Protein AF-0000000072269814 (afdb_homodimer)

Radius of gyration: 34.35 Å; Cα contacts (8 Å, |Δi|>4): 3534; chains: 2; bounding box: 98×102×84 Å

Structure (mmCIF, N/CA/C/O backbone):
data_AF-0000000072269814-model_v1
#
loop_
_entity.id
_entity.type
_entity.pdbx_description
1 polymer 'Acyl-peptide hydrolase, putative'
#
loop_
_atom_site.group_PDB
_atom_site.id
_atom_site.type_symbol
_atom_site.label_atom_id
_atom_site.label_alt_id
_atom_site.label_comp_id
_atom_site.label_asym_id
_atom_site.label_entity_id
_atom_site.label_seq_id
_atom_site.pdbx_PDB_ins_code
_atom_site.Cartn_x
_atom_site.Cartn_y
_atom_site.Cartn_z
_atom_site.occupancy
_atom_site.B_iso_or_equiv
_atom_site.auth_seq_id
_atom_site.auth_comp_id
_atom_site.auth_asym_id
_atom_site.auth_atom_id
_atom_site.pdbx_PDB_model_num
ATOM 1 N N . MET A 1 1 ? -52.531 22.984 8.133 1 25.19 1 MET A N 1
ATOM 2 C CA . MET A 1 1 ? -51.219 23.484 8.539 1 25.19 1 MET A CA 1
ATOM 3 C C . MET A 1 1 ? -50.125 22.484 8.195 1 25.19 1 MET A C 1
ATOM 5 O O . MET A 1 1 ? -50.094 21.391 8.758 1 25.19 1 MET A O 1
ATOM 9 N N . ASN A 1 2 ? -49.844 22.391 6.906 1 30.44 2 ASN A N 1
ATOM 10 C CA . ASN A 1 2 ? -48.875 21.531 6.23 1 30.44 2 ASN A CA 1
ATOM 11 C C . ASN A 1 2 ? -47.5 21.609 6.891 1 30.44 2 ASN A C 1
ATOM 13 O O . ASN A 1 2 ? -46.844 22.641 6.828 1 30.44 2 ASN A O 1
ATOM 17 N N . ASN A 1 3 ? -47.344 21.188 8.109 1 34.16 3 ASN A N 1
ATOM 18 C CA . ASN A 1 3 ? -46.094 21.109 8.867 1 34.16 3 ASN A CA 1
ATOM 19 C C . ASN A 1 3 ? -44.938 20.641 7.992 1 34.16 3 ASN A C 1
ATOM 21 O O . ASN A 1 3 ? -44.812 19.438 7.723 1 34.16 3 ASN A O 1
ATOM 25 N N . SER A 1 4 ? -44.594 21.281 6.887 1 40.41 4 SER A N 1
ATOM 26 C CA . SER A 1 4 ? -43.469 21.062 5.973 1 40.41 4 SER A CA 1
ATOM 27 C C . SER A 1 4 ? -42.156 20.828 6.734 1 40.41 4 SER A C 1
ATOM 29 O O . SER A 1 4 ? -41.594 21.766 7.285 1 40.41 4 SER A O 1
ATOM 31 N N . GLU A 1 5 ? -41.938 19.797 7.461 1 46.88 5 GLU A N 1
ATOM 32 C CA . GLU A 1 5 ? -40.75 19.391 8.18 1 46.88 5 GLU A CA 1
ATOM 33 C C . GLU A 1 5 ? -39.5 19.594 7.332 1 46.88 5 GLU A C 1
ATOM 35 O O . GLU A 1 5 ? -39.406 19.094 6.207 1 46.88 5 GLU A O 1
ATOM 40 N N . THR A 1 6 ? -38.844 20.656 7.387 1 58.91 6 THR A N 1
ATOM 41 C CA . THR A 1 6 ? -37.562 20.891 6.727 1 58.91 6 THR A CA 1
ATOM 42 C C . THR A 1 6 ? -36.656 19.672 6.816 1 58.91 6 THR A C 1
ATOM 44 O O . THR A 1 6 ? -36.406 19.156 7.906 1 58.91 6 THR A O 1
ATOM 47 N N . PRO A 1 7 ? -36.406 19.016 5.684 1 73.75 7 PRO A N 1
ATOM 48 C CA . PRO A 1 7 ? -35.562 17.812 5.691 1 73.75 7 PRO A CA 1
ATOM 49 C C . PRO A 1 7 ? -34.281 18.016 6.461 1 73.75 7 PRO A C 1
ATOM 51 O O . PRO A 1 7 ? -33.719 19.109 6.473 1 73.75 7 PRO A O 1
ATOM 54 N N . ALA A 1 8 ? -33.938 17.125 7.367 1 87.44 8 ALA A N 1
ATOM 55 C CA . ALA A 1 8 ? -32.656 17.125 8.094 1 87.44 8 ALA A CA 1
ATOM 56 C C . ALA A 1 8 ? -31.5 17.375 7.145 1 87.44 8 ALA A C 1
ATOM 58 O O . ALA A 1 8 ? -31.469 16.844 6.035 1 87.44 8 ALA A O 1
ATOM 59 N N . PRO A 1 9 ? -30.609 18.266 7.539 1 94.94 9 PRO A N 1
ATOM 60 C CA . PRO A 1 9 ? -29.469 18.531 6.668 1 94.94 9 PRO A CA 1
ATOM 61 C C . PRO A 1 9 ? -28.609 17.297 6.438 1 94.94 9 PRO A C 1
ATOM 63 O O . PRO A 1 9 ? -28.594 16.375 7.262 1 94.94 9 PRO A O 1
ATOM 66 N N . GLY A 1 10 ? -27.984 17.281 5.277 1 96.38 10 GLY A N 1
ATOM 67 C CA . GLY A 1 10 ? -27.078 16.188 4.945 1 96.38 10 GLY A CA 1
ATOM 68 C C . GLY A 1 10 ? -25.641 16.656 4.719 1 96.38 10 GLY A C 1
ATOM 69 O O . GLY A 1 10 ? -25.344 17.844 4.848 1 96.38 10 GLY A O 1
ATOM 70 N N . PRO A 1 11 ? -24.797 15.688 4.43 1 97.25 11 PRO A N 1
ATOM 71 C CA . PRO A 1 11 ? -23.391 16 4.168 1 97.25 11 PRO A CA 1
ATOM 72 C C . PRO A 1 11 ? -23.219 17.062 3.084 1 97.25 11 PRO A C 1
ATOM 74 O O . PRO A 1 11 ? -22.234 17.812 3.092 1 97.25 11 PRO A O 1
ATOM 77 N N . ASP A 1 12 ? -24.172 17.203 2.166 1 96.31 12 ASP A N 1
ATOM 78 C CA . ASP A 1 12 ? -24.094 18.156 1.064 1 96.31 12 ASP A CA 1
ATOM 79 C C . ASP A 1 12 ? -24.109 19.594 1.581 1 96.31 12 ASP A C 1
ATOM 81 O O . ASP A 1 12 ? -23.828 20.531 0.833 1 96.31 12 ASP A O 1
ATOM 85 N N . SER A 1 13 ? -24.453 19.828 2.902 1 97.56 13 SER A N 1
ATOM 86 C CA . SER A 1 13 ? -24.391 21.141 3.516 1 97.56 13 SER A CA 1
ATOM 87 C C . SER A 1 13 ? -22.984 21.719 3.453 1 97.56 13 SER A C 1
ATOM 89 O O . SER A 1 13 ? -22.781 22.922 3.58 1 97.56 13 SER A O 1
ATOM 91 N N . LEU A 1 14 ? -22 20.828 3.248 1 97.5 14 LEU A N 1
ATOM 92 C CA . LEU A 1 14 ? -20.609 21.25 3.1 1 97.5 14 LEU A CA 1
ATOM 93 C C . LEU A 1 14 ? -20.422 22.109 1.85 1 97.5 14 LEU A C 1
ATOM 95 O O . LEU A 1 14 ? -19.594 23.016 1.827 1 97.5 14 LEU A O 1
ATOM 99 N N . LEU A 1 15 ? -21.234 21.891 0.803 1 96.75 15 LEU A N 1
ATOM 100 C CA . LEU A 1 15 ? -21.031 22.469 -0.526 1 96.75 15 LEU A CA 1
ATOM 101 C C . LEU A 1 15 ? -21.344 23.953 -0.528 1 96.75 15 LEU A C 1
ATOM 103 O O . LEU A 1 15 ? -20.875 24.688 -1.401 1 96.75 15 LEU A O 1
ATOM 107 N N . ALA A 1 16 ? -22.109 24.422 0.496 1 96.62 16 ALA A N 1
ATOM 108 C CA . ALA A 1 16 ? -22.516 25.828 0.544 1 96.62 16 ALA A CA 1
ATOM 109 C C . ALA A 1 16 ? -21.453 26.688 1.212 1 96.62 16 ALA A C 1
ATOM 111 O O . ALA A 1 16 ? -21.484 27.922 1.112 1 96.62 16 ALA A O 1
ATOM 112 N N . LEU A 1 17 ? -20.484 26.141 1.803 1 97.62 17 LEU A N 1
ATOM 113 C CA . LEU A 1 17 ? -19.562 26.859 2.674 1 97.62 17 LEU A CA 1
ATOM 114 C C . LEU A 1 17 ? -18.438 27.5 1.863 1 97.62 17 LEU A C 1
ATOM 116 O O . LEU A 1 17 ? -18.188 27.094 0.725 1 97.62 17 LEU A O 1
ATOM 120 N N . ALA A 1 18 ? -17.859 28.531 2.371 1 97.44 18 ALA A N 1
ATOM 121 C CA . ALA A 1 18 ? -16.641 29.203 1.889 1 97.44 18 ALA A CA 1
ATOM 122 C C . ALA A 1 18 ? -15.578 29.25 2.977 1 97.44 18 ALA A C 1
ATOM 124 O O . ALA A 1 18 ? -15.859 29.625 4.117 1 97.44 18 ALA A O 1
ATOM 125 N N . PHE A 1 19 ? -14.406 28.875 2.664 1 97.94 19 PHE A N 1
ATOM 126 C CA . PHE A 1 19 ? -13.383 28.625 3.668 1 97.94 19 PHE A CA 1
ATOM 127 C C . PHE A 1 19 ? -12.297 29.688 3.598 1 97.94 19 PHE A C 1
ATOM 129 O O . PHE A 1 19 ? -11.531 29.75 2.629 1 97.94 19 PHE A O 1
ATOM 136 N N . PRO A 1 20 ? -12.188 30.562 4.594 1 98.5 20 PRO A N 1
ATOM 137 C CA . PRO A 1 20 ? -11.125 31.562 4.59 1 98.5 20 PRO A CA 1
ATOM 138 C C . PRO A 1 20 ? -9.781 31 5.047 1 98.5 20 PRO A C 1
ATOM 140 O O . PRO A 1 20 ? -9.742 30.094 5.887 1 98.5 20 PRO A O 1
ATOM 143 N N . SER A 1 21 ? -8.719 31.484 4.527 1 98.5 21 SER A N 1
ATOM 144 C CA . SER A 1 21 ? -7.375 31.125 4.961 1 98.5 21 SER A CA 1
ATOM 145 C C . SER A 1 21 ? -6.371 32.219 4.641 1 98.5 21 SER A C 1
ATOM 147 O O . SER A 1 21 ? -6.684 33.156 3.904 1 98.5 21 SER A O 1
ATOM 149 N N . ASP A 1 22 ? -5.246 32.219 5.285 1 98.69 22 ASP A N 1
ATOM 150 C CA . ASP A 1 22 ? -4.039 33 5.012 1 98.69 22 ASP A CA 1
ATOM 151 C C . ASP A 1 22 ? -4.328 34.5 5.074 1 98.69 22 ASP A C 1
ATOM 153 O O . ASP A 1 22 ? -4.027 35.219 4.129 1 98.69 22 ASP A O 1
ATOM 157 N N . PRO A 1 23 ? -4.883 34.969 6.168 1 98.88 23 PRO A N 1
ATOM 158 C CA . PRO A 1 23 ? -5.066 36.406 6.309 1 98.88 23 PRO A CA 1
ATOM 159 C C . PRO A 1 23 ? -3.744 37.156 6.391 1 98.88 23 PRO A C 1
ATOM 161 O O . PRO A 1 23 ? -2.908 36.875 7.246 1 98.88 23 PRO A O 1
ATOM 164 N N . GLN A 1 24 ? -3.541 38.156 5.523 1 98.81 24 GLN A N 1
ATOM 165 C CA . GLN A 1 24 ? -2.314 38.938 5.461 1 98.81 24 GLN A CA 1
ATOM 166 C C . GLN A 1 24 ? -2.6 40.438 5.68 1 98.81 24 GLN A C 1
ATOM 168 O O . GLN A 1 24 ? -3.213 41.062 4.832 1 98.81 24 GLN A O 1
ATOM 173 N N . VAL A 1 25 ? -2.137 40.906 6.77 1 98.75 25 VAL A N 1
ATOM 174 C CA . VAL A 1 25 ? -2.324 42.344 7.062 1 98.75 25 VAL A CA 1
ATOM 175 C C . VAL A 1 25 ? -1.359 43.156 6.223 1 98.75 25 VAL A C 1
ATOM 177 O O . VAL A 1 25 ? -0.211 42.781 6.012 1 98.75 25 VAL A O 1
ATOM 180 N N . SER A 1 26 ? -1.854 44.344 5.781 1 98.56 26 SER A N 1
ATOM 181 C CA . SER A 1 26 ? -1.028 45.219 4.969 1 98.56 26 SER A CA 1
ATOM 182 C C . SER A 1 26 ? 0.053 45.906 5.805 1 98.56 26 SER A C 1
ATOM 184 O O . SER A 1 26 ? -0.064 46 7.031 1 98.56 26 SER A O 1
ATOM 186 N N . PRO A 1 27 ? 1.063 46.375 5.109 1 97.94 27 PRO A N 1
ATOM 187 C CA . PRO A 1 27 ? 2.16 47 5.844 1 97.94 27 PRO A CA 1
ATOM 188 C C . PRO A 1 27 ? 1.693 48.188 6.699 1 97.94 27 PRO A C 1
ATOM 190 O O . PRO A 1 27 ? 2.268 48.438 7.758 1 97.94 27 PRO A O 1
ATOM 193 N N . ASP A 1 28 ? 0.647 48.875 6.297 1 97.75 28 ASP A N 1
ATOM 194 C CA . ASP A 1 28 ? 0.173 50.031 7.051 1 97.75 28 ASP A CA 1
ATOM 195 C C . ASP A 1 28 ? -0.925 49.625 8.031 1 97.75 28 ASP A C 1
ATOM 197 O O . ASP A 1 28 ? -1.46 50.469 8.758 1 97.75 28 ASP A O 1
ATOM 201 N N . GLY A 1 29 ? -1.322 48.375 8.023 1 98.06 29 GLY A N 1
ATOM 202 C CA . GLY A 1 29 ? -2.262 47.844 8.992 1 98.06 29 GLY A CA 1
ATOM 203 C C . GLY A 1 29 ? -3.709 48.156 8.664 1 98.06 29 GLY A C 1
ATOM 204 O O . GLY A 1 29 ? -4.609 47.844 9.453 1 98.06 29 GLY A O 1
ATOM 205 N N . LYS A 1 30 ? -3.953 48.656 7.457 1 97.75 30 LYS A N 1
ATOM 206 C CA . LYS A 1 30 ? -5.285 49.188 7.184 1 97.75 30 LYS A CA 1
ATOM 207 C C . LYS A 1 30 ? -6.078 48.25 6.281 1 97.75 30 LYS A C 1
ATOM 209 O O . LYS A 1 30 ? -7.293 48.406 6.125 1 97.75 30 LYS A O 1
ATOM 214 N N . GLN A 1 31 ? -5.402 47.312 5.723 1 98.38 31 GLN A N 1
ATOM 215 C CA . GLN A 1 31 ? -6.039 46.375 4.809 1 98.38 31 GLN A CA 1
ATOM 216 C C . GLN A 1 31 ? -5.68 44.938 5.172 1 98.38 31 GLN A C 1
ATOM 218 O O . GLN A 1 31 ? -4.691 44.688 5.867 1 98.38 31 GLN A O 1
ATOM 223 N N . VAL A 1 32 ? -6.496 44 4.754 1 98.81 32 VAL A N 1
ATOM 224 C CA . VAL A 1 32 ? -6.191 42.562 4.867 1 98.81 32 VAL A CA 1
ATOM 225 C C . VAL A 1 32 ? -6.496 41.875 3.547 1 98.81 32 VAL A C 1
ATOM 227 O O . VAL A 1 32 ? -7.562 42.062 2.963 1 98.81 32 VAL A O 1
ATOM 230 N N . ALA A 1 33 ? -5.547 41.188 2.971 1 98.75 33 ALA A N 1
ATOM 231 C CA . ALA A 1 33 ? -5.742 40.219 1.896 1 98.75 33 ALA A CA 1
ATOM 232 C C . ALA A 1 33 ? -5.84 38.812 2.447 1 98.75 33 ALA A C 1
ATOM 234 O O . ALA A 1 33 ? -5.145 38.438 3.404 1 98.75 33 ALA A O 1
ATOM 235 N N . PHE A 1 34 ? -6.668 37.969 1.957 1 98.75 34 PHE A N 1
ATOM 236 C CA . PHE A 1 34 ? -6.805 36.594 2.395 1 98.75 34 PHE A CA 1
ATOM 237 C C . PHE A 1 34 ? -7.305 35.719 1.255 1 98.75 34 PHE A C 1
ATOM 239 O O . PHE A 1 34 ? -7.602 36.219 0.165 1 98.75 34 PHE A O 1
ATOM 246 N N . VAL A 1 35 ? -7.254 34.438 1.434 1 97.81 35 VAL A N 1
ATOM 247 C CA . VAL A 1 35 ? -7.715 33.469 0.455 1 97.81 35 VAL A CA 1
ATOM 248 C C . VAL A 1 35 ? -9.102 32.969 0.842 1 97.81 35 VAL A C 1
ATOM 250 O O . VAL A 1 35 ? -9.383 32.719 2.021 1 97.81 35 VAL A O 1
ATOM 253 N N . LEU A 1 36 ? -9.953 32.875 -0.038 1 97 36 LEU A N 1
ATOM 254 C CA . LEU A 1 36 ? -11.258 32.281 0.162 1 97 36 LEU A CA 1
ATOM 255 C C . LEU A 1 36 ? -11.469 31.109 -0.801 1 97 36 LEU A C 1
ATOM 257 O O . LEU A 1 36 ? -11.445 31.281 -2.02 1 97 36 LEU A O 1
ATOM 261 N N . ALA A 1 37 ? -11.594 29.891 -0.276 1 96.19 37 ALA A N 1
ATOM 262 C CA . ALA A 1 37 ? -11.883 28.703 -1.076 1 96.19 37 ALA A CA 1
ATOM 263 C C . ALA A 1 37 ? -13.375 28.406 -1.084 1 96.19 37 ALA A C 1
ATOM 265 O O . ALA A 1 37 ? -14.023 28.391 -0.032 1 96.19 37 ALA A O 1
ATOM 266 N N . GLN A 1 38 ? -13.93 28.234 -2.174 1 95.12 38 GLN A N 1
ATOM 267 C CA . GLN A 1 38 ? -15.312 27.812 -2.369 1 95.12 38 GLN A CA 1
ATOM 268 C C . GLN A 1 38 ? -15.398 26.516 -3.16 1 95.12 38 GLN A C 1
ATOM 270 O O . GLN A 1 38 ? -14.398 26.062 -3.73 1 95.12 38 GLN A O 1
ATOM 275 N N . ILE A 1 39 ? -16.484 25.844 -3.074 1 94.56 39 ILE A N 1
ATOM 276 C CA . ILE A 1 39 ? -16.656 24.547 -3.736 1 94.56 39 ILE A CA 1
ATOM 277 C C . ILE A 1 39 ? -17.5 24.719 -4.988 1 94.56 39 ILE A C 1
ATOM 279 O O . ILE A 1 39 ? -18.578 25.344 -4.941 1 94.56 39 ILE A O 1
ATOM 283 N N . SER A 1 40 ? -17.062 24.281 -6.07 1 91.75 40 SER A N 1
ATOM 284 C CA . SER A 1 40 ? -17.797 24.281 -7.328 1 91.75 40 SER A CA 1
ATOM 285 C C . SER A 1 40 ? -17.469 23.062 -8.164 1 91.75 40 SER A C 1
ATOM 287 O O . SER A 1 40 ? -16.5 22.344 -7.879 1 91.75 40 SER A O 1
ATOM 289 N N . GLU A 1 41 ? -18.297 22.797 -9.109 1 91.62 41 GLU A N 1
ATOM 290 C CA . GLU A 1 41 ? -18.062 21.672 -10 1 91.62 41 GLU A CA 1
ATOM 291 C C . GLU A 1 41 ? -16.734 21.797 -10.727 1 91.62 41 GLU A C 1
ATOM 293 O O . GLU A 1 41 ? -16.344 22.891 -11.133 1 91.62 41 GLU A O 1
ATOM 298 N N . GLU A 1 42 ? -16.031 20.688 -10.875 1 87.75 42 GLU A N 1
ATOM 299 C CA . GLU A 1 42 ? -14.719 20.656 -11.5 1 87.75 42 GLU A CA 1
ATOM 300 C C . GLU A 1 42 ? -14.734 21.359 -12.852 1 87.75 42 GLU A C 1
ATOM 302 O O . GLU A 1 42 ? -13.844 22.156 -13.156 1 87.75 42 GLU A O 1
ATOM 307 N N . ASP A 1 43 ? -15.688 21 -13.664 1 85.62 43 ASP A N 1
ATOM 308 C CA . ASP A 1 43 ? -15.945 21.688 -14.93 1 85.62 43 ASP A CA 1
ATOM 309 C C . ASP A 1 43 ? -17.359 22.25 -14.969 1 85.62 43 ASP A C 1
ATOM 311 O O . ASP A 1 43 ? -18.281 21.609 -15.484 1 85.62 43 ASP A O 1
ATOM 315 N N . PRO A 1 44 ? -17.453 23.438 -14.5 1 82.38 44 PRO A N 1
ATOM 316 C CA . PRO A 1 44 ? -18.797 24.016 -14.422 1 82.38 44 PRO A CA 1
ATOM 317 C C . PRO A 1 44 ? -19.453 24.156 -15.789 1 82.38 44 PRO A C 1
ATOM 319 O O . PRO A 1 44 ? -20.688 24.203 -15.883 1 82.38 44 PRO A O 1
ATOM 322 N N . ALA A 1 45 ? -18.625 24.188 -16.797 1 82 45 ALA A N 1
ATOM 323 C CA . ALA A 1 45 ? -19.172 24.328 -18.141 1 82 45 ALA A CA 1
ATOM 324 C C . ALA A 1 45 ? -19.672 23 -18.688 1 82 45 ALA A C 1
ATOM 326 O O . ALA A 1 45 ? -20.547 22.953 -19.562 1 82 45 ALA A O 1
ATOM 327 N N . LYS A 1 46 ? -19.125 21.812 -18.219 1 84.25 46 LYS A N 1
ATOM 328 C CA . LYS A 1 46 ? -19.5 20.469 -18.641 1 84.25 46 LYS A CA 1
ATOM 329 C C . LYS A 1 46 ? -19.625 19.531 -17.453 1 84.25 46 LYS A C 1
ATOM 331 O O . LYS A 1 46 ? -18.891 18.562 -17.344 1 84.25 46 LYS A O 1
ATOM 336 N N . PRO A 1 47 ? -20.578 19.906 -16.609 1 83.69 47 PRO A N 1
ATOM 337 C CA . PRO A 1 47 ? -20.734 19.031 -15.445 1 83.69 47 PRO A CA 1
ATOM 338 C C . PRO A 1 47 ? -21.156 17.609 -15.828 1 83.69 47 PRO A C 1
ATOM 340 O O . PRO A 1 47 ? -21.891 17.422 -16.797 1 83.69 47 PRO A O 1
ATOM 343 N N . ASP A 1 48 ? -20.484 16.609 -15.297 1 81.62 48 ASP A N 1
ATOM 344 C CA . ASP A 1 48 ? -20.969 15.242 -15.445 1 81.62 48 ASP A CA 1
ATOM 345 C C . ASP A 1 48 ? -22.281 15.039 -14.695 1 81.62 48 ASP A C 1
ATOM 347 O O . ASP A 1 48 ? -22.312 15.039 -13.461 1 81.62 48 ASP A O 1
ATOM 351 N N . LYS A 1 49 ? -23.391 14.852 -15.383 1 77.62 49 LYS A N 1
ATOM 352 C CA . LYS A 1 49 ? -24.719 14.766 -14.781 1 77.62 49 LYS A CA 1
ATOM 353 C C . LYS A 1 49 ? -24.844 13.547 -13.867 1 77.62 49 LYS A C 1
ATOM 355 O O . LYS A 1 49 ? -25.609 13.555 -12.914 1 77.62 49 LYS A O 1
ATOM 360 N N . ASP A 1 50 ? -23.969 12.531 -14.203 1 82.31 50 ASP A N 1
ATOM 361 C CA . ASP A 1 50 ? -24.109 11.273 -13.477 1 82.31 50 ASP A CA 1
ATOM 362 C C . ASP A 1 50 ? -23.141 11.195 -12.312 1 82.31 50 ASP A C 1
ATOM 364 O O . ASP A 1 50 ? -23.312 10.391 -11.391 1 82.31 50 ASP A O 1
ATOM 368 N N . PHE A 1 51 ? -22.156 12.062 -12.344 1 88.44 51 PHE A N 1
ATOM 369 C CA . PHE A 1 51 ? -21.141 11.984 -11.297 1 88.44 51 PHE A CA 1
ATOM 370 C C . PHE A 1 51 ? -20.562 13.367 -11.008 1 88.44 51 PHE A C 1
ATOM 372 O O . PHE A 1 51 ? -19.531 13.742 -11.57 1 88.44 51 PHE A O 1
ATOM 379 N N . ALA A 1 52 ? -21.188 14.023 -10.023 1 90.62 52 ALA A N 1
ATOM 380 C CA . ALA A 1 52 ? -20.719 15.352 -9.641 1 90.62 52 ALA A CA 1
ATOM 381 C C . ALA A 1 52 ? -19.297 15.289 -9.062 1 90.62 52 ALA A C 1
ATOM 383 O O . ALA A 1 52 ? -18.969 14.367 -8.32 1 90.62 52 ALA A O 1
ATOM 384 N N . ARG A 1 53 ? -18.516 16.266 -9.445 1 90.75 53 ARG A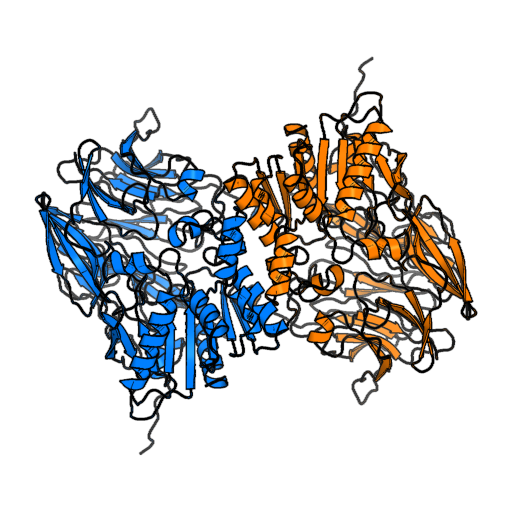 N 1
ATOM 385 C CA . ARG A 1 53 ? -17.125 16.359 -8.977 1 90.75 53 ARG A CA 1
ATOM 386 C C . ARG A 1 53 ? -16.844 17.719 -8.359 1 90.75 53 ARG A C 1
ATOM 388 O O . ARG A 1 53 ? -16.078 18.5 -8.914 1 90.75 53 ARG A O 1
ATOM 395 N N . PRO A 1 54 ? -17.484 17.984 -7.199 1 94.44 54 PRO A N 1
ATOM 396 C CA . PRO A 1 54 ? -17.172 19.25 -6.543 1 94.44 54 PRO A CA 1
ATOM 397 C C . PRO A 1 54 ? -15.711 19.344 -6.129 1 94.44 54 PRO A C 1
ATOM 399 O O . PRO A 1 54 ? -15.141 18.391 -5.613 1 94.44 54 PRO A O 1
ATOM 402 N N . ARG A 1 55 ? -15.094 20.531 -6.387 1 93.69 55 ARG A N 1
ATOM 403 C CA . ARG A 1 55 ? -13.703 20.844 -6.055 1 93.69 55 ARG A CA 1
ATOM 404 C C . ARG A 1 55 ? -13.586 22.172 -5.332 1 93.69 55 ARG A C 1
ATOM 406 O O . ARG A 1 55 ? -14.445 23.047 -5.484 1 93.69 55 ARG A O 1
ATOM 413 N N . TYR A 1 56 ? -12.547 22.297 -4.508 1 94.38 56 TYR A N 1
ATOM 414 C CA . TYR A 1 56 ? -12.211 23.609 -3.949 1 94.38 56 TYR A CA 1
ATOM 415 C C . TYR A 1 56 ? -11.633 24.531 -5.02 1 94.38 56 TYR A C 1
ATOM 417 O O . TYR A 1 56 ? -10.82 24.094 -5.844 1 94.38 56 TYR A O 1
ATOM 425 N N . ARG A 1 57 ? -12.086 25.75 -5.047 1 93.25 57 ARG A N 1
ATOM 426 C CA . ARG A 1 57 ? -11.516 26.828 -5.855 1 93.25 57 ARG A CA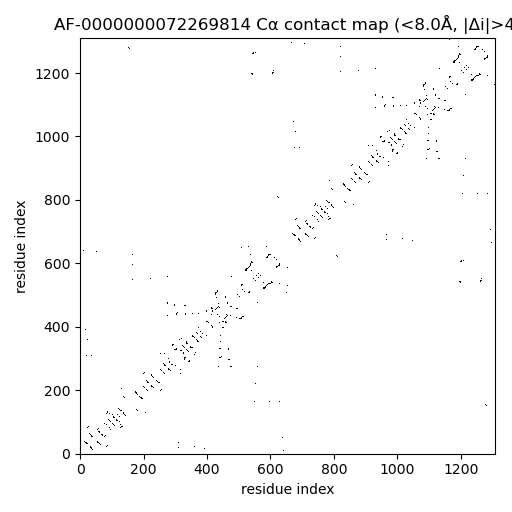 1
ATOM 427 C C . ARG A 1 57 ? -11.273 28.062 -5.012 1 93.25 57 ARG A C 1
ATOM 429 O O . ARG A 1 57 ? -12.188 28.578 -4.355 1 93.25 57 ARG A O 1
ATOM 436 N N . SER A 1 58 ? -10.023 28.516 -5.074 1 94.56 58 SER A N 1
ATOM 437 C CA . SER A 1 58 ? -9.68 29.609 -4.18 1 94.56 58 SER A CA 1
ATOM 438 C C . SER A 1 58 ? -9.406 30.891 -4.965 1 94.56 58 SER A C 1
ATOM 440 O O . SER A 1 58 ? -8.953 30.844 -6.109 1 94.56 58 SER A O 1
ATOM 442 N N . GLY A 1 59 ? -9.734 32.031 -4.391 1 95.44 59 GLY A N 1
ATOM 443 C CA . GLY A 1 59 ? -9.391 33.375 -4.852 1 95.44 59 GLY A CA 1
ATOM 444 C C . GLY A 1 59 ? -8.922 34.281 -3.736 1 95.44 59 GLY A C 1
ATOM 445 O O . GLY A 1 59 ? -9.125 34 -2.557 1 95.44 59 GLY A O 1
ATOM 446 N N . LEU A 1 60 ? -8.273 35.344 -4.195 1 97.06 60 LEU A N 1
ATOM 447 C CA . LEU A 1 60 ? -7.855 36.375 -3.229 1 97.06 60 LEU A CA 1
ATOM 448 C C . LEU A 1 60 ? -8.969 37.375 -2.988 1 97.06 60 LEU A C 1
ATOM 450 O O . LEU A 1 60 ? -9.68 37.75 -3.918 1 97.06 60 LEU A O 1
ATOM 454 N N . TRP A 1 61 ? -9.094 37.75 -1.811 1 97.88 61 TRP A N 1
ATOM 455 C CA . TRP A 1 61 ? -10.031 38.781 -1.385 1 97.88 61 TRP A CA 1
ATOM 456 C C . TRP A 1 61 ? -9.312 39.875 -0.626 1 97.88 61 TRP A C 1
ATOM 458 O O . TRP A 1 61 ? -8.219 39.656 -0.084 1 97.88 61 TRP A O 1
ATOM 468 N N . LEU A 1 62 ? -9.898 41.094 -0.638 1 98.06 62 LEU A N 1
ATOM 469 C CA . LEU A 1 62 ? -9.281 42.25 -0.033 1 98.06 62 LEU A CA 1
ATOM 470 C C . LEU A 1 62 ? -10.305 43.062 0.751 1 98.06 62 LEU A C 1
ATOM 472 O O . LEU A 1 62 ? -11.438 43.25 0.29 1 98.06 62 LEU A O 1
ATOM 476 N N . SER A 1 63 ? -9.945 43.438 1.931 1 98.38 63 SER A N 1
ATOM 477 C CA . SER A 1 63 ? -10.727 44.406 2.711 1 98.38 63 SER A CA 1
ATOM 478 C C . SER A 1 63 ? -9.875 45.594 3.115 1 98.38 63 SER A C 1
ATOM 480 O O . SER A 1 63 ? -8.703 45.469 3.473 1 98.38 63 SER A O 1
ATOM 482 N N . GLU A 1 64 ? -10.438 46.781 3.104 1 95.62 64 GLU A N 1
ATOM 483 C CA . GLU A 1 64 ? -9.82 48.031 3.582 1 95.62 64 GLU A CA 1
ATOM 484 C C . GLU A 1 64 ? -10.453 48.5 4.898 1 95.62 64 GLU A C 1
ATOM 486 O O . GLU A 1 64 ? -10.523 49.688 5.168 1 95.62 64 GLU A O 1
ATOM 491 N N . GLY A 1 65 ? -10.922 47.531 5.59 1 92.75 65 GLY A N 1
ATOM 492 C CA . GLY A 1 65 ? -11.562 47.844 6.859 1 92.75 65 GLY A CA 1
ATOM 493 C C . GLY A 1 65 ? -13.062 47.625 6.84 1 92.75 65 GLY A C 1
ATOM 494 O O . GLY A 1 65 ? -13.703 47.562 7.895 1 92.75 65 GLY A O 1
ATOM 495 N N . GLY A 1 66 ? -13.625 47.5 5.688 1 94.38 66 GLY A N 1
ATOM 496 C CA . GLY A 1 66 ? -15.031 47.156 5.5 1 94.38 66 GLY A CA 1
ATOM 497 C C . GLY A 1 66 ? -15.234 45.781 4.93 1 94.38 66 GLY A C 1
ATOM 498 O O . GLY A 1 66 ? -14.375 44.906 5.059 1 94.38 66 GLY A O 1
ATOM 499 N N . ALA A 1 67 ? -16.328 45.625 4.402 1 95.81 67 ALA A N 1
ATOM 500 C CA . ALA A 1 67 ? -16.656 44.344 3.803 1 95.81 67 ALA A CA 1
ATOM 501 C C . ALA A 1 67 ? -15.625 43.969 2.736 1 95.81 67 ALA A C 1
ATOM 503 O O . ALA A 1 67 ? -15.234 44.781 1.914 1 95.81 67 ALA A O 1
ATOM 504 N N . ALA A 1 68 ? -15.172 42.781 2.816 1 97.56 68 ALA A N 1
ATOM 505 C CA . ALA A 1 68 ? -14.172 42.312 1.866 1 97.56 68 ALA A CA 1
ATOM 506 C C . ALA A 1 68 ? -14.766 42.156 0.467 1 97.56 68 ALA A C 1
ATOM 508 O O . ALA A 1 68 ? -15.961 41.938 0.316 1 97.56 68 ALA A O 1
ATOM 509 N N . ARG A 1 69 ? -13.953 42.312 -0.532 1 95.62 69 ARG A N 1
ATOM 510 C CA . ARG A 1 69 ? -14.328 42.125 -1.932 1 95.62 69 ARG A CA 1
ATOM 511 C C . ARG A 1 69 ? -13.352 41.188 -2.639 1 95.62 69 ARG A C 1
ATOM 513 O O . ARG A 1 69 ? -12.188 41.094 -2.248 1 95.62 69 ARG A O 1
ATOM 520 N N . PRO A 1 70 ? -13.836 40.562 -3.688 1 95 70 PRO A N 1
ATOM 521 C CA . PRO A 1 70 ? -12.914 39.719 -4.465 1 95 70 PRO A CA 1
ATOM 522 C C . PRO A 1 70 ? -11.828 40.531 -5.156 1 95 70 PRO A C 1
ATOM 524 O O . PRO A 1 70 ? -12.102 41.625 -5.684 1 95 70 PRO A O 1
ATOM 527 N N . LEU A 1 71 ? -10.68 40.031 -5.043 1 95.31 71 LEU A N 1
ATOM 528 C CA . LEU A 1 71 ? -9.547 40.688 -5.688 1 95.31 71 LEU A CA 1
ATOM 529 C C . LEU A 1 71 ? -9.156 39.969 -6.973 1 95.31 71 LEU A C 1
ATOM 531 O O . LEU A 1 71 ? -8.711 40.594 -7.934 1 95.31 71 LEU A O 1
ATOM 535 N N . THR A 1 72 ? -9.219 38.625 -6.867 1 92.94 72 THR A N 1
ATOM 536 C CA . THR A 1 72 ? -8.906 37.812 -8.047 1 92.94 72 THR A CA 1
ATOM 537 C C . THR A 1 72 ? -10.031 36.844 -8.352 1 92.94 72 THR A C 1
ATOM 539 O O . THR A 1 72 ? -10.938 36.656 -7.539 1 92.94 72 THR A O 1
ATOM 542 N N . HIS A 1 73 ? -10.102 36.375 -9.562 1 79.25 73 HIS A N 1
ATOM 543 C CA . HIS A 1 73 ? -11.086 35.438 -10.023 1 79.25 73 HIS A CA 1
ATOM 544 C C . HIS A 1 73 ? -10.422 34.219 -10.695 1 79.25 73 HIS A C 1
ATOM 546 O O . HIS A 1 73 ? -9.648 34.406 -11.641 1 79.25 73 HIS A O 1
ATOM 552 N N . ALA A 1 74 ? -10.242 33.156 -9.977 1 64 74 ALA A N 1
ATOM 553 C CA . ALA A 1 74 ? -9.594 32.031 -10.641 1 64 74 ALA A CA 1
ATOM 554 C C . ALA A 1 74 ? -10.594 31.266 -11.492 1 64 74 ALA A C 1
ATOM 556 O O . ALA A 1 74 ? -11.742 31.062 -11.094 1 64 74 ALA A O 1
ATOM 557 N N . GLU A 1 75 ? -10.25 31.047 -12.75 1 62.19 75 GLU A N 1
ATOM 558 C CA . GLU A 1 75 ? -11.117 30.328 -13.68 1 62.19 75 GLU A CA 1
ATOM 559 C C . GLU A 1 75 ? -11.086 28.828 -13.406 1 62.19 75 GLU A C 1
ATOM 561 O O . GLU A 1 75 ? -12.133 28.203 -13.227 1 62.19 75 GLU A O 1
ATOM 566 N N . THR A 1 76 ? -9.812 28.156 -13.578 1 65.5 76 THR A N 1
ATOM 567 C CA . THR A 1 76 ? -9.688 26.703 -13.531 1 65.5 76 THR A CA 1
ATOM 568 C C . THR A 1 76 ? -8.586 26.281 -12.57 1 65.5 76 THR A C 1
ATOM 570 O O . THR A 1 76 ? -7.746 27.109 -12.18 1 65.5 76 THR A O 1
ATOM 573 N N . GLY A 1 77 ? -8.664 25.016 -11.914 1 71.94 77 GLY A N 1
ATOM 574 C CA . GLY A 1 77 ? -7.645 24.469 -11.031 1 71.94 77 GLY A CA 1
ATOM 575 C C . GLY A 1 77 ? -7.918 24.734 -9.562 1 71.94 77 GLY A C 1
ATOM 576 O O . GLY A 1 77 ? -9.07 24.719 -9.133 1 71.94 77 GLY A O 1
ATOM 577 N N . ARG A 1 78 ? -6.816 24.906 -8.695 1 80.19 78 ARG A N 1
ATOM 578 C CA . ARG A 1 78 ? -6.949 25.188 -7.273 1 80.19 78 ARG A CA 1
ATOM 579 C C . ARG A 1 78 ? -7.184 26.672 -7.027 1 80.19 78 ARG A C 1
ATOM 581 O O . ARG A 1 78 ? -7.691 27.062 -5.973 1 80.19 78 ARG A O 1
ATOM 588 N N . GLY A 1 79 ? -6.734 27.453 -7.992 1 91.5 79 GLY A N 1
ATOM 589 C CA . GLY A 1 79 ? -6.949 28.891 -7.91 1 91.5 79 GLY A CA 1
ATOM 590 C C . GLY A 1 79 ? -5.758 29.641 -7.348 1 91.5 79 GLY A C 1
ATOM 591 O O . GLY A 1 79 ? -4.609 29.328 -7.684 1 91.5 79 GLY A O 1
ATOM 592 N N . ASP A 1 80 ? -6 30.781 -6.738 1 95.69 80 ASP A N 1
ATOM 593 C CA . ASP A 1 80 ? -5.004 31.719 -6.23 1 95.69 80 ASP A CA 1
ATOM 594 C C . ASP A 1 80 ? -4.793 31.531 -4.727 1 95.69 80 ASP A C 1
ATOM 596 O O . ASP A 1 80 ? -5.75 31.297 -3.986 1 95.69 80 ASP A O 1
ATOM 600 N N . SER A 1 81 ? -3.549 31.562 -4.305 1 96.19 81 SER A N 1
ATOM 601 C CA . SER A 1 81 ? -3.219 31.406 -2.891 1 96.19 81 SER A CA 1
ATOM 602 C C . SER A 1 81 ? -1.946 32.156 -2.531 1 96.19 81 SER A C 1
ATOM 604 O O . SER A 1 81 ? -1.34 32.812 -3.389 1 96.19 81 SER A O 1
ATOM 606 N N . ALA A 1 82 ? -1.611 32.219 -1.304 1 97.88 82 ALA A N 1
ATOM 607 C CA . ALA A 1 82 ? -0.369 32.719 -0.723 1 97.88 82 ALA A CA 1
ATOM 608 C C . ALA A 1 82 ? -0.169 34.219 -1.047 1 97.88 82 ALA A C 1
ATOM 610 O O . ALA A 1 82 ? 0.89 34.594 -1.541 1 97.88 82 ALA A O 1
ATOM 611 N N . PRO A 1 83 ? -1.137 35.031 -0.799 1 98.31 83 PRO A N 1
ATOM 612 C CA . PRO A 1 83 ? -0.911 36.469 -0.968 1 98.31 83 PRO A CA 1
ATOM 613 C C . PRO A 1 83 ? 0.163 37 -0.027 1 98.31 83 PRO A C 1
ATOM 615 O O . PRO A 1 83 ? 0.203 36.625 1.149 1 98.31 83 PRO A O 1
ATOM 618 N N . ARG A 1 84 ? 1.044 37.812 -0.578 1 98.75 84 ARG A N 1
ATOM 619 C CA . ARG A 1 84 ? 2.094 38.5 0.192 1 98.75 84 ARG A CA 1
ATOM 620 C C . ARG A 1 84 ? 2.244 39.938 -0.222 1 98.75 84 ARG A C 1
ATOM 622 O O . ARG A 1 84 ? 2.467 40.25 -1.397 1 98.75 84 ARG A O 1
ATOM 629 N N . TRP A 1 85 ? 2.168 40.844 0.741 1 98.62 85 TRP A N 1
ATOM 630 C CA . TRP A 1 85 ? 2.287 42.281 0.481 1 98.62 85 TRP A CA 1
ATOM 631 C C . TRP A 1 85 ? 3.738 42.656 0.22 1 98.62 85 TRP A C 1
ATOM 633 O O . TRP A 1 85 ? 4.645 42.219 0.933 1 98.62 85 TRP A O 1
ATOM 643 N N . SER A 1 86 ? 3.865 43.5 -0.819 1 98.38 86 SER A N 1
ATOM 644 C CA . SER A 1 86 ? 5.145 44.219 -0.855 1 98.38 86 SER A CA 1
ATOM 645 C C . SER A 1 86 ? 5.293 45.156 0.336 1 98.38 86 SER A C 1
ATOM 647 O O . SER A 1 86 ? 4.297 45.656 0.861 1 98.38 86 SER A O 1
ATOM 649 N N . PRO A 1 87 ? 6.512 45.406 0.72 1 97.69 87 PRO A N 1
ATOM 650 C CA . PRO A 1 87 ? 6.711 46.25 1.915 1 97.69 87 PRO A CA 1
ATOM 651 C C . PRO A 1 87 ? 6.105 47.625 1.777 1 97.69 87 PRO A C 1
ATOM 653 O O . PRO A 1 87 ? 5.699 48.219 2.775 1 97.69 87 PRO A O 1
ATOM 656 N N . ASP A 1 88 ? 5.988 48.156 0.563 1 96.81 88 ASP A N 1
ATOM 657 C CA . ASP A 1 88 ? 5.43 49.5 0.362 1 96.81 88 ASP A CA 1
ATOM 658 C C . ASP A 1 88 ? 3.914 49.438 0.207 1 96.81 88 ASP A C 1
ATOM 660 O O . ASP A 1 88 ? 3.26 50.469 0.063 1 96.81 88 ASP A O 1
ATOM 664 N N . GLY A 1 89 ? 3.328 48.25 0.178 1 97.25 89 GLY A N 1
ATOM 665 C CA . GLY A 1 89 ? 1.887 48.062 0.121 1 97.25 89 GLY A CA 1
ATOM 666 C C . GLY A 1 89 ? 1.311 48.281 -1.265 1 97.25 89 GLY A C 1
ATOM 667 O O . GLY A 1 89 ? 0.091 48.281 -1.444 1 97.25 89 GLY A O 1
ATOM 668 N N . GLN A 1 90 ? 2.158 48.344 -2.271 1 96 90 GLN A N 1
ATOM 669 C CA . GLN A 1 90 ? 1.68 48.75 -3.592 1 96 90 GLN A CA 1
ATOM 670 C C . GLN A 1 90 ? 1.418 47.531 -4.469 1 96 90 GLN A C 1
ATOM 672 O O . GLN A 1 90 ? 0.707 47.625 -5.473 1 96 90 GLN A O 1
ATOM 677 N N . ASN A 1 91 ? 2.084 46.438 -4.133 1 96.81 91 ASN A N 1
ATOM 678 C CA . ASN A 1 91 ? 1.945 45.219 -4.898 1 96.81 91 ASN A CA 1
ATOM 679 C C . ASN A 1 91 ? 1.608 44.031 -3.998 1 96.81 91 ASN A C 1
ATOM 681 O O . ASN A 1 91 ? 1.921 44.031 -2.807 1 96.81 91 ASN A O 1
ATOM 685 N N . LEU A 1 92 ? 0.964 43.094 -4.586 1 97.75 92 LEU A N 1
ATOM 686 C CA . LEU A 1 92 ? 0.7 41.812 -3.949 1 97.75 92 LEU A CA 1
ATOM 687 C C . LEU A 1 92 ? 1.287 40.688 -4.77 1 97.75 92 LEU A C 1
ATOM 689 O O . LEU A 1 92 ? 0.971 40.531 -5.953 1 97.75 92 LEU A O 1
ATOM 693 N N . ALA A 1 93 ? 2.246 39.906 -4.227 1 98.38 93 ALA A N 1
ATOM 694 C CA . ALA A 1 93 ? 2.656 38.625 -4.82 1 98.38 93 ALA A CA 1
ATOM 695 C C . ALA A 1 93 ? 1.707 37.5 -4.418 1 98.38 93 ALA A C 1
ATOM 697 O O . ALA A 1 93 ? 1.159 37.5 -3.312 1 98.38 93 ALA A O 1
ATOM 698 N N . PHE A 1 94 ? 1.455 36.594 -5.234 1 97.12 94 PHE A N 1
ATOM 699 C CA . PHE A 1 94 ? 0.657 35.406 -4.922 1 97.12 94 PHE A CA 1
ATOM 700 C C . PHE A 1 94 ? 0.978 34.25 -5.879 1 97.12 94 PHE A C 1
ATOM 702 O O . PHE A 1 94 ? 1.831 34.406 -6.758 1 97.12 94 PHE A O 1
ATOM 709 N N . VAL A 1 95 ? 0.449 33.125 -5.621 1 96.5 95 VAL A N 1
ATOM 710 C CA . VAL A 1 95 ? 0.67 31.922 -6.43 1 96.5 95 VAL A CA 1
ATOM 711 C C . VAL A 1 95 ? -0.62 31.531 -7.156 1 96.5 95 VAL A C 1
ATOM 713 O O . VAL A 1 95 ? -1.695 31.516 -6.555 1 96.5 95 VAL A O 1
ATOM 716 N N . ARG A 1 96 ? -0.567 31.281 -8.477 1 94.81 96 ARG A N 1
ATOM 717 C CA . ARG A 1 96 ? -1.734 30.953 -9.289 1 94.81 96 ARG A CA 1
ATOM 718 C C . ARG A 1 96 ? -1.57 29.594 -9.953 1 94.81 96 ARG A C 1
ATOM 720 O O . ARG A 1 96 ? -0.563 29.328 -10.617 1 94.81 96 ARG A O 1
ATOM 727 N N . SER A 1 97 ? -2.48 28.734 -9.641 1 89.19 97 SER A N 1
ATOM 728 C CA . SER A 1 97 ? -2.607 27.453 -10.359 1 89.19 97 SER A CA 1
ATOM 729 C C . SER A 1 97 ? -3.717 27.516 -11.398 1 89.19 97 SER A C 1
ATOM 731 O O . SER A 1 97 ? -4.895 27.641 -11.055 1 89.19 97 SER A O 1
ATOM 733 N N . ALA A 1 98 ? -3.322 27.422 -12.711 1 79 98 ALA A N 1
ATOM 734 C CA . ALA A 1 98 ? -4.305 27.516 -13.789 1 79 98 ALA A CA 1
ATOM 735 C C . ALA A 1 98 ? -3.967 26.547 -14.922 1 79 98 ALA A C 1
ATOM 737 O O . ALA A 1 98 ? -2.879 26.625 -15.5 1 79 98 ALA A O 1
ATOM 738 N N . GLY A 1 99 ? -4.875 25.719 -15.203 1 72.88 99 GLY A N 1
ATOM 739 C CA . GLY A 1 99 ? -4.668 24.766 -16.281 1 72.88 99 GLY A CA 1
ATOM 740 C C . GLY A 1 99 ? -3.5 23.828 -16.031 1 72.88 99 GLY A C 1
ATOM 741 O O . GLY A 1 99 ? -3.434 23.172 -15 1 72.88 99 GLY A O 1
ATOM 742 N N . GLU A 1 100 ? -2.521 23.891 -16.969 1 73.56 100 GLU A N 1
ATOM 743 C CA . GLU A 1 100 ? -1.337 23.047 -16.922 1 73.56 100 GLU A CA 1
ATOM 744 C C . GLU A 1 100 ? -0.275 23.625 -15.992 1 73.56 100 GLU A C 1
ATOM 746 O O . GLU A 1 100 ? 0.674 22.938 -15.617 1 73.56 100 GLU A O 1
ATOM 751 N N . VAL A 1 101 ? -0.565 24.922 -15.656 1 77 101 VAL A N 1
ATOM 752 C CA . VAL A 1 101 ? 0.387 25.578 -14.766 1 77 101 VAL A CA 1
ATOM 753 C C . VAL A 1 101 ? 0.123 25.156 -13.32 1 77 101 VAL A C 1
ATOM 755 O O . VAL A 1 101 ? -0.942 25.438 -12.773 1 77 101 VAL A O 1
ATOM 758 N N . LYS A 1 102 ? 0.988 24.484 -12.711 1 80.62 102 LYS A N 1
ATOM 759 C CA . LYS A 1 102 ? 0.792 23.922 -11.375 1 80.62 102 LYS A CA 1
ATOM 760 C C . LYS A 1 102 ? 0.757 25.016 -10.32 1 80.62 102 LYS A C 1
ATOM 762 O O . LYS A 1 102 ? -0.104 25.016 -9.438 1 80.62 102 LYS A O 1
ATOM 767 N N . ALA A 1 103 ? 1.709 26.062 -10.305 1 92.31 103 ALA A N 1
ATOM 768 C CA . ALA A 1 103 ? 1.815 27.141 -9.312 1 92.31 103 ALA A CA 1
ATOM 769 C C . ALA A 1 103 ? 2.799 28.203 -9.766 1 92.31 103 ALA A C 1
ATOM 771 O O . ALA A 1 103 ? 4 28.109 -9.508 1 92.31 103 ALA A O 1
ATOM 772 N N . ALA A 1 104 ? 2.289 29.266 -10.406 1 95.25 104 ALA A N 1
ATOM 773 C CA . ALA A 1 104 ? 3.156 30.328 -10.883 1 95.25 104 ALA A CA 1
ATOM 774 C C . ALA A 1 104 ? 3.166 31.5 -9.906 1 95.25 104 ALA A C 1
ATOM 776 O O . ALA A 1 104 ? 2.131 31.859 -9.328 1 95.25 104 ALA A O 1
ATOM 777 N N . LEU A 1 105 ? 4.285 32.062 -9.742 1 97.62 105 LEU A N 1
ATOM 778 C CA . LEU A 1 105 ? 4.375 33.312 -9 1 97.62 105 LEU A CA 1
ATOM 779 C C . LEU A 1 105 ? 3.797 34.469 -9.805 1 97.62 105 LEU A C 1
ATOM 781 O O . LEU A 1 105 ? 4.188 34.688 -10.953 1 97.62 105 LEU A O 1
ATOM 785 N N . MET A 1 106 ? 2.869 35.188 -9.234 1 96.38 106 MET A N 1
ATOM 786 C CA . MET A 1 106 ? 2.211 36.344 -9.844 1 96.38 106 MET A CA 1
ATOM 787 C C . MET A 1 106 ? 2.492 37.625 -9.055 1 96.38 106 MET A C 1
ATOM 789 O O . MET A 1 106 ? 2.682 37.562 -7.836 1 96.38 106 MET A O 1
ATOM 793 N N . LEU A 1 107 ? 2.52 38.719 -9.742 1 97.12 107 LEU A N 1
ATOM 794 C CA . LEU A 1 107 ? 2.594 40.062 -9.133 1 97.12 107 LEU A CA 1
ATOM 795 C C . LEU A 1 107 ? 1.408 40.906 -9.555 1 97.12 107 LEU A C 1
ATOM 797 O O . LEU A 1 107 ? 1.165 41.094 -10.75 1 97.12 107 LEU A O 1
ATOM 801 N N . LEU A 1 108 ? 0.691 41.406 -8.586 1 97 108 LEU A N 1
ATOM 802 C CA . LEU A 1 108 ? -0.508 42.188 -8.836 1 97 108 LEU A CA 1
ATOM 803 C C . LEU A 1 108 ? -0.346 43.625 -8.289 1 97 108 LEU A C 1
ATOM 805 O O . LEU A 1 108 ? -0.245 43.812 -7.074 1 97 108 LEU A O 1
ATOM 809 N N . PRO A 1 109 ? -0.347 44.625 -9.164 1 95.75 109 PRO A N 1
ATOM 810 C CA . PRO A 1 109 ? -0.416 46 -8.656 1 95.75 109 PRO A CA 1
ATOM 811 C C . PRO A 1 109 ? -1.773 46.344 -8.047 1 95.75 109 PRO A C 1
ATOM 813 O O . PRO A 1 109 ? -2.812 46 -8.617 1 95.75 109 PRO A O 1
ATOM 816 N N . LEU A 1 110 ? -1.803 47 -6.902 1 94.88 110 LEU A N 1
ATOM 817 C CA . LEU A 1 110 ? -3.045 47.188 -6.168 1 94.88 110 LEU A CA 1
ATOM 818 C C . LEU A 1 110 ? -3.684 48.531 -6.531 1 94.88 110 LEU A C 1
ATOM 820 O O . LEU A 1 110 ? -4.84 48.781 -6.184 1 94.88 110 LEU A O 1
ATOM 824 N N . LYS A 1 111 ? -3.059 49.406 -7.184 1 90.12 111 LYS A N 1
ATOM 825 C CA . LYS A 1 111 ? -3.631 50.656 -7.637 1 90.12 111 LYS A CA 1
ATOM 826 C C . LYS A 1 111 ? -4.184 50.531 -9.055 1 90.12 111 LYS A C 1
ATOM 828 O O . LYS A 1 111 ? -4.414 51.562 -9.719 1 90.12 111 LYS A O 1
ATOM 833 N N . GLY A 1 112 ? -4.289 49.406 -9.477 1 86.69 112 GLY A N 1
ATOM 834 C CA . GLY A 1 112 ? -4.848 49.156 -10.805 1 86.69 112 GLY A CA 1
ATOM 835 C C . GLY A 1 112 ? -3.906 48.406 -11.711 1 86.69 112 GLY A C 1
ATOM 836 O O . GLY A 1 112 ? -2.686 48.469 -11.555 1 86.69 112 GLY A O 1
ATOM 837 N N . GLY A 1 113 ? -4.516 47.562 -12.609 1 87.31 113 GLY A N 1
ATOM 838 C CA . GLY A 1 113 ? -3.764 46.719 -13.547 1 87.31 113 GLY A CA 1
ATOM 839 C C . GLY A 1 113 ? -4 45.25 -13.359 1 87.31 113 GLY A C 1
ATOM 840 O O . GLY A 1 113 ? -4.719 44.844 -12.445 1 87.31 113 GLY A O 1
ATOM 841 N N . GLU A 1 114 ? -3.383 44.5 -14.25 1 90.56 114 GLU A N 1
ATOM 842 C CA . GLU A 1 114 ? -3.537 43.062 -14.242 1 90.56 114 GLU A CA 1
ATOM 843 C C . GLU A 1 114 ? -2.33 42.375 -13.602 1 90.56 114 GLU A C 1
ATOM 845 O O . GLU A 1 114 ? -1.221 42.906 -13.625 1 90.56 114 GLU A O 1
ATOM 850 N N . ALA A 1 115 ? -2.59 41.219 -12.969 1 93.06 115 ALA A N 1
ATOM 851 C CA . ALA A 1 115 ? -1.488 40.438 -12.43 1 93.06 115 ALA A CA 1
ATOM 852 C C . ALA A 1 115 ? -0.559 39.969 -13.547 1 93.06 115 ALA A C 1
ATOM 854 O O . ALA A 1 115 ? -1.016 39.625 -14.641 1 93.06 115 ALA A O 1
ATOM 855 N N . ARG A 1 116 ? 0.673 39.969 -13.359 1 94.38 116 ARG A N 1
ATOM 856 C CA . ARG A 1 116 ? 1.656 39.5 -14.32 1 94.38 116 ARG A CA 1
ATOM 857 C C . ARG A 1 116 ? 2.355 38.25 -13.797 1 94.38 116 ARG A C 1
ATOM 859 O O . ARG A 1 116 ? 2.701 38.156 -12.617 1 94.38 116 ARG A O 1
ATOM 866 N N . ARG A 1 117 ? 2.559 37.281 -14.656 1 94.62 117 ARG A N 1
ATOM 867 C CA . ARG A 1 117 ? 3.248 36.031 -14.312 1 94.62 117 ARG A CA 1
ATOM 868 C C . ARG A 1 117 ? 4.758 36.25 -14.273 1 94.62 117 ARG A C 1
ATOM 870 O O . ARG A 1 117 ? 5.34 36.781 -15.211 1 94.62 117 ARG A O 1
ATOM 877 N N . VAL A 1 118 ? 5.363 35.781 -13.234 1 96.56 118 VAL A N 1
ATOM 878 C CA . VAL A 1 118 ? 6.793 36 -13.016 1 96.56 118 VAL A CA 1
ATOM 879 C C . VAL A 1 118 ? 7.555 34.719 -13.352 1 96.56 118 VAL A C 1
ATOM 881 O O . VAL A 1 118 ? 8.641 34.75 -13.922 1 96.56 118 VAL A O 1
ATOM 884 N N . THR A 1 119 ? 7.016 33.594 -12.906 1 96.69 119 THR A N 1
ATOM 885 C CA . THR A 1 119 ? 7.727 32.344 -13.102 1 96.69 119 THR A CA 1
ATOM 886 C C . THR A 1 119 ? 6.996 31.438 -14.109 1 96.69 119 THR A C 1
ATOM 888 O O . THR A 1 119 ? 5.777 31.562 -14.273 1 96.69 119 THR A O 1
ATOM 891 N N . HIS A 1 120 ? 7.727 30.547 -14.773 1 94.81 120 HIS A N 1
ATOM 892 C CA . HIS A 1 120 ? 7.191 29.609 -15.766 1 94.81 120 HIS A CA 1
ATOM 893 C C . HIS A 1 120 ? 7.75 28.203 -15.562 1 94.81 120 HIS A C 1
ATOM 895 O O . HIS A 1 120 ? 7.883 27.438 -16.516 1 94.81 120 HIS A O 1
ATOM 901 N N . PHE A 1 121 ? 8.117 27.938 -14.352 1 94.94 121 PHE A N 1
ATOM 902 C CA . PHE A 1 121 ? 8.656 26.609 -14.047 1 94.94 121 PHE A CA 1
ATOM 903 C C . PHE A 1 121 ? 7.594 25.531 -14.25 1 94.94 121 PHE A C 1
ATOM 905 O O . PHE A 1 121 ? 6.414 25.766 -13.984 1 94.94 121 PHE A O 1
ATOM 912 N N . LYS A 1 122 ? 7.965 24.344 -14.57 1 92.06 122 LYS A N 1
ATOM 913 C CA . LYS A 1 122 ? 7.062 23.203 -14.734 1 92.06 122 LYS A CA 1
ATOM 914 C C . LYS A 1 122 ? 6.441 22.797 -13.398 1 92.06 122 LYS A C 1
ATOM 916 O O . LYS A 1 122 ? 5.27 22.422 -13.344 1 92.06 122 LYS A O 1
ATOM 921 N N . ASN A 1 123 ? 7.195 22.812 -12.273 1 91.25 123 ASN A N 1
ATOM 922 C CA . ASN A 1 123 ? 6.742 22.281 -10.992 1 91.25 123 ASN A CA 1
ATOM 923 C C . ASN A 1 123 ? 6.211 23.391 -10.078 1 91.25 123 ASN A C 1
ATOM 925 O O . ASN A 1 123 ? 5.836 23.125 -8.938 1 91.25 123 ASN A O 1
ATOM 929 N N . GLY A 1 124 ? 6.066 24.547 -10.539 1 93.25 124 GLY A N 1
ATOM 930 C CA . GLY A 1 124 ? 5.492 25.625 -9.766 1 93.25 124 GLY A CA 1
ATOM 931 C C . GLY A 1 124 ? 6.379 26.078 -8.617 1 93.25 124 GLY A C 1
ATOM 932 O O . GLY A 1 124 ? 7.488 25.578 -8.453 1 93.25 124 GLY A O 1
ATOM 933 N N . VAL A 1 125 ? 5.906 27.094 -7.824 1 96.62 125 VAL A N 1
ATOM 934 C CA . VAL A 1 125 ? 6.676 27.688 -6.734 1 96.62 125 VAL A CA 1
ATOM 935 C C . VAL A 1 125 ? 5.898 27.562 -5.426 1 96.62 125 VAL A C 1
ATOM 937 O O . VAL A 1 125 ? 4.684 27.359 -5.438 1 96.62 125 VAL A O 1
ATOM 940 N N . SER A 1 126 ? 6.617 27.656 -4.305 1 95.88 126 SER A N 1
ATOM 941 C CA . SER A 1 126 ? 6.004 27.609 -2.982 1 95.88 126 SER A CA 1
ATOM 942 C C . SER A 1 126 ? 6.656 28.609 -2.037 1 95.88 126 SER A C 1
ATOM 944 O O . SER A 1 126 ? 7.855 28.875 -2.141 1 95.88 126 SER A O 1
ATOM 946 N N . GLY A 1 127 ? 5.875 29.156 -1.127 1 96.56 127 GLY A N 1
ATOM 947 C CA . GLY A 1 127 ? 6.34 29.938 0.006 1 96.56 127 GLY A CA 1
ATOM 948 C C . GLY A 1 127 ? 6.973 31.266 -0.398 1 96.56 127 GLY A C 1
ATOM 949 O O . GLY A 1 127 ? 8.078 31.594 0.045 1 96.56 127 GLY A O 1
ATOM 950 N N . PRO A 1 128 ? 6.348 31.984 -1.269 1 98.19 128 PRO A N 1
ATOM 951 C CA . PRO A 1 128 ? 6.926 33.281 -1.61 1 98.19 128 PRO A CA 1
ATOM 952 C C . PRO A 1 128 ? 7 34.219 -0.414 1 98.19 128 PRO A C 1
ATOM 954 O O . PRO A 1 128 ? 6.094 34.25 0.425 1 98.19 128 PRO A O 1
ATOM 957 N N . GLN A 1 129 ? 8.109 35.031 -0.336 1 98 129 GLN A N 1
ATOM 958 C CA . GLN A 1 129 ? 8.312 36.031 0.704 1 98 129 GLN A CA 1
ATOM 959 C C . GLN A 1 129 ? 9.07 37.219 0.166 1 98 129 GLN A C 1
ATOM 961 O O . GLN A 1 129 ? 10.148 37.094 -0.418 1 98 129 GLN A O 1
ATOM 966 N N . TRP A 1 130 ? 8.531 38.438 0.37 1 98.56 130 TRP A N 1
ATOM 967 C CA . TRP A 1 130 ? 9.219 39.656 0.012 1 98.56 130 TRP A CA 1
ATOM 968 C C . TRP A 1 130 ? 10.383 39.938 0.963 1 98.56 130 TRP A C 1
ATOM 970 O O . TRP A 1 130 ? 10.266 39.719 2.172 1 98.56 130 TRP A O 1
ATOM 980 N N . SER A 1 131 ? 11.492 40.406 0.332 1 98.44 131 SER A N 1
ATOM 981 C CA . SER A 1 131 ? 12.492 41.031 1.203 1 98.44 131 SER A CA 1
ATOM 982 C C . SER A 1 131 ? 11.969 42.312 1.812 1 98.44 131 SER A C 1
ATOM 984 O O . SER A 1 131 ? 11.18 43.031 1.191 1 98.44 131 SER A O 1
ATOM 986 N N . PRO A 1 132 ? 12.453 42.625 2.99 1 97.75 132 PRO A N 1
ATOM 987 C CA . PRO A 1 132 ? 11.945 43.812 3.68 1 97.75 132 PRO A CA 1
ATOM 988 C C . PRO A 1 132 ? 12.148 45.094 2.877 1 97.75 132 PRO A C 1
ATOM 990 O O . PRO A 1 132 ? 11.359 46.031 3 1 97.75 132 PRO A O 1
ATOM 993 N N . ASP A 1 133 ? 13.148 45.188 2.033 1 97.5 133 ASP A N 1
ATOM 994 C CA . ASP A 1 133 ? 13.414 46.375 1.256 1 97.5 133 ASP A CA 1
ATOM 995 C C . ASP A 1 133 ? 12.578 46.406 -0.022 1 97.5 133 ASP A C 1
ATOM 997 O O . ASP A 1 133 ? 12.617 47.375 -0.779 1 97.5 133 ASP A O 1
ATOM 1001 N N . GLY A 1 134 ? 11.844 45.344 -0.308 1 97.88 134 GLY A N 1
ATOM 1002 C CA . GLY A 1 134 ? 10.938 45.281 -1.443 1 97.88 134 GLY A CA 1
ATOM 1003 C C . GLY A 1 134 ? 11.633 44.938 -2.746 1 97.88 134 GLY A C 1
ATOM 1004 O O . GLY A 1 134 ? 11 44.875 -3.801 1 97.88 134 GLY A O 1
ATOM 1005 N N . ARG A 1 135 ? 12.867 44.594 -2.682 1 97.5 135 ARG A N 1
ATOM 1006 C CA . ARG A 1 135 ? 13.633 44.375 -3.902 1 97.5 135 ARG A CA 1
ATOM 1007 C C . ARG A 1 135 ? 13.477 42.938 -4.387 1 97.5 135 ARG A C 1
ATOM 1009 O O . ARG A 1 135 ? 13.438 42.656 -5.594 1 97.5 135 ARG A O 1
ATOM 1016 N N . PHE A 1 136 ? 13.43 42 -3.447 1 98 136 PHE A N 1
ATOM 1017 C CA . PHE A 1 136 ? 13.492 40.594 -3.82 1 98 136 PHE A CA 1
ATOM 1018 C C . PHE A 1 136 ? 12.25 39.844 -3.35 1 98 136 PHE A C 1
ATOM 1020 O O . PHE A 1 136 ? 11.594 40.281 -2.398 1 98 136 PHE A O 1
ATOM 1027 N N . ILE A 1 137 ? 11.93 38.781 -4 1 98.62 137 ILE A N 1
ATOM 1028 C CA . ILE A 1 137 ? 10.992 37.75 -3.553 1 98.62 137 ILE A CA 1
ATOM 1029 C C . ILE A 1 137 ? 11.688 36.375 -3.541 1 98.62 137 ILE A C 1
ATOM 1031 O O . ILE A 1 137 ? 12.227 35.938 -4.562 1 98.62 137 ILE A O 1
ATOM 1035 N N . ALA A 1 138 ? 11.75 35.75 -2.393 1 98.38 138 ALA A N 1
ATOM 1036 C CA . ALA A 1 138 ? 12.289 34.406 -2.262 1 98.38 138 ALA A CA 1
ATOM 1037 C C . ALA A 1 138 ? 11.18 33.344 -2.346 1 98.38 138 ALA A C 1
ATOM 1039 O O . ALA A 1 138 ? 10.047 33.594 -1.91 1 98.38 138 ALA A O 1
ATOM 1040 N N . PHE A 1 139 ? 11.375 32.219 -2.916 1 98.12 139 PHE A N 1
ATOM 1041 C CA . PHE A 1 139 ? 10.453 31.078 -2.979 1 98.12 139 PHE A CA 1
ATOM 1042 C C . PHE A 1 139 ? 11.203 29.781 -3.234 1 98.12 139 PHE A C 1
ATOM 1044 O O . PHE A 1 139 ? 12.391 29.797 -3.562 1 98.12 139 PHE A O 1
ATOM 1051 N N . THR A 1 140 ? 10.586 28.625 -3.066 1 97.56 140 THR A N 1
ATOM 1052 C CA . THR A 1 140 ? 11.203 27.328 -3.328 1 97.56 140 THR A CA 1
ATOM 1053 C C . THR A 1 140 ? 10.539 26.641 -4.52 1 97.56 140 THR A C 1
ATOM 1055 O O . THR A 1 140 ? 9.352 26.859 -4.781 1 97.56 140 THR A O 1
ATOM 1058 N N . THR A 1 141 ? 11.281 25.891 -5.273 1 97 141 THR A N 1
ATOM 1059 C CA . THR A 1 141 ? 10.773 25.125 -6.41 1 97 141 THR A CA 1
ATOM 1060 C C . THR A 1 141 ? 11.773 24.062 -6.836 1 97 141 THR A C 1
ATOM 1062 O O . THR A 1 141 ? 12.969 24.172 -6.562 1 97 141 THR A O 1
ATOM 1065 N N . THR A 1 142 ? 11.234 22.984 -7.332 1 95.44 142 THR A N 1
ATOM 1066 C CA . THR A 1 142 ? 12.086 22.016 -8.008 1 95.44 142 THR A CA 1
ATOM 1067 C C . THR A 1 142 ? 12.266 22.391 -9.477 1 95.44 142 THR A C 1
ATOM 1069 O O . THR A 1 142 ? 12.812 21.594 -10.258 1 95.44 142 THR A O 1
ATOM 1072 N N . ALA A 1 143 ? 11.695 23.5 -9.836 1 95.31 143 ALA A N 1
ATOM 1073 C CA . ALA A 1 143 ? 11.875 24.094 -11.156 1 95.31 143 ALA A CA 1
ATOM 1074 C C . ALA A 1 143 ? 11.375 23.156 -12.25 1 95.31 143 ALA A C 1
ATOM 1076 O O . ALA A 1 143 ? 10.219 22.719 -12.227 1 95.31 143 ALA A O 1
ATOM 1077 N N . ASP A 1 144 ? 12.25 22.797 -13.141 1 94 144 ASP A N 1
ATOM 1078 C CA . ASP A 1 144 ? 11.82 22.031 -14.305 1 94 144 ASP A CA 1
ATOM 1079 C C . ASP A 1 144 ? 12.266 20.562 -14.195 1 94 144 ASP A C 1
ATOM 1081 O O . ASP A 1 144 ? 12.281 19.844 -15.195 1 94 144 ASP A O 1
ATOM 1085 N N . THR A 1 145 ? 12.68 20.266 -12.969 1 91.06 145 THR A N 1
ATOM 1086 C CA . THR A 1 145 ? 13.086 18.875 -12.789 1 91.06 145 THR A CA 1
ATOM 1087 C C . THR A 1 145 ? 11.938 17.938 -13.109 1 91.06 145 THR A C 1
ATOM 1089 O O . THR A 1 145 ? 10.812 18.125 -12.641 1 91.06 145 THR A O 1
ATOM 1092 N N . GLU A 1 146 ? 12.18 16.922 -13.961 1 88.12 146 GLU A N 1
ATOM 1093 C CA . GLU A 1 146 ? 11.164 15.938 -14.328 1 88.12 146 GLU A CA 1
ATOM 1094 C C . GLU A 1 146 ? 11.539 14.547 -13.812 1 88.12 146 GLU A C 1
ATOM 1096 O O . GLU A 1 146 ? 12.711 14.156 -13.875 1 88.12 146 GLU A O 1
ATOM 1101 N N . ASP A 1 147 ? 10.688 13.938 -13.133 1 87.56 147 ASP A N 1
ATOM 1102 C CA . ASP A 1 147 ? 10.773 12.523 -12.781 1 87.56 147 ASP A CA 1
ATOM 1103 C C . ASP A 1 147 ? 9.758 11.703 -13.57 1 87.56 147 ASP A C 1
ATOM 1105 O O . ASP A 1 147 ? 8.562 11.703 -13.258 1 87.56 147 ASP A O 1
ATOM 1109 N N . LYS A 1 148 ? 10.125 11.055 -14.578 1 88.56 148 LYS A N 1
ATOM 1110 C CA . LYS A 1 148 ? 9.234 10.352 -15.5 1 88.56 148 LYS A CA 1
ATOM 1111 C C . LYS A 1 148 ? 9.078 8.883 -15.117 1 88.56 148 LYS A C 1
ATOM 1113 O O . LYS A 1 148 ? 8.508 8.094 -15.867 1 88.56 148 LYS A O 1
ATOM 1118 N N . ARG A 1 149 ? 9.594 8.508 -13.992 1 89.56 149 ARG A N 1
ATOM 1119 C CA . ARG A 1 149 ? 9.617 7.102 -13.594 1 89.56 149 ARG A CA 1
ATOM 1120 C C . ARG A 1 149 ? 8.203 6.539 -13.508 1 89.56 149 ARG A C 1
ATOM 1122 O O . ARG A 1 149 ? 7.945 5.414 -13.945 1 89.56 149 ARG A O 1
ATOM 1129 N N . ASP A 1 150 ? 7.336 7.223 -12.938 1 86.12 150 ASP A N 1
ATOM 1130 C CA . ASP A 1 150 ? 5.961 6.75 -12.805 1 86.12 150 ASP A CA 1
ATOM 1131 C C . ASP A 1 150 ? 5.297 6.586 -14.164 1 86.12 150 ASP A C 1
ATOM 1133 O O . ASP A 1 150 ? 4.621 5.586 -14.422 1 86.12 150 ASP A O 1
ATOM 1137 N N . GLU A 1 151 ? 5.555 7.578 -15.039 1 86.56 151 GLU A N 1
ATOM 1138 C CA . GLU A 1 151 ? 5.008 7.52 -16.391 1 86.56 151 GLU A CA 1
ATOM 1139 C C . GLU A 1 151 ? 5.574 6.332 -17.172 1 86.56 151 GLU A C 1
ATOM 1141 O O . GLU A 1 151 ? 4.863 5.699 -17.953 1 86.56 151 GLU A O 1
ATOM 1146 N N . ARG A 1 152 ? 6.785 6.062 -16.859 1 89.31 152 ARG A N 1
ATOM 1147 C CA . ARG A 1 152 ? 7.473 5.004 -17.594 1 89.31 152 ARG A CA 1
ATOM 1148 C C . ARG A 1 152 ? 7.293 3.654 -16.906 1 89.31 152 ARG A C 1
ATOM 1150 O O . ARG A 1 152 ? 7.66 2.615 -17.453 1 89.31 152 ARG A O 1
ATOM 1157 N N . GLY A 1 153 ? 6.723 3.713 -15.75 1 90.81 153 GLY A N 1
ATOM 1158 C CA . GLY A 1 153 ? 6.555 2.475 -15.008 1 90.81 153 GLY A CA 1
ATOM 1159 C C . GLY A 1 153 ? 7.863 1.891 -14.516 1 90.81 153 GLY A C 1
ATOM 1160 O O . GLY A 1 153 ? 8.008 0.67 -14.43 1 90.81 153 GLY A O 1
ATOM 1161 N N . GLU A 1 154 ? 8.836 2.674 -14.227 1 93.31 154 GLU A N 1
ATOM 1162 C CA . GLU A 1 154 ? 10.148 2.238 -13.75 1 93.31 154 GLU A CA 1
ATOM 1163 C C . GLU A 1 154 ? 10.117 1.919 -12.258 1 93.31 154 GLU A C 1
ATOM 1165 O O . GLU A 1 154 ? 9.281 2.449 -11.523 1 93.31 154 GLU A O 1
ATOM 1170 N N . ALA A 1 155 ? 11.023 1.075 -11.867 1 96.19 155 ALA A N 1
ATOM 1171 C CA . ALA A 1 155 ? 11.203 0.789 -10.445 1 96.19 155 ALA A CA 1
ATOM 1172 C C . ALA A 1 155 ? 11.68 2.025 -9.695 1 96.19 155 ALA A C 1
ATOM 1174 O O . ALA A 1 155 ? 12.398 2.861 -10.25 1 96.19 155 ALA A O 1
ATOM 1175 N N . ARG A 1 156 ? 11.227 2.172 -8.5 1 96.12 156 ARG A N 1
ATOM 1176 C CA . ARG A 1 156 ? 11.773 3.184 -7.605 1 96.12 156 ARG A CA 1
ATOM 1177 C C . ARG A 1 156 ? 12.852 2.592 -6.703 1 96.12 156 ARG A C 1
ATOM 1179 O O . ARG A 1 156 ? 12.625 1.57 -6.047 1 96.12 156 ARG A O 1
ATOM 1186 N N . VAL A 1 157 ? 14 3.213 -6.633 1 97.25 157 VAL A N 1
ATOM 1187 C CA . VAL A 1 157 ? 15.117 2.766 -5.809 1 97.25 157 VAL A CA 1
ATOM 1188 C C . VAL A 1 157 ? 15.273 3.691 -4.605 1 97.25 157 VAL A C 1
ATOM 1190 O O . VAL A 1 157 ? 15.492 4.895 -4.762 1 97.25 157 VAL A O 1
ATOM 1193 N N . LEU A 1 158 ? 15.148 3.201 -3.422 1 97.31 158 LEU A N 1
ATOM 1194 C CA . LEU A 1 158 ? 15.18 3.977 -2.188 1 97.31 158 LEU A CA 1
ATOM 1195 C C . LEU A 1 158 ? 16.438 3.676 -1.387 1 97.31 158 LEU A C 1
ATOM 1197 O O . LEU A 1 158 ? 16.797 2.51 -1.201 1 97.31 158 LEU A O 1
ATOM 1201 N N . THR A 1 159 ? 17.109 4.715 -0.894 1 96.5 159 THR A N 1
ATOM 1202 C CA . THR A 1 159 ? 18.297 4.555 -0.051 1 96.5 159 THR A CA 1
ATOM 1203 C C . THR A 1 159 ? 18.203 5.441 1.188 1 96.5 159 THR A C 1
ATOM 1205 O O . THR A 1 159 ? 18.969 5.273 2.139 1 96.5 159 THR A O 1
ATOM 1208 N N . ARG A 1 160 ? 17.219 6.359 1.263 1 95.62 160 ARG A N 1
ATOM 1209 C CA . ARG A 1 160 ? 17.062 7.301 2.367 1 95.62 160 ARG A CA 1
ATOM 1210 C C . ARG A 1 160 ? 16.094 6.766 3.418 1 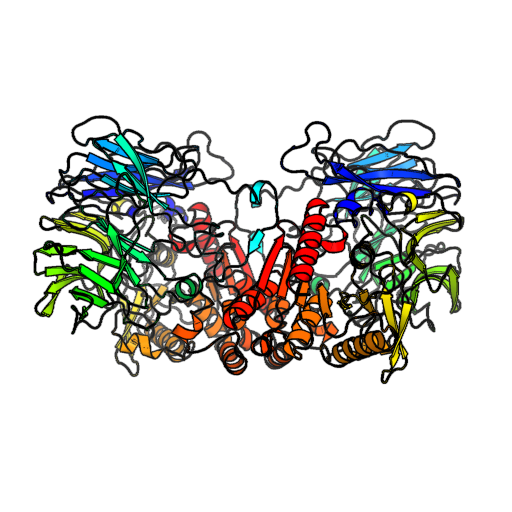95.62 160 ARG A C 1
ATOM 1212 O O . ARG A 1 160 ? 15.141 6.066 3.088 1 95.62 160 ARG A O 1
ATOM 1219 N N . PRO A 1 161 ? 16.312 7.199 4.664 1 96.19 161 PRO A N 1
ATOM 1220 C CA . PRO A 1 161 ? 15.406 6.703 5.707 1 96.19 161 PRO A CA 1
ATOM 1221 C C . PRO A 1 161 ? 13.961 7.16 5.512 1 96.19 161 PRO A C 1
ATOM 1223 O O . PRO A 1 161 ? 13.031 6.387 5.742 1 96.19 161 PRO A O 1
ATOM 1226 N N . VAL A 1 162 ? 13.828 8.414 5.133 1 94.69 162 VAL A N 1
ATOM 1227 C CA . VAL A 1 162 ? 12.492 8.922 4.836 1 94.69 162 VAL A CA 1
ATOM 1228 C C . VAL A 1 162 ? 12.352 9.148 3.334 1 94.69 162 VAL A C 1
ATOM 1230 O O . VAL A 1 162 ? 13.102 9.93 2.742 1 94.69 162 VAL A O 1
ATOM 1233 N N . TYR A 1 163 ? 11.414 8.484 2.727 1 95.56 163 TYR A N 1
ATOM 1234 C CA . TYR A 1 163 ? 11.281 8.523 1.274 1 95.56 163 TYR A CA 1
ATOM 1235 C C . TYR A 1 163 ? 9.875 8.945 0.869 1 95.56 163 TYR A C 1
ATOM 1237 O O . TYR A 1 163 ? 9.625 9.25 -0.301 1 95.56 163 TYR A O 1
ATOM 1245 N N . ARG A 1 164 ? 8.93 8.945 1.813 1 95.88 164 ARG A N 1
ATOM 1246 C CA . ARG A 1 164 ? 7.559 9.398 1.612 1 95.88 164 ARG A CA 1
ATOM 1247 C C . ARG A 1 164 ? 7.078 10.242 2.791 1 95.88 164 ARG A C 1
ATOM 1249 O O . ARG A 1 164 ? 7.605 10.125 3.898 1 95.88 164 ARG A O 1
ATOM 1256 N N . ALA A 1 165 ? 6.145 11.039 2.516 1 95.69 165 ALA A N 1
ATOM 1257 C CA . ALA A 1 165 ? 5.531 11.867 3.555 1 95.69 165 ALA A CA 1
ATOM 1258 C C . ALA A 1 165 ? 4.055 12.109 3.256 1 95.69 165 ALA A C 1
ATOM 1260 O O . ALA A 1 165 ? 3.668 12.281 2.098 1 95.69 165 ALA A O 1
ATOM 1261 N N . ASN A 1 166 ? 3.244 12.125 4.312 1 96.38 166 ASN A N 1
ATOM 1262 C CA . ASN A 1 166 ? 1.833 12.445 4.137 1 96.38 166 ASN A CA 1
ATOM 1263 C C . ASN A 1 166 ? 1.65 13.773 3.404 1 96.38 166 ASN A C 1
ATOM 1265 O O . ASN A 1 166 ? 2.275 14.773 3.76 1 96.38 166 ASN A O 1
ATOM 1269 N N . GLY A 1 167 ? 0.838 13.812 2.363 1 92.81 167 GLY A N 1
ATOM 1270 C CA . GLY A 1 167 ? 0.588 15.008 1.575 1 92.81 167 GLY A CA 1
ATOM 1271 C C . GLY A 1 167 ? 1.486 15.117 0.357 1 92.81 167 GLY A C 1
ATOM 1272 O O . GLY A 1 167 ? 1.055 15.586 -0.699 1 92.81 167 GLY A O 1
ATOM 1273 N N . ALA A 1 168 ? 2.732 14.633 0.501 1 91.81 168 ALA A N 1
ATOM 1274 C CA . ALA A 1 168 ? 3.701 14.742 -0.585 1 91.81 168 ALA A CA 1
ATOM 1275 C C . ALA A 1 168 ? 3.812 13.43 -1.354 1 91.81 168 ALA A C 1
ATOM 1277 O O . ALA A 1 168 ? 4.18 13.422 -2.531 1 91.81 168 ALA A O 1
ATOM 1278 N N . ASP A 1 169 ? 3.42 12.305 -0.636 1 94 169 ASP A N 1
ATOM 1279 C CA . ASP A 1 169 ? 3.699 10.961 -1.145 1 94 169 ASP A CA 1
ATOM 1280 C C . ASP A 1 169 ? 5.199 10.758 -1.355 1 94 169 ASP A C 1
ATOM 1282 O O . ASP A 1 169 ? 5.992 10.961 -0.436 1 94 169 ASP A O 1
ATOM 1286 N N . TRP A 1 170 ? 5.691 10.523 -2.59 1 94.25 170 TRP A N 1
ATOM 1287 C CA . TRP A 1 170 ? 7.117 10.328 -2.822 1 94.25 170 TRP A CA 1
ATOM 1288 C C . TRP A 1 170 ? 7.879 11.641 -2.686 1 94.25 170 TRP A C 1
ATOM 1290 O O . TRP A 1 170 ? 7.484 12.656 -3.262 1 94.25 170 TRP A O 1
ATOM 1300 N N . LEU A 1 171 ? 8.898 11.602 -1.919 1 93.94 171 LEU A N 1
ATOM 1301 C CA . LEU A 1 171 ? 9.789 12.75 -1.833 1 93.94 171 LEU A CA 1
ATOM 1302 C C . LEU A 1 171 ? 10.758 12.773 -3.008 1 93.94 171 LEU A C 1
ATOM 1304 O O . LEU A 1 171 ? 11.227 11.727 -3.453 1 93.94 171 LEU A O 1
ATOM 1308 N N . PRO A 1 172 ? 11.055 13.945 -3.467 1 91.81 172 PRO A N 1
ATOM 1309 C CA . PRO A 1 172 ? 12.008 14.016 -4.578 1 91.81 172 PRO A CA 1
ATOM 1310 C C . PRO A 1 172 ? 13.422 13.617 -4.172 1 91.81 172 PRO A C 1
ATOM 1312 O O . PRO A 1 172 ? 13.766 13.656 -2.988 1 91.81 172 PRO A O 1
ATOM 1315 N N . GLU A 1 173 ? 14.156 13.164 -5.125 1 89.06 173 GLU A N 1
ATOM 1316 C CA . GLU A 1 173 ? 15.555 12.82 -4.875 1 89.06 173 GLU A CA 1
ATOM 1317 C C . GLU A 1 173 ? 16.344 14.023 -4.363 1 89.06 173 GLU A C 1
ATOM 1319 O O . GLU A 1 173 ? 17.203 13.883 -3.484 1 89.06 173 GLU A O 1
ATOM 1324 N N . ARG A 1 174 ? 15.977 15.188 -4.977 1 91.62 174 ARG A N 1
ATOM 1325 C CA . ARG A 1 174 ? 16.531 16.453 -4.5 1 91.62 174 ARG A CA 1
ATOM 1326 C C . ARG A 1 174 ? 15.43 17.391 -4.031 1 91.62 174 ARG A C 1
ATOM 1328 O O . ARG A 1 174 ? 14.414 17.547 -4.711 1 91.62 174 ARG A O 1
ATOM 1335 N N . PRO A 1 175 ? 15.68 18.016 -2.871 1 94.56 175 PRO A N 1
ATOM 1336 C CA . PRO A 1 175 ? 14.672 18.969 -2.4 1 94.56 175 PRO A CA 1
ATOM 1337 C C . PRO A 1 175 ? 14.57 20.203 -3.295 1 94.56 175 PRO A C 1
ATOM 1339 O O . PRO A 1 175 ? 15.445 20.438 -4.121 1 94.56 175 PRO A O 1
ATOM 1342 N N . ALA A 1 176 ? 13.492 20.906 -3.1 1 96.25 176 ALA A N 1
ATOM 1343 C CA . ALA A 1 176 ? 13.32 22.172 -3.805 1 96.25 176 ALA A CA 1
ATOM 1344 C C . ALA A 1 176 ? 14.43 23.156 -3.438 1 96.25 176 ALA A C 1
ATOM 1346 O O . ALA A 1 176 ? 14.836 23.234 -2.275 1 96.25 176 ALA A O 1
ATOM 1347 N N . ALA A 1 177 ? 14.906 23.828 -4.406 1 96.38 177 ALA A N 1
ATOM 1348 C CA . ALA A 1 177 ? 15.891 24.875 -4.168 1 96.38 177 ALA A CA 1
ATOM 1349 C C . ALA A 1 177 ? 15.211 26.188 -3.805 1 96.38 177 ALA A C 1
ATOM 1351 O O . ALA A 1 177 ? 14.039 26.406 -4.129 1 96.38 177 ALA A O 1
ATOM 1352 N N . LEU A 1 178 ? 15.93 26.969 -3.094 1 97.12 178 LEU A N 1
ATOM 1353 C CA . LEU A 1 178 ? 15.516 28.344 -2.836 1 97.12 178 LEU A CA 1
ATOM 1354 C C . LEU A 1 178 ? 15.914 29.25 -3.988 1 97.12 178 LEU A C 1
ATOM 1356 O O . LEU A 1 178 ? 17.062 29.25 -4.418 1 97.12 178 LEU A O 1
ATOM 1360 N N . TRP A 1 179 ? 14.961 30 -4.488 1 96.75 179 TRP A N 1
ATOM 1361 C CA . TRP A 1 179 ? 15.164 30.922 -5.598 1 96.75 179 TRP A CA 1
ATOM 1362 C C . TRP A 1 179 ? 14.906 32.375 -5.164 1 96.75 179 TRP A C 1
ATOM 1364 O O . TRP A 1 179 ? 14.234 32.594 -4.152 1 96.75 179 TRP A O 1
ATOM 1374 N N . LEU A 1 180 ? 15.492 33.25 -5.922 1 96.38 180 LEU A N 1
ATOM 1375 C CA . LEU A 1 180 ? 15.375 34.688 -5.684 1 96.38 180 LEU A CA 1
ATOM 1376 C C . LEU A 1 180 ? 14.938 35.406 -6.949 1 96.38 180 LEU A C 1
ATOM 1378 O O . LEU A 1 180 ? 15.57 35.25 -8 1 96.38 180 LEU A O 1
ATOM 1382 N N . TYR A 1 181 ? 13.867 36.125 -6.875 1 97.81 181 TYR A N 1
ATOM 1383 C CA . TYR A 1 181 ? 13.438 37.031 -7.945 1 97.81 181 TYR A CA 1
ATOM 1384 C C . TYR A 1 181 ? 13.766 38.469 -7.617 1 97.81 181 TYR A C 1
ATOM 1386 O O . TYR A 1 181 ? 13.297 39 -6.613 1 97.81 181 TYR A O 1
ATOM 1394 N N . ASP A 1 182 ? 14.594 39.094 -8.422 1 96.88 182 ASP A N 1
ATOM 1395 C CA . ASP A 1 182 ? 14.867 40.5 -8.336 1 96.88 182 ASP A CA 1
ATOM 1396 C C . ASP A 1 182 ? 13.805 41.312 -9.07 1 96.88 182 ASP A C 1
ATOM 1398 O O . ASP A 1 182 ? 13.805 41.406 -10.305 1 96.88 182 ASP A O 1
ATOM 1402 N N . VAL A 1 183 ? 12.953 41.938 -8.305 1 97.12 183 VAL A N 1
ATOM 1403 C CA . VAL A 1 183 ? 11.773 42.625 -8.852 1 97.12 183 VAL A CA 1
ATOM 1404 C C . VAL A 1 183 ? 12.203 43.781 -9.75 1 97.12 183 VAL A C 1
ATOM 1406 O O . VAL A 1 183 ? 11.602 44 -10.805 1 97.12 183 VAL A O 1
ATOM 1409 N N . GLU A 1 184 ? 13.172 44.5 -9.352 1 94.44 184 GLU A N 1
ATOM 1410 C CA . GLU A 1 184 ? 13.641 45.656 -10.117 1 94.44 184 GLU A CA 1
ATOM 1411 C C . GLU A 1 184 ? 14.32 45.219 -11.414 1 94.44 184 GLU A C 1
ATOM 1413 O O . GLU A 1 184 ? 14.055 45.781 -12.477 1 94.44 184 GLU A O 1
ATOM 1418 N N . ALA A 1 185 ? 15.102 44.219 -11.289 1 95 185 ALA A N 1
ATOM 1419 C CA . ALA A 1 185 ? 15.867 43.75 -12.445 1 95 185 ALA A CA 1
ATOM 1420 C C . ALA A 1 185 ? 15.047 42.781 -13.297 1 95 185 ALA A C 1
ATOM 1422 O O . ALA A 1 185 ? 15.406 42.5 -14.438 1 95 185 ALA A O 1
ATOM 1423 N N . ASP A 1 186 ? 13.984 42.312 -12.727 1 96.06 186 ASP A N 1
ATOM 1424 C CA . ASP A 1 186 ? 13.164 41.312 -13.375 1 96.06 186 ASP A CA 1
ATOM 1425 C C . ASP A 1 186 ? 13.992 40.062 -13.734 1 96.06 186 ASP A C 1
ATOM 1427 O O . ASP A 1 186 ? 14 39.625 -14.883 1 96.06 186 ASP A O 1
ATOM 1431 N N . LYS A 1 187 ? 14.719 39.594 -12.773 1 95 187 LYS A N 1
ATOM 1432 C CA . LYS A 1 187 ? 15.617 38.469 -12.984 1 95 187 LYS A CA 1
ATOM 1433 C C . LYS A 1 187 ? 15.438 37.406 -11.898 1 95 187 LYS A C 1
ATOM 1435 O O . LYS A 1 187 ? 15.289 37.719 -10.727 1 95 187 LYS A O 1
ATOM 1440 N N . LEU A 1 188 ? 15.422 36.188 -12.344 1 95 188 LEU A N 1
ATOM 1441 C CA . LEU A 1 188 ? 15.375 35.031 -11.469 1 95 188 LEU A CA 1
ATOM 1442 C C . LEU A 1 188 ? 16.766 34.406 -11.297 1 95 188 LEU A C 1
ATOM 1444 O O . LEU A 1 188 ? 17.531 34.312 -12.258 1 95 188 LEU A O 1
ATOM 1448 N N . ARG A 1 189 ? 17.078 33.969 -10.141 1 93.25 189 ARG A N 1
ATOM 1449 C CA . ARG A 1 189 ? 18.328 33.219 -9.914 1 93.25 189 ARG A CA 1
ATOM 1450 C C . ARG A 1 189 ? 18.156 32.188 -8.812 1 93.25 189 ARG A C 1
ATOM 1452 O O . ARG A 1 189 ? 17.422 32.406 -7.844 1 93.25 189 ARG A O 1
ATOM 1459 N N . GLU A 1 190 ? 18.812 31.047 -8.969 1 94.12 190 GLU A N 1
ATOM 1460 C CA . GLU A 1 190 ? 18.891 30.062 -7.891 1 94.12 190 GLU A CA 1
ATOM 1461 C C . GLU A 1 190 ? 19.719 30.594 -6.727 1 94.12 190 GLU A C 1
ATOM 1463 O O . GLU A 1 190 ? 20.844 31.078 -6.926 1 94.12 190 GLU A O 1
ATOM 1468 N N . TRP A 1 191 ? 19.234 30.562 -5.602 1 95.69 191 TRP A N 1
ATOM 1469 C CA . TRP A 1 191 ? 19.875 31.141 -4.414 1 95.69 191 TRP A CA 1
ATOM 1470 C C . TRP A 1 191 ? 20.594 30.062 -3.615 1 95.69 191 TRP A C 1
ATOM 1472 O O . TRP A 1 191 ? 21.734 30.25 -3.203 1 95.69 191 TRP A O 1
ATOM 1482 N N . TYR A 1 192 ? 19.984 28.922 -3.367 1 95.5 192 TYR A N 1
ATOM 1483 C CA . TYR A 1 192 ? 20.531 27.859 -2.527 1 95.5 192 TYR A CA 1
ATOM 1484 C C . TYR A 1 192 ? 19.859 26.516 -2.854 1 95.5 192 TYR A C 1
ATOM 1486 O O . TYR A 1 192 ? 18.641 26.406 -2.814 1 95.5 192 TYR A O 1
ATOM 1494 N N . ALA A 1 193 ? 20.656 25.547 -3.244 1 94.5 193 ALA A N 1
ATOM 1495 C CA . ALA A 1 193 ? 20.188 24.188 -3.494 1 94.5 193 ALA A CA 1
ATOM 1496 C C . ALA A 1 193 ? 20.578 23.266 -2.344 1 94.5 193 ALA A C 1
ATOM 1498 O O . ALA A 1 193 ? 21.656 22.672 -2.344 1 94.5 193 ALA A O 1
ATOM 1499 N N . PRO A 1 194 ? 19.656 23.047 -1.415 1 94.5 194 PRO A N 1
ATOM 1500 C CA . PRO A 1 194 ? 20.016 22.281 -0.227 1 94.5 194 PRO A CA 1
ATOM 1501 C C . PRO A 1 194 ? 20.016 20.766 -0.484 1 94.5 194 PRO A C 1
ATOM 1503 O O . PRO A 1 194 ? 19.328 20.297 -1.399 1 94.5 194 PRO A O 1
ATOM 1506 N N . GLU A 1 195 ? 20.766 20.047 0.34 1 92 195 GLU A N 1
ATOM 1507 C CA . GLU A 1 195 ? 20.719 18.594 0.329 1 92 195 GLU A CA 1
ATOM 1508 C C . GLU A 1 195 ? 19.531 18.078 1.134 1 92 195 GLU A C 1
ATOM 1510 O O . GLU A 1 195 ? 19 17 0.857 1 92 195 GLU A O 1
ATOM 1515 N N . ILE A 1 196 ? 19.266 18.859 2.156 1 93.5 196 ILE A N 1
ATOM 1516 C CA . ILE A 1 196 ? 18.109 18.578 3.002 1 93.5 196 ILE A CA 1
ATOM 1517 C C . ILE A 1 196 ? 17.094 19.703 2.887 1 93.5 196 ILE A C 1
ATOM 1519 O O . ILE A 1 196 ? 17.484 20.891 2.838 1 93.5 196 ILE A O 1
ATOM 1523 N N . GLY A 1 197 ? 15.852 19.422 2.871 1 94.06 197 GLY A N 1
ATOM 1524 C CA . GLY A 1 197 ? 14.812 20.406 2.676 1 94.06 197 GLY A CA 1
ATOM 1525 C C . GLY A 1 197 ? 14.828 21.5 3.727 1 94.06 197 GLY A C 1
ATOM 1526 O O . GLY A 1 197 ? 15.188 21.266 4.879 1 94.06 197 GLY A O 1
ATOM 1527 N N . ILE A 1 198 ? 14.383 22.688 3.289 1 95.06 198 ILE A N 1
ATOM 1528 C CA . ILE A 1 198 ? 14.266 23.844 4.176 1 95.06 198 ILE A CA 1
ATOM 1529 C C . ILE A 1 198 ? 12.93 23.781 4.926 1 95.06 198 ILE A C 1
ATOM 1531 O O . ILE A 1 198 ? 11.867 23.688 4.309 1 95.06 198 ILE A O 1
ATOM 1535 N N . GLY A 1 199 ? 13.016 23.875 6.234 1 93.44 199 GLY A N 1
ATOM 1536 C CA . GLY A 1 199 ? 11.812 23.75 7.043 1 93.44 199 GLY A CA 1
ATOM 1537 C C . GLY A 1 199 ? 11.117 25.078 7.277 1 93.44 199 GLY A C 1
ATOM 1538 O O . GLY A 1 199 ? 9.898 25.141 7.43 1 93.44 199 GLY A O 1
ATOM 1539 N N . ALA A 1 200 ? 11.867 26.141 7.43 1 94.88 200 ALA A N 1
ATOM 1540 C CA . ALA A 1 200 ? 11.367 27.484 7.641 1 94.88 200 ALA A CA 1
ATOM 1541 C C . ALA A 1 200 ? 12.344 28.531 7.109 1 94.88 200 ALA A C 1
ATOM 1543 O O . ALA A 1 200 ? 13.547 28.25 6.988 1 94.88 200 ALA A O 1
ATOM 1544 N N . LEU A 1 201 ? 11.773 29.625 6.762 1 96 201 LEU A N 1
ATOM 1545 C CA . LEU A 1 201 ? 12.547 30.719 6.172 1 96 201 LEU A CA 1
ATOM 1546 C C . LEU A 1 201 ? 12.016 32.062 6.641 1 96 201 LEU A C 1
ATOM 1548 O O . LEU A 1 201 ? 10.805 32.281 6.73 1 96 201 LEU A O 1
ATOM 1552 N N . SER A 1 202 ? 12.945 33 7.023 1 97.62 202 SER A N 1
ATOM 1553 C CA . SER A 1 202 ? 12.547 34.375 7.336 1 97.62 202 SER A CA 1
ATOM 1554 C C . SER A 1 202 ? 13.648 35.375 6.973 1 97.62 202 SER A C 1
ATOM 1556 O O . SER A 1 202 ? 14.828 35.125 7.246 1 97.62 202 SER A O 1
ATOM 1558 N N . TRP A 1 203 ? 13.32 36.531 6.406 1 98.25 203 TRP A N 1
ATOM 1559 C CA . TRP A 1 203 ? 14.273 37.562 6.027 1 98.25 203 TRP A CA 1
ATOM 1560 C C . TRP A 1 203 ? 14.766 38.312 7.254 1 98.25 203 TRP A C 1
ATOM 1562 O O . TRP A 1 203 ? 13.984 38.625 8.164 1 98.25 203 TRP A O 1
ATOM 1572 N N . TRP A 1 204 ? 16.062 38.625 7.195 1 98.19 204 TRP A N 1
ATOM 1573 C CA . TRP A 1 204 ? 16.547 39.656 8.102 1 98.19 204 TRP A CA 1
ATOM 1574 C C . TRP A 1 204 ? 15.961 41.031 7.742 1 98.19 204 TRP A C 1
ATOM 1576 O O . TRP A 1 204 ? 15.734 41.312 6.566 1 98.19 204 TRP A O 1
ATOM 1586 N N . PRO A 1 205 ? 15.766 41.906 8.742 1 97.38 205 PRO A N 1
ATOM 1587 C CA . PRO A 1 205 ? 15.086 43.156 8.477 1 97.38 205 PRO A CA 1
ATOM 1588 C C . PRO A 1 205 ? 15.867 44.062 7.508 1 97.38 205 PRO A C 1
ATOM 1590 O O . PRO A 1 205 ? 15.281 44.906 6.84 1 97.38 205 PRO A O 1
ATOM 1593 N N . ASP A 1 206 ? 17.203 43.875 7.398 1 97.5 206 ASP A N 1
ATOM 1594 C CA . ASP A 1 206 ? 18.016 44.688 6.516 1 97.5 206 ASP A CA 1
ATOM 1595 C C . ASP A 1 206 ? 18.172 44.031 5.145 1 97.5 206 ASP A C 1
ATOM 1597 O O . ASP A 1 206 ? 18.953 44.5 4.312 1 97.5 206 ASP A O 1
ATOM 1601 N N . SER A 1 207 ? 17.531 42.969 4.906 1 97.75 207 SER A N 1
ATOM 1602 C CA . SER A 1 207 ? 17.453 42.25 3.631 1 97.75 207 SER A CA 1
ATOM 1603 C C . SER A 1 207 ? 18.812 41.656 3.246 1 97.75 207 SER A C 1
ATOM 1605 O O . SER A 1 207 ? 19.062 41.375 2.07 1 97.75 207 SER A O 1
ATOM 1607 N N . ARG A 1 208 ? 19.719 41.469 4.207 1 96.44 208 ARG A N 1
ATOM 1608 C CA . ARG A 1 208 ? 21.047 40.938 3.922 1 96.44 208 ARG A CA 1
ATOM 1609 C C . ARG A 1 208 ? 21 39.438 3.59 1 96.44 208 ARG A C 1
ATOM 1611 O O . ARG A 1 208 ? 21.953 38.906 3.051 1 96.44 208 ARG A O 1
ATOM 1618 N N . GLY A 1 209 ? 19.984 38.875 3.934 1 97 209 GLY A N 1
ATOM 1619 C CA . GLY A 1 209 ? 19.781 37.438 3.791 1 97 209 GLY A CA 1
ATOM 1620 C C . GLY A 1 209 ? 18.625 36.906 4.602 1 97 209 GLY A C 1
ATOM 1621 O O . GLY A 1 209 ? 17.719 37.656 4.953 1 97 209 GLY A O 1
ATOM 1622 N N . VAL A 1 210 ? 18.625 35.531 4.719 1 97.62 210 VAL A N 1
ATOM 1623 C CA . VAL A 1 210 ? 17.516 34.906 5.422 1 97.62 210 VAL A CA 1
ATOM 1624 C C . VAL A 1 210 ? 18.047 33.938 6.492 1 97.62 210 VAL A C 1
ATOM 1626 O O . VAL A 1 210 ? 19.172 33.469 6.391 1 97.62 210 VAL A O 1
ATOM 1629 N N . LEU A 1 211 ? 17.25 33.781 7.535 1 97.25 211 LEU A N 1
ATOM 1630 C CA . LEU A 1 211 ? 17.391 32.656 8.438 1 97.25 211 LEU A CA 1
ATOM 1631 C C . LEU A 1 211 ? 16.672 31.422 7.875 1 97.25 211 LEU A C 1
ATOM 1633 O O . LEU A 1 211 ? 15.578 31.547 7.32 1 97.25 211 LEU A O 1
ATOM 1637 N N . ILE A 1 212 ? 17.312 30.266 7.957 1 97.12 212 ILE A N 1
ATOM 1638 C CA . ILE A 1 212 ? 16.625 29.047 7.539 1 97.12 212 ILE A CA 1
ATOM 1639 C C . ILE A 1 212 ? 16.75 27.984 8.633 1 97.12 212 ILE A C 1
ATOM 1641 O O . ILE A 1 212 ? 17.734 27.969 9.383 1 97.12 212 ILE A O 1
ATOM 1645 N N . VAL A 1 213 ? 15.75 27.156 8.805 1 96.69 213 VAL A N 1
ATOM 1646 C CA . VAL A 1 213 ? 15.758 25.969 9.641 1 96.69 213 VAL A CA 1
ATOM 1647 C C . VAL A 1 213 ? 15.961 24.719 8.781 1 96.69 213 VAL A C 1
ATOM 1649 O O . VAL A 1 213 ? 15.234 24.516 7.805 1 96.69 213 VAL A O 1
ATOM 1652 N N . GLN A 1 214 ? 16.922 23.922 9.164 1 95.81 214 GLN A N 1
ATOM 1653 C CA . GLN A 1 214 ? 17.25 22.75 8.375 1 95.81 214 GLN A CA 1
ATOM 1654 C C . GLN A 1 214 ? 17.938 21.688 9.234 1 95.81 214 GLN A C 1
ATOM 1656 O O . GLN A 1 214 ? 18.609 22.016 10.219 1 95.81 214 GLN A O 1
ATOM 1661 N N . SER A 1 215 ? 17.719 20.422 8.852 1 96.06 215 SER A N 1
ATOM 1662 C CA . SER A 1 215 ? 18.453 19.344 9.492 1 96.06 215 SER A CA 1
ATOM 1663 C C . SER A 1 215 ? 19.844 19.172 8.867 1 96.06 215 SER A C 1
ATOM 1665 O O . SER A 1 215 ? 20.062 19.562 7.719 1 96.06 215 SER A O 1
ATOM 1667 N N . GLU A 1 216 ? 20.75 18.594 9.625 1 95.06 216 GLU A N 1
ATOM 1668 C CA . GLU A 1 216 ? 22.125 18.422 9.164 1 95.06 216 GLU A CA 1
ATOM 1669 C C . GLU A 1 216 ? 22.219 17.312 8.109 1 95.06 216 GLU A C 1
ATOM 1671 O O . GLU A 1 216 ? 23 17.422 7.16 1 95.06 216 GLU A O 1
ATOM 1676 N N . ASP A 1 217 ? 21.484 16.281 8.305 1 94.75 217 ASP A N 1
ATOM 1677 C CA . ASP A 1 217 ? 21.484 15.156 7.367 1 94.75 217 ASP A CA 1
ATOM 1678 C C . ASP A 1 217 ? 20.141 14.438 7.379 1 94.75 217 ASP A C 1
ATOM 1680 O O . ASP A 1 217 ? 19.203 14.859 8.07 1 94.75 217 ASP A O 1
ATOM 1684 N N . GLU A 1 218 ? 20.047 13.414 6.613 1 94.12 218 GLU A N 1
ATOM 1685 C CA . GLU A 1 218 ? 18.797 12.711 6.41 1 94.12 218 GLU A CA 1
ATOM 1686 C C . GLU A 1 218 ? 18.328 12.023 7.691 1 94.12 218 GLU A C 1
ATOM 1688 O O . GLU A 1 218 ? 17.125 11.938 7.957 1 94.12 218 GLU A O 1
ATOM 1693 N N . TRP A 1 219 ? 19.219 11.438 8.445 1 95.31 219 TRP A N 1
ATOM 1694 C CA . TRP A 1 219 ? 18.828 10.773 9.68 1 95.31 219 TRP A CA 1
ATOM 1695 C C . TRP A 1 219 ? 18.281 11.781 10.695 1 95.31 219 TRP A C 1
ATOM 1697 O O . TRP A 1 219 ? 17.25 11.547 11.328 1 95.31 219 TRP A O 1
ATOM 1707 N N . GLN A 1 220 ? 19 12.945 10.836 1 94.88 220 GLN A N 1
ATOM 1708 C CA . GLN A 1 220 ? 18.516 13.977 11.742 1 94.88 220 GLN A CA 1
ATOM 1709 C C . GLN A 1 220 ? 17.156 14.5 11.305 1 94.88 220 GLN A C 1
ATOM 1711 O O . GLN A 1 220 ? 16.312 14.82 12.148 1 94.88 220 GLN A O 1
ATOM 1716 N N . ALA A 1 221 ? 16.969 14.57 10.008 1 94.56 221 ALA A N 1
ATOM 1717 C CA . ALA A 1 221 ? 15.672 14.969 9.484 1 94.56 221 ALA A CA 1
ATOM 1718 C C . ALA A 1 221 ? 14.586 13.977 9.898 1 94.56 221 ALA A C 1
ATOM 1720 O O . ALA A 1 221 ? 13.484 14.375 10.281 1 94.56 221 ALA A O 1
ATOM 1721 N N . SER A 1 222 ? 14.938 12.688 9.883 1 94.56 222 SER A N 1
ATOM 1722 C CA . SER A 1 222 ? 13.984 11.648 10.273 1 94.56 222 SER A CA 1
ATOM 1723 C C . SER A 1 222 ? 13.648 11.734 11.758 1 94.56 222 SER A C 1
ATOM 1725 O O . SER A 1 222 ? 12.594 11.266 12.188 1 94.56 222 SER A O 1
ATOM 1727 N N . GLN A 1 223 ? 14.539 12.367 12.523 1 93.56 223 GLN A N 1
ATOM 1728 C CA . GLN A 1 223 ? 14.352 12.523 13.961 1 93.56 223 GLN A CA 1
ATOM 1729 C C . GLN A 1 223 ? 13.789 13.898 14.305 1 93.56 223 GLN A C 1
ATOM 1731 O O . GLN A 1 223 ? 13.664 14.25 15.477 1 93.56 223 GLN A O 1
ATOM 1736 N N . TRP A 1 224 ? 13.516 14.727 13.359 1 92.69 224 TRP A N 1
ATOM 1737 C CA . TRP A 1 224 ? 12.984 16.078 13.477 1 92.69 224 TRP A CA 1
ATOM 1738 C C . TRP A 1 224 ? 13.953 16.969 14.242 1 92.69 224 TRP A C 1
ATOM 1740 O O . TRP A 1 224 ? 13.531 17.859 14.992 1 92.69 224 TRP A O 1
ATOM 1750 N N . ARG A 1 225 ? 15.18 16.656 14.086 1 94.5 225 ARG A N 1
ATOM 1751 C CA . ARG A 1 225 ? 16.219 17.5 14.648 1 94.5 225 ARG A CA 1
ATOM 1752 C C . ARG A 1 225 ? 16.688 18.547 13.641 1 94.5 225 ARG A C 1
ATOM 1754 O O . ARG A 1 225 ? 17.203 18.203 12.57 1 94.5 225 ARG A O 1
ATOM 1761 N N . GLN A 1 226 ? 16.531 19.766 14.047 1 95.69 226 GLN A N 1
ATOM 1762 C CA . GLN A 1 226 ? 16.812 20.875 13.141 1 95.69 226 GLN A CA 1
ATOM 1763 C C . GLN A 1 226 ? 17.672 21.922 13.82 1 95.69 226 GLN A C 1
ATOM 1765 O O . GLN A 1 226 ? 17.75 21.969 15.055 1 95.69 226 GLN A O 1
ATOM 1770 N N . ASP A 1 227 ? 18.344 22.672 13.008 1 95.94 227 ASP A N 1
ATOM 1771 C CA . ASP A 1 227 ? 19.188 23.797 13.414 1 95.94 227 ASP A CA 1
ATOM 1772 C C . ASP A 1 227 ? 18.812 25.047 12.633 1 95.94 227 ASP A C 1
ATOM 1774 O O . ASP A 1 227 ? 17.984 25.016 11.727 1 95.94 227 ASP A O 1
ATOM 1778 N N . VAL A 1 228 ? 19.344 26.156 13.078 1 96.56 228 VAL A N 1
ATOM 1779 C CA . VAL A 1 228 ? 19.094 27.422 12.398 1 96.56 228 VAL A CA 1
ATOM 1780 C C . VAL A 1 228 ? 20.375 27.891 11.703 1 96.56 228 VAL A C 1
ATOM 1782 O O . VAL A 1 228 ? 21.453 27.844 12.281 1 96.56 228 VAL A O 1
ATOM 1785 N N . TYR A 1 229 ? 20.25 28.312 10.516 1 96.88 229 TYR A N 1
ATOM 1786 C CA . TYR A 1 229 ? 21.359 28.781 9.703 1 96.88 229 TYR A CA 1
ATOM 1787 C C . TYR A 1 229 ? 21.094 30.188 9.188 1 96.88 229 TYR A C 1
ATOM 1789 O O . TYR A 1 229 ? 19.953 30.594 8.992 1 96.88 229 TYR A O 1
ATOM 1797 N N . ASP A 1 230 ? 22.172 30.922 9.047 1 96.81 230 ASP A N 1
ATOM 1798 C CA . ASP A 1 230 ? 22.172 32.188 8.312 1 96.81 230 ASP A CA 1
ATOM 1799 C C . ASP A 1 230 ? 22.562 31.984 6.852 1 96.81 230 ASP A C 1
ATOM 1801 O O . ASP A 1 230 ? 23.609 31.406 6.57 1 96.81 230 ASP A O 1
ATOM 1805 N N . LEU A 1 231 ? 21.719 32.406 5.973 1 97.38 231 LEU A N 1
ATOM 1806 C CA . LEU A 1 231 ? 21.984 32.312 4.543 1 97.38 231 LEU A CA 1
ATOM 1807 C C . LEU A 1 231 ? 22.047 33.688 3.912 1 97.38 231 LEU A C 1
ATOM 1809 O O . LEU A 1 231 ? 21.016 34.312 3.66 1 97.38 231 LEU A O 1
ATOM 1813 N N . PRO A 1 232 ? 23.219 34.188 3.584 1 96.12 232 PRO A N 1
ATOM 1814 C CA . PRO A 1 232 ? 23.344 35.531 2.969 1 96.12 232 PRO A CA 1
ATOM 1815 C C . PRO A 1 232 ? 22.844 35.562 1.523 1 96.12 232 PRO A C 1
ATOM 1817 O O . PRO A 1 232 ? 22.703 34.5 0.896 1 96.12 232 PRO A O 1
ATOM 1820 N N . LEU A 1 233 ? 22.547 36.719 1.057 1 94.81 233 LEU A N 1
ATOM 1821 C CA . LEU A 1 233 ? 22.219 36.875 -0.36 1 94.81 233 LEU A CA 1
ATOM 1822 C C . LEU A 1 233 ? 23.375 36.375 -1.228 1 94.81 233 LEU A C 1
ATOM 1824 O O . LEU A 1 233 ? 24.547 36.469 -0.846 1 94.81 233 LEU A O 1
ATOM 1828 N N . PRO A 1 234 ? 22.969 35.75 -2.295 1 89.81 234 PRO A N 1
ATOM 1829 C CA . PRO A 1 234 ? 24.047 35.281 -3.18 1 89.81 234 PRO A CA 1
ATOM 1830 C C . PRO A 1 234 ? 24.812 36.438 -3.812 1 89.81 234 PRO A C 1
ATOM 1832 O O . PRO A 1 234 ? 24.266 37.5 -4.031 1 89.81 234 PRO A O 1
ATOM 1835 N N . THR A 1 235 ? 26.078 36.156 -3.924 1 81.44 235 THR A N 1
ATOM 1836 C CA . THR A 1 235 ? 26.922 37.094 -4.66 1 81.44 235 THR A CA 1
ATOM 1837 C C . THR A 1 235 ? 27.078 36.656 -6.113 1 81.44 235 THR A C 1
ATOM 1839 O O . THR A 1 235 ? 26.703 35.531 -6.473 1 81.44 235 THR A O 1
ATOM 1842 N N . ALA A 1 236 ? 27.406 37.594 -7.02 1 72.31 236 ALA A N 1
ATOM 1843 C CA . ALA A 1 236 ? 27.578 37.312 -8.438 1 72.31 236 ALA A CA 1
ATOM 1844 C C . ALA A 1 236 ? 28.516 36.125 -8.656 1 72.31 236 ALA A C 1
ATOM 1846 O O . ALA A 1 236 ? 28.375 35.375 -9.617 1 72.31 236 ALA A O 1
ATOM 1847 N N . ASP A 1 237 ? 29.406 35.875 -7.855 1 67.31 237 ASP A N 1
ATOM 1848 C CA . ASP A 1 237 ? 30.5 34.969 -8.141 1 67.31 237 ASP A CA 1
ATOM 1849 C C . ASP A 1 237 ? 30.328 33.625 -7.41 1 67.31 237 ASP A C 1
ATOM 1851 O O . ASP A 1 237 ? 31.016 32.656 -7.715 1 67.31 237 ASP A O 1
ATOM 1855 N N . ALA A 1 238 ? 29.562 33.562 -6.43 1 66.19 238 ALA A N 1
ATOM 1856 C CA . ALA A 1 238 ? 29.531 32.312 -5.688 1 66.19 238 ALA A CA 1
ATOM 1857 C C . ALA A 1 238 ? 28.141 32.031 -5.137 1 66.19 238 ALA A C 1
ATOM 1859 O O . ALA A 1 238 ? 27.406 32.969 -4.773 1 66.19 238 ALA A O 1
ATOM 1860 N N . PRO A 1 239 ? 27.766 30.688 -5.234 1 73 239 PRO A N 1
ATOM 1861 C CA . PRO A 1 239 ? 26.516 30.344 -4.551 1 73 239 PRO A CA 1
ATOM 1862 C C . PRO A 1 239 ? 26.578 30.625 -3.051 1 73 239 PRO A C 1
ATOM 1864 O O . PRO A 1 239 ? 27.656 30.562 -2.447 1 73 239 PRO A O 1
ATOM 1867 N N . ALA A 1 240 ? 25.5 31.125 -2.459 1 83.25 240 ALA A N 1
ATOM 1868 C CA . ALA A 1 240 ? 25.422 31.375 -1.021 1 83.25 240 ALA A CA 1
ATOM 1869 C C . ALA A 1 240 ? 25.516 30.062 -0.236 1 83.25 240 ALA A C 1
ATOM 1871 O O . ALA A 1 240 ? 25.031 29.031 -0.69 1 83.25 240 ALA A O 1
ATOM 1872 N N . ALA A 1 241 ? 26.328 30.047 0.806 1 89.38 241 ALA A N 1
ATOM 1873 C CA . ALA A 1 241 ? 26.406 28.906 1.71 1 89.38 241 ALA A CA 1
ATOM 1874 C C . ALA A 1 241 ? 25.844 29.266 3.088 1 89.38 241 ALA A C 1
ATOM 1876 O O . ALA A 1 241 ? 26.156 30.312 3.639 1 89.38 241 ALA A O 1
ATOM 1877 N N . PRO A 1 242 ? 25.062 28.438 3.555 1 95.31 242 PRO A N 1
ATOM 1878 C CA . PRO A 1 242 ? 24.516 28.703 4.891 1 95.31 242 PRO A CA 1
ATOM 1879 C C . PRO A 1 242 ? 25.562 28.562 5.992 1 95.31 242 PRO A C 1
ATOM 1881 O O . PRO A 1 242 ? 26.438 27.688 5.918 1 95.31 242 PRO A O 1
ATOM 1884 N N . GLN A 1 243 ? 25.516 29.375 6.973 1 95 243 GLN A N 1
ATOM 1885 C CA . GLN A 1 243 ? 26.328 29.297 8.18 1 95 243 GLN A CA 1
ATOM 1886 C C . GLN A 1 243 ? 25.469 28.953 9.398 1 95 243 GLN A C 1
ATOM 1888 O O . GLN A 1 243 ? 24.484 29.641 9.688 1 95 243 GLN A O 1
ATOM 1893 N N . LYS A 1 244 ? 25.875 27.969 10.188 1 94.5 244 LYS A N 1
ATOM 1894 C CA . LYS A 1 244 ? 25.109 27.547 11.352 1 94.5 244 LYS A CA 1
ATOM 1895 C C . LYS A 1 244 ? 25.125 28.625 12.438 1 94.5 244 LYS A C 1
ATOM 1897 O O . LYS A 1 244 ? 26.203 29.047 12.883 1 94.5 244 LYS A O 1
ATOM 1902 N N . LEU A 1 245 ? 23.984 28.984 12.797 1 95.12 245 LEU A N 1
ATOM 1903 C CA . LEU A 1 245 ? 23.828 30.031 13.805 1 95.12 245 LEU A CA 1
ATOM 1904 C C . LEU A 1 245 ? 23.453 29.422 15.156 1 95.12 245 LEU A C 1
ATOM 1906 O O . LEU A 1 245 ? 23.781 29.984 16.203 1 95.12 245 LEU A O 1
ATOM 1910 N N . LEU A 1 246 ? 22.734 28.391 15.141 1 94.25 246 LEU A N 1
ATOM 1911 C CA . LEU A 1 246 ? 22.203 27.797 16.359 1 94.25 246 LEU A CA 1
ATOM 1912 C C . LEU A 1 246 ? 22.094 26.281 16.219 1 94.25 246 LEU A C 1
ATOM 1914 O O . LEU A 1 246 ? 21.484 25.781 15.273 1 94.25 246 LEU A O 1
ATOM 1918 N N . ASP A 1 247 ? 22.75 25.578 17.125 1 93.62 247 ASP A N 1
ATOM 1919 C CA . ASP A 1 247 ? 22.531 24.141 17.281 1 93.62 247 ASP A CA 1
ATOM 1920 C C . ASP A 1 247 ? 21.328 23.859 18.172 1 93.62 247 ASP A C 1
ATOM 1922 O O . ASP A 1 247 ? 21.453 23.75 19.391 1 93.62 247 ASP A O 1
ATOM 1926 N N . TRP A 1 248 ? 20.188 23.75 17.578 1 92.69 248 TRP A N 1
ATOM 1927 C CA . TRP A 1 248 ? 18.938 23.594 18.344 1 92.69 248 TRP A CA 1
ATOM 1928 C C . TRP A 1 248 ? 18.656 22.125 18.641 1 92.69 248 TRP A C 1
ATOM 1930 O O . TRP A 1 248 ? 18.266 21.781 19.766 1 92.69 248 TRP A O 1
ATOM 1940 N N . ASN A 1 249 ? 18.766 21.188 17.641 1 92.5 249 ASN A N 1
ATOM 1941 C CA . ASN A 1 249 ? 18.672 19.734 17.766 1 92.5 249 ASN A CA 1
ATOM 1942 C C . ASN A 1 249 ? 17.266 19.312 18.188 1 92.5 249 ASN A C 1
ATOM 1944 O O . ASN A 1 249 ? 17.109 18.406 19.016 1 92.5 249 ASN A O 1
ATOM 1948 N N . SER A 1 250 ? 16.281 20.031 17.797 1 93.75 250 SER A N 1
ATOM 1949 C CA . SER A 1 250 ? 14.867 19.719 17.984 1 93.75 250 SER A CA 1
ATOM 1950 C C . SER A 1 250 ? 14.008 20.438 16.938 1 93.75 250 SER A C 1
ATOM 1952 O O . SER A 1 250 ? 14.523 21.156 16.094 1 93.75 250 SER A O 1
ATOM 1954 N N . ALA A 1 251 ? 12.789 20.172 16.969 1 91.88 251 ALA A N 1
ATOM 1955 C CA . ALA A 1 251 ? 11.883 20.797 16.016 1 91.88 251 ALA A CA 1
ATOM 1956 C C . ALA A 1 251 ? 11.797 22.312 16.234 1 91.88 251 ALA A C 1
ATOM 1958 O O . ALA A 1 251 ? 11.719 22.766 17.391 1 91.88 251 ALA A O 1
ATOM 1959 N N . ALA A 1 252 ? 11.922 23.047 15.18 1 91.31 252 ALA A N 1
ATOM 1960 C CA . ALA A 1 252 ? 11.734 24.484 15.156 1 91.31 252 ALA A CA 1
ATOM 1961 C C . ALA A 1 252 ? 10.789 24.906 14.023 1 91.31 252 ALA A C 1
ATOM 1963 O O . ALA A 1 252 ? 10.867 24.375 12.914 1 91.31 252 ALA A O 1
ATOM 1964 N N . HIS A 1 253 ? 9.703 25.766 14.258 1 84.88 253 HIS A N 1
ATOM 1965 C CA . HIS A 1 253 ? 8.797 26 13.148 1 84.88 253 HIS A CA 1
ATOM 1966 C C . HIS A 1 253 ? 8.43 27.484 13.039 1 84.88 253 HIS A C 1
ATOM 1968 O O . HIS A 1 253 ? 7.605 27.859 12.203 1 84.88 253 HIS A O 1
ATOM 1974 N N . GLY A 1 254 ? 8.977 28.312 13.734 1 90.69 254 GLY A N 1
ATOM 1975 C CA . GLY A 1 254 ? 8.727 29.734 13.648 1 90.69 254 GLY A CA 1
ATOM 1976 C C . GLY A 1 254 ? 9.953 30.578 13.93 1 90.69 254 GLY A C 1
ATOM 1977 O O . GLY A 1 254 ? 10.688 30.312 14.883 1 90.69 254 GLY A O 1
ATOM 1978 N N . LEU A 1 255 ? 10.172 31.469 12.945 1 95.62 255 LEU A N 1
ATOM 1979 C CA . LEU A 1 255 ? 11.273 32.406 13.086 1 95.62 255 LEU A CA 1
ATOM 1980 C C . LEU A 1 255 ? 10.766 33.844 13.008 1 95.62 255 LEU A C 1
ATOM 1982 O O . LEU A 1 255 ? 9.922 34.188 12.172 1 95.62 255 LEU A O 1
ATOM 1986 N N . ALA A 1 256 ? 11.234 34.656 13.922 1 97.5 256 ALA A N 1
ATOM 1987 C CA . ALA A 1 256 ? 10.914 36.062 13.898 1 97.5 256 ALA A CA 1
ATOM 1988 C C . ALA A 1 256 ? 12.156 36.938 14.164 1 97.5 256 ALA A C 1
ATOM 1990 O O . ALA A 1 256 ? 12.453 37.281 15.305 1 97.5 256 ALA A O 1
ATOM 1991 N N . PRO A 1 257 ? 12.859 37.281 13.102 1 97.62 257 PRO A N 1
ATOM 1992 C CA . PRO A 1 257 ? 13.992 38.188 13.305 1 97.62 257 PRO A CA 1
ATOM 1993 C C . PRO A 1 257 ? 13.602 39.5 13.992 1 97.62 257 PRO A C 1
ATOM 1995 O O . PRO A 1 257 ? 12.555 40.062 13.688 1 97.62 257 PRO A O 1
ATOM 1998 N N . HIS A 1 258 ? 14.438 39.906 14.914 1 97.69 258 HIS A N 1
ATOM 1999 C CA . HIS A 1 258 ? 14.219 41.156 15.648 1 97.69 258 HIS A CA 1
ATOM 2000 C C . HIS A 1 258 ? 14.508 42.375 14.766 1 97.69 258 HIS A C 1
ATOM 2002 O O . HIS A 1 258 ? 15.406 42.312 13.922 1 97.69 258 HIS A O 1
ATOM 2008 N N . PRO A 1 259 ? 13.781 43.469 15.023 1 95.25 259 PRO A N 1
ATOM 2009 C CA . PRO A 1 259 ? 13.992 44.656 14.203 1 95.25 259 PRO A CA 1
ATOM 2010 C C . PRO A 1 259 ? 15.422 45.188 14.273 1 95.25 259 PRO A C 1
ATOM 2012 O O . PRO A 1 259 ? 15.867 45.906 13.375 1 95.25 259 PRO A O 1
ATOM 2015 N N . ASP A 1 260 ? 16.172 44.844 15.281 1 95.75 260 ASP A N 1
ATOM 2016 C CA . ASP A 1 260 ? 17.531 45.344 15.438 1 95.75 260 ASP A CA 1
ATOM 2017 C C . ASP A 1 260 ? 18.5 44.594 14.516 1 95.75 260 ASP A C 1
ATOM 2019 O O . ASP A 1 260 ? 19.672 45 14.383 1 95.75 260 ASP A O 1
ATOM 2023 N N . GLY A 1 261 ? 18.078 43.469 13.938 1 95.69 261 GLY A N 1
ATOM 2024 C CA . GLY A 1 261 ? 18.875 42.75 12.953 1 95.69 261 GLY A CA 1
ATOM 2025 C C . GLY A 1 261 ? 19.953 41.875 13.578 1 95.69 261 GLY A C 1
ATOM 2026 O O . GLY A 1 261 ? 20.828 41.375 12.883 1 95.69 261 GLY A O 1
ATOM 2027 N N . GLN A 1 262 ? 19.906 41.688 14.82 1 94.94 262 GLN A N 1
ATOM 2028 C CA . GLN A 1 262 ? 20.938 40.938 15.523 1 94.94 262 GLN A CA 1
ATOM 2029 C C . GLN A 1 262 ? 20.359 39.719 16.203 1 94.94 262 GLN A C 1
ATOM 2031 O O . GLN A 1 262 ? 20.969 38.625 16.203 1 94.94 262 GLN A O 1
ATOM 2036 N N . ARG A 1 263 ? 19.203 39.844 16.812 1 95.38 263 ARG A N 1
ATOM 2037 C CA . ARG A 1 263 ? 18.516 38.781 17.547 1 95.38 263 ARG A CA 1
ATOM 2038 C C . ARG A 1 263 ? 17.328 38.25 16.734 1 95.38 263 ARG A C 1
ATOM 2040 O O . ARG A 1 263 ? 16.922 38.844 15.75 1 95.38 263 ARG A O 1
ATOM 2047 N N . PHE A 1 264 ? 16.828 37.062 17.094 1 96.81 264 PHE A N 1
ATOM 2048 C CA . PHE A 1 264 ? 15.586 36.531 16.531 1 96.81 264 PHE A CA 1
ATOM 2049 C C . PHE A 1 264 ? 14.859 35.688 17.547 1 96.81 264 PHE A C 1
ATOM 2051 O O . PHE A 1 264 ? 15.469 35.188 18.5 1 96.81 264 PHE A O 1
ATOM 2058 N N . ALA A 1 265 ? 13.578 35.625 17.422 1 97.12 265 ALA A N 1
ATOM 2059 C CA . ALA A 1 265 ? 12.758 34.688 18.203 1 97.12 265 ALA A CA 1
ATOM 2060 C C . ALA A 1 265 ? 12.508 33.406 17.438 1 97.12 265 ALA A C 1
ATOM 2062 O O . ALA A 1 265 ? 12.547 33.375 16.203 1 97.12 265 ALA A O 1
ATOM 2063 N N . LEU A 1 266 ? 12.344 32.375 18.188 1 95.06 266 LEU A N 1
ATOM 2064 C CA . LEU A 1 266 ? 12.133 31.031 17.641 1 95.06 266 LEU A CA 1
ATOM 2065 C C . LEU A 1 266 ? 11.047 30.297 18.422 1 95.06 266 LEU A C 1
ATOM 2067 O O . LEU A 1 266 ? 11 30.375 19.656 1 95.06 266 LEU A O 1
ATOM 2071 N N . ILE A 1 267 ? 10.062 29.688 17.672 1 96.25 267 ILE A N 1
ATOM 2072 C CA . ILE A 1 267 ? 9.18 28.703 18.297 1 96.25 267 ILE A CA 1
ATOM 2073 C C . ILE A 1 267 ? 9.781 27.312 18.172 1 96.25 267 ILE A C 1
ATOM 2075 O O . ILE A 1 267 ? 10.086 26.859 17.062 1 96.25 267 ILE A O 1
ATOM 2079 N N . GLY A 1 268 ? 9.961 26.719 19.219 1 94.56 268 GLY A N 1
ATOM 2080 C CA . GLY A 1 268 ? 10.523 25.375 19.172 1 94.56 268 GLY A CA 1
ATOM 2081 C C . GLY A 1 268 ? 10.289 24.578 20.438 1 94.56 268 GLY A C 1
ATOM 2082 O O . GLY A 1 268 ? 9.891 25.141 21.453 1 94.56 268 GLY A O 1
ATOM 2083 N N . ARG A 1 269 ? 10.398 23.266 20.25 1 93.69 269 ARG A N 1
ATOM 2084 C CA . ARG A 1 269 ? 10.477 22.422 21.438 1 93.69 269 ARG A CA 1
ATOM 2085 C C . ARG A 1 269 ? 11.852 22.516 22.094 1 93.69 269 ARG A C 1
ATOM 2087 O O . ARG A 1 269 ? 12.836 22.844 21.422 1 93.69 269 ARG A O 1
ATOM 2094 N N . PRO A 1 270 ? 11.844 22.312 23.406 1 88.31 270 PRO A N 1
ATOM 2095 C CA . PRO A 1 270 ? 13.164 22.375 24.047 1 88.31 270 PRO A CA 1
ATOM 2096 C C . PRO A 1 270 ? 14.18 21.453 23.391 1 88.31 270 PRO A C 1
ATOM 2098 O O . PRO A 1 270 ? 13.82 20.375 22.906 1 88.31 270 PRO A O 1
ATOM 2101 N N . ALA A 1 271 ? 15.359 21.906 23.422 1 78.62 271 ALA A N 1
ATOM 2102 C CA . ALA A 1 271 ? 16.453 21.188 22.781 1 78.62 271 ALA A CA 1
ATOM 2103 C C . ALA A 1 271 ? 16.5 19.734 23.25 1 78.62 271 ALA A C 1
ATOM 2105 O O . ALA A 1 271 ? 16.453 19.469 24.453 1 78.62 271 ALA A O 1
ATOM 2106 N N . GLY A 1 272 ? 16.484 18.875 22.297 1 78.25 272 GLY A N 1
ATOM 2107 C CA . GLY A 1 272 ? 16.625 17.453 22.562 1 78.25 272 GLY A CA 1
ATOM 2108 C C . GLY A 1 272 ? 15.312 16.797 22.953 1 78.25 272 GLY A C 1
ATOM 2109 O O . GLY A 1 272 ? 15.266 15.586 23.203 1 78.25 272 GLY A O 1
ATOM 2110 N N . LYS A 1 273 ? 14.219 17.625 22.984 1 86.69 273 LYS A N 1
ATOM 2111 C CA . LYS A 1 273 ? 12.938 17.047 23.391 1 86.69 273 LYS A CA 1
ATOM 2112 C C . LYS A 1 273 ? 12.07 16.719 22.172 1 86.69 273 LYS A C 1
ATOM 2114 O O . LYS A 1 273 ? 12.344 17.172 21.062 1 86.69 273 LYS A O 1
ATOM 2119 N N . GLY A 1 274 ? 11.094 15.891 22.484 1 87.19 274 GLY A N 1
ATOM 2120 C CA . GLY A 1 274 ? 10.297 15.359 21.391 1 87.19 274 GLY A CA 1
ATOM 2121 C C . GLY A 1 274 ? 8.852 15.828 21.422 1 87.19 274 GLY A C 1
ATOM 2122 O O . GLY A 1 274 ? 8.562 16.938 21.891 1 87.19 274 GLY A O 1
ATOM 2123 N N . ASN A 1 275 ? 7.996 15.023 20.875 1 88.12 275 ASN A N 1
ATOM 2124 C CA . ASN A 1 275 ? 6.613 15.367 20.547 1 88.12 275 ASN A CA 1
ATOM 2125 C C . ASN A 1 275 ? 5.797 15.648 21.812 1 88.12 275 ASN A C 1
ATOM 2127 O O . ASN A 1 275 ? 4.797 16.359 21.75 1 88.12 275 ASN A O 1
ATOM 2131 N N . THR A 1 276 ? 6.234 15.203 22.969 1 91.88 276 THR A N 1
ATOM 2132 C CA . THR A 1 276 ? 5.445 15.328 24.188 1 91.88 276 THR A CA 1
ATOM 2133 C C . THR A 1 276 ? 5.703 16.672 24.859 1 91.88 276 THR A C 1
ATOM 2135 O O . THR A 1 276 ? 4.965 17.062 25.766 1 91.88 276 THR A O 1
ATOM 2138 N N . GLU A 1 277 ? 6.715 17.312 24.406 1 94.06 277 GLU A N 1
ATOM 2139 C CA . GLU A 1 277 ? 7.023 18.609 25 1 94.06 277 GLU A CA 1
ATOM 2140 C C . GLU A 1 277 ? 6.328 19.75 24.266 1 94.06 277 GLU A C 1
ATOM 2142 O O . GLU A 1 277 ? 6.281 19.75 23.031 1 94.06 277 GLU A O 1
ATOM 2147 N N . HIS A 1 278 ? 5.777 20.703 25.016 1 95.12 278 HIS A N 1
ATOM 2148 C CA . HIS A 1 278 ? 5.203 21.906 24.406 1 95.12 278 HIS A CA 1
ATOM 2149 C C . HIS A 1 278 ? 6.25 22.672 23.609 1 95.12 278 HIS A C 1
ATOM 2151 O O . HIS A 1 278 ? 7.414 22.75 24.016 1 95.12 278 HIS A O 1
ATOM 2157 N N . ALA A 1 279 ? 5.789 23.219 22.516 1 95.56 279 ALA A N 1
ATOM 2158 C CA . ALA A 1 279 ? 6.59 24.266 21.875 1 95.56 279 ALA A CA 1
ATOM 2159 C C . ALA A 1 279 ? 6.527 25.562 22.672 1 95.56 279 ALA A C 1
ATOM 2161 O O . ALA A 1 279 ? 5.473 25.922 23.203 1 95.56 279 ALA A O 1
ATOM 2162 N N . HIS A 1 280 ? 7.648 26.219 22.75 1 96.31 280 HIS A N 1
ATOM 2163 C CA . HIS A 1 280 ? 7.758 27.469 23.484 1 96.31 280 HIS A CA 1
ATOM 2164 C C . HIS A 1 280 ? 8.422 28.547 22.641 1 96.31 280 HIS A C 1
ATOM 2166 O O . HIS A 1 280 ? 8.875 28.281 21.531 1 96.31 280 HIS A O 1
ATOM 2172 N N . LEU A 1 281 ? 8.367 29.719 23.188 1 96.38 281 LEU A N 1
ATOM 2173 C CA . LEU A 1 281 ? 8.992 30.875 22.562 1 96.38 281 LEU A CA 1
ATOM 2174 C C . LEU A 1 281 ? 10.383 31.141 23.141 1 96.38 281 LEU A C 1
ATOM 2176 O O . LEU A 1 281 ? 10.539 31.219 24.359 1 96.38 281 LEU A O 1
ATOM 2180 N N . TYR A 1 282 ? 11.352 31.297 22.25 1 96.19 282 TYR A N 1
ATOM 2181 C CA . TYR A 1 282 ? 12.719 31.562 22.672 1 96.19 282 TYR A CA 1
ATOM 2182 C C . TYR A 1 282 ? 13.273 32.812 21.984 1 96.19 282 TYR A C 1
ATOM 2184 O O . TYR A 1 282 ? 12.969 33.062 20.828 1 96.19 282 TYR A O 1
ATOM 2192 N N . LEU A 1 283 ? 14.047 33.531 22.719 1 96.88 283 LEU A N 1
ATOM 2193 C CA . LEU A 1 283 ? 14.875 34.594 22.156 1 96.88 283 LEU A CA 1
ATOM 2194 C C . LEU A 1 283 ? 16.312 34.125 21.969 1 96.88 283 LEU A C 1
ATOM 2196 O O . LEU A 1 283 ? 16.906 33.562 22.891 1 96.88 283 LEU A O 1
ATOM 2200 N N . ILE A 1 284 ? 16.781 34.281 20.766 1 96.5 284 ILE A N 1
ATOM 2201 C CA . ILE A 1 284 ? 18.156 33.875 20.453 1 96.5 284 ILE A CA 1
ATOM 2202 C C . ILE A 1 284 ? 19.031 35.125 20.266 1 96.5 284 ILE A C 1
ATOM 2204 O O . ILE A 1 284 ? 18.703 36 19.484 1 96.5 284 ILE A O 1
ATOM 2208 N N . GLU A 1 285 ? 20.109 35.156 20.984 1 94.12 285 GLU A N 1
ATOM 2209 C CA . GLU A 1 285 ? 21.125 36.188 20.906 1 94.12 285 GLU A CA 1
ATOM 2210 C C . GLU A 1 285 ? 22.531 35.625 20.969 1 94.12 285 GLU A C 1
ATOM 2212 O O . GLU A 1 285 ? 22.906 35 21.953 1 94.12 285 GLU A O 1
ATOM 2217 N N . ASN A 1 286 ? 23.344 35.875 19.953 1 91.62 286 ASN A N 1
ATOM 2218 C CA . ASN A 1 286 ? 24.734 35.406 19.891 1 91.62 286 ASN A CA 1
ATOM 2219 C C . ASN A 1 286 ? 24.859 33.938 20.219 1 91.62 286 ASN A C 1
ATOM 2221 O O . ASN A 1 286 ? 25.672 33.562 21.078 1 91.62 286 ASN A O 1
ATOM 2225 N N . GLY A 1 287 ? 23.953 33.156 19.641 1 88.25 287 GLY A N 1
ATOM 2226 C CA . GLY A 1 287 ? 24.016 31.719 19.797 1 88.25 287 GLY A CA 1
ATOM 2227 C C . GLY A 1 287 ? 23.438 31.219 21.109 1 88.25 287 GLY A C 1
ATOM 2228 O O . GLY A 1 287 ? 23.359 30.016 21.344 1 88.25 287 GLY A O 1
ATOM 2229 N N . GLN A 1 288 ? 23.062 32.125 21.922 1 92.62 288 GLN A N 1
ATOM 2230 C CA . GLN A 1 288 ? 22.438 31.766 23.188 1 92.62 288 GLN A CA 1
ATOM 2231 C C . GLN A 1 288 ? 20.922 31.922 23.125 1 92.62 288 GLN A C 1
ATOM 2233 O O . GLN A 1 288 ? 20.422 32.781 22.391 1 92.62 288 GLN A O 1
ATOM 2238 N N . HIS A 1 289 ? 20.219 31.062 23.844 1 93.81 289 HIS A N 1
ATOM 2239 C CA . HIS A 1 289 ? 18.766 31.141 23.812 1 93.81 289 HIS A CA 1
ATOM 2240 C C . HIS A 1 289 ? 18.188 31.328 25.203 1 93.81 289 HIS A C 1
ATOM 2242 O O . HIS A 1 289 ? 18.75 30.844 26.188 1 93.81 289 HIS A O 1
ATOM 2248 N N . ARG A 1 290 ? 17.156 32.031 25.328 1 94.81 290 ARG A N 1
ATOM 2249 C CA . ARG A 1 290 ? 16.391 32.219 26.547 1 94.81 290 ARG A CA 1
ATOM 2250 C C . ARG A 1 290 ? 14.891 32.094 26.266 1 94.81 290 ARG A C 1
ATOM 2252 O O . ARG A 1 290 ? 14.383 32.656 25.297 1 94.81 290 ARG A O 1
ATOM 2259 N N . ARG A 1 291 ? 14.203 31.391 27.094 1 95.56 291 ARG A N 1
ATOM 2260 C CA . ARG A 1 291 ? 12.758 31.234 26.922 1 95.56 291 ARG A CA 1
ATOM 2261 C C . ARG A 1 291 ? 12.023 32.531 27.297 1 95.56 291 ARG A C 1
ATOM 2263 O O . ARG A 1 291 ? 12.352 33.156 28.297 1 95.56 291 ARG A O 1
ATOM 2270 N N . LEU A 1 292 ? 11.07 32.875 26.469 1 96.44 292 LEU A N 1
ATOM 2271 C CA . LEU A 1 292 ? 10.375 34.125 26.656 1 96.44 292 LEU A CA 1
ATOM 2272 C C . LEU A 1 292 ? 9.031 33.938 27.344 1 96.44 292 LEU A C 1
ATOM 2274 O O . LEU A 1 292 ? 8.461 34.875 27.891 1 96.44 292 LEU A O 1
ATOM 2278 N N . ASP A 1 293 ? 8.477 32.844 27.266 1 95.88 293 ASP A N 1
ATOM 2279 C CA . ASP A 1 293 ? 7.133 32.625 27.797 1 95.88 293 ASP A CA 1
ATOM 2280 C C . ASP A 1 293 ? 7.172 31.844 29.109 1 95.88 293 ASP A C 1
ATOM 2282 O O . ASP A 1 293 ? 6.316 30.984 29.359 1 95.88 293 ASP A O 1
ATOM 2286 N N . THR A 1 294 ? 8.211 32.156 29.844 1 93 294 THR A N 1
ATOM 2287 C CA . THR A 1 294 ? 8.312 31.5 31.156 1 93 294 THR A CA 1
ATOM 2288 C C . THR A 1 294 ? 7.074 31.812 31.984 1 93 294 THR A C 1
ATOM 2290 O O . THR A 1 294 ? 6.629 32.969 32.062 1 93 294 THR A O 1
ATOM 2293 N N . GLY A 1 295 ? 6.465 30.953 32.562 1 91.81 295 GLY A N 1
ATOM 2294 C CA . GLY A 1 295 ? 5.27 31.125 33.375 1 91.81 295 GLY A CA 1
ATOM 2295 C C . GLY A 1 295 ? 3.992 30.797 32.625 1 91.81 295 GLY A C 1
ATOM 2296 O O . GLY A 1 295 ? 2.918 30.719 33.219 1 91.81 295 GLY A O 1
ATOM 2297 N N . HIS A 1 296 ? 4.043 30.797 31.328 1 95.81 296 HIS A N 1
ATOM 2298 C CA . HIS A 1 296 ? 2.926 30.391 30.5 1 95.81 296 HIS A CA 1
ATOM 2299 C C . HIS A 1 296 ? 2.986 28.891 30.188 1 95.81 296 HIS A C 1
ATOM 2301 O O . HIS A 1 296 ? 3.633 28.484 29.234 1 95.81 296 HIS A O 1
ATOM 2307 N N . ASP A 1 297 ? 2.24 28.078 30.922 1 96.56 297 ASP A N 1
ATOM 2308 C CA . ASP A 1 297 ? 2.303 26.625 30.797 1 96.56 297 ASP A CA 1
ATOM 2309 C C . ASP A 1 297 ? 1.272 26.125 29.797 1 96.56 297 ASP A C 1
ATOM 2311 O O . ASP A 1 297 ? 0.464 25.25 30.109 1 96.56 297 ASP A O 1
ATOM 2315 N N . HIS A 1 298 ? 1.227 26.688 28.641 1 97 298 HIS A N 1
ATOM 2316 C CA . HIS A 1 298 ? 0.42 26.297 27.5 1 97 298 HIS A CA 1
ATOM 2317 C C . HIS A 1 298 ? 1.248 26.297 26.219 1 97 298 HIS A C 1
ATOM 2319 O O . HIS A 1 298 ? 2.221 27.047 26.094 1 97 298 HIS A O 1
ATOM 2325 N N . PRO A 1 299 ? 0.961 25.422 25.312 1 96.88 299 PRO A N 1
ATOM 2326 C CA . PRO A 1 299 ? 1.758 25.359 24.094 1 96.88 299 PRO A CA 1
ATOM 2327 C C . PRO A 1 299 ? 1.574 26.594 23.203 1 96.88 299 PRO A C 1
ATOM 2329 O O . PRO A 1 299 ? 0.469 27.125 23.109 1 96.88 299 PRO A O 1
ATOM 2332 N N . VAL A 1 300 ? 2.66 26.969 22.531 1 97.06 300 VAL A N 1
ATOM 2333 C CA . VAL A 1 300 ? 2.576 27.969 21.484 1 97.06 300 VAL A CA 1
ATOM 2334 C C . VAL A 1 300 ? 1.935 27.359 20.234 1 97.06 300 VAL A C 1
ATOM 2336 O O . VAL A 1 300 ? 2.268 26.234 19.844 1 97.06 300 VAL A O 1
ATOM 2339 N N . GLY A 1 301 ? 0.96 28.094 19.672 1 96.5 301 GLY A N 1
ATOM 2340 C CA . GLY A 1 301 ? 0.325 27.656 18.438 1 96.5 301 GLY A CA 1
ATOM 2341 C C . GLY A 1 301 ? -1.095 27.172 18.656 1 96.5 301 GLY A C 1
ATOM 2342 O O . GLY A 1 301 ? -1.572 27.078 19.781 1 96.5 301 GLY A O 1
ATOM 2343 N N . ASP A 1 302 ? -1.777 26.891 17.578 1 97 302 ASP A N 1
ATOM 2344 C CA . ASP A 1 302 ? -3.146 26.375 17.578 1 97 302 ASP A CA 1
ATOM 2345 C C . ASP A 1 302 ? -3.17 24.859 17.484 1 97 302 ASP A C 1
ATOM 2347 O O . ASP A 1 302 ? -2.635 24.266 16.547 1 97 302 ASP A O 1
ATOM 2351 N N . ALA A 1 303 ? -3.814 24.219 18.469 1 97.06 303 ALA A N 1
ATOM 2352 C CA . ALA A 1 303 ? -3.957 22.766 18.453 1 97.06 303 ALA A CA 1
ATOM 2353 C C . ALA A 1 303 ? -5.426 22.359 18.516 1 97.06 303 ALA A C 1
ATOM 2355 O O . ALA A 1 303 ? -5.746 21.172 18.594 1 97.06 303 ALA A O 1
ATOM 2356 N N . VAL A 1 304 ? -6.328 23.359 18.516 1 97.88 304 VAL A N 1
ATOM 2357 C CA . VAL A 1 304 ? -7.754 23.047 18.578 1 97.88 304 VAL A CA 1
ATOM 2358 C C . VAL A 1 304 ? -8.242 22.609 17.188 1 97.88 304 VAL A C 1
ATOM 2360 O O . VAL A 1 304 ? -8.117 23.359 16.219 1 97.88 304 VAL A O 1
ATOM 2363 N N . GLY A 1 305 ? -8.781 21.438 17.188 1 93.69 305 GLY A N 1
ATOM 2364 C CA . GLY A 1 305 ? -9.195 20.859 15.922 1 93.69 305 GLY A CA 1
ATOM 2365 C C . GLY A 1 305 ? -10.469 21.469 15.367 1 93.69 305 GLY A C 1
ATOM 2366 O O . GLY A 1 305 ? -11.266 22.047 16.109 1 93.69 305 GLY A O 1
ATOM 2367 N N . GLY A 1 306 ? -10.664 21.406 14.078 1 92.69 306 GLY A N 1
ATOM 2368 C CA . GLY A 1 306 ? -11.828 21.719 13.266 1 92.69 306 GLY A CA 1
ATOM 2369 C C . GLY A 1 306 ? -11.766 21.094 11.883 1 92.69 306 GLY A C 1
ATOM 2370 O O . GLY A 1 306 ? -10.719 20.609 11.461 1 92.69 306 GLY A O 1
ATOM 2371 N N . ASP A 1 307 ? -12.859 21.016 11.25 1 96.31 307 ASP A N 1
ATOM 2372 C CA . ASP A 1 307 ? -12.859 20.375 9.945 1 96.31 307 ASP A CA 1
ATOM 2373 C C . ASP A 1 307 ? -13.195 21.375 8.844 1 96.31 307 ASP A C 1
ATOM 2375 O O . ASP A 1 307 ? -13.656 20.984 7.766 1 96.31 307 ASP A O 1
ATOM 2379 N N . CYS A 1 308 ? -12.992 22.703 9.156 1 97.19 308 CYS A N 1
ATOM 2380 C CA . CYS A 1 308 ? -13.305 23.75 8.18 1 97.19 308 CYS A CA 1
ATOM 2381 C C . CYS A 1 308 ? -12.062 24.562 7.848 1 97.19 308 CYS A C 1
ATOM 2383 O O . CYS A 1 308 ? -12.172 25.734 7.492 1 97.19 308 CYS A O 1
ATOM 2385 N N . HIS A 1 309 ? -10.969 24 8.055 1 96.88 309 HIS A N 1
ATOM 2386 C CA . HIS A 1 309 ? -9.695 24.656 7.793 1 96.88 309 HIS A CA 1
ATOM 2387 C C . HIS A 1 309 ? -9.109 24.203 6.461 1 96.88 309 HIS A C 1
ATOM 2389 O O . HIS A 1 309 ? -8.32 23.266 6.41 1 96.88 309 HIS A O 1
ATOM 2395 N N . VAL A 1 310 ? -9.445 24.891 5.391 1 96.69 310 VAL A N 1
ATOM 2396 C CA . VAL A 1 310 ? -8.953 24.625 4.043 1 96.69 310 VAL A CA 1
ATOM 2397 C C . VAL A 1 310 ? -7.984 25.719 3.625 1 96.69 310 VAL A C 1
ATOM 2399 O O . VAL A 1 310 ? -8.344 26.906 3.605 1 96.69 310 VAL A O 1
ATOM 2402 N N . GLY A 1 311 ? -6.789 25.359 3.301 1 96.38 311 GLY A N 1
ATOM 2403 C CA . GLY A 1 311 ? -5.781 26.328 2.914 1 96.38 311 GLY A CA 1
ATOM 2404 C C . GLY A 1 311 ? -4.688 26.5 3.953 1 96.38 311 GLY A C 1
ATOM 2405 O O . GLY A 1 311 ? -4.398 25.578 4.715 1 96.38 311 GLY A O 1
ATOM 2406 N N . ALA A 1 312 ? -4.012 27.688 3.967 1 97.12 312 ALA A N 1
ATOM 2407 C CA . ALA A 1 312 ? -2.891 27.953 4.859 1 97.12 312 ALA A CA 1
ATOM 2408 C C . ALA A 1 312 ? -3.35 28.734 6.094 1 97.12 312 ALA A C 1
ATOM 2410 O O . ALA A 1 312 ? -4.195 29.625 6 1 97.12 312 ALA A O 1
ATOM 2411 N N . PHE A 1 313 ? -2.824 28.406 7.227 1 97.94 313 PHE A N 1
ATOM 2412 C CA . PHE A 1 313 ? -3.168 29.047 8.484 1 97.94 313 PHE A CA 1
ATOM 2413 C C . PHE A 1 313 ? -1.913 29.516 9.219 1 97.94 313 PHE A C 1
ATOM 2415 O O . PHE A 1 313 ? -1.459 28.859 10.156 1 97.94 313 PHE A O 1
ATOM 2422 N N . PRO A 1 314 ? -1.401 30.688 8.836 1 97.25 314 PRO A N 1
ATOM 2423 C CA . PRO A 1 314 ? -0.182 31.188 9.477 1 97.25 314 PRO A CA 1
ATOM 2424 C C . PRO A 1 314 ? -0.379 31.5 10.953 1 97.25 314 PRO A C 1
ATOM 2426 O O . PRO A 1 314 ? -1.441 32 11.344 1 97.25 314 PRO A O 1
ATOM 2429 N N . GLU A 1 315 ? 0.635 31.234 11.758 1 95.44 315 GLU A N 1
ATOM 2430 C CA . GLU A 1 315 ? 0.583 31.453 13.195 1 95.44 315 GLU A CA 1
ATOM 2431 C C . GLU A 1 315 ? 1.956 31.844 13.742 1 95.44 315 GLU A C 1
ATOM 2433 O O . GLU A 1 315 ? 2.199 31.734 14.945 1 95.44 315 GLU A O 1
ATOM 2438 N N . GLY A 1 316 ? 2.895 32.219 12.93 1 95.56 316 GLY A N 1
ATOM 2439 C CA . GLY A 1 316 ? 4.23 32.562 13.383 1 95.56 316 GLY A CA 1
ATOM 2440 C C . GLY A 1 316 ? 4.254 33.781 14.281 1 95.56 316 GLY A C 1
ATOM 2441 O O . GLY A 1 316 ? 3.463 34.719 14.094 1 95.56 316 GLY A O 1
ATOM 2442 N N . PRO A 1 317 ? 5.184 33.781 15.203 1 97.38 317 PRO A N 1
ATOM 2443 C CA . PRO A 1 317 ? 5.258 34.969 16.078 1 97.38 317 PRO A CA 1
ATOM 2444 C C . PRO A 1 317 ? 5.664 36.219 15.336 1 97.38 317 PRO A C 1
ATOM 2446 O O . PRO A 1 317 ? 6.375 36.156 14.336 1 97.38 317 PRO A O 1
ATOM 2449 N N . ARG A 1 318 ? 5.211 37.406 15.906 1 97.25 318 ARG A N 1
ATOM 2450 C CA . ARG A 1 318 ? 5.477 38.688 15.281 1 97.25 318 ARG A CA 1
ATOM 2451 C C . ARG A 1 318 ? 5.875 39.719 16.312 1 97.25 318 ARG A C 1
ATOM 2453 O O . ARG A 1 318 ? 5.234 39.844 17.359 1 97.25 318 ARG A O 1
ATOM 2460 N N . TRP A 1 319 ? 6.961 40.469 15.945 1 97.44 319 TRP A N 1
ATOM 2461 C CA . TRP A 1 319 ? 7.32 41.594 16.781 1 97.44 319 TRP A CA 1
ATOM 2462 C C . TRP A 1 319 ? 6.355 42.75 16.562 1 97.44 319 TRP A C 1
ATOM 2464 O O . TRP A 1 319 ? 6.16 43.219 15.438 1 97.44 319 TRP A O 1
ATOM 2474 N N . LEU A 1 320 ? 5.723 43.219 17.594 1 96.69 320 LEU A N 1
ATOM 2475 C CA . LEU A 1 320 ? 4.871 44.406 17.516 1 96.69 320 LEU A CA 1
ATOM 2476 C C . LEU A 1 320 ? 5.691 45.656 17.672 1 96.69 320 LEU A C 1
ATOM 2478 O O . LEU A 1 320 ? 5.293 46.719 17.188 1 96.69 320 LEU A O 1
ATOM 2482 N N . ASP A 1 321 ? 6.734 45.531 18.406 1 95.5 321 ASP A N 1
ATOM 2483 C CA . ASP A 1 321 ? 7.773 46.531 18.609 1 95.5 321 ASP A CA 1
ATOM 2484 C C . ASP A 1 321 ? 9.086 45.906 19.031 1 95.5 321 ASP A C 1
ATOM 2486 O O . ASP A 1 321 ? 9.273 44.688 18.859 1 95.5 321 ASP A O 1
ATOM 2490 N N . GLY A 1 322 ? 9.984 46.656 19.484 1 94.94 322 GLY A N 1
ATOM 2491 C CA . GLY A 1 322 ? 11.289 46.125 19.828 1 94.94 322 GLY A CA 1
ATOM 2492 C C . GLY A 1 322 ? 11.289 45.281 21.078 1 94.94 322 GLY A C 1
ATOM 2493 O O . GLY A 1 322 ? 12.242 44.531 21.344 1 94.94 322 GLY A O 1
ATOM 2494 N N . ASP A 1 323 ? 10.18 45.219 21.828 1 96.62 323 ASP A N 1
ATOM 2495 C CA . ASP A 1 323 ? 10.203 44.562 23.125 1 96.62 323 ASP A CA 1
ATOM 2496 C C . ASP A 1 323 ? 9.078 43.531 23.234 1 96.62 323 ASP A C 1
ATOM 2498 O O . ASP A 1 323 ? 9.078 42.688 24.141 1 96.62 323 ASP A O 1
ATOM 2502 N N . THR A 1 324 ? 8.172 43.594 22.344 1 97.44 324 THR A N 1
ATOM 2503 C CA . THR A 1 324 ? 6.941 42.844 22.516 1 97.44 324 THR A CA 1
ATOM 2504 C C . THR A 1 324 ? 6.738 41.875 21.344 1 97.44 324 THR A C 1
ATOM 2506 O O . THR A 1 324 ? 6.695 42.312 20.188 1 97.44 324 THR A O 1
ATOM 2509 N N . LEU A 1 325 ? 6.57 40.594 21.688 1 97.38 325 LEU A N 1
ATOM 2510 C CA . LEU A 1 325 ? 6.332 39.562 20.688 1 97.38 325 LEU A CA 1
ATOM 2511 C C . LEU A 1 325 ? 4.914 39 20.797 1 97.38 325 LEU A C 1
ATOM 2513 O O . LEU A 1 325 ? 4.48 38.594 21.891 1 97.38 325 LEU A O 1
ATOM 2517 N N . LEU A 1 326 ? 4.125 39.031 19.688 1 98.25 326 LEU A N 1
ATOM 2518 C CA . LEU A 1 326 ? 2.789 38.469 19.594 1 98.25 326 LEU A CA 1
ATOM 2519 C C . LEU A 1 326 ? 2.857 37 19.156 1 98.25 326 LEU A C 1
ATOM 2521 O O . LEU A 1 326 ? 3.613 36.656 18.25 1 98.25 326 LEU A O 1
ATOM 2525 N N . PHE A 1 327 ? 2.164 36.125 19.859 1 98.12 327 PHE A N 1
ATOM 2526 C CA . PHE A 1 327 ? 2.117 34.719 19.5 1 98.12 327 PHE A CA 1
ATOM 2527 C C . PHE A 1 327 ? 0.772 34.094 19.875 1 98.12 327 PHE A C 1
ATOM 2529 O O . PHE A 1 327 ? 0.011 34.688 20.641 1 98.12 327 PHE A O 1
ATOM 2536 N N . SER A 1 328 ? 0.378 33.062 19.234 1 98.12 328 SER A N 1
ATOM 2537 C CA . SER A 1 328 ? -0.837 32.312 19.578 1 98.12 328 SER A CA 1
ATOM 2538 C C . SER A 1 328 ? -0.547 31.203 20.578 1 98.12 328 SER A C 1
ATOM 2540 O O . SER A 1 328 ? 0.58 30.719 20.656 1 98.12 328 SER A O 1
ATOM 2542 N N . SER A 1 329 ? -1.498 30.812 21.312 1 98.56 329 SER A N 1
ATOM 2543 C CA . SER A 1 329 ? -1.375 29.734 22.281 1 98.56 329 SER A CA 1
ATOM 2544 C C . SER A 1 329 ? -2.713 29.031 22.5 1 98.56 329 SER A C 1
ATOM 2546 O O . SER A 1 329 ? -3.768 29.672 22.453 1 98.56 329 SER A O 1
ATOM 2548 N N . THR A 1 330 ? -2.668 27.75 22.703 1 98.5 330 THR A N 1
ATOM 2549 C CA . THR A 1 330 ? -3.836 26.938 23.047 1 98.5 330 THR A CA 1
ATOM 2550 C C . THR A 1 330 ? -4.035 26.891 24.562 1 98.5 330 THR A C 1
ATOM 2552 O O . THR A 1 330 ? -3.146 26.453 25.297 1 98.5 330 THR A O 1
ATOM 2555 N N . VAL A 1 331 ? -5.156 27.359 25 1 98.25 331 VAL A N 1
ATOM 2556 C CA . VAL A 1 331 ? -5.531 27.359 26.422 1 98.25 331 VAL A CA 1
ATOM 2557 C C . VAL A 1 331 ? -6.871 26.656 26.594 1 98.25 331 VAL A C 1
ATOM 2559 O O . VAL A 1 331 ? -7.918 27.203 26.234 1 98.25 331 VAL A O 1
ATOM 2562 N N . ARG A 1 332 ? -6.727 25.438 27.172 1 96.81 332 ARG A N 1
ATOM 2563 C CA . ARG A 1 332 ? -7.898 24.578 27.266 1 96.81 332 ARG A CA 1
ATOM 2564 C C . ARG A 1 332 ? -8.531 24.359 25.891 1 96.81 332 ARG A C 1
ATOM 2566 O O . ARG A 1 332 ? -7.84 24 24.938 1 96.81 332 ARG A O 1
ATOM 2573 N N . GLY A 1 333 ? -9.75 24.531 25.688 1 97.88 333 GLY A N 1
ATOM 2574 C CA . GLY A 1 333 ? -10.422 24.312 24.406 1 97.88 333 GLY A CA 1
ATOM 2575 C C . GLY A 1 333 ? -10.414 25.531 23.516 1 97.88 333 GLY A C 1
ATOM 2576 O O . GLY A 1 333 ? -11.133 25.578 22.516 1 97.88 333 GLY A O 1
ATOM 2577 N N . SER A 1 334 ? -9.547 26.547 23.812 1 98.44 334 SER A N 1
ATOM 2578 C CA . SER A 1 334 ? -9.531 27.812 23.078 1 98.44 334 SER A CA 1
ATOM 2579 C C . SER A 1 334 ? -8.133 28.125 22.562 1 98.44 334 SER A C 1
ATOM 2581 O O . SER A 1 334 ? -7.156 27.484 22.953 1 98.44 334 SER A O 1
ATOM 2583 N N . VAL A 1 335 ? -8.062 29.031 21.625 1 98.75 335 VAL A N 1
ATOM 2584 C CA . VAL A 1 335 ? -6.805 29.578 21.125 1 98.75 335 VAL A CA 1
ATOM 2585 C C . VAL A 1 335 ? -6.871 31.109 21.125 1 98.75 335 VAL A C 1
ATOM 2587 O O . VAL A 1 335 ? -7.824 31.703 20.625 1 98.75 335 VAL A O 1
ATOM 2590 N N . GLY A 1 336 ? -5.902 31.703 21.719 1 98.62 336 GLY A N 1
ATOM 2591 C CA . GLY A 1 336 ? -5.824 33.156 21.75 1 98.62 336 GLY A CA 1
ATOM 2592 C C . GLY A 1 336 ? -4.484 33.688 21.297 1 98.62 336 GLY A C 1
ATOM 2593 O O . GLY A 1 336 ? -3.564 32.938 21.016 1 98.62 336 GLY A O 1
ATOM 2594 N N . LEU A 1 337 ? -4.465 35.031 21.188 1 98.75 337 LEU A N 1
ATOM 2595 C CA . LEU A 1 337 ? -3.213 35.75 20.984 1 98.75 337 LEU A CA 1
ATOM 2596 C C . LEU A 1 337 ? -2.691 36.312 22.297 1 98.75 337 LEU A C 1
ATOM 2598 O O . LEU A 1 337 ? -3.463 36.844 23.094 1 98.75 337 LEU A O 1
ATOM 2602 N N . PHE A 1 338 ? -1.448 36.125 22.453 1 98.62 338 PHE A N 1
ATOM 2603 C CA . PHE A 1 338 ? -0.747 36.594 23.641 1 98.62 338 PHE A CA 1
ATOM 2604 C C . PHE A 1 338 ? 0.5 37.375 23.266 1 98.62 338 PHE A C 1
ATOM 2606 O O . PHE A 1 338 ? 0.986 37.281 22.141 1 98.62 338 PHE A O 1
ATOM 2613 N N . THR A 1 339 ? 1.016 38.188 24.234 1 98.25 339 THR A N 1
ATOM 2614 C CA . THR A 1 339 ? 2.277 38.875 24.031 1 98.25 339 THR A CA 1
ATOM 2615 C C . THR A 1 339 ? 3.309 38.438 25.078 1 98.25 339 THR A C 1
ATOM 2617 O O . THR A 1 339 ? 2.969 38.219 26.234 1 98.25 339 THR A O 1
ATOM 2620 N N . ALA A 1 340 ? 4.449 38.219 24.594 1 98.06 340 ALA A N 1
ATOM 2621 C CA . ALA A 1 340 ? 5.621 38.031 25.438 1 98.06 340 ALA A CA 1
ATOM 2622 C C . ALA A 1 340 ? 6.543 39.25 25.375 1 98.06 340 ALA A C 1
ATOM 2624 O O . ALA A 1 340 ? 6.797 39.781 24.297 1 98.06 340 ALA A O 1
ATOM 2625 N N . HIS A 1 341 ? 6.984 39.656 26.562 1 96.94 341 HIS A N 1
ATOM 2626 C CA . HIS A 1 341 ? 7.922 40.781 26.625 1 96.94 341 HIS A CA 1
ATOM 2627 C C . HIS A 1 341 ? 9.352 40.281 26.812 1 96.94 341 HIS A C 1
ATOM 2629 O O . HIS A 1 341 ? 9.594 39.312 27.5 1 96.94 341 HIS A O 1
ATOM 2635 N N . ILE A 1 342 ? 10.328 40.938 26.188 1 95 342 ILE A N 1
ATOM 2636 C CA . ILE A 1 342 ? 11.727 40.531 26.25 1 95 342 ILE A CA 1
ATOM 2637 C C . ILE A 1 342 ? 12.195 40.562 27.703 1 95 342 ILE A C 1
ATOM 2639 O O . ILE A 1 342 ? 13.055 39.75 28.094 1 95 342 ILE A O 1
ATOM 2643 N N . GLY A 1 343 ? 11.664 41.438 28.5 1 90.75 343 GLY A N 1
ATOM 2644 C CA . GLY A 1 343 ? 12.016 41.5 29.906 1 90.75 343 GLY A CA 1
ATOM 2645 C C . GLY A 1 343 ? 11.289 40.469 30.766 1 90.75 343 GLY A C 1
ATOM 2646 O O . GLY A 1 343 ? 11.539 40.375 31.969 1 90.75 343 GLY A O 1
ATOM 2647 N N . GLY A 1 344 ? 10.375 39.844 30.172 1 88.62 344 GLY A N 1
ATOM 2648 C CA . GLY A 1 344 ? 9.648 38.812 30.891 1 88.62 344 GLY A CA 1
ATOM 2649 C C . GLY A 1 344 ? 8.164 39.094 31 1 88.62 344 GLY A C 1
ATOM 2650 O O . GLY A 1 344 ? 7.738 40.25 31.031 1 88.62 344 GLY A O 1
ATOM 2651 N N . GLY A 1 345 ? 7.465 37.969 30.984 1 92.81 345 GLY A N 1
ATOM 2652 C CA . GLY A 1 345 ? 6.027 38.031 31.203 1 92.81 345 GLY A CA 1
ATOM 2653 C C . GLY A 1 345 ? 5.219 37.781 29.938 1 92.81 345 GLY A C 1
ATOM 2654 O O . GLY A 1 345 ? 5.633 38.125 28.844 1 92.81 345 GLY A O 1
ATOM 2655 N N . VAL A 1 346 ? 4.102 37.188 30.109 1 97.44 346 VAL A N 1
ATOM 2656 C CA . VAL A 1 346 ? 3.133 36.875 29.062 1 97.44 346 VAL A CA 1
ATOM 2657 C C . VAL A 1 346 ? 1.774 37.469 29.422 1 97.44 346 VAL A C 1
ATOM 2659 O O . VAL A 1 346 ? 1.343 37.375 30.578 1 97.44 346 VAL A O 1
ATOM 2662 N N . LYS A 1 347 ? 1.175 38.156 28.516 1 97.38 347 LYS A N 1
ATOM 2663 C CA . LYS A 1 347 ? -0.153 38.719 28.719 1 97.38 347 LYS A CA 1
ATOM 2664 C C . LYS A 1 347 ? -1.091 38.406 27.578 1 97.38 347 LYS A C 1
ATOM 2666 O O . LYS A 1 347 ? -0.652 38.25 26.422 1 97.38 347 LYS A O 1
ATOM 2671 N N . ALA A 1 348 ? -2.365 38.281 27.969 1 97.88 348 ALA A N 1
ATOM 2672 C CA . ALA A 1 348 ? -3.359 38.125 26.906 1 97.88 348 ALA A CA 1
ATOM 2673 C C . ALA A 1 348 ? -3.467 39.375 26.047 1 97.88 348 ALA A C 1
ATOM 2675 O O . ALA A 1 348 ? -3.498 40.5 26.562 1 97.88 348 ALA A O 1
ATOM 2676 N N . TYR A 1 349 ? -3.4 39.219 24.828 1 97.94 349 TYR A N 1
ATOM 2677 C CA . TYR A 1 349 ? -3.613 40.281 23.859 1 97.94 349 TYR A CA 1
ATOM 2678 C C . TYR A 1 349 ? -5.039 40.25 23.328 1 97.94 349 TYR A C 1
ATOM 2680 O O . TYR A 1 349 ? -5.734 41.281 23.344 1 97.94 349 TYR A O 1
ATOM 2688 N N . ASP A 1 350 ? -5.512 39.125 22.891 1 98.31 350 ASP A N 1
ATOM 2689 C CA . ASP A 1 350 ? -6.852 38.812 22.422 1 98.31 350 ASP A CA 1
ATOM 2690 C C . ASP A 1 350 ? -7.199 37.344 22.672 1 98.31 350 ASP A C 1
ATOM 2692 O O . ASP A 1 350 ? -6.863 36.469 21.875 1 98.31 350 ASP A O 1
ATOM 2696 N N . HIS A 1 351 ? -7.902 37.125 23.734 1 98.38 351 HIS A N 1
ATOM 2697 C CA . HIS A 1 351 ? -8.227 35.75 24.109 1 98.38 351 HIS A CA 1
ATOM 2698 C C . HIS A 1 351 ? -9.672 35.625 24.609 1 98.38 351 HIS A C 1
ATOM 2700 O O . HIS A 1 351 ? -10.039 36.25 25.609 1 98.38 351 HIS A O 1
ATOM 2706 N N . ASP A 1 352 ? -10.469 35 23.875 1 98.12 352 ASP A N 1
ATOM 2707 C CA . ASP A 1 352 ? -11.797 34.562 24.266 1 98.12 352 ASP A CA 1
ATOM 2708 C C . ASP A 1 352 ? -11.781 33.094 24.703 1 98.12 352 ASP A C 1
ATOM 2710 O O . ASP A 1 352 ? -11.547 32.219 23.875 1 98.12 352 ASP A O 1
ATOM 2714 N N . PRO A 1 353 ? -12.039 32.812 25.969 1 97.69 353 PRO A N 1
ATOM 2715 C CA . PRO A 1 353 ? -11.984 31.422 26.438 1 97.69 353 PRO A CA 1
ATOM 2716 C C . PRO A 1 353 ? -12.961 30.5 25.703 1 97.69 353 PRO A C 1
ATOM 2718 O O . PRO A 1 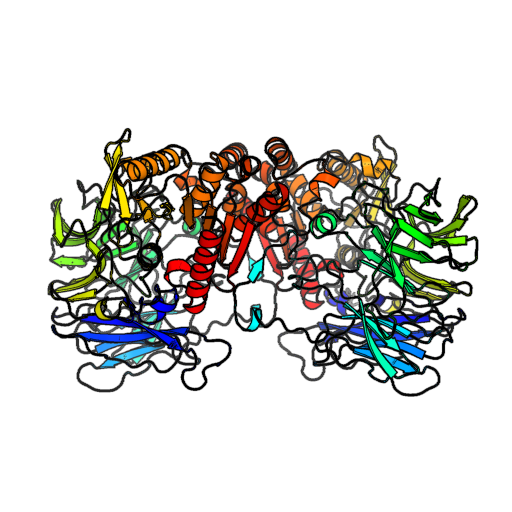353 ? -12.883 29.281 25.844 1 97.69 353 PRO A O 1
ATOM 2721 N N . GLN A 1 354 ? -13.852 31.078 24.953 1 97.94 354 GLN A N 1
ATOM 2722 C CA . GLN A 1 354 ? -14.781 30.281 24.172 1 97.94 354 GLN A CA 1
ATOM 2723 C C . GLN A 1 354 ? -14.617 30.531 22.672 1 97.94 354 GLN A C 1
ATOM 2725 O O . GLN A 1 354 ? -15.578 30.422 21.922 1 97.94 354 GLN A O 1
ATOM 2730 N N . GLY A 1 355 ? -13.461 30.922 22.312 1 98 355 GLY A N 1
ATOM 2731 C CA . GLY A 1 355 ? -13.164 31.203 20.922 1 98 355 GLY A CA 1
ATOM 2732 C C . GLY A 1 355 ? -11.828 30.656 20.469 1 98 355 GLY A C 1
ATOM 2733 O O . GLY A 1 355 ? -10.992 30.281 21.297 1 98 355 GLY A O 1
ATOM 2734 N N . VAL A 1 356 ? -11.664 30.547 19.219 1 98.69 356 VAL A N 1
ATOM 2735 C CA . VAL A 1 356 ? -10.438 30.047 18.609 1 98.69 356 VAL A CA 1
ATOM 2736 C C . VAL A 1 356 ? -9.945 31.031 17.547 1 98.69 356 VAL A C 1
ATOM 2738 O O . VAL A 1 356 ? -10.703 31.406 16.641 1 98.69 356 VAL A O 1
ATOM 2741 N N . ILE A 1 357 ? -8.758 31.516 17.672 1 98.75 357 ILE A N 1
ATOM 2742 C CA . ILE A 1 357 ? -8.039 32.188 16.594 1 98.75 357 ILE A CA 1
ATOM 2743 C C . ILE A 1 357 ? -7.16 31.188 15.844 1 98.75 357 ILE A C 1
ATOM 2745 O O . ILE A 1 357 ? -6.109 30.781 16.344 1 98.75 357 ILE A O 1
ATOM 2749 N N . SER A 1 358 ? -7.574 30.844 14.656 1 98.12 358 SER A N 1
ATOM 2750 C CA . SER A 1 358 ? -6.945 29.719 13.977 1 98.12 358 SER A CA 1
ATOM 2751 C C . SER A 1 358 ? -5.789 30.188 13.094 1 98.12 358 SER A C 1
ATOM 2753 O O . SER A 1 358 ? -4.977 29.359 12.648 1 98.12 358 SER A O 1
ATOM 2755 N N . ALA A 1 359 ? -5.684 31.453 12.82 1 98.56 359 ALA A N 1
ATOM 2756 C CA . ALA A 1 359 ? -4.598 32.031 12.031 1 98.56 359 ALA A CA 1
ATOM 2757 C C . ALA A 1 359 ? -4.457 33.531 12.312 1 98.56 359 ALA A C 1
ATOM 2759 O O . ALA A 1 359 ? -5.438 34.188 12.648 1 98.56 359 ALA A O 1
ATOM 2760 N N . PHE A 1 360 ? -3.229 34 12.148 1 98.62 360 PHE A N 1
ATOM 2761 C CA . PHE A 1 360 ? -3.066 35.438 12.242 1 98.62 360 PHE A CA 1
ATOM 2762 C C . PHE A 1 360 ? -1.77 35.875 11.578 1 98.62 360 PHE A C 1
ATOM 2764 O O . PHE A 1 360 ? -0.838 35.094 11.43 1 98.62 360 PHE A O 1
ATOM 2771 N N . THR A 1 361 ? -1.726 37.094 11.133 1 98.62 361 THR A N 1
ATOM 2772 C CA . THR A 1 361 ? -0.547 37.906 10.828 1 98.62 361 THR A CA 1
ATOM 2773 C C . THR A 1 361 ? -0.634 39.281 11.5 1 98.62 361 THR A C 1
ATOM 2775 O O . THR A 1 361 ? -1.726 39.719 11.836 1 98.62 361 THR A O 1
ATOM 2778 N N . ALA A 1 362 ? 0.545 39.781 11.766 1 98.38 362 ALA A N 1
ATOM 2779 C CA . ALA A 1 362 ? 0.566 41.062 12.469 1 98.38 362 ALA A CA 1
ATOM 2780 C C . ALA A 1 362 ? 1.838 41.844 12.148 1 98.38 362 ALA A C 1
ATOM 2782 O O . ALA A 1 362 ? 2.824 41.281 11.68 1 98.38 362 ALA A O 1
ATOM 2783 N N . ASN A 1 363 ? 1.733 43.125 12.297 1 96.25 363 ASN A N 1
ATOM 2784 C CA . ASN A 1 363 ? 2.867 44.062 12.359 1 96.25 363 ASN A CA 1
ATOM 2785 C C . ASN A 1 363 ? 2.615 45.188 13.344 1 96.25 363 ASN A C 1
ATOM 2787 O O . ASN A 1 363 ? 1.721 45.094 14.188 1 96.25 363 ASN A O 1
ATOM 2791 N N . GLU A 1 364 ? 3.492 46.188 13.336 1 95 364 GLU A N 1
ATOM 2792 C CA . GLU A 1 364 ? 3.406 47.281 14.32 1 95 364 GLU A CA 1
ATOM 2793 C C . GLU A 1 364 ? 2.131 48.094 14.133 1 95 364 GLU A C 1
ATOM 2795 O O . GLU A 1 364 ? 1.725 48.844 15.031 1 95 364 GLU A O 1
ATOM 2800 N N . HIS A 1 365 ? 1.443 47.844 12.984 1 96.69 365 HIS A N 1
ATOM 2801 C CA . HIS A 1 365 ? 0.349 48.75 12.641 1 96.69 365 HIS A CA 1
ATOM 2802 C C . HIS A 1 365 ? -0.999 48.031 12.742 1 96.69 365 HIS A C 1
ATOM 2804 O O . HIS A 1 365 ? -2.045 48.688 12.766 1 96.69 365 HIS A O 1
ATOM 2810 N N . GLY A 1 366 ? -0.947 46.688 12.773 1 97.38 366 GLY A N 1
ATOM 2811 C CA . GLY A 1 366 ? -2.242 46.031 12.812 1 97.38 366 GLY A CA 1
ATOM 2812 C C . GLY A 1 366 ? -2.141 44.531 12.898 1 97.38 366 GLY A C 1
ATOM 2813 O O . GLY A 1 366 ? -1.04 43.969 12.867 1 97.38 366 GLY A O 1
ATOM 2814 N N . VAL A 1 367 ? -3.344 43.875 13.078 1 98.44 367 VAL A N 1
ATOM 2815 C CA . VAL A 1 367 ? -3.48 42.438 13.172 1 98.44 367 VAL A CA 1
ATOM 2816 C C . VAL A 1 367 ? -4.637 41.969 12.289 1 98.44 367 VAL A C 1
ATOM 2818 O O . VAL A 1 367 ? -5.719 42.562 12.305 1 98.44 367 VAL A O 1
ATOM 2821 N N . ALA A 1 368 ? -4.398 41.031 11.414 1 98.81 368 ALA A N 1
ATOM 2822 C CA . ALA A 1 368 ? -5.422 40.25 10.703 1 98.81 368 ALA A CA 1
ATOM 2823 C C . ALA A 1 368 ? -5.488 38.844 11.219 1 98.81 368 ALA A C 1
ATOM 2825 O O . ALA A 1 368 ? -4.457 38.219 11.5 1 98.81 368 ALA A O 1
ATOM 2826 N N . LEU A 1 369 ? -6.672 38.312 11.43 1 98.81 369 LEU A N 1
ATOM 2827 C CA . LEU A 1 369 ? -6.777 36.969 11.969 1 98.81 369 LEU A CA 1
ATOM 2828 C C . LEU A 1 369 ? -8.055 36.281 11.492 1 98.81 369 LEU A C 1
ATOM 2830 O O . LEU A 1 369 ? -8.891 36.906 10.836 1 98.81 369 LEU A O 1
ATOM 2834 N N . ILE A 1 370 ? -8.133 35 11.617 1 98.88 370 ILE A N 1
ATOM 2835 C CA . ILE A 1 370 ? -9.344 34.219 11.469 1 98.88 370 ILE A CA 1
ATOM 2836 C C . ILE A 1 370 ? -9.844 33.75 12.836 1 98.88 370 ILE A C 1
ATOM 2838 O O . ILE A 1 370 ? -9.086 33.156 13.609 1 98.88 370 ILE A O 1
ATOM 2842 N N . ARG A 1 371 ? -11.055 34.094 13.133 1 98.62 371 ARG A N 1
ATOM 2843 C CA . ARG A 1 371 ? -11.664 33.75 14.406 1 98.62 371 ARG A CA 1
ATOM 2844 C C . ARG A 1 371 ? -12.883 32.844 14.195 1 98.62 371 ARG A C 1
ATOM 2846 O O . ARG A 1 371 ? -13.633 33.031 13.234 1 98.62 371 ARG A O 1
ATOM 2853 N N . GLU A 1 372 ? -13.023 31.891 15.047 1 98.56 372 GLU A N 1
ATOM 2854 C CA . GLU A 1 372 ? -14.18 31 15.031 1 98.56 372 GLU A CA 1
ATOM 2855 C C . GLU A 1 372 ? -14.562 30.562 16.438 1 98.56 372 GLU A C 1
ATOM 2857 O O . GLU A 1 372 ? -13.859 30.875 17.406 1 98.56 372 GLU A O 1
ATOM 2862 N N . SER A 1 373 ? -15.68 30.031 16.594 1 98.31 373 SER A N 1
ATOM 2863 C CA . SER A 1 373 ? -16.172 29.375 17.797 1 98.31 373 SER A CA 1
ATOM 2864 C C . SER A 1 373 ? -17.031 28.172 17.453 1 98.31 373 SER A C 1
ATOM 2866 O O . SER A 1 373 ? -17.188 27.828 16.281 1 98.31 373 SER A O 1
ATOM 2868 N N . ALA A 1 374 ? -17.531 27.516 18.5 1 97.56 374 ALA A N 1
ATOM 2869 C CA . ALA A 1 374 ? -18.391 26.359 18.266 1 97.56 374 ALA A CA 1
ATOM 2870 C C . ALA A 1 374 ? -19.672 26.766 17.531 1 97.56 374 ALA A C 1
ATOM 2872 O O . ALA A 1 374 ? -20.297 25.938 16.875 1 97.56 374 ALA A O 1
ATOM 2873 N N . THR A 1 375 ? -20.031 28.062 17.609 1 97.69 375 THR A N 1
ATOM 2874 C CA . THR A 1 375 ? -21.312 28.484 17.047 1 97.69 375 THR A CA 1
ATOM 2875 C C . THR A 1 375 ? -21.094 29.547 15.961 1 97.69 375 THR A C 1
ATOM 2877 O O . THR A 1 375 ? -22.047 30.156 15.492 1 97.69 375 THR A O 1
ATOM 2880 N N . ARG A 1 376 ? -19.891 29.828 15.688 1 97.81 376 ARG A N 1
ATOM 2881 C CA . ARG A 1 376 ? -19.578 30.781 14.633 1 97.81 376 ARG A CA 1
ATOM 2882 C C . ARG A 1 376 ? -18.531 30.219 13.672 1 97.81 376 ARG A C 1
ATOM 2884 O O . ARG A 1 376 ? -17.422 29.891 14.078 1 97.81 376 ARG A O 1
ATOM 2891 N N . PHE A 1 377 ? -18.969 30.141 12.391 1 98.31 377 PHE A N 1
ATOM 2892 C CA . PHE A 1 377 ? -18.078 29.703 11.328 1 98.31 377 PHE A CA 1
ATOM 2893 C C . PHE A 1 377 ? -16.875 30.641 11.203 1 98.31 377 PHE A C 1
ATOM 2895 O O . PHE A 1 377 ? -16.969 31.812 11.578 1 98.31 377 PHE A O 1
ATOM 2902 N N . PRO A 1 378 ? -15.672 30.172 10.758 1 98.5 378 PRO A N 1
ATOM 2903 C CA . PRO A 1 378 ? -14.484 31.016 10.664 1 98.5 378 PRO A CA 1
ATOM 2904 C C . PRO A 1 378 ? -14.758 32.312 9.898 1 98.5 378 PRO A C 1
ATOM 2906 O O . PRO A 1 378 ? -15.359 32.281 8.82 1 98.5 378 PRO A O 1
ATOM 2909 N N . GLU A 1 379 ? -14.336 33.438 10.469 1 98.75 379 GLU A N 1
ATOM 2910 C CA . GLU A 1 379 ? -14.453 34.75 9.891 1 98.75 379 GLU A CA 1
ATOM 2911 C C . GLU A 1 379 ? -13.102 35.469 9.891 1 98.75 379 GLU A C 1
ATOM 2913 O O . GLU A 1 379 ? -12.289 35.281 10.797 1 98.75 379 GLU A O 1
ATOM 2918 N N . VAL A 1 380 ? -12.914 36.312 8.93 1 98.88 380 VAL A N 1
ATOM 2919 C CA . VAL A 1 380 ? -11.703 37.125 8.875 1 98.88 380 VAL A CA 1
ATOM 2920 C C . VAL A 1 380 ? -11.93 38.438 9.617 1 98.88 380 VAL A C 1
ATOM 2922 O O . VAL A 1 380 ? -12.992 39.062 9.484 1 98.88 380 VAL A O 1
ATOM 2925 N N . GLU A 1 381 ? -10.992 38.781 10.422 1 98.75 381 GLU A N 1
ATOM 2926 C CA . GLU A 1 381 ? -11.039 40.062 11.156 1 98.75 381 GLU A CA 1
ATOM 2927 C C . GLU A 1 381 ? -9.797 40.906 10.875 1 98.75 381 GLU A C 1
ATOM 2929 O O . GLU A 1 381 ? -8.703 40.344 10.695 1 98.75 381 GLU A O 1
ATOM 2934 N N . LEU A 1 382 ? -9.969 42.156 10.797 1 98.81 382 LEU A N 1
ATOM 2935 C CA . LEU A 1 382 ? -8.906 43.156 10.758 1 98.81 382 LEU A CA 1
ATOM 2936 C C . LEU A 1 382 ? -9.023 44.125 11.922 1 98.81 382 LEU A C 1
ATOM 2938 O O . LEU A 1 382 ? -10.023 44.844 12.039 1 98.81 382 LEU A O 1
ATOM 2942 N N . ASN A 1 383 ? -8.086 44.125 12.773 1 98.06 383 ASN A N 1
ATOM 2943 C CA . ASN A 1 383 ? -8.023 45.031 13.914 1 98.06 383 ASN A CA 1
ATOM 2944 C C . ASN A 1 383 ? -9.305 45 14.742 1 98.06 383 ASN A C 1
ATOM 2946 O O . ASN A 1 383 ? -9.867 46.031 15.094 1 98.06 383 ASN A O 1
ATOM 2950 N N . GLY A 1 384 ? -9.758 43.781 14.922 1 96.88 384 GLY A N 1
ATOM 2951 C CA . GLY A 1 384 ? -10.898 43.562 15.797 1 96.88 384 GLY A CA 1
ATOM 2952 C C . GLY A 1 384 ? -12.234 43.656 15.07 1 96.88 384 GLY A C 1
ATOM 2953 O O . GLY A 1 384 ? -13.281 43.406 15.656 1 96.88 384 GLY A O 1
ATOM 2954 N N . GLN A 1 385 ? -12.172 44.031 13.828 1 97.38 385 GLN A N 1
ATOM 2955 C CA . GLN A 1 385 ? -13.406 44.156 13.055 1 97.38 385 GLN A CA 1
ATOM 2956 C C . GLN A 1 385 ? -13.555 43.031 12.047 1 97.38 385 GLN A C 1
ATOM 2958 O O . GLN A 1 385 ? -12.641 42.75 11.258 1 97.38 385 GLN A O 1
ATOM 2963 N N . ARG A 1 386 ? -14.688 42.406 12.125 1 98.06 386 ARG A N 1
ATOM 2964 C CA . ARG A 1 386 ? -14.977 41.344 11.156 1 98.06 386 ARG A CA 1
ATOM 2965 C C . ARG A 1 386 ? -15.156 41.906 9.758 1 98.06 386 ARG A C 1
ATOM 2967 O O . ARG A 1 386 ? -15.914 42.875 9.562 1 98.06 386 ARG A O 1
ATOM 2974 N N . VAL A 1 387 ? -14.539 41.344 8.75 1 98.56 387 VAL A N 1
ATOM 2975 C CA . VAL A 1 387 ? -14.602 41.875 7.398 1 98.56 387 VAL A CA 1
ATOM 2976 C C . VAL A 1 387 ? -15.305 40.875 6.477 1 98.56 387 VAL A C 1
ATOM 2978 O O . VAL A 1 387 ? -15.414 41.125 5.27 1 98.56 387 VAL A O 1
ATOM 2981 N N . THR A 1 388 ? -15.719 39.75 6.973 1 98.56 388 THR A N 1
ATOM 2982 C CA . THR A 1 388 ? -16.484 38.75 6.238 1 98.56 388 THR A CA 1
ATOM 2983 C C . THR A 1 388 ? -17.75 38.375 7 1 98.56 388 THR A C 1
ATOM 2985 O O . THR A 1 388 ? -17.891 38.688 8.18 1 98.56 388 THR A O 1
ATOM 2988 N N . ASP A 1 389 ? -18.719 37.781 6.359 1 97.88 389 ASP A N 1
ATOM 2989 C CA . ASP A 1 389 ? -19.922 37.156 6.941 1 97.88 389 ASP A CA 1
ATOM 2990 C C . ASP A 1 389 ? -20.156 35.781 6.379 1 97.88 389 ASP A C 1
ATOM 2992 O O . ASP A 1 389 ? -21.219 35.5 5.824 1 97.88 389 ASP A O 1
ATOM 2996 N N . LEU A 1 390 ? -19.203 34.969 6.621 1 98.44 390 LEU A N 1
ATOM 2997 C CA . LEU A 1 390 ? -19.188 33.625 6.02 1 98.44 390 LEU A CA 1
ATOM 2998 C C . LEU A 1 390 ? -20.172 32.688 6.734 1 98.44 390 LEU A C 1
ATOM 3000 O O . LEU A 1 390 ? -20.719 31.781 6.129 1 98.44 390 LEU A O 1
ATOM 3004 N N . HIS A 1 391 ? -20.406 32.906 7.996 1 98.12 391 HIS A N 1
ATOM 3005 C CA . HIS A 1 391 ? -21.375 32.094 8.758 1 98.12 391 HIS A CA 1
ATOM 3006 C C . HIS A 1 391 ? -22.75 32.156 8.125 1 98.12 391 HIS A C 1
ATOM 3008 O O . HIS A 1 391 ? -23.547 31.234 8.273 1 98.12 391 HIS A O 1
ATOM 3014 N N . ALA A 1 392 ? -23.047 33.25 7.48 1 97.56 392 ALA A N 1
ATOM 3015 C CA . ALA A 1 392 ? -24.344 33.438 6.844 1 97.56 392 ALA A CA 1
ATOM 3016 C C . ALA A 1 392 ? -24.594 32.344 5.797 1 97.56 392 ALA A C 1
ATOM 3018 O O . ALA A 1 392 ? -25.75 32.062 5.426 1 97.56 392 ALA A O 1
ATOM 3019 N N . ARG A 1 393 ? -23.562 31.703 5.344 1 96.44 393 ARG A N 1
ATOM 3020 C CA . ARG A 1 393 ? -23.656 30.672 4.328 1 96.44 393 ARG A CA 1
ATOM 3021 C C . ARG A 1 393 ? -24.016 29.328 4.957 1 96.44 393 ARG A C 1
ATOM 3023 O O . ARG A 1 393 ? -24.391 28.391 4.258 1 96.44 393 ARG A O 1
ATOM 3030 N N . PHE A 1 394 ? -23.812 29.188 6.254 1 96.31 394 PHE A N 1
ATOM 3031 C CA . PHE A 1 394 ? -24.094 27.922 6.914 1 96.31 394 PHE A CA 1
ATOM 3032 C C . PHE A 1 394 ? -25.578 27.578 6.832 1 96.31 394 PHE A C 1
ATOM 3034 O O . PHE A 1 394 ? -26.422 28.359 7.262 1 96.31 394 PHE A O 1
ATOM 3041 N N . PRO A 1 395 ? -26 26.391 6.352 1 94.81 395 PRO A N 1
ATOM 3042 C CA . PRO A 1 395 ? -27.344 26.203 5.812 1 94.81 395 PRO A CA 1
ATOM 3043 C C . PRO A 1 395 ? -28.328 25.641 6.844 1 94.81 395 PRO A C 1
ATOM 3045 O O . PRO A 1 395 ? -29.438 25.25 6.496 1 94.81 395 PRO A O 1
ATOM 3048 N N . PHE A 1 396 ? -27.922 25.438 8.086 1 95.75 396 PHE A N 1
ATOM 3049 C CA . PHE A 1 396 ? -28.844 24.969 9.125 1 95.75 396 PHE A CA 1
ATOM 3050 C C . PHE A 1 396 ? -28.469 25.562 10.484 1 95.75 396 PHE A C 1
ATOM 3052 O O . PHE A 1 396 ? -27.375 26.109 10.648 1 95.75 396 PHE A O 1
ATOM 3059 N N . PRO A 1 397 ? -29.375 25.547 11.453 1 95.12 397 PRO A N 1
ATOM 3060 C CA . PRO A 1 397 ? -29.094 26.188 12.742 1 95.12 397 PRO A CA 1
ATOM 3061 C C . PRO A 1 397 ? -27.938 25.531 13.5 1 95.12 397 PRO A C 1
ATOM 3063 O O . PRO A 1 397 ? -27.844 24.312 13.547 1 95.12 397 PRO A O 1
ATOM 3066 N N . VAL A 1 398 ? -27.094 26.359 14.039 1 96.06 398 VAL A N 1
ATOM 3067 C CA . VAL A 1 398 ? -25.953 25.859 14.82 1 96.06 398 VAL A CA 1
ATOM 3068 C C . VAL A 1 398 ? -26.391 25.656 16.281 1 96.06 398 VAL A C 1
ATOM 3070 O O . VAL A 1 398 ? -27.297 26.328 16.766 1 96.06 398 VAL A O 1
ATOM 3073 N N . ARG A 1 399 ? -25.734 24.719 16.906 1 96 399 ARG A N 1
ATOM 3074 C CA . ARG A 1 399 ? -26 24.391 18.297 1 96 399 ARG A CA 1
ATOM 3075 C C . ARG A 1 399 ? -24.812 24.734 19.188 1 96 399 ARG A C 1
ATOM 3077 O O . ARG A 1 399 ? -23.672 24.688 18.75 1 96 399 ARG A O 1
ATOM 3084 N N . GLU A 1 400 ? -25.141 25.141 20.375 1 96.38 400 GLU A N 1
ATOM 3085 C CA . GLU A 1 400 ? -24.109 25.438 21.359 1 96.38 400 GLU A CA 1
ATOM 3086 C C . GLU A 1 400 ? -23.766 24.234 22.219 1 96.38 400 GLU A C 1
ATOM 3088 O O . GLU A 1 400 ? -24.672 23.594 22.766 1 96.38 400 GLU A O 1
ATOM 3093 N N . PRO A 1 401 ? -22.547 23.922 22.328 1 97.5 401 PRO A N 1
ATOM 3094 C CA . PRO A 1 401 ? -22.188 22.781 23.188 1 97.5 401 PRO A CA 1
ATOM 3095 C C . PRO A 1 401 ? -22.281 23.125 24.672 1 97.5 401 PRO A C 1
ATOM 3097 O O . PRO A 1 401 ? -22.047 24.266 25.062 1 97.5 401 PRO A O 1
ATOM 3100 N N . GLN A 1 402 ? -22.578 22.094 25.422 1 97.12 402 GLN A N 1
ATOM 3101 C CA . GLN A 1 402 ? -22.609 22.188 26.875 1 97.12 402 GLN A CA 1
ATOM 3102 C C . GLN A 1 402 ? -21.328 21.609 27.484 1 97.12 402 GLN A C 1
ATOM 3104 O O . GLN A 1 402 ? -20.938 20.484 27.141 1 97.12 402 GLN A O 1
ATOM 3109 N N . ARG A 1 403 ? -20.719 22.406 28.344 1 98 403 ARG A N 1
ATOM 3110 C CA . ARG A 1 403 ? -19.5 21.938 29 1 98 403 ARG A CA 1
ATOM 3111 C C . ARG A 1 403 ? -19.812 20.875 30.047 1 98 403 ARG A C 1
ATOM 3113 O O . ARG A 1 403 ? -20.781 21 30.797 1 98 403 ARG A O 1
ATOM 3120 N N . VAL A 1 404 ? -19.109 19.797 30.031 1 98.44 404 VAL A N 1
ATOM 3121 C CA . VAL A 1 404 ? -19.156 18.734 31.031 1 98.44 404 VAL A CA 1
ATOM 3122 C C . VAL A 1 404 ? -17.766 18.469 31.562 1 98.44 404 VAL A C 1
ATOM 3124 O O . VAL A 1 404 ? -16.797 18.391 30.797 1 98.44 404 VAL A O 1
ATOM 3127 N N . THR A 1 405 ? -17.609 18.359 32.875 1 98.12 405 THR A N 1
ATOM 3128 C CA . THR A 1 405 ? -16.297 18.156 33.5 1 98.12 405 THR A CA 1
ATOM 3129 C C . THR A 1 405 ? -16.188 16.734 34.062 1 98.12 405 THR A C 1
ATOM 3131 O O . THR A 1 405 ? -17.203 16.062 34.25 1 98.12 405 THR A O 1
ATOM 3134 N N . PHE A 1 406 ? -15.008 16.297 34.219 1 97.75 406 PHE A N 1
ATOM 3135 C CA . PHE A 1 406 ? -14.68 15.047 34.875 1 97.75 406 PHE A CA 1
ATOM 3136 C C . PHE A 1 406 ? -13.43 15.203 35.75 1 97.75 406 PHE A C 1
ATOM 3138 O O . PHE A 1 406 ? -12.633 16.125 35.531 1 97.75 406 PHE A O 1
ATOM 3145 N N . GLU A 1 407 ? -13.234 14.352 36.719 1 96.44 407 GLU A N 1
ATOM 3146 C CA . GLU A 1 407 ? -12.117 14.477 37.656 1 96.44 407 GLU A CA 1
ATOM 3147 C C . GLU A 1 407 ? -11.023 13.453 37.344 1 96.44 407 GLU A C 1
ATOM 3149 O O . GLU A 1 407 ? -11.32 12.32 36.938 1 96.44 407 GLU A O 1
ATOM 3154 N N . THR A 1 408 ? -9.82 13.93 37.469 1 95.62 408 THR A N 1
ATOM 3155 C CA . THR A 1 408 ? -8.648 13.07 37.375 1 95.62 408 THR A CA 1
ATOM 3156 C C . THR A 1 408 ? -7.699 13.32 38.531 1 95.62 408 THR A C 1
ATOM 3158 O O . THR A 1 408 ? -7.941 14.211 39.344 1 95.62 408 THR A O 1
ATOM 3161 N N . GLU A 1 409 ? -6.57 12.562 38.531 1 92.69 409 GLU A N 1
ATOM 3162 C CA . GLU A 1 409 ? -5.547 12.773 39.562 1 92.69 409 GLU A CA 1
ATOM 3163 C C . GLU A 1 409 ? -4.855 14.117 39.375 1 92.69 409 GLU A C 1
ATOM 3165 O O . GLU A 1 409 ? -4.289 14.664 40.344 1 92.69 409 GLU A O 1
ATOM 3170 N N . LEU A 1 410 ? -4.945 14.727 38.281 1 95 410 LEU A N 1
ATOM 3171 C CA . LEU A 1 410 ? -4.273 15.992 37.969 1 95 410 LEU A CA 1
ATOM 3172 C C . LEU A 1 410 ? -5.246 17.156 38.094 1 95 410 LEU A C 1
ATOM 3174 O O . LEU A 1 410 ? -4.863 18.312 37.875 1 95 410 LEU A O 1
ATOM 3178 N N . GLY A 1 411 ? -6.488 16.812 38.406 1 94.19 411 GLY A N 1
ATOM 3179 C CA . GLY A 1 411 ? -7.492 17.859 38.5 1 94.19 411 GLY A CA 1
ATOM 3180 C C . GLY A 1 411 ? -8.633 17.688 37.5 1 94.19 411 GLY A C 1
ATOM 3181 O O . GLY A 1 411 ? -8.883 16.578 37.031 1 94.19 411 GLY A O 1
ATOM 3182 N N . GLU A 1 412 ? -9.266 18.797 37.312 1 95.38 412 GLU A N 1
ATOM 3183 C CA . GLU A 1 412 ? -10.492 18.781 36.5 1 95.38 412 GLU A CA 1
ATOM 3184 C C . GLU A 1 412 ? -10.188 18.797 35.031 1 95.38 412 GLU A C 1
ATOM 3186 O O . GLU A 1 412 ? -9.422 19.641 34.531 1 95.38 412 GLU A O 1
ATOM 3191 N N . GLY A 1 413 ? -10.656 17.781 34.344 1 96.56 413 GLY A N 1
ATOM 3192 C CA . GLY A 1 413 ? -10.742 17.812 32.906 1 96.56 413 GLY A CA 1
ATOM 3193 C C . GLY A 1 413 ? -12.094 18.266 32.406 1 96.56 413 GLY A C 1
ATOM 3194 O O . GLY A 1 413 ? -13.031 18.422 33.188 1 96.56 413 GLY A O 1
ATOM 3195 N N . GLU A 1 414 ? -12.164 18.5 31.078 1 97.06 414 GLU A N 1
ATOM 3196 C CA . GLU A 1 414 ? -13.453 18.938 30.547 1 97.06 414 GLU A CA 1
ATOM 3197 C C . GLU A 1 414 ? -13.672 18.406 29.141 1 97.06 414 GLU A C 1
ATOM 3199 O O . GLU A 1 414 ? -12.75 17.875 28.516 1 97.06 414 GLU A O 1
ATOM 3204 N N . GLY A 1 415 ? -14.906 18.438 28.734 1 98.44 415 GLY A N 1
ATOM 3205 C CA . GLY A 1 415 ? -15.422 18.219 27.406 1 98.44 415 GLY A CA 1
ATOM 3206 C C . GLY A 1 415 ? -16.734 18.922 27.141 1 98.44 415 GLY A C 1
ATOM 3207 O O . GLY A 1 415 ? -17.062 19.906 27.812 1 98.44 415 GLY A O 1
ATOM 3208 N N . TRP A 1 416 ? -17.328 18.453 26.078 1 98.69 416 TRP A N 1
ATOM 3209 C CA . TRP A 1 416 ? -18.547 19.109 25.641 1 98.69 416 TRP A CA 1
ATOM 3210 C C . TRP A 1 416 ? -19.547 18.109 25.078 1 98.69 416 TRP A C 1
ATOM 3212 O O . TRP A 1 416 ? -19.156 17.031 24.609 1 98.69 416 TRP A O 1
ATOM 3222 N N . VAL A 1 417 ? -20.797 18.484 25.141 1 98.69 417 VAL A N 1
ATOM 3223 C CA . VAL A 1 417 ? -21.891 17.734 24.531 1 98.69 417 VAL A CA 1
ATOM 3224 C C . VAL A 1 417 ? -22.672 18.641 23.578 1 98.69 417 VAL A C 1
ATOM 3226 O O . VAL A 1 417 ? -23.078 19.734 23.969 1 98.69 417 VAL A O 1
ATOM 3229 N N . LEU A 1 418 ? -22.781 18.25 22.406 1 98.31 418 LEU A N 1
ATOM 3230 C CA . LEU A 1 418 ? -23.625 18.922 21.422 1 98.31 418 LEU A CA 1
ATOM 3231 C C . LEU A 1 418 ? -24.906 18.125 21.172 1 98.31 418 LEU A C 1
ATOM 3233 O O . LEU A 1 418 ? -24.844 16.969 20.781 1 98.31 418 LEU A O 1
ATOM 3237 N N . LEU A 1 419 ? -26.094 18.766 21.375 1 97.44 419 LEU A N 1
ATOM 3238 C CA . LEU A 1 419 ? -27.391 18.078 21.281 1 97.44 419 LEU A CA 1
ATOM 3239 C C . LEU A 1 419 ? -28.219 18.656 20.141 1 97.44 419 LEU A C 1
ATOM 3241 O O . LEU A 1 419 ? -28.094 19.844 19.812 1 97.44 419 LEU A O 1
ATOM 3245 N N . PRO A 1 420 ? -29.031 17.75 19.547 1 95.5 420 PRO A N 1
ATOM 3246 C CA . PRO A 1 420 ? -30.047 18.312 18.656 1 95.5 420 PRO A CA 1
ATOM 3247 C C . PRO A 1 420 ? -31.109 19.109 19.391 1 95.5 420 PRO A C 1
ATOM 3249 O O . PRO A 1 420 ? -31.172 19.078 20.625 1 95.5 420 PRO A O 1
ATOM 3252 N N . GLU A 1 421 ? -31.875 19.781 18.609 1 89.94 421 GLU A N 1
ATOM 3253 C CA . GLU A 1 421 ? -33.031 20.438 19.203 1 89.94 421 GLU A CA 1
ATOM 3254 C C . GLU A 1 421 ? -34.094 19.422 19.656 1 89.94 421 GLU A C 1
ATOM 3256 O O . GLU A 1 421 ? -34.156 18.312 19.109 1 89.94 421 GLU A O 1
ATOM 3261 N N . GLY A 1 422 ? -34.781 19.859 20.75 1 91.44 422 GLY A N 1
ATOM 3262 C CA . GLY A 1 422 ? -35.875 19 21.203 1 91.44 422 GLY A CA 1
ATOM 3263 C C . GLY A 1 422 ? -35.656 18.422 22.594 1 91.44 422 GLY A C 1
ATOM 3264 O O . GLY A 1 422 ? -34.75 18.859 23.312 1 91.44 422 GLY A O 1
ATOM 3265 N N . GLU A 1 423 ? -36.562 17.531 22.953 1 93.31 423 GLU A N 1
ATOM 3266 C CA . GLU A 1 423 ? -36.531 16.984 24.312 1 93.31 423 GLU A CA 1
ATOM 3267 C C . GLU A 1 423 ? -36.375 15.469 24.297 1 93.31 423 GLU A C 1
ATOM 3269 O O . GLU A 1 423 ? -36.156 14.859 25.344 1 93.31 423 GLU A O 1
ATOM 3274 N N . GLN A 1 424 ? -36.406 14.953 23.156 1 94.56 424 GLN A N 1
ATOM 3275 C CA . GLN A 1 424 ? -36.344 13.5 23.047 1 94.56 424 GLN A CA 1
ATOM 3276 C C . GLN A 1 424 ? -34.969 12.969 23.344 1 94.56 424 GLN A C 1
ATOM 3278 O O . GLN A 1 424 ? -33.969 13.672 23.156 1 94.56 424 GLN A O 1
ATOM 3283 N N . LYS A 1 425 ? -34.969 11.719 23.844 1 97.25 425 LYS A N 1
ATOM 3284 C CA . LYS A 1 425 ? -33.688 11.039 23.984 1 97.25 425 LYS A CA 1
ATOM 3285 C C . LYS A 1 425 ? -33.031 10.781 22.625 1 97.25 425 LYS A C 1
ATOM 3287 O O . LYS A 1 425 ? -33.75 10.477 21.656 1 97.25 425 LYS A O 1
ATOM 3292 N N . VAL A 1 426 ? -31.812 10.898 22.609 1 98.31 426 VAL A N 1
ATOM 3293 C CA . VAL A 1 426 ? -31.094 10.727 21.359 1 98.31 426 VAL A CA 1
ATOM 3294 C C . VAL A 1 426 ? -29.891 9.812 21.578 1 98.31 426 VAL A C 1
ATOM 3296 O O . VAL A 1 426 ? -29.359 9.734 22.672 1 98.31 426 VAL A O 1
ATOM 3299 N N . PRO A 1 427 ? -29.453 9.016 20.547 1 98.75 427 PRO A N 1
ATOM 3300 C CA . PRO A 1 427 ? -28.219 8.234 20.656 1 98.75 427 PRO A CA 1
ATOM 3301 C C . PRO A 1 427 ? -27.016 9.102 21.016 1 98.75 427 PRO A C 1
ATOM 3303 O O . PRO A 1 427 ? -26.922 10.25 20.594 1 98.75 427 PRO A O 1
ATOM 3306 N N . ALA A 1 428 ? -26.094 8.57 21.812 1 98.88 428 ALA A N 1
ATOM 3307 C CA . ALA A 1 428 ? -24.922 9.297 22.297 1 98.88 428 ALA A CA 1
ATOM 3308 C C . ALA A 1 428 ? -23.656 8.812 21.609 1 98.88 428 ALA A C 1
ATOM 3310 O O . ALA A 1 428 ? -23.375 7.609 21.594 1 98.88 428 ALA A O 1
ATOM 3311 N N . LEU A 1 429 ? -22.953 9.703 21.031 1 98.94 429 LEU A N 1
ATOM 3312 C CA . LEU A 1 429 ? -21.703 9.398 20.328 1 98.94 429 LEU A CA 1
ATOM 3313 C C . LEU A 1 429 ? -20.5 9.922 21.109 1 98.94 429 LEU A C 1
ATOM 3315 O O . LEU A 1 429 ? -20.438 11.117 21.422 1 98.94 429 LEU A O 1
ATOM 3319 N N . LEU A 1 430 ? -19.578 9.102 21.469 1 98.94 430 LEU A N 1
ATOM 3320 C CA . LEU A 1 430 ? -18.266 9.539 21.953 1 98.94 430 LEU A CA 1
ATOM 3321 C C . LEU A 1 430 ? -17.297 9.742 20.797 1 98.94 430 LEU A C 1
ATOM 3323 O O . LEU A 1 430 ? -16.859 8.773 20.172 1 98.94 430 LEU A O 1
ATOM 3327 N N . ASN A 1 431 ? -17 10.977 20.531 1 98.75 431 ASN A N 1
ATOM 3328 C CA . ASN A 1 431 ? -16.031 11.328 19.484 1 98.75 431 ASN A CA 1
ATOM 3329 C C . ASN A 1 431 ? -14.664 11.656 20.078 1 98.75 431 ASN A C 1
ATOM 3331 O O . ASN A 1 431 ? -14.547 12.539 20.922 1 98.75 431 ASN A O 1
ATOM 3335 N N . ILE A 1 432 ? -13.641 10.977 19.594 1 98.75 432 ILE A N 1
ATOM 3336 C CA . ILE A 1 432 ? -12.305 11.094 20.156 1 98.75 432 ILE A CA 1
ATOM 3337 C C . ILE A 1 432 ? -11.375 11.766 19.156 1 98.75 432 ILE A C 1
ATOM 3339 O O . ILE A 1 432 ? -11.312 11.367 17.984 1 98.75 432 ILE A O 1
ATOM 3343 N N . HIS A 1 433 ? -10.688 12.82 19.531 1 98.06 433 HIS A N 1
ATOM 3344 C CA . HIS A 1 433 ? -9.836 13.57 18.609 1 98.06 433 HIS A CA 1
ATOM 3345 C C . HIS A 1 433 ? -8.555 12.812 18.312 1 98.06 433 HIS A C 1
ATOM 3347 O O . HIS A 1 433 ? -8.203 11.859 19 1 98.06 433 HIS A O 1
ATOM 3353 N N . GLY A 1 434 ? -7.863 13.242 17.219 1 96.69 434 GLY A N 1
ATOM 3354 C CA . GLY A 1 434 ? -6.535 12.734 16.906 1 96.69 434 GLY A CA 1
ATOM 3355 C C . GLY A 1 434 ? -5.473 13.211 17.875 1 96.69 434 GLY A C 1
ATOM 3356 O O . GLY A 1 434 ? -5.754 14.031 18.766 1 96.69 434 GLY A O 1
ATOM 3357 N N . GLY A 1 435 ? -4.25 12.711 17.734 1 92.88 435 GLY A N 1
ATOM 3358 C CA . GLY A 1 435 ? -3.24 13.188 18.656 1 92.88 435 GLY A CA 1
ATOM 3359 C C . GLY A 1 435 ? -2.242 12.117 19.062 1 92.88 435 GLY A C 1
ATOM 3360 O O . GLY A 1 435 ? -1.684 11.43 18.203 1 92.88 435 GLY A O 1
ATOM 3361 N N . PRO A 1 436 ? -1.883 12.133 20.234 1 94.94 436 PRO A N 1
ATOM 3362 C CA . PRO A 1 436 ? -2.709 12.523 21.375 1 94.94 436 PRO A CA 1
ATOM 3363 C C . PRO A 1 436 ? -2.572 14.008 21.719 1 94.94 436 PRO A C 1
ATOM 3365 O O . PRO A 1 436 ? -3.373 14.539 22.484 1 94.94 436 PRO A O 1
ATOM 3368 N N . HIS A 1 437 ? -1.556 14.617 21.203 1 96.88 437 HIS A N 1
ATOM 3369 C CA . HIS A 1 437 ? -1.268 15.977 21.656 1 96.88 437 HIS A CA 1
ATOM 3370 C C . HIS A 1 437 ? -1.954 17.016 20.766 1 96.88 437 HIS A C 1
ATOM 3372 O O . HIS A 1 437 ? -1.29 17.859 20.172 1 96.88 437 HIS A O 1
ATOM 3378 N N . THR A 1 438 ? -3.227 16.891 20.688 1 96.81 438 THR A N 1
ATOM 3379 C CA . THR A 1 438 ? -4.141 17.844 20.078 1 96.81 438 THR A CA 1
ATOM 3380 C C . THR A 1 438 ? -5.273 18.219 21.031 1 96.81 438 THR A C 1
ATOM 3382 O O . THR A 1 438 ? -5.176 17.984 22.234 1 96.81 438 THR A O 1
ATOM 3385 N N . ASP A 1 439 ? -6.262 18.859 20.469 1 97.38 439 ASP A N 1
ATOM 3386 C CA . ASP A 1 439 ? -7.312 19.406 21.328 1 97.38 439 ASP A CA 1
ATOM 3387 C C . ASP A 1 439 ? -8.633 19.516 20.562 1 97.38 439 ASP A C 1
ATOM 3389 O O . ASP A 1 439 ? -8.648 19.828 19.375 1 97.38 439 ASP A O 1
ATOM 3393 N N . TYR A 1 440 ? -9.727 19.094 21.25 1 97.94 440 TYR A N 1
ATOM 3394 C CA . TYR A 1 440 ? -11.055 19.578 20.875 1 97.94 440 TYR A CA 1
ATOM 3395 C C . TYR A 1 440 ? -11.43 20.797 21.703 1 97.94 440 TYR A C 1
ATOM 3397 O O . TYR A 1 440 ? -10.883 21.031 22.781 1 97.94 440 TYR A O 1
ATOM 3405 N N . GLY A 1 441 ? -12.312 21.531 21.172 1 97.94 441 GLY A N 1
ATOM 3406 C CA . GLY A 1 441 ? -12.773 22.703 21.891 1 97.94 441 GLY A CA 1
ATOM 3407 C C . GLY A 1 441 ? -13.797 23.531 21.125 1 97.94 441 GLY A C 1
ATOM 3408 O O . GLY A 1 441 ? -14.797 22.984 20.641 1 97.94 441 GLY A O 1
ATOM 3409 N N . HIS A 1 442 ? -13.43 24.781 21.062 1 98.12 442 HIS A N 1
ATOM 3410 C CA . HIS A 1 442 ? -14.43 25.719 20.562 1 98.12 442 HIS A CA 1
ATOM 3411 C C . HIS A 1 442 ? -14.242 25.984 19.078 1 98.12 442 HIS A C 1
ATOM 3413 O O . HIS A 1 442 ? -14.898 26.859 18.5 1 98.12 442 HIS A O 1
ATOM 3419 N N . GLY A 1 443 ? -13.336 25.219 18.453 1 97.69 443 GLY A N 1
ATOM 3420 C CA . GLY A 1 443 ? -13.25 25.297 17 1 97.69 443 GLY A CA 1
ATOM 3421 C C . GLY A 1 443 ? -14.508 24.812 16.312 1 97.69 443 GLY A C 1
ATOM 3422 O O . GLY A 1 443 ? -15.125 23.844 16.734 1 97.69 443 GLY A O 1
ATOM 3423 N N . PHE A 1 444 ? -14.914 25.5 15.25 1 98.25 444 PHE A N 1
ATOM 3424 C CA . PHE A 1 444 ? -16.109 25.125 14.516 1 98.25 444 PHE A CA 1
ATOM 3425 C C . PHE A 1 444 ? -15.922 23.781 13.828 1 98.25 444 PHE A C 1
ATOM 3427 O O . PHE A 1 444 ? -14.945 23.578 13.102 1 98.25 444 PHE A O 1
ATOM 3434 N N . THR A 1 445 ? -16.812 22.859 14.047 1 98.06 445 THR A N 1
ATOM 3435 C CA . THR A 1 445 ? -16.766 21.531 13.445 1 98.06 445 THR A CA 1
ATOM 3436 C C . THR A 1 445 ? -18.062 21.219 12.719 1 98.06 445 THR A C 1
ATOM 3438 O O . THR A 1 445 ? -19.062 20.859 13.352 1 98.06 445 THR A O 1
ATOM 3441 N N . HIS A 1 446 ? -18.031 21.25 11.383 1 98.31 446 HIS A N 1
ATOM 3442 C CA . HIS A 1 446 ? -19.188 20.969 10.547 1 98.31 446 HIS A CA 1
ATOM 3443 C C . HIS A 1 446 ? -19.75 19.578 10.844 1 98.31 446 HIS A C 1
ATOM 3445 O O . HIS A 1 446 ? -20.969 19.406 10.969 1 98.31 446 HIS A O 1
ATOM 3451 N N . GLU A 1 447 ? -18.969 18.625 10.977 1 98 447 GLU A N 1
ATOM 3452 C CA . GLU A 1 447 ? -19.359 17.234 11.219 1 98 447 GLU A CA 1
ATOM 3453 C C . GLU A 1 447 ? -20.172 17.109 12.5 1 98 447 GLU A C 1
ATOM 3455 O O . GLU A 1 447 ? -21.203 16.422 12.523 1 98 447 GLU A O 1
ATOM 3460 N N . PHE A 1 448 ? -19.734 17.75 13.609 1 98.25 448 PHE A N 1
ATOM 3461 C CA . PHE A 1 448 ? -20.438 17.672 14.883 1 98.25 448 PHE A CA 1
ATOM 3462 C C . PHE A 1 448 ? -21.797 18.359 14.789 1 98.25 448 PHE A C 1
ATOM 3464 O O . PHE A 1 448 ? -22.797 17.828 15.289 1 98.25 448 PHE A O 1
ATOM 3471 N N . GLN A 1 449 ? -21.797 19.547 14.18 1 97.94 449 GLN A N 1
ATOM 3472 C CA . GLN A 1 449 ? -23.062 20.266 13.992 1 97.94 449 GLN A CA 1
ATOM 3473 C C . GLN A 1 449 ? -24.047 19.438 13.156 1 97.94 449 GLN A C 1
ATOM 3475 O O . GLN A 1 449 ? -25.234 19.391 13.453 1 97.94 449 GLN A O 1
ATOM 3480 N N . LEU A 1 450 ? -23.469 18.812 12.109 1 98 450 LEU A N 1
ATOM 3481 C CA . LEU A 1 450 ? -24.312 17.984 11.242 1 98 450 LEU A CA 1
ATOM 3482 C C . LEU A 1 450 ? -24.844 16.766 12 1 98 450 LEU A C 1
ATOM 3484 O O . LEU A 1 450 ? -26.016 16.406 11.859 1 98 450 LEU A O 1
ATOM 3488 N N . MET A 1 451 ? -24.031 16.078 12.75 1 98.25 451 MET A N 1
ATOM 3489 C CA . MET A 1 451 ? -24.453 14.922 13.539 1 98.25 451 MET A CA 1
ATOM 3490 C C . MET A 1 451 ? -25.562 15.32 14.516 1 98.25 451 MET A C 1
ATOM 3492 O O . MET A 1 451 ? -26.562 14.609 14.641 1 98.25 451 MET A O 1
ATOM 3496 N N . ALA A 1 452 ? -25.391 16.438 15.188 1 97.75 452 ALA A N 1
ATOM 3497 C CA . ALA A 1 452 ? -26.438 16.922 16.094 1 97.75 452 ALA A CA 1
ATOM 3498 C C . ALA A 1 452 ? -27.734 17.219 15.328 1 97.75 452 ALA A C 1
ATOM 3500 O O . ALA A 1 452 ? -28.812 16.812 15.758 1 97.75 452 ALA A O 1
ATOM 3501 N N . ALA A 1 453 ? -27.547 17.891 14.203 1 96.69 453 ALA A N 1
ATOM 3502 C CA . ALA A 1 453 ? -28.719 18.219 13.398 1 96.69 453 ALA A CA 1
ATOM 3503 C C . ALA A 1 453 ? -29.453 16.969 12.93 1 96.69 453 ALA A C 1
ATOM 3505 O O . ALA A 1 453 ? -30.656 17 12.703 1 96.69 453 ALA A O 1
ATOM 3506 N N . ARG A 1 454 ? -28.734 15.891 12.844 1 96.5 454 ARG A N 1
ATOM 3507 C CA . ARG A 1 454 ? -29.297 14.633 12.367 1 96.5 454 ARG A CA 1
ATOM 3508 C C . ARG A 1 454 ? -29.781 13.773 13.531 1 96.5 454 ARG A C 1
ATOM 3510 O O . ARG A 1 454 ? -30.094 12.602 13.352 1 96.5 454 ARG A O 1
ATOM 3517 N N . GLY A 1 455 ? -29.734 14.258 14.695 1 96.81 455 GLY A N 1
ATOM 3518 C CA . GLY A 1 455 ? -30.422 13.617 15.805 1 96.81 455 GLY A CA 1
ATOM 3519 C C . GLY A 1 455 ? -29.484 12.844 16.719 1 96.81 455 GLY A C 1
ATOM 3520 O O . GLY A 1 455 ? -29.922 11.938 17.438 1 96.81 455 GLY A O 1
ATOM 3521 N N . TYR A 1 456 ? -28.266 13.156 16.75 1 98.31 456 TYR A N 1
ATOM 3522 C CA . TYR A 1 456 ? -27.312 12.492 17.625 1 98.31 456 TYR A CA 1
ATOM 3523 C C . TYR A 1 456 ? -26.781 13.453 18.672 1 98.31 456 TYR A C 1
ATOM 3525 O O . TYR A 1 456 ? -26.641 14.656 18.406 1 98.31 456 TYR A O 1
ATOM 3533 N N . GLY A 1 457 ? -26.547 12.992 19.859 1 98.69 457 GLY A N 1
ATOM 3534 C CA . GLY A 1 457 ? -25.766 13.719 20.844 1 98.69 457 GLY A CA 1
ATOM 3535 C C . GLY A 1 457 ? -24.281 13.445 20.719 1 98.69 457 GLY A C 1
ATOM 3536 O O . GLY A 1 457 ? -23.828 12.305 20.859 1 98.69 457 GLY A O 1
ATOM 3537 N N . VAL A 1 458 ? -23.5 14.492 20.516 1 98.81 458 VAL A N 1
ATOM 3538 C CA . VAL A 1 458 ? -22.078 14.336 20.281 1 98.81 458 VAL A CA 1
ATOM 3539 C C . VAL A 1 458 ? -21.297 14.734 21.531 1 98.81 458 VAL A C 1
ATOM 3541 O O . VAL A 1 458 ? -21.359 15.883 21.969 1 98.81 458 VAL A O 1
ATOM 3544 N N . CYS A 1 459 ? -20.562 13.781 22.078 1 98.94 459 CYS A N 1
ATOM 3545 C CA . CYS A 1 459 ? -19.703 14 23.234 1 98.94 459 CYS A CA 1
ATOM 3546 C C . CYS A 1 459 ? -18.234 13.992 22.828 1 98.94 459 CYS A C 1
ATOM 3548 O O . CYS A 1 459 ? -17.766 13.039 22.219 1 98.94 459 CYS A O 1
ATOM 3550 N N . TYR A 1 460 ? -17.516 15.039 23.125 1 98.81 460 TYR A N 1
ATOM 3551 C CA . TYR A 1 460 ? -16.094 15.133 22.797 1 98.81 460 TYR A CA 1
ATOM 3552 C C . TYR A 1 460 ? -15.328 15.836 23.906 1 98.81 460 TYR A C 1
ATOM 3554 O O . TYR A 1 460 ? -15.867 16.703 24.594 1 98.81 460 TYR A O 1
ATOM 3562 N N . SER A 1 461 ? -14.078 15.422 24.156 1 98.62 461 SER A N 1
ATOM 3563 C CA . SER A 1 461 ? -13.336 15.898 25.328 1 98.62 461 SER A CA 1
ATOM 3564 C C . SER A 1 461 ? -11.836 15.938 25.047 1 98.62 461 SER A C 1
ATOM 3566 O O . SER A 1 461 ? -11.398 15.68 23.938 1 98.62 461 SER A O 1
ATOM 3568 N N . ASN A 1 462 ? -11.102 16.375 26.031 1 98.56 462 ASN A N 1
ATOM 3569 C CA . ASN A 1 462 ? -9.641 16.406 26.031 1 98.56 462 ASN A CA 1
ATOM 3570 C C . ASN A 1 462 ? -9.062 15.586 27.172 1 98.56 462 ASN A C 1
ATOM 3572 O O . ASN A 1 462 ? -8.727 16.141 28.234 1 98.56 462 ASN A O 1
ATOM 3576 N N . PRO A 1 463 ? -8.891 14.297 26.938 1 98.44 463 PRO A N 1
ATOM 3577 C CA . PRO A 1 463 ? -8.281 13.461 27.969 1 98.44 463 PRO A CA 1
ATOM 3578 C C . PRO A 1 463 ? -6.832 13.844 28.25 1 98.44 463 PRO A C 1
ATOM 3580 O O . PRO A 1 463 ? -6.234 14.617 27.5 1 98.44 463 PRO A O 1
ATOM 3583 N N . ARG A 1 464 ? -6.27 13.398 29.484 1 97.06 464 ARG A N 1
ATOM 3584 C CA . ARG A 1 464 ? -4.832 13.547 29.688 1 97.06 464 ARG A CA 1
ATOM 3585 C C . ARG A 1 464 ? -4.059 13.102 28.453 1 97.06 464 ARG A C 1
ATOM 3587 O O . ARG A 1 464 ? -4.395 12.086 27.844 1 97.06 464 ARG A O 1
ATOM 3594 N N . GLY A 1 465 ? -3.037 13.82 28.062 1 97.56 465 GLY A N 1
ATOM 3595 C CA . GLY A 1 465 ? -2.334 13.695 26.797 1 97.56 465 GLY A CA 1
ATOM 3596 C C . GLY A 1 465 ? -2.66 14.812 25.812 1 97.56 465 GLY A C 1
ATOM 3597 O O . GLY A 1 465 ? -1.836 15.164 24.969 1 97.56 465 GLY A O 1
ATOM 3598 N N . SER A 1 466 ? -3.879 15.352 25.891 1 98.06 466 SER A N 1
ATOM 3599 C CA . SER A 1 466 ? -4.254 16.516 25.078 1 98.06 466 SER A CA 1
ATOM 3600 C C . SER A 1 466 ? -3.477 17.75 25.5 1 98.06 466 SER A C 1
ATOM 3602 O O . SER A 1 466 ? -2.914 17.797 26.594 1 98.06 466 SER A O 1
ATOM 3604 N N . VAL A 1 467 ? -3.41 18.703 24.656 1 97.12 467 VAL A N 1
ATOM 3605 C CA . VAL A 1 467 ? -2.734 19.953 25 1 97.12 467 VAL A CA 1
ATOM 3606 C C . VAL A 1 467 ? -3.75 20.969 25.531 1 97.12 467 VAL A C 1
ATOM 3608 O O . VAL A 1 467 ? -4.957 20.703 25.516 1 97.12 467 VAL A O 1
ATOM 3611 N N . GLY A 1 468 ? -3.271 22.078 26.078 1 96.44 468 GLY A N 1
ATOM 3612 C CA . GLY A 1 468 ? -4.113 23.172 26.547 1 96.44 468 GLY A CA 1
ATOM 3613 C C . GLY A 1 468 ? -4.34 23.156 28.047 1 96.44 468 GLY A C 1
ATOM 3614 O O . GLY A 1 468 ? -4.895 24.094 28.609 1 96.44 468 GLY A O 1
ATOM 3615 N N . TYR A 1 469 ? -3.852 22.188 28.75 1 97.12 469 TYR A N 1
ATOM 3616 C CA . TYR A 1 469 ? -4.109 22.047 30.172 1 97.12 469 TYR A CA 1
ATOM 3617 C C . TYR A 1 469 ? -2.803 21.984 30.953 1 97.12 469 TYR A C 1
ATOM 3619 O O . TYR A 1 469 ? -2.785 21.562 32.125 1 97.12 469 TYR A O 1
ATOM 3627 N N . GLY A 1 470 ? -1.723 22.359 30.297 1 96.62 470 GLY A N 1
ATOM 3628 C CA . GLY A 1 470 ? -0.409 22.359 30.922 1 96.62 470 GLY A CA 1
ATOM 3629 C C . GLY A 1 470 ? 0.429 21.141 30.531 1 96.62 470 GLY A C 1
ATOM 3630 O O . GLY A 1 470 ? -0.1 20.141 30.062 1 96.62 470 GLY A O 1
ATOM 3631 N N . GLN A 1 471 ? 1.749 21.281 30.75 1 96.94 471 GLN A N 1
ATOM 3632 C CA . GLN A 1 471 ? 2.701 20.25 30.375 1 96.94 471 GLN A CA 1
ATOM 3633 C C . GLN A 1 471 ? 2.439 18.953 31.156 1 96.94 471 GLN A C 1
ATOM 3635 O O . GLN A 1 471 ? 2.598 17.859 30.609 1 96.94 471 GLN A O 1
ATOM 3640 N N . ALA A 1 472 ? 2.049 19.062 32.406 1 97.38 472 ALA A N 1
ATOM 3641 C CA . ALA A 1 472 ? 1.802 17.891 33.219 1 97.38 472 ALA A CA 1
ATOM 3642 C C . ALA A 1 472 ? 0.689 17.031 32.625 1 97.38 472 ALA A C 1
ATOM 3644 O O . ALA A 1 472 ? 0.746 15.797 32.688 1 97.38 472 ALA A O 1
ATOM 3645 N N . TRP A 1 473 ? -0.387 17.688 32.125 1 97.44 473 TRP A N 1
ATOM 3646 C CA . TRP A 1 473 ? -1.503 16.984 31.484 1 97.44 473 TRP A CA 1
ATOM 3647 C C . TRP A 1 473 ? -1.03 16.188 30.281 1 97.44 473 TRP A C 1
ATOM 3649 O O . TRP A 1 473 ? -1.48 15.062 30.062 1 97.44 473 TRP A O 1
ATOM 3659 N N . VAL A 1 474 ? -0.097 16.75 29.5 1 97.12 474 VAL A N 1
ATOM 3660 C CA . VAL A 1 474 ? 0.467 16.109 28.312 1 97.12 474 VAL A CA 1
ATOM 3661 C C . VAL A 1 474 ? 1.373 14.961 28.734 1 97.12 474 VAL A C 1
ATOM 3663 O O . VAL A 1 474 ? 1.282 13.859 28.188 1 97.12 474 VAL A O 1
ATOM 3666 N N . ASP A 1 475 ? 2.178 15.125 29.75 1 96.38 475 ASP A N 1
ATOM 3667 C CA . ASP A 1 475 ? 3.18 14.156 30.203 1 96.38 475 ASP A CA 1
ATOM 3668 C C . ASP A 1 475 ? 2.52 12.906 30.781 1 96.38 475 ASP A C 1
ATOM 3670 O O . ASP A 1 475 ? 3.121 11.836 30.797 1 96.38 475 ASP A O 1
ATOM 3674 N N . ALA A 1 476 ? 1.331 13.109 31.156 1 97.06 476 ALA A N 1
ATOM 3675 C CA . ALA A 1 476 ? 0.664 12.055 31.938 1 97.06 476 ALA A CA 1
ATOM 3676 C C . ALA A 1 476 ? 0.466 10.805 31.094 1 97.06 476 ALA A C 1
ATOM 3678 O O . ALA A 1 476 ? 0.327 9.703 31.625 1 97.06 476 ALA A O 1
ATOM 3679 N N . ILE A 1 477 ? 0.488 10.945 29.828 1 96.62 477 ILE A N 1
ATOM 3680 C CA . ILE A 1 477 ? 0.152 9.805 28.984 1 96.62 477 ILE A CA 1
ATOM 3681 C C . ILE A 1 477 ? 1.432 9.141 28.484 1 96.62 477 ILE A C 1
ATOM 3683 O O . ILE A 1 477 ? 1.389 8.047 27.906 1 96.62 477 ILE A O 1
ATOM 3687 N N . TYR A 1 478 ? 2.604 9.781 28.656 1 96.62 478 TYR A N 1
ATOM 3688 C CA . TYR A 1 478 ? 3.852 9.234 28.141 1 96.62 478 TYR A CA 1
ATOM 3689 C C . TYR A 1 478 ? 4.062 7.805 28.609 1 96.62 478 TYR A C 1
ATOM 3691 O O . TYR A 1 478 ? 4.074 7.539 29.812 1 96.62 478 TYR A O 1
ATOM 3699 N N . GLY A 1 479 ? 4.191 6.91 27.656 1 96.56 479 GLY A N 1
ATOM 3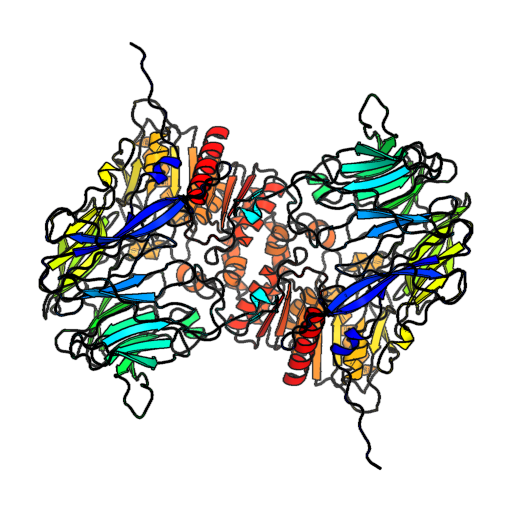700 C CA . GLY A 1 479 ? 4.422 5.508 27.969 1 96.56 479 GLY A CA 1
ATOM 3701 C C . GLY A 1 479 ? 3.178 4.789 28.453 1 96.56 479 GLY A C 1
ATOM 3702 O O . GLY A 1 479 ? 3.238 3.619 28.828 1 96.56 479 GLY A O 1
ATOM 3703 N N . ARG A 1 480 ? 2 5.516 28.344 1 96.19 480 ARG A N 1
ATOM 3704 C CA . ARG A 1 480 ? 0.829 4.973 29.031 1 96.19 480 ARG A CA 1
ATOM 3705 C C . ARG A 1 480 ? -0.401 5.027 28.125 1 96.19 480 ARG A C 1
ATOM 3707 O O . ARG A 1 480 ? -1.516 5.258 28.609 1 96.19 480 ARG A O 1
ATOM 3714 N N . TRP A 1 481 ? -0.21 4.922 26.844 1 97.31 481 TRP A N 1
ATOM 3715 C CA . TRP A 1 481 ? -1.358 4.922 25.938 1 97.31 481 TRP A CA 1
ATOM 3716 C C . TRP A 1 481 ? -2.354 3.834 26.328 1 97.31 481 TRP A C 1
ATOM 3718 O O . TRP A 1 481 ? -1.96 2.717 26.672 1 97.31 481 TRP A O 1
ATOM 3728 N N . GLY A 1 482 ? -3.633 4.117 26.25 1 97.5 482 GLY A N 1
ATOM 3729 C CA . GLY A 1 482 ? -4.676 3.139 26.5 1 97.5 482 GLY A CA 1
ATOM 3730 C C . GLY A 1 482 ? -5.016 2.98 27.969 1 97.5 482 GLY A C 1
ATOM 3731 O O . GLY A 1 482 ? -5.867 2.17 28.328 1 97.5 482 GLY A O 1
ATOM 3732 N N . THR A 1 483 ? -4.379 3.736 28.844 1 97.5 483 THR A N 1
ATOM 3733 C CA . THR A 1 483 ? -4.637 3.635 30.281 1 97.5 483 THR A CA 1
ATOM 3734 C C . THR A 1 483 ? -5.344 4.887 30.797 1 97.5 483 THR A C 1
ATOM 3736 O O . THR A 1 483 ? -6.566 4.996 30.703 1 97.5 483 THR A O 1
ATOM 3739 N N . VAL A 1 484 ? -4.547 5.984 31.078 1 97.62 484 VAL A N 1
ATOM 3740 C CA . VAL A 1 484 ? -5.125 7.184 31.672 1 97.62 484 VAL A CA 1
ATOM 3741 C C . VAL A 1 484 ? -6.023 7.883 30.656 1 97.62 484 VAL A C 1
ATOM 3743 O O . VAL A 1 484 ? -7.016 8.516 31.016 1 97.62 484 VAL A O 1
ATOM 3746 N N . ASP A 1 485 ? -5.633 7.844 29.453 1 97.88 485 ASP A N 1
ATOM 3747 C CA . ASP A 1 485 ? -6.422 8.461 28.391 1 97.88 485 ASP A CA 1
ATOM 3748 C C . ASP A 1 485 ? -7.746 7.723 28.188 1 97.88 485 ASP A C 1
ATOM 3750 O O . ASP A 1 485 ? -8.805 8.344 28.141 1 97.88 485 ASP A O 1
ATOM 3754 N N . ALA A 1 486 ? -7.73 6.375 28.109 1 98.5 486 ALA A N 1
ATOM 3755 C CA . ALA A 1 486 ? -8.961 5.59 27.984 1 98.5 486 ALA A CA 1
ATOM 3756 C C . ALA A 1 486 ? -9.867 5.805 29.188 1 98.5 486 ALA A C 1
ATOM 3758 O O . ALA A 1 486 ? -11.078 5.961 29.047 1 98.5 486 ALA A O 1
ATOM 3759 N N . ASP A 1 487 ? -9.281 5.793 30.359 1 98.25 487 ASP A N 1
ATOM 3760 C CA . ASP A 1 487 ? -10.039 6.027 31.594 1 98.25 487 ASP A CA 1
ATOM 3761 C C . ASP A 1 487 ? -10.719 7.398 31.562 1 98.25 487 ASP A C 1
ATOM 3763 O O . ASP A 1 487 ? -11.883 7.527 31.938 1 98.25 487 ASP A O 1
ATOM 3767 N N . ASP A 1 488 ? -9.938 8.383 31.141 1 98.69 488 ASP A N 1
ATOM 3768 C CA . ASP A 1 488 ? -10.477 9.742 31.078 1 98.69 488 ASP A CA 1
ATOM 3769 C C . ASP A 1 488 ? -11.648 9.82 30.109 1 98.69 488 ASP A C 1
ATOM 3771 O O . ASP A 1 488 ? -12.664 10.461 30.406 1 98.69 488 ASP A O 1
ATOM 3775 N N . LEU A 1 489 ? -11.57 9.195 28.953 1 98.81 489 LEU A N 1
ATOM 3776 C CA . LEU A 1 489 ? -12.609 9.234 27.938 1 98.81 489 LEU A CA 1
ATOM 3777 C C . LEU A 1 489 ? -13.883 8.547 28.438 1 98.81 489 LEU A C 1
ATOM 3779 O O . LEU A 1 489 ? -14.984 9.078 28.266 1 98.81 489 LEU A O 1
ATOM 3783 N N . LEU A 1 490 ? -13.734 7.395 29.031 1 98.69 490 LEU A N 1
ATOM 3784 C CA . LEU A 1 490 ? -14.883 6.648 29.516 1 98.69 490 LEU A CA 1
ATOM 3785 C C . LEU A 1 490 ? -15.516 7.355 30.719 1 98.69 490 LEU A C 1
ATOM 3787 O O . LEU A 1 490 ? -16.75 7.395 30.844 1 98.69 490 LEU A O 1
ATOM 3791 N N . ASN A 1 491 ? -14.641 7.855 31.594 1 98.5 491 ASN A N 1
ATOM 3792 C CA . ASN A 1 491 ? -15.141 8.648 32.719 1 98.5 491 ASN A CA 1
ATOM 3793 C C . ASN A 1 491 ? -15.93 9.859 32.219 1 98.5 491 ASN A C 1
ATOM 3795 O O . ASN A 1 491 ? -17.031 10.133 32.719 1 98.5 491 ASN A O 1
ATOM 3799 N N . PHE A 1 492 ? -15.391 10.594 31.312 1 98.75 492 PHE A N 1
ATOM 3800 C CA . PHE A 1 492 ? -16.062 11.742 30.719 1 98.75 492 PHE A CA 1
ATOM 3801 C C . PHE A 1 492 ? -17.406 11.336 30.141 1 98.75 492 PHE A C 1
ATOM 3803 O O . PHE A 1 492 ? -18.422 12.008 30.359 1 98.75 492 PHE A O 1
ATOM 3810 N N . PHE A 1 493 ? -17.406 10.25 29.359 1 98.81 493 PHE A N 1
ATOM 3811 C CA . PHE A 1 493 ? -18.625 9.805 28.703 1 98.81 493 PHE A CA 1
ATOM 3812 C C . PHE A 1 493 ? -19.703 9.453 29.734 1 98.81 493 PHE A C 1
ATOM 3814 O O . PHE A 1 493 ? -20.875 9.789 29.562 1 98.81 493 PHE A O 1
ATOM 3821 N N . ASP A 1 494 ? -19.312 8.812 30.812 1 98.69 494 ASP A N 1
ATOM 3822 C CA . ASP A 1 494 ? -20.25 8.5 31.891 1 98.69 494 ASP A CA 1
ATOM 3823 C C . ASP A 1 494 ? -20.797 9.773 32.5 1 98.69 494 ASP A C 1
ATOM 3825 O O . ASP A 1 494 ? -22 9.852 32.812 1 98.69 494 ASP A O 1
ATOM 3829 N N . ARG A 1 495 ? -19.953 10.75 32.688 1 98.69 495 ARG A N 1
ATOM 3830 C CA . ARG A 1 495 ? -20.406 12.031 33.219 1 98.69 495 ARG A CA 1
ATOM 3831 C C . ARG A 1 495 ? -21.406 12.688 32.281 1 98.69 495 ARG A C 1
ATOM 3833 O O . ARG A 1 495 ? -22.359 13.328 32.719 1 98.69 495 ARG A O 1
ATOM 3840 N N . CYS A 1 496 ? -21.156 12.602 30.984 1 98.75 496 CYS A N 1
ATOM 3841 C CA . CYS A 1 496 ? -22.125 13.133 30.016 1 98.75 496 CYS A CA 1
ATOM 3842 C C . CYS A 1 496 ? -23.484 12.477 30.188 1 98.75 496 CYS A C 1
ATOM 3844 O O . CYS A 1 496 ? -24.5 13.156 30.234 1 98.75 496 CYS A O 1
ATOM 3846 N N . LEU A 1 497 ? -23.484 11.133 30.25 1 98.5 497 LEU A N 1
ATOM 3847 C CA . LEU A 1 497 ? -24.719 10.375 30.359 1 98.5 497 LEU A CA 1
ATOM 3848 C C . LEU A 1 497 ? -25.469 10.727 31.641 1 98.5 497 LEU A C 1
ATOM 3850 O O . LEU A 1 497 ? -26.688 10.719 31.688 1 98.5 497 LEU A O 1
ATOM 3854 N N . GLU A 1 498 ? -24.719 11.086 32.656 1 98.19 498 GLU A N 1
ATOM 3855 C CA . GLU A 1 498 ? -25.312 11.469 33.938 1 98.19 498 GLU A CA 1
ATOM 3856 C C . GLU A 1 498 ? -25.859 12.898 33.906 1 98.19 498 GLU A C 1
ATOM 3858 O O . GLU A 1 498 ? -26.953 13.164 34.375 1 98.19 498 GLU A O 1
ATOM 3863 N N . ALA A 1 499 ? -25.094 13.773 33.312 1 97.56 499 ALA A N 1
ATOM 3864 C CA . ALA A 1 499 ? -25.391 15.203 33.375 1 97.56 499 ALA A CA 1
ATOM 3865 C C . ALA A 1 499 ? -26.438 15.578 32.312 1 97.56 499 ALA A C 1
ATOM 3867 O O . ALA A 1 499 ? -27.141 16.578 32.469 1 97.56 499 ALA A O 1
ATOM 3868 N N . VAL A 1 500 ? -26.562 14.781 31.281 1 97.69 500 VAL A N 1
ATOM 3869 C CA . VAL A 1 500 ? -27.469 15.078 30.172 1 97.69 500 VAL A CA 1
ATOM 3870 C C . VAL A 1 500 ? -28.422 13.914 29.953 1 97.69 500 VAL A C 1
ATOM 3872 O O . VAL A 1 500 ? -28.188 13.07 29.078 1 97.69 500 VAL A O 1
ATOM 3875 N N . PRO A 1 501 ? -29.531 13.945 30.578 1 96.25 501 PRO A N 1
ATOM 3876 C CA . PRO A 1 501 ? -30.438 12.797 30.562 1 96.25 501 PRO A CA 1
ATOM 3877 C C . PRO A 1 501 ? -31 12.516 29.156 1 96.25 501 PRO A C 1
ATOM 3879 O O . PRO A 1 501 ? -31.5 11.414 28.906 1 96.25 501 PRO A O 1
ATOM 3882 N N . ARG A 1 502 ? -30.875 13.453 28.266 1 97.25 502 ARG A N 1
ATOM 3883 C CA . ARG A 1 502 ? -31.359 13.258 26.906 1 97.25 502 ARG A CA 1
ATOM 3884 C C . ARG A 1 502 ? -30.469 12.273 26.141 1 97.25 502 ARG A C 1
ATOM 3886 O O . ARG A 1 502 ? -30.859 11.766 25.078 1 97.25 502 ARG A O 1
ATOM 3893 N N . LEU A 1 503 ? -29.344 12.055 26.578 1 98.56 503 LEU A N 1
ATOM 3894 C CA . LEU A 1 503 ? -28.484 11.047 25.969 1 98.56 503 LEU A CA 1
ATOM 3895 C C . LEU A 1 503 ? -28.953 9.641 26.328 1 98.56 503 LEU A C 1
ATOM 3897 O O . LEU A 1 503 ? -29.156 9.328 27.5 1 98.56 503 LEU A O 1
ATOM 3901 N N . ASP A 1 504 ? -29.156 8.789 25.312 1 98.38 504 ASP A N 1
ATOM 3902 C CA . ASP A 1 504 ? -29.641 7.43 25.516 1 98.38 504 ASP A CA 1
ATOM 3903 C C . ASP A 1 504 ? -28.484 6.473 25.781 1 98.38 504 ASP A C 1
ATOM 3905 O O . ASP A 1 504 ? -27.766 6.078 24.859 1 98.38 504 ASP A O 1
ATOM 3909 N N . ALA A 1 505 ? -28.359 6.031 26.953 1 97.75 505 ALA A N 1
ATOM 3910 C CA . ALA A 1 505 ? -27.25 5.172 27.359 1 97.75 505 ALA A CA 1
ATOM 3911 C C . ALA A 1 505 ? -27.328 3.809 26.688 1 97.75 505 ALA A C 1
ATOM 3913 O O . ALA A 1 505 ? -26.344 3.061 26.672 1 97.75 505 ALA A O 1
ATOM 3914 N N . ALA A 1 506 ? -28.469 3.443 26.109 1 97.81 506 ALA A N 1
ATOM 3915 C CA . ALA A 1 506 ? -28.641 2.148 25.453 1 97.81 506 ALA A CA 1
ATOM 3916 C C . ALA A 1 506 ? -28.281 2.225 23.984 1 97.81 506 ALA A C 1
ATOM 3918 O O . ALA A 1 506 ? -28.141 1.194 23.312 1 97.81 506 ALA A O 1
ATOM 3919 N N . LYS A 1 507 ? -28.109 3.4 23.438 1 98.62 507 LYS A N 1
ATOM 3920 C CA . LYS A 1 507 ? -27.734 3.639 22.047 1 98.62 507 LYS A CA 1
ATOM 3921 C C . LYS A 1 507 ? -26.484 4.508 21.953 1 98.62 507 LYS A C 1
ATOM 3923 O O . LYS A 1 507 ? -26.594 5.715 21.703 1 98.62 507 LYS A O 1
ATOM 3928 N N . THR A 1 508 ? -25.375 3.873 22.047 1 98.88 508 THR A N 1
ATOM 3929 C CA . THR A 1 508 ? -24.125 4.617 22.094 1 98.88 508 THR A CA 1
ATOM 3930 C C . THR A 1 508 ? -23.156 4.113 21.031 1 98.88 508 THR A C 1
ATOM 3932 O O . THR A 1 508 ? -23.219 2.949 20.641 1 98.88 508 THR A O 1
ATOM 3935 N N . ALA A 1 509 ? -22.359 4.957 20.531 1 98.94 509 ALA A N 1
ATOM 3936 C CA . ALA A 1 509 ? -21.281 4.625 19.594 1 98.94 509 ALA A CA 1
ATOM 3937 C C . ALA A 1 509 ? -19.984 5.32 20 1 98.94 509 ALA A C 1
ATOM 3939 O O . ALA A 1 509 ? -20 6.34 20.688 1 98.94 509 ALA A O 1
ATOM 3940 N N . VAL A 1 510 ? -18.875 4.77 19.672 1 98.94 510 VAL A N 1
ATOM 3941 C CA . VAL A 1 510 ? -17.547 5.352 19.844 1 98.94 510 VAL A CA 1
ATOM 3942 C C . VAL A 1 510 ? -16.891 5.539 18.484 1 98.94 510 VAL A C 1
ATOM 3944 O O . VAL A 1 510 ? -17.016 4.684 17.609 1 98.94 510 VAL A O 1
ATOM 3947 N N . MET A 1 511 ? -16.328 6.688 18.281 1 98.75 511 MET A N 1
ATOM 3948 C CA . MET A 1 511 ? -15.727 6.988 16.984 1 98.75 511 MET A CA 1
ATOM 3949 C C . MET A 1 511 ? -14.547 7.941 17.141 1 98.75 511 MET A C 1
ATOM 3951 O O . MET A 1 511 ? -14.438 8.641 18.156 1 98.75 511 MET A O 1
ATOM 3955 N N . GLY A 1 512 ? -13.672 7.977 16.156 1 98.25 512 GLY A N 1
ATOM 3956 C CA . GLY A 1 512 ? -12.523 8.867 16.125 1 98.25 512 GLY A CA 1
ATOM 3957 C C . GLY A 1 512 ? -11.531 8.523 15.023 1 98.25 512 GLY A C 1
ATOM 3958 O O . GLY A 1 512 ? -11.609 7.453 14.422 1 98.25 512 GLY A O 1
ATOM 3959 N N . GLY A 1 513 ? -10.648 9.43 14.727 1 98 513 GLY A N 1
ATOM 3960 C CA . GLY A 1 513 ? -9.648 9.25 13.695 1 98 513 GLY A CA 1
ATOM 3961 C C . GLY A 1 513 ? -8.227 9.398 14.203 1 98 513 GLY A C 1
ATOM 3962 O O . GLY A 1 513 ? -7.977 10.156 15.148 1 98 513 GLY A O 1
ATOM 3963 N N . SER A 1 514 ? -7.254 8.688 13.531 1 98.25 514 SER A N 1
ATOM 3964 C CA . SER A 1 514 ? -5.852 8.734 13.93 1 98.25 514 SER A CA 1
ATOM 3965 C C . SER A 1 514 ? -5.664 8.203 15.352 1 98.25 514 SER A C 1
ATOM 3967 O O . SER A 1 514 ? -6.062 7.078 15.656 1 98.25 514 SER A O 1
ATOM 3969 N N . TYR A 1 515 ? -5.227 9.031 16.328 1 98.06 515 TYR A N 1
ATOM 3970 C CA . TYR A 1 515 ? -5.211 8.609 17.719 1 98.06 515 TYR A CA 1
ATOM 3971 C C . TYR A 1 515 ? -6.609 8.242 18.188 1 98.06 515 TYR A C 1
ATOM 3973 O O . TYR A 1 515 ? -6.785 7.293 18.969 1 98.06 515 TYR A O 1
ATOM 3981 N N . GLY A 1 516 ? -7.602 9.008 17.719 1 98.56 516 GLY A N 1
ATOM 3982 C CA . GLY A 1 516 ? -8.984 8.648 18.016 1 98.56 516 GLY A CA 1
ATOM 3983 C C . GLY A 1 516 ? -9.383 7.301 17.438 1 98.56 516 GLY A C 1
ATOM 3984 O O . GLY A 1 516 ? -10.203 6.594 18.016 1 98.56 516 GLY A O 1
ATOM 3985 N N . GLY A 1 517 ? -8.836 7 16.203 1 98.75 517 GLY A N 1
ATOM 3986 C CA . GLY A 1 517 ? -9.039 5.672 15.648 1 98.75 517 GLY A CA 1
ATOM 3987 C C . GLY A 1 517 ? -8.359 4.578 16.453 1 98.75 517 GLY A C 1
ATOM 3988 O O . GLY A 1 517 ? -8.938 3.508 16.672 1 98.75 517 GLY A O 1
ATOM 3989 N N . PHE A 1 518 ? -7.125 4.805 16.938 1 98.75 518 PHE A N 1
ATOM 3990 C CA . PHE A 1 518 ? -6.445 3.906 17.859 1 98.75 518 PHE A CA 1
ATOM 3991 C C . PHE A 1 518 ? -7.305 3.652 19.094 1 98.75 518 PHE A C 1
ATOM 3993 O O . PHE A 1 518 ? -7.516 2.502 19.484 1 98.75 518 PHE A O 1
ATOM 4000 N N . MET A 1 519 ? -7.793 4.738 19.672 1 98.88 519 MET A N 1
ATOM 4001 C CA . MET A 1 519 ? -8.57 4.66 20.906 1 98.88 519 MET A CA 1
ATOM 4002 C C . MET A 1 519 ? -9.891 3.938 20.672 1 98.88 519 MET A C 1
ATOM 4004 O O . MET A 1 519 ? -10.352 3.195 21.547 1 98.88 519 MET A O 1
ATOM 4008 N N . THR A 1 520 ? -10.523 4.18 19.5 1 98.94 520 THR A N 1
ATOM 4009 C CA . THR A 1 520 ? -11.75 3.455 19.156 1 98.94 520 THR A CA 1
ATOM 4010 C C . THR A 1 520 ? -11.5 1.949 19.156 1 98.94 520 THR A C 1
ATOM 4012 O O . THR A 1 520 ? -12.25 1.19 19.766 1 98.94 520 THR A O 1
ATOM 4015 N N . ASN A 1 521 ? -10.414 1.542 18.469 1 98.88 521 ASN A N 1
ATOM 4016 C CA . ASN A 1 521 ? -10.062 0.128 18.422 1 98.88 521 ASN A CA 1
ATOM 4017 C C . ASN A 1 521 ? -9.719 -0.406 19.812 1 98.88 521 ASN A C 1
ATOM 4019 O O . ASN A 1 521 ? -10.148 -1.502 20.188 1 98.88 521 ASN A O 1
ATOM 4023 N N . TRP A 1 522 ? -8.977 0.409 20.594 1 98.88 522 TRP A N 1
ATOM 4024 C CA . TRP A 1 522 ? -8.562 0.024 21.938 1 98.88 522 TRP A CA 1
ATOM 4025 C C . TRP A 1 522 ? -9.781 -0.182 22.844 1 98.88 522 TRP A C 1
ATOM 4027 O O . TRP A 1 522 ? -9.898 -1.213 23.5 1 98.88 522 TRP A O 1
ATOM 4037 N N . ILE A 1 523 ? -10.688 0.759 22.828 1 98.88 523 ILE A N 1
ATOM 4038 C CA . ILE A 1 523 ? -11.852 0.739 23.719 1 98.88 523 ILE A CA 1
ATOM 4039 C C . ILE A 1 523 ? -12.734 -0.456 23.375 1 98.88 523 ILE A C 1
ATOM 4041 O O . ILE A 1 523 ? -13.195 -1.172 24.266 1 98.88 523 ILE A O 1
ATOM 4045 N N . THR A 1 524 ? -12.961 -0.754 22.094 1 98.81 524 THR A N 1
ATOM 4046 C CA . THR A 1 524 ? -13.836 -1.858 21.719 1 98.81 524 THR A CA 1
ATOM 4047 C C . THR A 1 524 ? -13.18 -3.201 22.031 1 98.81 524 THR A C 1
ATOM 4049 O O . THR A 1 524 ? -13.859 -4.223 22.125 1 98.81 524 THR A O 1
ATOM 4052 N N . GLY A 1 525 ? -11.852 -3.219 22.172 1 98.62 525 GLY A N 1
ATOM 4053 C CA . GLY A 1 525 ? -11.148 -4.414 22.609 1 98.62 525 GLY A CA 1
ATOM 4054 C C . GLY A 1 525 ? -11.234 -4.633 24.109 1 98.62 525 GLY A C 1
ATOM 4055 O O . GLY A 1 525 ? -10.906 -5.715 24.609 1 98.62 525 GLY A O 1
ATOM 4056 N N . HIS A 1 526 ? -11.742 -3.631 24.844 1 98.56 526 HIS A N 1
ATOM 4057 C CA . HIS A 1 526 ? -11.68 -3.717 26.297 1 98.56 526 HIS A CA 1
ATOM 4058 C C . HIS A 1 526 ? -13.07 -3.553 26.922 1 98.56 526 HIS A C 1
ATOM 4060 O O . HIS A 1 526 ? -13.227 -3.691 28.141 1 98.56 526 HIS A O 1
ATOM 4066 N N . THR A 1 527 ? -14.047 -3.176 26.141 1 98.19 527 THR A N 1
ATOM 4067 C CA . THR A 1 527 ? -15.438 -3.113 26.578 1 98.19 527 THR A CA 1
ATOM 4068 C C . THR A 1 527 ? -16.391 -3.445 25.438 1 98.19 527 THR A C 1
ATOM 4070 O O . THR A 1 527 ? -16.016 -3.363 24.266 1 98.19 527 THR A O 1
ATOM 4073 N N . THR A 1 528 ? -17.609 -3.842 25.703 1 97.62 528 THR A N 1
ATOM 4074 C CA . THR A 1 528 ? -18.656 -4.109 24.703 1 97.62 528 THR A CA 1
ATOM 4075 C C . THR A 1 528 ? -19.828 -3.156 24.891 1 97.62 528 THR A C 1
ATOM 4077 O O . THR A 1 528 ? -20.938 -3.438 24.438 1 97.62 528 THR A O 1
ATOM 4080 N N . ARG A 1 529 ? -19.609 -2.078 25.562 1 97.69 529 ARG A N 1
ATOM 4081 C CA . ARG A 1 529 ? -20.719 -1.226 25.969 1 97.69 529 ARG A CA 1
ATOM 4082 C C . ARG A 1 529 ? -21.281 -0.448 24.781 1 97.69 529 ARG A C 1
ATOM 4084 O O . ARG A 1 529 ? -22.422 0.03 24.828 1 97.69 529 ARG A O 1
ATOM 4091 N N . PHE A 1 530 ? -20.547 -0.298 23.734 1 98.88 530 PHE A N 1
ATOM 4092 C CA . PHE A 1 530 ? -20.984 0.5 22.594 1 98.88 530 PHE A CA 1
ATOM 4093 C C . PHE A 1 530 ? -21.672 -0.377 21.547 1 98.88 530 PHE A C 1
ATOM 4095 O O . PHE A 1 530 ? -21.203 -1.486 21.266 1 98.88 530 PHE A O 1
ATOM 4102 N N . GLN A 1 531 ? -22.703 0.063 20.906 1 98.75 531 GLN A N 1
ATOM 4103 C CA . GLN A 1 531 ? -23.469 -0.688 19.906 1 98.75 531 GLN A CA 1
ATOM 4104 C C . GLN A 1 531 ? -22.844 -0.549 18.531 1 98.75 531 GLN A C 1
ATOM 4106 O O . GLN A 1 531 ? -23.078 -1.38 17.656 1 98.75 531 GLN A O 1
ATOM 4111 N N . ALA A 1 532 ? -22.047 0.502 18.312 1 98.88 532 ALA A N 1
ATOM 4112 C CA . ALA A 1 532 ? -21.391 0.745 17.031 1 98.88 532 ALA A CA 1
ATOM 4113 C C . ALA A 1 532 ? -20.031 1.424 17.219 1 98.88 532 ALA A C 1
ATOM 4115 O O . ALA A 1 532 ? -19.828 2.15 18.203 1 98.88 532 ALA A O 1
ATOM 4116 N N . ALA A 1 533 ? -19.109 1.179 16.328 1 98.94 533 ALA A N 1
ATOM 4117 C CA . ALA A 1 533 ? -17.797 1.829 16.312 1 98.94 533 ALA A CA 1
ATOM 4118 C C . ALA A 1 533 ? -17.453 2.33 14.906 1 98.94 533 ALA A C 1
ATOM 4120 O O . ALA A 1 533 ? -17.797 1.688 13.906 1 98.94 533 ALA A O 1
ATOM 4121 N N . ILE A 1 534 ? -16.906 3.473 14.797 1 98.94 534 ILE A N 1
ATOM 4122 C CA . ILE A 1 534 ? -16.344 4.016 13.562 1 98.94 534 ILE A CA 1
ATOM 4123 C C . ILE A 1 534 ? -14.883 4.398 13.781 1 98.94 534 ILE A C 1
ATOM 4125 O O . ILE A 1 534 ? -14.578 5.316 14.547 1 98.94 534 ILE A O 1
ATOM 4129 N N . THR A 1 535 ? -13.984 3.672 13.211 1 98.81 535 THR A N 1
ATOM 4130 C CA . THR A 1 535 ? -12.562 3.969 13.305 1 98.81 535 THR A CA 1
ATOM 4131 C C . THR A 1 535 ? -12.039 4.543 11.992 1 98.81 535 THR A C 1
ATOM 4133 O O . THR A 1 535 ? -12.078 3.875 10.953 1 98.81 535 THR A O 1
ATOM 4136 N N . ASP A 1 536 ? -11.57 5.785 12.016 1 97.88 536 ASP A N 1
ATOM 4137 C CA . ASP A 1 536 ? -11.039 6.543 10.891 1 97.88 536 ASP A CA 1
ATOM 4138 C C . ASP A 1 536 ? -9.523 6.695 11 1 97.88 536 ASP A C 1
ATOM 4140 O O . ASP A 1 536 ? -9 7.012 12.062 1 97.88 536 ASP A O 1
ATOM 4144 N N . ARG A 1 537 ? -8.766 6.438 9.836 1 98.06 537 ARG A N 1
ATOM 4145 C CA . ARG A 1 537 ? -7.309 6.504 9.922 1 98.06 537 ARG A CA 1
ATOM 4146 C C . ARG A 1 537 ? -6.793 5.707 11.117 1 98.06 537 ARG A C 1
ATOM 4148 O O . ARG A 1 537 ? -6.059 6.234 11.953 1 98.06 537 ARG A O 1
ATOM 4155 N N . CYS A 1 538 ? -7.168 4.469 11.289 1 96.81 538 CYS A N 1
ATOM 4156 C CA . CYS A 1 538 ? -7.004 3.744 12.539 1 96.81 538 CYS A CA 1
ATOM 4157 C C . CYS A 1 538 ? -5.57 3.25 12.703 1 96.81 538 CYS A C 1
ATOM 4159 O O . CYS A 1 538 ? -4.801 3.242 11.742 1 96.81 538 CYS A O 1
ATOM 4161 N N . ILE A 1 539 ? -5.176 2.955 13.828 1 98.56 539 ILE A N 1
ATOM 4162 C CA . ILE A 1 539 ? -3.961 2.266 14.258 1 98.56 539 ILE A CA 1
ATOM 4163 C C . ILE A 1 539 ? -4.328 0.995 15.016 1 98.56 539 ILE A C 1
ATOM 4165 O O . ILE A 1 539 ? -5.145 1.032 15.945 1 98.56 539 ILE A O 1
ATOM 4169 N N . SER A 1 540 ? -3.787 -0.143 14.57 1 98.75 540 SER A N 1
ATOM 4170 C CA . SER A 1 540 ? -4.172 -1.395 15.219 1 98.75 540 SER A CA 1
ATOM 4171 C C . SER A 1 540 ? -2.947 -2.184 15.664 1 98.75 540 SER A C 1
ATOM 4173 O O . SER A 1 540 ? -3.039 -3.033 16.547 1 98.75 540 SER A O 1
ATOM 4175 N N . ASN A 1 541 ? -1.809 -1.976 15.039 1 98.75 541 ASN A N 1
ATOM 4176 C CA . ASN A 1 541 ? -0.553 -2.682 15.273 1 98.75 541 ASN A CA 1
ATOM 4177 C C . ASN A 1 541 ? 0.627 -1.717 15.344 1 98.75 541 ASN A C 1
ATOM 4179 O O . ASN A 1 541 ? 1.175 -1.325 14.312 1 98.75 541 ASN A O 1
ATOM 4183 N N . LEU A 1 542 ? 1.077 -1.471 16.609 1 98.69 542 LEU A N 1
ATOM 4184 C CA . LEU A 1 542 ? 2.086 -0.439 16.828 1 98.69 542 LEU A CA 1
ATOM 4185 C C . LEU A 1 542 ? 3.443 -0.886 16.297 1 98.69 542 LEU A C 1
ATOM 4187 O O . LEU A 1 542 ? 4.293 -0.053 15.969 1 98.69 542 LEU A O 1
ATOM 4191 N N . ILE A 1 543 ? 3.686 -2.209 16.172 1 98.38 543 ILE A N 1
ATOM 4192 C CA . ILE A 1 543 ? 4.953 -2.701 15.641 1 98.38 543 ILE A CA 1
ATOM 4193 C C . ILE A 1 543 ? 5.062 -2.359 14.156 1 98.38 543 ILE A C 1
ATOM 4195 O O . ILE A 1 543 ? 6.008 -1.691 13.734 1 98.38 543 ILE A O 1
ATOM 4199 N N . SER A 1 544 ? 4.031 -2.775 13.375 1 98.5 544 SER A N 1
ATOM 4200 C CA . SER A 1 544 ? 4.102 -2.506 11.945 1 98.5 544 SER A CA 1
ATOM 4201 C C . SER A 1 544 ? 4.016 -1.01 11.656 1 98.5 544 SER A C 1
ATOM 4203 O O . SER A 1 544 ? 4.633 -0.518 10.711 1 98.5 544 SER A O 1
ATOM 4205 N N . PHE A 1 545 ? 3.27 -0.215 12.508 1 98.62 545 PHE A N 1
ATOM 4206 C CA . PHE A 1 545 ? 3.211 1.236 12.375 1 98.62 545 PHE A CA 1
ATOM 4207 C C . PHE A 1 545 ? 4.609 1.84 12.398 1 98.62 545 PHE A C 1
ATOM 4209 O O . PHE A 1 545 ? 4.938 2.703 11.586 1 98.62 545 PHE A O 1
ATOM 4216 N N . GLY A 1 546 ? 5.418 1.37 13.32 1 98 546 GLY A N 1
ATOM 4217 C CA . GLY A 1 546 ? 6.77 1.887 13.461 1 98 546 GLY A CA 1
ATOM 4218 C C . GLY A 1 546 ? 7.59 1.753 12.195 1 98 546 GLY A C 1
ATOM 4219 O O . GLY A 1 546 ? 8.445 2.596 11.906 1 98 546 GLY A O 1
ATOM 4220 N N . GLY A 1 547 ? 7.301 0.765 11.383 1 98 547 GLY A N 1
ATOM 4221 C CA . GLY A 1 547 ? 8.109 0.485 10.211 1 98 547 GLY A CA 1
ATOM 4222 C C . GLY A 1 547 ? 7.492 0.987 8.922 1 98 547 GLY A C 1
ATOM 4223 O O . GLY A 1 547 ? 8.141 0.995 7.871 1 98 547 GLY A O 1
ATOM 4224 N N . THR A 1 548 ? 6.191 1.41 8.969 1 98.31 548 THR A N 1
ATOM 4225 C CA . THR A 1 548 ? 5.512 1.728 7.719 1 98.31 548 THR A CA 1
ATOM 4226 C C . THR A 1 548 ? 5.07 3.188 7.699 1 98.31 548 THR A C 1
ATOM 4228 O O . THR A 1 548 ? 4.762 3.732 6.637 1 98.31 548 THR A O 1
ATOM 4231 N N . SER A 1 549 ? 5.02 3.881 8.797 1 98.5 549 SER A N 1
ATOM 4232 C CA . SER A 1 549 ? 4.57 5.266 8.891 1 98.5 549 SER A CA 1
ATOM 4233 C C . SER A 1 549 ? 5.688 6.234 8.516 1 98.5 549 SER A C 1
ATOM 4235 O O . SER A 1 549 ? 6.863 5.973 8.789 1 98.5 549 SER A O 1
ATOM 4237 N N . ASP A 1 550 ? 5.332 7.355 7.977 1 97.5 550 ASP A N 1
ATOM 4238 C CA . ASP A 1 550 ? 6.324 8.367 7.625 1 97.5 550 ASP A CA 1
ATOM 4239 C C . ASP A 1 550 ? 6.934 9 8.875 1 97.5 550 ASP A C 1
ATOM 4241 O O . ASP A 1 550 ? 7.973 9.656 8.805 1 97.5 550 ASP A O 1
ATOM 4245 N N . ILE A 1 551 ? 6.316 8.727 10.07 1 96.69 551 ILE A N 1
ATOM 4246 C CA . ILE A 1 551 ? 6.875 9.266 11.305 1 96.69 551 ILE A CA 1
ATOM 4247 C C . ILE A 1 551 ? 7.336 8.117 12.203 1 96.69 551 ILE A C 1
ATOM 4249 O O . ILE A 1 551 ? 7.656 8.336 13.375 1 96.69 551 ILE A O 1
ATOM 4253 N N . GLY A 1 552 ? 7.316 6.988 11.719 1 96.81 552 GLY A N 1
ATOM 4254 C CA . GLY A 1 552 ? 7.508 5.777 12.5 1 96.81 552 GLY A CA 1
ATOM 4255 C C . GLY A 1 552 ? 8.891 5.676 13.109 1 96.81 552 GLY A C 1
ATOM 4256 O O . GLY A 1 552 ? 9.07 5.047 14.156 1 96.81 552 GLY A O 1
ATOM 4257 N N . LEU A 1 553 ? 9.914 6.281 12.523 1 96.81 553 LEU A N 1
ATOM 4258 C CA . LEU A 1 553 ? 11.297 6.148 12.977 1 96.81 553 LEU A CA 1
ATOM 4259 C C . LEU A 1 553 ? 11.516 6.898 14.281 1 96.81 553 LEU A C 1
ATOM 4261 O O . LEU A 1 553 ? 12.523 6.688 14.961 1 96.81 553 LEU A O 1
ATOM 4265 N N . ARG A 1 554 ? 10.492 7.727 14.672 1 95.19 554 ARG A N 1
ATOM 4266 C CA . ARG A 1 554 ? 10.719 8.539 15.859 1 95.19 554 ARG A CA 1
ATOM 4267 C C . ARG A 1 554 ? 9.5 8.508 16.781 1 95.19 554 ARG A C 1
ATOM 4269 O O . ARG A 1 554 ? 9.625 8.703 18 1 95.19 554 ARG A O 1
ATOM 4276 N N . PHE A 1 555 ? 8.383 8.234 16.312 1 95.5 555 PHE A N 1
ATOM 4277 C CA . PHE A 1 555 ? 7.125 8.531 16.984 1 95.5 555 PHE A CA 1
ATOM 4278 C C . PHE A 1 555 ? 7.004 7.734 18.281 1 95.5 555 PHE A C 1
ATOM 4280 O O . PHE A 1 555 ? 6.672 8.289 19.328 1 95.5 555 PHE A O 1
ATOM 4287 N N . TRP A 1 556 ? 7.277 6.465 18.297 1 97.06 556 TRP A N 1
ATOM 4288 C CA . TRP A 1 556 ? 7.121 5.645 19.484 1 97.06 556 TRP A CA 1
ATOM 4289 C C . TRP A 1 556 ? 8.188 5.992 20.531 1 97.06 556 TRP A C 1
ATOM 4291 O O . TRP A 1 556 ? 7.926 5.934 21.734 1 97.06 556 TRP A O 1
ATOM 4301 N N . ASP A 1 557 ? 9.375 6.406 20.047 1 95.38 557 ASP A N 1
ATOM 4302 C CA . ASP A 1 557 ? 10.383 6.898 20.984 1 95.38 557 ASP A CA 1
ATOM 4303 C C . ASP A 1 557 ? 9.875 8.117 21.75 1 95.38 557 ASP A C 1
ATOM 4305 O O . ASP A 1 557 ? 9.969 8.164 22.984 1 95.38 557 ASP A O 1
ATOM 4309 N N . ASP A 1 558 ? 9.258 8.945 21.047 1 95.12 558 ASP A N 1
ATOM 4310 C CA . ASP A 1 558 ? 8.773 10.195 21.625 1 95.12 558 ASP A CA 1
ATOM 4311 C C . ASP A 1 558 ? 7.594 9.945 22.562 1 95.12 558 ASP A C 1
ATOM 4313 O O . ASP A 1 558 ? 7.504 10.555 23.641 1 95.12 558 ASP A O 1
ATOM 4317 N N . GLU A 1 559 ? 6.688 9.109 22.203 1 96.62 559 GLU A N 1
ATOM 4318 C CA . GLU A 1 559 ? 5.402 8.977 22.875 1 96.62 559 GLU A CA 1
ATOM 4319 C C . GLU A 1 559 ? 5.469 7.949 24 1 96.62 559 GLU A C 1
ATOM 4321 O O . GLU A 1 559 ? 4.766 8.07 25 1 96.62 559 GLU A O 1
ATOM 4326 N N . LEU A 1 560 ? 6.355 6.891 23.719 1 97.5 560 LEU A N 1
ATOM 4327 C CA . LEU A 1 560 ? 6.266 5.727 24.609 1 97.5 560 LEU A CA 1
ATOM 4328 C C . LEU A 1 560 ? 7.641 5.344 25.141 1 97.5 560 LEU A C 1
ATOM 4330 O O . LEU A 1 560 ? 7.75 4.512 26.047 1 97.5 560 LEU A O 1
ATOM 4334 N N . GLY A 1 561 ? 8.727 5.969 24.656 1 96.62 561 GLY A N 1
ATOM 4335 C CA . GLY A 1 561 ? 10.07 5.543 25 1 96.62 561 GLY A CA 1
ATOM 4336 C C . GLY A 1 561 ? 10.422 4.168 24.469 1 96.62 561 GLY A C 1
ATOM 4337 O O . GLY A 1 561 ? 11.188 3.432 25.094 1 96.62 561 GLY A O 1
ATOM 4338 N N . LEU A 1 562 ? 9.766 3.826 23.328 1 97.69 562 LEU A N 1
ATOM 4339 C CA . LEU A 1 562 ? 9.922 2.479 22.797 1 97.69 562 LEU A CA 1
ATOM 4340 C C . LEU A 1 562 ? 10.367 2.525 21.328 1 97.69 562 LEU A C 1
ATOM 4342 O O . LEU A 1 562 ? 10.219 3.551 20.672 1 97.69 562 LEU A O 1
ATOM 4346 N N . ASP A 1 563 ? 10.969 1.48 20.906 1 97.5 563 ASP A N 1
ATOM 4347 C CA . ASP A 1 563 ? 11.461 1.303 19.547 1 97.5 563 ASP A CA 1
ATOM 4348 C C . ASP A 1 563 ? 11.016 -0.04 18.969 1 97.5 563 ASP A C 1
ATOM 4350 O O . ASP A 1 563 ? 11.344 -1.096 19.516 1 97.5 563 ASP A O 1
ATOM 4354 N N . PHE A 1 564 ? 10.328 -0.063 17.797 1 97.62 564 PHE A N 1
ATOM 4355 C CA . PHE A 1 564 ? 9.711 -1.263 17.25 1 97.62 564 PHE A CA 1
ATOM 4356 C C . PHE A 1 564 ? 10.773 -2.258 16.797 1 97.62 564 PHE A C 1
ATOM 4358 O O . PHE A 1 564 ? 10.484 -3.436 16.578 1 97.62 564 PHE A O 1
ATOM 4365 N N . SER A 1 565 ? 12.039 -1.74 16.531 1 97.31 565 SER A N 1
ATOM 4366 C CA . SER A 1 565 ? 13.102 -2.58 16 1 97.31 565 SER A CA 1
ATOM 4367 C C . SER A 1 565 ? 13.977 -3.145 17.125 1 97.31 565 SER A C 1
ATOM 4369 O O . SER A 1 565 ? 15.016 -3.754 16.859 1 97.31 565 SER A O 1
ATOM 4371 N N . ARG A 1 566 ? 13.602 -2.92 18.422 1 97.19 566 ARG A N 1
ATOM 4372 C CA . ARG A 1 566 ? 14.227 -3.541 19.594 1 97.19 566 ARG A CA 1
ATOM 4373 C C . ARG A 1 566 ? 13.32 -4.605 20.203 1 97.19 566 ARG A C 1
ATOM 4375 O O . ARG A 1 566 ? 12.164 -4.332 20.516 1 97.19 566 ARG A O 1
ATOM 4382 N N . ARG A 1 567 ? 13.805 -5.754 20.406 1 95.94 567 ARG A N 1
ATOM 4383 C CA . ARG A 1 567 ? 13.023 -6.93 20.781 1 95.94 567 ARG A CA 1
ATOM 4384 C C . ARG A 1 567 ? 12.195 -6.66 22.031 1 95.94 567 ARG A C 1
ATOM 4386 O O . ARG A 1 567 ? 10.984 -6.867 22.031 1 95.94 567 ARG A O 1
ATOM 4393 N N . ALA A 1 568 ? 12.82 -6.172 23.078 1 95.56 568 ALA A N 1
ATOM 4394 C CA . ALA A 1 568 ? 12.133 -5.922 24.344 1 95.56 568 ALA A CA 1
ATOM 4395 C C . ALA A 1 568 ? 11.047 -4.859 24.172 1 95.56 568 ALA A C 1
ATOM 4397 O O . ALA A 1 568 ? 9.969 -4.969 24.766 1 95.56 568 ALA A O 1
ATOM 4398 N N . ASP A 1 569 ? 11.289 -3.861 23.406 1 97.44 569 ASP A N 1
ATOM 4399 C CA . ASP A 1 569 ? 10.359 -2.76 23.188 1 97.44 569 ASP A CA 1
ATOM 4400 C C . ASP A 1 569 ? 9.203 -3.191 22.281 1 97.44 569 ASP A C 1
ATOM 4402 O O . ASP A 1 569 ? 8.07 -2.734 22.453 1 97.44 569 ASP A O 1
ATOM 4406 N N . ALA A 1 570 ? 9.547 -4.039 21.312 1 96.31 570 ALA A N 1
ATOM 4407 C CA . ALA A 1 570 ? 8.508 -4.52 20.406 1 96.31 570 ALA A CA 1
ATOM 4408 C C . ALA A 1 570 ? 7.418 -5.27 21.156 1 96.31 570 ALA A C 1
ATOM 4410 O O . ALA A 1 570 ? 6.234 -5.148 20.828 1 96.31 570 ALA A O 1
ATOM 4411 N N . LEU A 1 571 ? 7.766 -6.062 22.109 1 95.81 571 LEU A N 1
ATOM 4412 C CA . LEU A 1 571 ? 6.789 -6.797 22.906 1 95.81 571 LEU A CA 1
ATOM 4413 C C . LEU A 1 571 ? 5.91 -5.844 23.703 1 95.81 571 LEU A C 1
ATOM 4415 O O . LEU A 1 571 ? 4.707 -6.074 23.844 1 95.81 571 LEU A O 1
ATOM 4419 N N . LYS A 1 572 ? 6.516 -4.781 24.188 1 97.38 572 LYS A N 1
ATOM 4420 C CA . LYS A 1 572 ? 5.734 -3.768 24.891 1 97.38 572 LYS A CA 1
ATOM 4421 C C . LYS A 1 572 ? 4.801 -3.035 23.922 1 97.38 572 LYS A C 1
ATOM 4423 O O . LYS A 1 572 ? 3.67 -2.697 24.297 1 97.38 572 LYS A O 1
ATOM 4428 N N . LEU A 1 573 ? 5.293 -2.762 22.766 1 98.06 573 LEU A N 1
ATOM 4429 C CA . LEU A 1 573 ? 4.438 -2.15 21.75 1 98.06 573 LEU A CA 1
ATOM 4430 C C . LEU A 1 573 ? 3.26 -3.059 21.406 1 98.06 573 LEU A C 1
ATOM 4432 O O . LEU A 1 573 ? 2.154 -2.578 21.156 1 98.06 573 LEU A O 1
ATOM 4436 N N . TRP A 1 574 ? 3.498 -4.367 21.391 1 97.44 574 TRP A N 1
ATOM 4437 C CA . TRP A 1 574 ? 2.412 -5.309 21.141 1 97.44 574 TRP A CA 1
ATOM 4438 C C . TRP A 1 574 ? 1.364 -5.238 22.25 1 97.44 574 TRP A C 1
ATOM 4440 O O . TRP A 1 574 ? 0.162 -5.285 21.984 1 97.44 574 TRP A O 1
ATOM 4450 N N . ASP A 1 575 ? 1.807 -5.066 23.469 1 97.12 575 ASP A N 1
ATOM 4451 C CA . ASP A 1 575 ? 0.89 -4.938 24.594 1 97.12 575 ASP A CA 1
ATOM 4452 C C . ASP A 1 575 ? -0.022 -3.725 24.422 1 97.12 575 ASP A C 1
ATOM 4454 O O . ASP A 1 575 ? -1.153 -3.721 24.922 1 97.12 575 ASP A O 1
ATOM 4458 N N . LEU A 1 576 ? 0.497 -2.773 23.719 1 97.88 576 LEU A N 1
ATOM 4459 C CA . LEU A 1 576 ? -0.24 -1.528 23.547 1 97.88 576 LEU A CA 1
ATOM 4460 C C . LEU A 1 576 ? -0.991 -1.531 22.219 1 97.88 576 LEU A C 1
ATOM 4462 O O . LEU A 1 576 ? -1.646 -0.547 21.859 1 97.88 576 LEU A O 1
ATOM 4466 N N . SER A 1 577 ? -0.956 -2.605 21.469 1 98.44 577 SER A N 1
ATOM 4467 C CA . SER A 1 577 ? -1.616 -2.691 20.172 1 98.44 577 SER A CA 1
ATOM 4468 C C . SER A 1 577 ? -3.053 -3.184 20.312 1 98.44 577 SER A C 1
ATOM 4470 O O . SER A 1 577 ? -3.293 -4.27 20.844 1 98.44 577 SER A O 1
ATOM 4472 N N . PRO A 1 578 ? -4.047 -2.443 19.734 1 98.75 578 PRO A N 1
ATOM 4473 C CA . PRO A 1 578 ? -5.434 -2.918 19.766 1 98.75 578 PRO A CA 1
ATOM 4474 C C . PRO A 1 578 ? -5.586 -4.328 19.203 1 98.75 578 PRO A C 1
ATOM 4476 O O . PRO A 1 578 ? -6.422 -5.102 19.688 1 98.75 578 PRO A O 1
ATOM 4479 N N . LEU A 1 579 ? -4.801 -4.688 18.219 1 98.69 579 LEU A N 1
ATOM 4480 C CA . LEU A 1 579 ? -4.906 -5.973 17.531 1 98.69 579 LEU A CA 1
ATOM 4481 C C . LEU A 1 579 ? -4.711 -7.125 18.516 1 98.69 579 LEU A C 1
ATOM 4483 O O . LEU A 1 579 ? -5.281 -8.203 18.328 1 98.69 579 LEU A O 1
ATOM 4487 N N . GLN A 1 580 ? -3.926 -6.941 19.547 1 98.19 580 GLN A N 1
ATOM 4488 C CA . GLN A 1 580 ? -3.715 -7.965 20.578 1 98.19 580 GLN A CA 1
ATOM 4489 C C . GLN A 1 580 ? -5.031 -8.367 21.219 1 98.19 580 GLN A C 1
ATOM 4491 O O . GLN A 1 580 ? -5.176 -9.5 21.688 1 98.19 580 GLN A O 1
ATOM 4496 N N . TYR A 1 581 ? -6.012 -7.516 21.25 1 98.44 581 TYR A N 1
ATOM 4497 C CA . TYR A 1 581 ? -7.242 -7.707 22 1 98.44 581 TYR A CA 1
ATOM 4498 C C . TYR A 1 581 ? -8.438 -7.887 21.078 1 98.44 581 TYR A C 1
ATOM 4500 O O . TYR A 1 581 ? -9.586 -7.812 21.5 1 98.44 581 TYR A O 1
ATOM 4508 N N . VAL A 1 582 ? -8.211 -8.125 19.828 1 98.56 582 VAL A N 1
ATOM 4509 C CA . VAL A 1 582 ? -9.273 -8.133 18.828 1 98.56 582 VAL A CA 1
ATOM 4510 C C . VAL A 1 582 ? -10.242 -9.281 19.109 1 98.56 582 VAL A C 1
ATOM 4512 O O . VAL A 1 582 ? -11.422 -9.195 18.766 1 98.56 582 VAL A O 1
ATOM 4515 N N . GLU A 1 583 ? -9.812 -10.336 19.797 1 97.44 583 GLU A N 1
ATOM 4516 C CA . GLU A 1 583 ? -10.664 -11.469 20.156 1 97.44 583 GLU A CA 1
ATOM 4517 C C . GLU A 1 583 ? -11.836 -11.023 21.016 1 97.44 583 GLU A C 1
ATOM 4519 O O . GLU A 1 583 ? -12.883 -11.672 21.031 1 97.44 583 GLU A O 1
ATOM 4524 N N . ASN A 1 584 ? -11.664 -9.914 21.672 1 98.31 584 ASN A N 1
ATOM 4525 C CA . ASN A 1 584 ? -12.672 -9.43 22.609 1 98.31 584 ASN A CA 1
ATOM 4526 C C . ASN A 1 584 ? -13.711 -8.555 21.906 1 98.31 584 ASN A C 1
ATOM 4528 O O . ASN A 1 584 ? -14.766 -8.266 22.484 1 98.31 584 ASN A O 1
ATOM 4532 N N . VAL A 1 585 ? -13.461 -8.148 20.719 1 98.81 585 VAL A N 1
ATOM 4533 C CA . VAL A 1 585 ? -14.297 -7.164 20.047 1 98.81 585 VAL A CA 1
ATOM 4534 C C . VAL A 1 585 ? -15.594 -7.824 19.578 1 98.81 585 VAL A C 1
ATOM 4536 O O . VAL A 1 585 ? -15.57 -8.859 18.906 1 98.81 585 VAL A O 1
ATOM 4539 N N . LYS A 1 586 ? -16.672 -7.266 19.938 1 98.69 586 LYS A N 1
ATOM 4540 C CA . LYS A 1 586 ? -18 -7.699 19.5 1 98.69 586 LYS A CA 1
ATOM 4541 C C . LYS A 1 586 ? -18.734 -6.57 18.781 1 98.69 586 LYS A C 1
ATOM 4543 O O . LYS A 1 586 ? -19.703 -6.812 18.062 1 98.69 586 LYS A O 1
ATOM 4548 N N . THR A 1 587 ? -18.328 -5.332 18.969 1 98.88 587 THR A N 1
ATOM 4549 C CA . THR A 1 587 ? -19 -4.141 18.453 1 98.88 587 THR A CA 1
ATOM 4550 C C . THR A 1 587 ? -18.859 -4.047 16.938 1 98.88 587 THR A C 1
ATOM 4552 O O . THR A 1 587 ? -17.75 -3.992 16.422 1 98.88 587 THR A O 1
ATOM 4555 N N . PRO A 1 588 ? -20.031 -3.973 16.156 1 98.88 588 PRO A N 1
ATOM 4556 C CA . PRO A 1 588 ? -19.938 -3.711 14.727 1 98.88 588 PRO A CA 1
ATOM 4557 C C . PRO A 1 588 ? -19.062 -2.496 14.406 1 98.88 588 PRO A C 1
ATOM 4559 O O . PRO A 1 588 ? -19.172 -1.464 15.07 1 98.88 588 PRO A O 1
ATOM 4562 N N . THR A 1 589 ? -18.203 -2.607 13.367 1 98.94 589 THR A N 1
ATOM 4563 C CA . THR A 1 589 ? -17.172 -1.596 13.172 1 98.94 589 THR A CA 1
ATOM 4564 C C . THR A 1 589 ? -17.141 -1.13 11.719 1 98.94 589 THR A C 1
ATOM 4566 O O . THR A 1 589 ? -17.047 -1.947 10.797 1 98.94 589 THR A O 1
ATOM 4569 N N . LEU A 1 590 ? -17.281 0.194 11.469 1 98.94 590 LEU A N 1
ATOM 4570 C CA . LEU A 1 590 ? -16.969 0.84 10.195 1 98.94 590 LEU A CA 1
ATOM 4571 C C . LEU A 1 590 ? -15.539 1.349 10.164 1 98.94 590 LEU A C 1
ATOM 4573 O O . LEU A 1 590 ? -15.117 2.08 11.062 1 98.94 590 LEU A O 1
ATOM 4577 N N . ILE A 1 591 ? -14.781 0.91 9.242 1 98.94 591 ILE A N 1
ATOM 4578 C CA . ILE A 1 591 ? -13.422 1.389 9.039 1 98.94 591 ILE A CA 1
ATOM 4579 C C . ILE A 1 591 ? -13.383 2.344 7.844 1 98.94 591 ILE A C 1
ATOM 4581 O O . ILE A 1 591 ? -13.859 2.01 6.758 1 98.94 591 ILE A O 1
ATOM 4585 N N . VAL A 1 592 ? -12.883 3.543 8.023 1 98.88 592 VAL A N 1
ATOM 4586 C CA . VAL A 1 592 ? -12.672 4.531 6.969 1 98.88 592 VAL A CA 1
ATOM 4587 C C . VAL A 1 592 ? -11.18 4.863 6.871 1 98.88 592 VAL A C 1
ATOM 4589 O O . VAL A 1 592 ? -10.555 5.23 7.867 1 98.88 592 VAL A O 1
ATOM 4592 N N . HIS A 1 593 ? -10.609 4.73 5.723 1 98.75 593 HIS A N 1
ATOM 4593 C CA . HIS A 1 593 ? -9.172 4.938 5.617 1 98.75 593 HIS A CA 1
ATOM 4594 C C . HIS A 1 593 ? -8.781 5.414 4.223 1 98.75 593 HIS A C 1
ATOM 4596 O O . HIS A 1 593 ? -9.391 5.004 3.23 1 98.75 593 HIS A O 1
ATOM 4602 N N . SER A 1 594 ? -7.809 6.336 4.102 1 98.44 594 SER A N 1
ATOM 4603 C CA . SER A 1 594 ? -7.277 6.84 2.84 1 98.44 594 SER A CA 1
ATOM 4604 C C . SER A 1 594 ? -6.047 6.051 2.402 1 98.44 594 SER A C 1
ATOM 4606 O O . SER A 1 594 ? -5.191 5.715 3.225 1 98.44 594 SER A O 1
ATOM 4608 N N . VAL A 1 595 ? -5.906 5.809 1.148 1 96.94 595 VAL A N 1
ATOM 4609 C CA . VAL A 1 595 ? -4.879 4.93 0.6 1 96.94 595 VAL A CA 1
ATOM 4610 C C . VAL A 1 595 ? -3.51 5.594 0.726 1 96.94 595 VAL A C 1
ATOM 4612 O O . VAL A 1 595 ? -2.508 4.922 0.982 1 96.94 595 VAL A O 1
ATOM 4615 N N . LEU A 1 596 ? -3.432 6.902 0.606 1 97.25 596 LEU A N 1
ATOM 4616 C CA . LEU A 1 596 ? -2.156 7.609 0.641 1 97.25 596 LEU A CA 1
ATOM 4617 C C . LEU A 1 596 ? -1.92 8.242 2.01 1 97.25 596 LEU A C 1
ATOM 4619 O O . LEU A 1 596 ? -1.194 9.227 2.127 1 97.25 596 LEU A O 1
ATOM 4623 N N . ASP A 1 597 ? -2.619 7.734 3.004 1 98.31 597 ASP A N 1
ATOM 4624 C CA . ASP A 1 597 ? -2.307 8.117 4.379 1 98.31 597 ASP A CA 1
ATOM 4625 C C . ASP A 1 597 ? -0.989 7.496 4.836 1 98.31 597 ASP A C 1
ATOM 4627 O O . ASP A 1 597 ? -0.961 6.344 5.277 1 98.31 597 ASP A O 1
ATOM 4631 N N . HIS A 1 598 ? 0.082 8.281 4.785 1 98 598 HIS A N 1
ATOM 4632 C CA . HIS A 1 598 ? 1.391 7.781 5.188 1 98 598 HIS A CA 1
ATOM 4633 C C . HIS A 1 598 ? 1.643 8.023 6.672 1 98 598 HIS A C 1
ATOM 4635 O O . HIS A 1 598 ? 2.623 7.523 7.23 1 98 598 HIS A O 1
ATOM 4641 N N . ARG A 1 599 ? 0.723 8.766 7.312 1 98.19 599 ARG A N 1
ATOM 4642 C CA . ARG A 1 599 ? 0.806 9.023 8.742 1 98.19 599 ARG A CA 1
ATOM 4643 C C . ARG A 1 599 ? 0.284 7.836 9.547 1 98.19 599 ARG A C 1
ATOM 4645 O O . ARG A 1 599 ? 0.945 7.375 10.484 1 98.19 599 ARG A O 1
ATOM 4652 N N . CYS A 1 600 ? -0.866 7.398 9.25 1 98.38 600 CYS A N 1
ATOM 4653 C CA . CYS A 1 600 ? -1.451 6.125 9.664 1 98.38 600 CYS A CA 1
ATOM 4654 C C . CYS A 1 600 ? -1.631 5.195 8.469 1 98.38 600 CYS A C 1
ATOM 4656 O O . CYS A 1 600 ? -2.678 5.207 7.816 1 98.38 600 CYS A O 1
ATOM 4658 N N . PRO A 1 601 ? -0.613 4.328 8.234 1 98.31 601 PRO A N 1
ATOM 4659 C CA . PRO A 1 601 ? -0.621 3.557 6.988 1 98.31 601 PRO A CA 1
ATOM 4660 C C . PRO A 1 601 ? -1.847 2.654 6.863 1 98.31 601 PRO A C 1
ATOM 4662 O O . PRO A 1 601 ? -2.307 2.09 7.859 1 98.31 601 PRO A O 1
ATOM 4665 N N . VAL A 1 602 ? -2.348 2.457 5.656 1 98.19 602 VAL A N 1
ATOM 4666 C CA . VAL A 1 602 ? -3.602 1.771 5.363 1 98.19 602 VAL A CA 1
ATOM 4667 C C . VAL A 1 602 ? -3.523 0.323 5.84 1 98.19 602 VAL A C 1
ATOM 4669 O O . VAL A 1 602 ? -4.547 -0.298 6.133 1 98.19 602 VAL A O 1
ATOM 4672 N N . GLU A 1 603 ? -2.277 -0.267 5.91 1 98.44 603 GLU A N 1
ATOM 4673 C CA . GLU A 1 603 ? -2.129 -1.647 6.35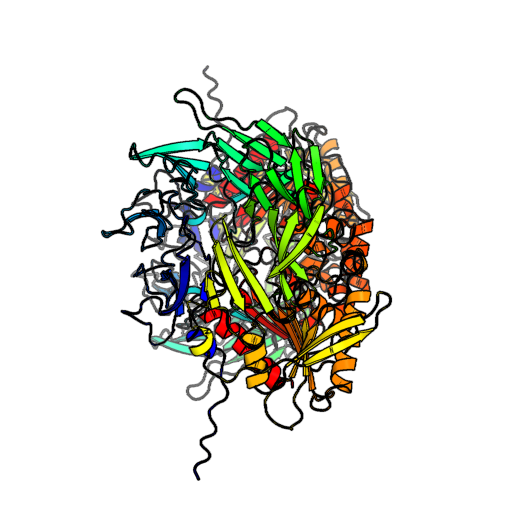9 1 98.44 603 GLU A CA 1
ATOM 4674 C C . GLU A 1 603 ? -2.656 -1.823 7.781 1 98.44 603 GLU A C 1
ATOM 4676 O O . GLU A 1 603 ? -3.033 -2.928 8.18 1 98.44 603 GLU A O 1
ATOM 4681 N N . GLN A 1 604 ? -2.746 -0.744 8.641 1 98.81 604 GLN A N 1
ATOM 4682 C CA . GLN A 1 604 ? -3.352 -0.787 9.961 1 98.81 604 GLN A CA 1
ATOM 4683 C C . GLN A 1 604 ? -4.824 -1.186 9.883 1 98.81 604 GLN A C 1
ATOM 4685 O O . GLN A 1 604 ? -5.289 -2.016 10.664 1 98.81 604 GLN A O 1
ATOM 4690 N N . ALA A 1 605 ? -5.496 -0.58 8.922 1 98.81 605 ALA A N 1
ATOM 4691 C CA . ALA A 1 605 ? -6.91 -0.877 8.703 1 98.81 605 ALA A CA 1
ATOM 4692 C C . ALA A 1 605 ? -7.09 -2.283 8.133 1 98.81 605 ALA A C 1
ATOM 4694 O O . ALA A 1 605 ? -8.031 -2.992 8.508 1 98.81 605 ALA A O 1
ATOM 4695 N N . GLU A 1 606 ? -6.188 -2.701 7.258 1 98.69 606 GLU A N 1
ATOM 4696 C CA . GLU A 1 606 ? -6.285 -4.02 6.637 1 98.69 606 GLU A CA 1
ATOM 4697 C C . GLU A 1 606 ? -6.164 -5.129 7.68 1 98.69 606 GLU A C 1
ATOM 4699 O O . GLU A 1 606 ? -6.91 -6.109 7.637 1 98.69 606 GLU A O 1
ATOM 4704 N N . GLN A 1 607 ? -5.199 -4.977 8.609 1 98.81 607 GLN A N 1
ATOM 4705 C CA . GLN A 1 607 ? -5.023 -5.961 9.672 1 98.81 607 GLN A CA 1
ATOM 4706 C C . GLN A 1 607 ? -6.27 -6.047 10.547 1 98.81 607 GLN A C 1
ATOM 4708 O O . GLN A 1 607 ? -6.727 -7.145 10.875 1 98.81 607 GLN A O 1
ATOM 4713 N N . TRP A 1 608 ? -6.805 -4.887 10.914 1 98.94 608 TRP A N 1
ATOM 4714 C CA . TRP A 1 608 ? -7.992 -4.844 11.758 1 98.94 608 TRP A CA 1
ATOM 4715 C C . TRP A 1 608 ? -9.188 -5.465 11.047 1 98.94 608 TRP A C 1
ATOM 4717 O O . TRP A 1 608 ? -9.922 -6.266 11.641 1 98.94 608 TRP A O 1
ATOM 4727 N N . TYR A 1 609 ? -9.367 -5.133 9.758 1 98.81 609 TYR A N 1
ATOM 4728 C CA . TYR A 1 609 ? -10.445 -5.66 8.938 1 98.81 609 TYR A CA 1
ATOM 4729 C C . TYR A 1 609 ? -10.391 -7.18 8.875 1 98.81 609 TYR A C 1
ATOM 4731 O O . TYR A 1 609 ? -11.398 -7.852 9.125 1 98.81 609 TYR A O 1
ATOM 4739 N N . ALA A 1 610 ? -9.258 -7.707 8.578 1 98.69 610 ALA A N 1
ATOM 4740 C CA . ALA A 1 610 ? -9.078 -9.156 8.477 1 98.69 610 ALA A CA 1
ATOM 4741 C C . ALA A 1 610 ? -9.367 -9.836 9.812 1 98.69 610 ALA A C 1
ATOM 4743 O O . ALA A 1 610 ? -10.062 -10.859 9.859 1 98.69 610 ALA A O 1
ATOM 4744 N N . ALA A 1 611 ? -8.852 -9.289 10.891 1 98.81 611 ALA A N 1
ATOM 4745 C CA . ALA A 1 611 ? -9.023 -9.875 12.219 1 98.81 611 ALA A CA 1
ATOM 4746 C C . ALA A 1 611 ? -10.5 -9.875 12.625 1 98.81 611 ALA A C 1
ATOM 4748 O O . ALA A 1 611 ? -10.984 -10.836 13.227 1 98.81 611 ALA A O 1
ATOM 4749 N N . LEU A 1 612 ? -11.203 -8.766 12.32 1 98.81 612 LEU A N 1
ATOM 4750 C CA . LEU A 1 612 ? -12.625 -8.695 12.656 1 98.81 612 LEU A CA 1
ATOM 4751 C C . LEU A 1 612 ? -13.414 -9.742 11.883 1 98.81 612 LEU A C 1
ATOM 4753 O O . LEU A 1 612 ? -14.344 -10.352 12.422 1 98.81 612 LEU A O 1
ATOM 4757 N N . HIS A 1 613 ? -13.078 -10.016 10.602 1 97.94 613 HIS A N 1
ATOM 4758 C CA . HIS A 1 613 ? -13.703 -11.102 9.859 1 97.94 613 HIS A CA 1
ATOM 4759 C C . HIS A 1 613 ? -13.445 -12.445 10.523 1 97.94 613 HIS A C 1
ATOM 4761 O O . HIS A 1 613 ? -14.359 -13.273 10.633 1 97.94 613 HIS A O 1
ATOM 4767 N N . LYS A 1 614 ? -12.219 -12.672 10.961 1 97.44 614 LYS A N 1
ATOM 4768 C CA . LYS A 1 614 ? -11.859 -13.93 11.617 1 97.44 614 LYS A CA 1
ATOM 4769 C C . LYS A 1 614 ? -12.742 -14.188 12.836 1 97.44 614 LYS A C 1
ATOM 4771 O O . LYS A 1 614 ? -13.07 -15.328 13.141 1 97.44 614 LYS A O 1
ATOM 4776 N N . HIS A 1 615 ? -13.094 -13.156 13.484 1 97.94 615 HIS A N 1
ATOM 4777 C CA . HIS A 1 615 ? -13.867 -13.297 14.719 1 97.94 615 HIS A CA 1
ATOM 4778 C C . HIS A 1 615 ? -15.352 -13.039 14.469 1 97.94 615 HIS A C 1
ATOM 4780 O O . HIS A 1 615 ? -16.125 -12.852 15.414 1 97.94 615 HIS A O 1
ATOM 4786 N N . GLN A 1 616 ? -15.773 -12.914 13.234 1 97.12 616 GLN A N 1
ATOM 4787 C CA . GLN A 1 616 ? -17.156 -12.82 12.797 1 97.12 616 GLN A CA 1
ATOM 4788 C C . GLN A 1 616 ? -17.844 -11.57 13.352 1 97.12 616 GLN A C 1
ATOM 4790 O O . GLN A 1 616 ? -19 -11.617 13.758 1 97.12 616 GLN A O 1
ATOM 4795 N N . VAL A 1 617 ? -17.078 -10.508 13.508 1 98.56 617 VAL A N 1
ATOM 4796 C CA . VAL A 1 617 ? -17.625 -9.195 13.859 1 98.56 617 VAL A CA 1
ATOM 4797 C C . VAL A 1 617 ? -18.094 -8.477 12.602 1 98.56 617 VAL A C 1
ATOM 4799 O O . VAL A 1 617 ? -17.344 -8.383 11.625 1 98.56 617 VAL A O 1
ATOM 4802 N N . PRO A 1 618 ? -19.391 -7.973 12.57 1 98.5 618 PRO A N 1
ATOM 4803 C CA . PRO A 1 618 ? -19.781 -7.188 11.398 1 98.5 618 PRO A CA 1
ATOM 4804 C C . PRO A 1 618 ? -18.828 -6.027 11.109 1 98.5 618 PRO A C 1
ATOM 4806 O O . PRO A 1 618 ? -18.5 -5.25 12.016 1 98.5 618 PRO A O 1
ATOM 4809 N N . VAL A 1 619 ? -18.328 -5.949 9.93 1 98.69 619 VAL A N 1
ATOM 4810 C CA . VAL A 1 619 ? -17.328 -4.941 9.602 1 98.69 619 VAL A CA 1
ATOM 4811 C C . VAL A 1 619 ? -17.516 -4.473 8.156 1 98.69 619 VAL A C 1
ATOM 4813 O O . VAL A 1 619 ? -17.984 -5.238 7.309 1 98.69 619 VAL A O 1
ATOM 4816 N N . ARG A 1 620 ? -17.375 -3.246 7.918 1 98.44 620 ARG A N 1
ATOM 4817 C CA . ARG A 1 620 ? -17.391 -2.537 6.641 1 98.44 620 ARG A CA 1
ATOM 4818 C C . ARG A 1 620 ? -16.156 -1.639 6.504 1 98.44 620 ARG A C 1
ATOM 4820 O O . ARG A 1 620 ? -15.781 -0.948 7.453 1 98.44 620 ARG A O 1
ATOM 4827 N N . PHE A 1 621 ? -15.375 -1.714 5.375 1 98.62 621 PHE A N 1
ATOM 4828 C CA . PHE A 1 621 ? -14.141 -0.975 5.164 1 98.62 621 PHE A CA 1
ATOM 4829 C C . PHE A 1 621 ? -14.25 -0.064 3.947 1 98.62 621 PHE A C 1
ATOM 4831 O O . PHE A 1 621 ? -14.391 -0.542 2.818 1 98.62 621 PHE A O 1
ATOM 4838 N N . VAL A 1 622 ? -14.219 1.269 4.109 1 98.75 622 VAL A N 1
ATOM 4839 C CA . VAL A 1 622 ? -14.305 2.273 3.057 1 98.75 622 VAL A CA 1
ATOM 4840 C C . VAL A 1 622 ? -12.914 2.863 2.797 1 98.75 622 VAL A C 1
ATOM 4842 O O . VAL A 1 622 ? -12.336 3.516 3.67 1 98.75 622 VAL A O 1
ATOM 4845 N N . ARG A 1 623 ? -12.391 2.652 1.6 1 97.69 623 ARG A N 1
ATOM 4846 C CA . ARG A 1 623 ? -11.055 3.088 1.214 1 97.69 623 ARG A CA 1
ATOM 4847 C C . ARG A 1 623 ? -11.117 4.215 0.189 1 97.69 623 ARG A C 1
ATOM 4849 O O . ARG A 1 623 ? -11.758 4.078 -0.853 1 97.69 623 ARG A O 1
ATOM 4856 N N . PHE A 1 624 ? -10.461 5.266 0.457 1 98.12 624 PHE A N 1
ATOM 4857 C CA . PHE A 1 624 ? -10.484 6.414 -0.442 1 98.12 624 PHE A CA 1
ATOM 4858 C C . PHE A 1 624 ? -9.18 6.52 -1.223 1 98.12 624 PHE A C 1
ATOM 4860 O O . PHE A 1 624 ? -8.117 6.738 -0.638 1 98.12 624 PHE A O 1
ATOM 4867 N N . PRO A 1 625 ? -9.242 6.434 -2.529 1 96.38 625 PRO A N 1
ATOM 4868 C CA . PRO A 1 625 ? -8.031 6.586 -3.342 1 96.38 625 PRO A CA 1
ATOM 4869 C C . PRO A 1 625 ? -7.523 8.023 -3.385 1 96.38 625 PRO A C 1
ATOM 4871 O O . PRO A 1 625 ? -8.312 8.969 -3.252 1 96.38 625 PRO A O 1
ATOM 4874 N N . GLU A 1 626 ? -6.297 8.227 -3.459 1 94.69 626 GLU A N 1
ATOM 4875 C CA . GLU A 1 626 ? -5.629 9.492 -3.748 1 94.69 626 GLU A CA 1
ATOM 4876 C C . GLU A 1 626 ? -5.773 10.469 -2.586 1 94.69 626 GLU A C 1
ATOM 4878 O O . GLU A 1 626 ? -5.414 11.641 -2.707 1 94.69 626 GLU A O 1
ATOM 4883 N N . GLU A 1 627 ? -6.367 10.031 -1.481 1 97.62 627 GLU A N 1
ATOM 4884 C CA . GLU A 1 627 ? -6.484 10.867 -0.292 1 97.62 627 GLU A CA 1
ATOM 4885 C C . GLU A 1 627 ? -5.422 10.516 0.742 1 97.62 627 GLU A C 1
ATOM 4887 O O . GLU A 1 627 ? -4.84 9.43 0.696 1 97.62 627 GLU A O 1
ATOM 4892 N N . ASN A 1 628 ? -5.137 11.422 1.551 1 97.88 628 ASN A N 1
ATOM 4893 C CA . ASN A 1 628 ? -4.148 11.227 2.605 1 97.88 628 ASN A CA 1
ATOM 4894 C C . ASN A 1 628 ? -4.762 11.391 3.99 1 97.88 628 ASN A C 1
ATOM 4896 O O . ASN A 1 628 ? -5.949 11.125 4.184 1 97.88 628 ASN A O 1
ATOM 4900 N N . HIS A 1 629 ? -3.967 11.703 4.992 1 98 629 HIS A N 1
ATOM 4901 C CA . HIS A 1 629 ? -4.367 11.75 6.395 1 98 629 HIS A CA 1
ATOM 4902 C C . HIS A 1 629 ? -5.355 12.883 6.648 1 98 629 HIS A C 1
ATOM 4904 O O . HIS A 1 629 ? -5.973 12.945 7.715 1 98 629 HIS A O 1
ATOM 4910 N N . GLU A 1 630 ? -5.613 13.797 5.633 1 97 630 GLU A N 1
ATOM 4911 C CA . GLU A 1 630 ? -6.371 15.031 5.844 1 97 630 GLU A CA 1
ATOM 4912 C C . GLU A 1 630 ? -7.77 14.922 5.25 1 97 630 GLU A C 1
ATOM 4914 O O . GLU A 1 630 ? -8.484 15.93 5.145 1 97 630 GLU A O 1
ATOM 4919 N N . LEU A 1 631 ? -8.188 13.719 4.887 1 97.31 631 LEU A N 1
ATOM 4920 C CA . LEU A 1 631 ? -9.469 13.539 4.211 1 97.31 631 LEU A CA 1
ATOM 4921 C C . LEU A 1 631 ? -10.586 14.258 4.965 1 97.31 631 LEU A C 1
ATOM 4923 O O . LEU A 1 631 ? -11.344 15.023 4.371 1 97.31 631 LEU A O 1
ATOM 4927 N N . SER A 1 632 ? -10.672 14.094 6.258 1 95.5 632 SER A N 1
ATOM 4928 C CA . SER A 1 632 ? -11.789 14.594 7.051 1 95.5 632 SER A CA 1
ATOM 4929 C C . SER A 1 632 ? -11.742 16.109 7.172 1 95.5 632 SER A C 1
ATOM 4931 O O . SER A 1 632 ? -12.734 16.75 7.527 1 95.5 632 SER A O 1
ATOM 4933 N N . ARG A 1 633 ? -10.617 16.703 6.863 1 93.25 633 ARG A N 1
ATOM 4934 C CA . ARG A 1 633 ? -10.438 18.125 7.121 1 93.25 633 ARG A CA 1
ATOM 4935 C C . ARG A 1 633 ? -10.438 18.922 5.816 1 93.25 633 ARG A C 1
ATOM 4937 O O . ARG A 1 633 ? -11.172 19.906 5.68 1 93.25 633 ARG A O 1
ATOM 4944 N N . SER A 1 634 ? -9.633 18.469 4.93 1 93.94 634 SER A N 1
ATOM 4945 C CA . SER A 1 634 ? -9.453 19.25 3.711 1 93.94 634 SER A CA 1
ATOM 4946 C C . SER A 1 634 ? -9.477 18.359 2.475 1 93.94 634 SER A C 1
ATOM 4948 O O . SER A 1 634 ? -9.047 18.781 1.396 1 93.94 634 SER A O 1
ATOM 4950 N N . GLY A 1 635 ? -9.914 17.141 2.592 1 96.12 635 GLY A N 1
ATOM 4951 C CA . GLY A 1 635 ? -9.992 16.25 1.442 1 96.12 635 GLY A CA 1
ATOM 4952 C C . GLY A 1 635 ? -10.938 16.75 0.368 1 96.12 635 GLY A C 1
ATOM 4953 O O . GLY A 1 635 ? -11.641 17.75 0.566 1 96.12 635 GLY A O 1
ATOM 4954 N N . ARG A 1 636 ? -10.914 16.094 -0.788 1 96.06 636 ARG A N 1
ATOM 4955 C CA . ARG A 1 636 ? -11.828 16.422 -1.869 1 96.06 636 ARG A CA 1
ATOM 4956 C C . ARG A 1 636 ? -13.273 16.422 -1.385 1 96.06 636 ARG A C 1
ATOM 4958 O O . ARG A 1 636 ? -13.695 15.484 -0.691 1 96.06 636 ARG A O 1
ATOM 4965 N N . PRO A 1 637 ? -14.062 17.422 -1.754 1 97 637 PRO A N 1
ATOM 4966 C CA . PRO A 1 637 ? -15.414 17.562 -1.198 1 97 637 PRO A CA 1
ATOM 4967 C C . PRO A 1 637 ? -16.281 16.328 -1.441 1 97 637 PRO A C 1
ATOM 4969 O O . PRO A 1 637 ? -17.016 15.898 -0.542 1 97 637 PRO A O 1
ATOM 4972 N N . ASP A 1 638 ? -16.266 15.773 -2.668 1 96.31 638 ASP A N 1
ATOM 4973 C CA . ASP A 1 638 ? -17.094 14.602 -2.951 1 96.31 638 ASP A CA 1
ATOM 4974 C C . ASP A 1 638 ? -16.719 13.438 -2.031 1 96.31 638 ASP A C 1
ATOM 4976 O O . ASP A 1 638 ? -17.594 12.664 -1.627 1 96.31 638 ASP A O 1
ATOM 4980 N N . ARG A 1 639 ? -15.477 13.312 -1.706 1 97.62 639 ARG A N 1
ATOM 4981 C CA . ARG A 1 639 ? -15.023 12.227 -0.846 1 97.62 639 ARG A CA 1
ATOM 4982 C C . ARG A 1 639 ? -15.375 12.492 0.612 1 97.62 639 ARG A C 1
ATOM 4984 O O . ARG A 1 639 ? -15.695 11.57 1.362 1 97.62 639 ARG A O 1
ATOM 4991 N N . ARG A 1 640 ? -15.312 13.742 1.041 1 98.12 640 ARG A N 1
ATOM 4992 C CA . ARG A 1 640 ? -15.797 14.094 2.375 1 98.12 640 ARG A CA 1
ATOM 4993 C C . ARG A 1 640 ? -17.281 13.773 2.525 1 98.12 640 ARG A C 1
ATOM 4995 O O . ARG A 1 640 ? -17.719 13.312 3.58 1 98.12 640 ARG A O 1
ATOM 5002 N N . LEU A 1 641 ? -18.062 14.055 1.45 1 97.69 641 LEU A N 1
ATOM 5003 C CA . LEU A 1 641 ? -19.469 13.719 1.471 1 97.69 641 LEU A CA 1
ATOM 5004 C C . LEU A 1 641 ? -19.672 12.219 1.614 1 97.69 641 LEU A C 1
ATOM 5006 O O . LEU A 1 641 ? -20.5 11.766 2.42 1 97.69 641 LEU A O 1
ATOM 5010 N N . THR A 1 642 ? -18.891 11.469 0.821 1 97.75 642 THR A N 1
ATOM 5011 C CA . THR A 1 642 ? -19.016 10.016 0.883 1 97.75 642 THR A CA 1
ATOM 5012 C C . THR A 1 642 ? -18.672 9.508 2.283 1 97.75 642 THR A C 1
ATOM 5014 O O . THR A 1 642 ? -19.391 8.656 2.824 1 97.75 642 THR A O 1
ATOM 5017 N N . ARG A 1 643 ? -17.641 9.992 2.871 1 98.5 643 ARG A N 1
ATOM 5018 C CA . ARG A 1 643 ? -17.234 9.625 4.227 1 98.5 643 ARG A CA 1
ATOM 5019 C C . ARG A 1 643 ? -18.375 9.852 5.215 1 98.5 643 ARG A C 1
ATOM 5021 O O . ARG A 1 643 ? -18.719 8.969 6 1 98.5 643 ARG A O 1
ATOM 5028 N N . LEU A 1 644 ? -19 11 5.203 1 98.44 644 LEU A N 1
ATOM 5029 C CA . LEU A 1 644 ? -20.062 11.352 6.137 1 98.44 644 LEU A CA 1
ATOM 5030 C C . LEU A 1 644 ? -21.312 10.508 5.875 1 98.44 644 LEU A C 1
ATOM 5032 O O . LEU A 1 644 ? -22 10.102 6.816 1 98.44 644 LEU A O 1
ATOM 5036 N N . ASN A 1 645 ? -21.594 10.281 4.598 1 98.44 645 ASN A N 1
ATOM 5037 C CA . ASN A 1 645 ? -22.719 9.422 4.281 1 98.44 645 ASN A CA 1
ATOM 5038 C C . ASN A 1 645 ? -22.531 8.016 4.84 1 98.44 645 ASN A C 1
ATOM 5040 O O . ASN A 1 645 ? -23.484 7.395 5.324 1 98.44 645 ASN A O 1
ATOM 5044 N N . GLU A 1 646 ? -21.359 7.508 4.754 1 98.62 646 GLU A N 1
ATOM 5045 C CA . GLU A 1 646 ? -21.062 6.199 5.32 1 98.62 646 GLU A CA 1
ATOM 5046 C C . GLU A 1 646 ? -21.203 6.207 6.84 1 98.62 646 GLU A C 1
ATOM 5048 O O . GLU A 1 646 ? -21.703 5.238 7.422 1 98.62 646 GLU A O 1
ATOM 5053 N N . TYR A 1 647 ? -20.781 7.301 7.531 1 98.69 647 TYR A N 1
ATOM 5054 C CA . TYR A 1 647 ? -20.984 7.441 8.969 1 98.69 647 TYR A CA 1
ATOM 5055 C C . TYR A 1 647 ? -22.453 7.316 9.328 1 98.69 647 TYR A C 1
ATOM 5057 O O . TYR A 1 647 ? -22.828 6.504 10.172 1 98.69 647 TYR A O 1
ATOM 5065 N N . PHE A 1 648 ? -23.266 8.039 8.648 1 98.62 648 PHE A N 1
ATOM 5066 C CA . PHE A 1 648 ? -24.672 8.117 9 1 98.62 648 PHE A CA 1
ATOM 5067 C C . PHE A 1 648 ? -25.375 6.805 8.703 1 98.62 648 PHE A C 1
ATOM 5069 O O . PHE A 1 648 ? -26.219 6.352 9.484 1 98.62 648 PHE A O 1
ATOM 5076 N N . ALA A 1 649 ? -25.031 6.215 7.539 1 98.69 649 ALA A N 1
ATOM 5077 C CA . ALA A 1 649 ? -25.641 4.93 7.215 1 98.69 649 ALA A CA 1
ATOM 5078 C C . ALA A 1 649 ? -25.312 3.885 8.281 1 98.69 649 ALA A C 1
ATOM 5080 O O . ALA A 1 649 ? -26.172 3.08 8.648 1 98.69 649 ALA A O 1
ATOM 5081 N N . TRP A 1 650 ? -24.094 3.881 8.75 1 98.81 650 TRP A N 1
ATOM 5082 C CA . TRP A 1 650 ? -23.656 2.914 9.758 1 98.81 650 TRP A CA 1
ATOM 5083 C C . TRP A 1 650 ? -24.359 3.16 11.086 1 98.81 650 TRP A C 1
ATOM 5085 O O . TRP A 1 650 ? -24.844 2.223 11.727 1 98.81 650 TRP A O 1
ATOM 5095 N N . LEU A 1 651 ? -24.422 4.398 11.516 1 98.75 651 LEU A N 1
ATOM 5096 C CA . LEU A 1 651 ? -25.062 4.758 12.773 1 98.75 651 LEU A CA 1
ATOM 5097 C C . LEU A 1 651 ? -26.547 4.449 12.727 1 98.75 651 LEU A C 1
ATOM 5099 O O . LEU A 1 651 ? -27.125 3.967 13.711 1 98.75 651 LEU A O 1
ATOM 5103 N N . GLU A 1 652 ? -27.172 4.727 11.602 1 98.25 652 GLU A N 1
ATOM 5104 C CA . GLU A 1 652 ? -28.594 4.418 11.453 1 98.25 652 GLU A CA 1
ATOM 5105 C C . GLU A 1 652 ? -28.844 2.916 11.562 1 98.25 652 GLU A C 1
ATOM 5107 O O . GLU A 1 652 ? -29.828 2.49 12.172 1 98.25 652 GLU A O 1
ATOM 5112 N N . ARG A 1 653 ? -27.984 2.164 11.016 1 98.38 653 ARG A N 1
ATOM 5113 C CA . ARG A 1 653 ? -28.141 0.714 11 1 98.38 653 ARG A CA 1
ATOM 5114 C C . ARG A 1 653 ? -28 0.133 12.406 1 98.38 653 ARG A C 1
ATOM 5116 O O . ARG A 1 653 ? -28.719 -0.798 12.773 1 98.38 653 ARG A O 1
ATOM 5123 N N . TRP A 1 654 ? -27.109 0.672 13.234 1 98.44 654 TRP A N 1
ATOM 5124 C CA . TRP A 1 654 ? -26.703 -0.07 14.422 1 98.44 654 TRP A CA 1
ATOM 5125 C C . TRP A 1 654 ? -27.203 0.614 15.688 1 98.44 654 TRP A C 1
ATOM 5127 O O . TRP A 1 654 ? -27.188 0.026 16.766 1 98.44 654 TRP A O 1
ATOM 5137 N N . LEU A 1 655 ? -27.594 1.929 15.516 1 98 655 LEU A N 1
ATOM 5138 C CA . LEU A 1 655 ? -28.172 2.627 16.672 1 98 655 LEU A CA 1
ATOM 5139 C C . LEU A 1 655 ? -29.672 2.812 16.5 1 98 655 LEU A C 1
ATOM 5141 O O . LEU A 1 655 ? -30.422 2.709 17.484 1 98 655 LEU A O 1
ATOM 5145 N N . MET B 1 1 ? 47.438 -12.438 -31.25 1 24.89 1 MET B N 1
ATOM 5146 C CA . MET B 1 1 ? 46.25 -13.266 -30.984 1 24.89 1 MET B CA 1
ATOM 5147 C C . MET B 1 1 ? 45.312 -12.57 -30 1 24.89 1 MET B C 1
ATOM 5149 O O . MET B 1 1 ? 45.656 -12.359 -28.844 1 24.89 1 MET B O 1
ATOM 5153 N N . ASN B 1 2 ? 44.625 -11.547 -30.516 1 30.64 2 ASN B N 1
ATOM 5154 C CA . ASN B 1 2 ? 43.688 -10.633 -29.875 1 30.64 2 ASN B CA 1
ATOM 5155 C C . ASN B 1 2 ? 42.594 -11.391 -29.109 1 30.64 2 ASN B C 1
ATOM 5157 O O . ASN B 1 2 ? 41.75 -12.055 -29.703 1 30.64 2 ASN B O 1
ATOM 5161 N N . ASN B 1 3 ? 42.906 -12.094 -28.047 1 34.25 3 ASN B N 1
ATOM 5162 C CA . ASN B 1 3 ? 42.031 -12.82 -27.141 1 34.25 3 ASN B CA 1
ATOM 5163 C C . ASN B 1 3 ? 40.75 -12.047 -26.875 1 34.25 3 ASN B C 1
ATOM 5165 O O . ASN B 1 3 ? 40.719 -11.125 -26.062 1 34.25 3 ASN B O 1
ATOM 5169 N N . SER B 1 4 ? 39.938 -11.656 -27.859 1 40.38 4 SER B N 1
ATOM 5170 C CA . SER B 1 4 ? 38.625 -11 -27.812 1 40.38 4 SER B CA 1
ATOM 5171 C C . SER B 1 4 ? 37.719 -11.625 -26.75 1 40.38 4 SER B C 1
ATOM 5173 O O . SER B 1 4 ? 37.219 -12.727 -26.938 1 40.38 4 SER B O 1
ATOM 5175 N N . GLU B 1 5 ? 37.969 -11.562 -25.484 1 46.81 5 GLU B N 1
ATOM 5176 C CA . GLU B 1 5 ? 37.156 -12.039 -24.359 1 46.81 5 GLU B CA 1
ATOM 5177 C C . GLU B 1 5 ? 35.688 -11.727 -24.547 1 46.81 5 GLU B C 1
ATOM 5179 O O . GLU B 1 5 ? 35.312 -10.57 -24.75 1 46.81 5 GLU B O 1
ATOM 5184 N N . THR B 1 6 ? 34.906 -12.531 -25.062 1 59.09 6 THR B N 1
ATOM 5185 C CA . THR B 1 6 ? 33.469 -12.398 -25.172 1 59.09 6 THR B CA 1
ATOM 5186 C C . THR B 1 6 ? 32.875 -11.828 -23.891 1 59.09 6 THR B C 1
ATOM 5188 O O . THR B 1 6 ? 33.094 -12.359 -22.797 1 59.09 6 THR B O 1
ATOM 5191 N N . PRO B 1 7 ? 32.344 -10.594 -23.953 1 73.88 7 PRO B N 1
ATOM 5192 C CA . PRO B 1 7 ? 31.781 -9.969 -22.75 1 73.88 7 PRO B CA 1
ATOM 5193 C C . PRO B 1 7 ? 30.812 -10.883 -22 1 73.88 7 PRO B C 1
ATOM 5195 O O . PRO B 1 7 ? 30.109 -11.688 -22.625 1 73.88 7 PRO B O 1
ATOM 5198 N N . ALA B 1 8 ? 30.984 -11.047 -20.719 1 87.44 8 ALA B N 1
ATOM 5199 C CA . ALA B 1 8 ? 30.062 -11.797 -19.859 1 87.44 8 ALA B CA 1
ATOM 5200 C C . ALA B 1 8 ? 28.609 -11.43 -20.172 1 87.44 8 ALA B C 1
ATOM 5202 O O . ALA B 1 8 ? 28.297 -10.258 -20.391 1 87.44 8 ALA B O 1
ATOM 5203 N N . PRO B 1 9 ? 27.766 -12.43 -20.297 1 94.94 9 PRO B N 1
ATOM 5204 C CA . PRO B 1 9 ? 26.359 -12.133 -20.578 1 94.94 9 PRO B CA 1
ATOM 5205 C C . PRO B 1 9 ? 25.703 -11.312 -19.484 1 94.94 9 PRO B C 1
ATOM 5207 O O . PRO B 1 9 ? 26.141 -11.336 -18.328 1 94.94 9 PRO B O 1
ATOM 5210 N N . GLY B 1 10 ? 24.734 -10.523 -19.891 1 96.38 10 GLY B N 1
ATOM 5211 C CA . GLY B 1 10 ? 23.969 -9.734 -18.953 1 96.38 10 GLY B CA 1
ATOM 5212 C C . GLY B 1 10 ? 22.5 -10.109 -18.922 1 96.38 10 GLY B C 1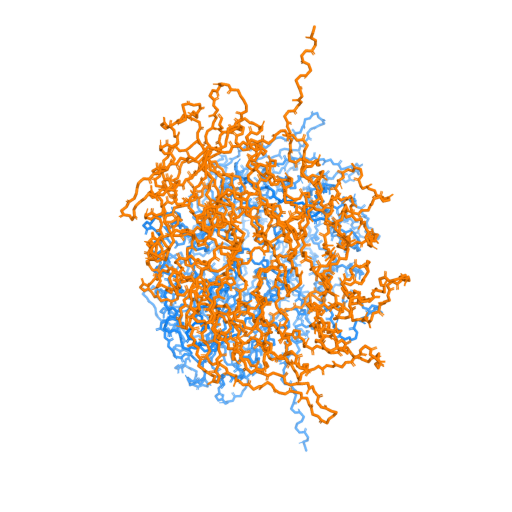
ATOM 5213 O O . GLY B 1 10 ? 22.062 -11.023 -19.625 1 96.38 10 GLY B O 1
ATOM 5214 N N . PRO B 1 11 ? 21.781 -9.406 -18.047 1 97.25 11 PRO B N 1
ATOM 5215 C CA . PRO B 1 11 ? 20.328 -9.656 -17.938 1 97.25 11 PRO B CA 1
ATOM 5216 C C . PRO B 1 11 ? 19.609 -9.562 -19.281 1 97.25 11 PRO B C 1
ATOM 5218 O O . PRO B 1 11 ? 18.578 -10.219 -19.484 1 97.25 11 PRO B O 1
ATOM 5221 N N . ASP B 1 12 ? 20.141 -8.812 -20.234 1 96.31 12 ASP B N 1
ATOM 5222 C CA . ASP B 1 12 ? 19.516 -8.625 -21.547 1 96.31 12 ASP B CA 1
ATOM 5223 C C . ASP B 1 12 ? 19.484 -9.938 -22.328 1 96.31 12 ASP B C 1
ATOM 5225 O O . ASP B 1 12 ? 18.797 -10.031 -23.344 1 96.31 12 ASP B O 1
ATOM 5229 N N . SER B 1 13 ? 20.219 -11.008 -21.875 1 97.56 13 SER B N 1
ATOM 5230 C CA . SER B 1 13 ? 20.156 -12.328 -22.484 1 97.56 13 SER B CA 1
ATOM 5231 C C . SER B 1 13 ? 18.734 -12.883 -22.438 1 97.56 13 SER B C 1
ATOM 5233 O O . SER B 1 13 ? 18.391 -13.789 -23.188 1 97.56 13 SER B O 1
ATOM 5235 N N . LEU B 1 14 ? 17.906 -12.336 -21.547 1 97.5 14 LEU B N 1
ATOM 5236 C CA . LEU B 1 14 ? 16.516 -12.727 -21.453 1 97.5 14 LEU B CA 1
ATOM 5237 C C . LEU B 1 14 ? 15.758 -12.383 -22.734 1 97.5 14 LEU B C 1
ATOM 5239 O O . LEU B 1 14 ? 14.828 -13.094 -23.125 1 97.5 14 LEU B O 1
ATOM 5243 N N . LEU B 1 15 ? 16.172 -11.328 -23.453 1 96.75 15 LEU B N 1
ATOM 5244 C CA . LEU B 1 15 ? 15.422 -10.742 -24.562 1 96.75 15 LEU B CA 1
ATOM 5245 C C . LEU B 1 15 ? 15.445 -11.656 -25.781 1 96.75 15 LEU B C 1
ATOM 5247 O O . LEU B 1 15 ? 14.586 -11.555 -26.656 1 96.75 15 LEU B O 1
ATOM 5251 N N . ALA B 1 16 ? 16.422 -12.602 -25.828 1 96.62 16 ALA B N 1
ATOM 5252 C CA . ALA B 1 16 ? 16.578 -13.469 -26.984 1 96.62 16 ALA B CA 1
ATOM 5253 C C . ALA B 1 16 ? 15.695 -14.703 -26.875 1 96.62 16 ALA B C 1
ATOM 5255 O O . ALA B 1 16 ? 15.484 -15.422 -27.859 1 96.62 16 ALA B O 1
ATOM 5256 N N . LEU B 1 17 ? 15.109 -14.953 -25.781 1 97.56 17 LEU B N 1
ATOM 5257 C CA . LEU B 1 17 ? 14.445 -16.219 -25.484 1 97.56 17 LEU B CA 1
ATOM 5258 C C . LEU B 1 17 ? 13.016 -16.219 -26.031 1 97.56 17 LEU B C 1
ATOM 5260 O O . LEU B 1 17 ? 12.445 -15.156 -26.281 1 97.56 17 LEU B O 1
ATOM 5264 N N . ALA B 1 18 ? 12.477 -17.359 -26.312 1 97.31 18 ALA B N 1
ATOM 5265 C CA . ALA B 1 18 ? 11.078 -17.641 -26.641 1 97.31 18 ALA B CA 1
ATOM 5266 C C . ALA B 1 18 ? 10.477 -18.672 -25.688 1 97.31 18 ALA B C 1
ATOM 5268 O O . ALA B 1 18 ? 11.07 -19.719 -25.438 1 97.31 18 ALA B O 1
ATOM 5269 N N . PHE B 1 19 ? 9.359 -18.375 -25.156 1 97.88 19 PHE B N 1
ATOM 5270 C CA . PHE B 1 19 ? 8.812 -19.141 -24.047 1 97.88 19 PHE B CA 1
ATOM 5271 C C . PHE B 1 19 ? 7.609 -19.969 -24.5 1 97.88 19 PHE B C 1
ATOM 5273 O O . PHE B 1 19 ? 6.559 -19.406 -24.812 1 97.88 19 PHE B O 1
ATOM 5280 N N . PRO B 1 20 ? 7.719 -21.281 -24.531 1 98.44 20 PRO B N 1
ATOM 5281 C CA . PRO B 1 20 ? 6.566 -22.109 -24.906 1 98.44 20 PRO B CA 1
ATOM 5282 C C . PRO B 1 20 ? 5.59 -22.297 -23.75 1 98.44 20 PRO B C 1
ATOM 5284 O O . PRO B 1 20 ? 6.004 -22.359 -22.578 1 98.44 20 PRO B O 1
ATOM 5287 N N . SER B 1 21 ? 4.344 -22.422 -24.031 1 98.44 21 SER B N 1
ATOM 5288 C CA . SER B 1 21 ? 3.322 -22.734 -23.047 1 98.44 21 SER B CA 1
ATOM 5289 C C . SER B 1 21 ? 2.1 -23.375 -23.688 1 98.44 21 SER B C 1
ATOM 5291 O O . SER B 1 21 ? 1.972 -23.391 -24.906 1 98.44 21 SER B O 1
ATOM 5293 N N . ASP B 1 22 ? 1.288 -24.031 -22.906 1 98.69 22 ASP B N 1
ATOM 5294 C CA . ASP B 1 22 ? -0.05 -24.531 -23.203 1 98.69 22 ASP B CA 1
ATOM 5295 C C . ASP B 1 22 ? -0.021 -25.5 -24.391 1 98.69 22 ASP B C 1
ATOM 5297 O O . ASP B 1 22 ? -0.755 -25.312 -25.359 1 98.69 22 ASP B O 1
ATOM 5301 N N . PRO B 1 23 ? 0.804 -26.516 -24.312 1 98.88 23 PRO B N 1
ATOM 5302 C CA . PRO B 1 23 ? 0.775 -27.531 -25.375 1 98.88 23 PRO B CA 1
ATOM 5303 C C . PRO B 1 23 ? -0.541 -28.312 -25.422 1 98.88 23 PRO B C 1
ATOM 5305 O O . PRO B 1 23 ? -0.958 -28.875 -24.406 1 98.88 23 PRO B O 1
ATOM 5308 N N . GLN B 1 24 ? -1.206 -28.344 -26.578 1 98.81 24 GLN B N 1
ATOM 5309 C CA . GLN B 1 24 ? -2.49 -29.016 -26.75 1 98.81 24 GLN B CA 1
ATOM 5310 C C . GLN B 1 24 ? -2.406 -30.078 -27.828 1 98.81 24 GLN B C 1
ATOM 5312 O O . GLN B 1 24 ? -2.254 -29.766 -29.016 1 98.81 24 GLN B O 1
ATOM 5317 N N . VAL B 1 25 ? -2.531 -31.297 -27.422 1 98.75 25 VAL B N 1
ATOM 5318 C CA . VAL B 1 25 ? -2.498 -32.406 -28.375 1 98.75 25 VAL B CA 1
ATOM 5319 C C . VAL B 1 25 ? -3.826 -32.469 -29.125 1 98.75 25 VAL B C 1
ATOM 5321 O O . VAL B 1 25 ? -4.891 -32.25 -28.547 1 98.75 25 VAL B O 1
ATOM 5324 N N . SER B 1 26 ? -3.727 -32.812 -30.438 1 98.56 26 SER B N 1
ATOM 5325 C CA . SER B 1 26 ? -4.926 -32.906 -31.266 1 98.56 26 SER B CA 1
ATOM 5326 C C . SER B 1 26 ? -5.738 -34.156 -30.906 1 98.56 26 SER B C 1
ATOM 5328 O O . SER B 1 26 ? -5.207 -35.094 -30.312 1 98.56 26 SER B O 1
ATOM 5330 N N . PRO B 1 27 ? -7 -34.125 -31.281 1 97.94 27 PRO B N 1
ATOM 5331 C CA . PRO B 1 27 ? -7.852 -35.25 -30.938 1 97.94 27 PRO B CA 1
ATOM 5332 C C . PRO B 1 27 ? -7.324 -36.594 -31.5 1 97.94 27 PRO B C 1
ATOM 5334 O O . PRO B 1 27 ? -7.52 -37.625 -30.891 1 97.94 27 PRO B O 1
ATOM 5337 N N . ASP B 1 28 ? -6.617 -36.562 -32.625 1 97.75 28 ASP B N 1
ATOM 5338 C CA . ASP B 1 28 ? -6.113 -37.781 -33.219 1 97.75 28 ASP B CA 1
ATOM 5339 C C . ASP B 1 28 ? -4.684 -38.062 -32.75 1 97.75 28 ASP B C 1
ATOM 5341 O O . ASP B 1 28 ? -4.082 -39.062 -33.188 1 97.75 28 ASP B O 1
ATOM 5345 N N . GLY B 1 29 ? -4.117 -37.188 -31.969 1 98.06 29 GLY B N 1
ATOM 5346 C CA . GLY B 1 29 ? -2.818 -37.406 -31.344 1 98.06 29 GLY B CA 1
ATOM 5347 C C . GLY B 1 29 ? -1.659 -37.125 -32.281 1 98.06 29 GLY B C 1
ATOM 5348 O O . GLY B 1 29 ? -0.502 -37.375 -31.953 1 98.06 29 GLY B O 1
ATOM 5349 N N . LYS B 1 30 ? -1.944 -36.5 -33.438 1 97.75 30 LYS B N 1
ATOM 5350 C CA . LYS B 1 30 ? -0.911 -36.438 -34.469 1 97.75 30 LYS B CA 1
ATOM 5351 C C . LYS B 1 30 ? -0.337 -35.031 -34.562 1 97.75 30 LYS B C 1
ATOM 5353 O O . LYS B 1 30 ? 0.694 -34.812 -35.188 1 97.75 30 LYS B O 1
ATOM 5358 N N . GLN B 1 31 ? -0.991 -34.094 -33.938 1 98.38 31 GLN B N 1
ATOM 5359 C CA . GLN B 1 31 ? -0.565 -32.719 -34 1 98.38 31 GLN B CA 1
ATOM 5360 C C . GLN B 1 31 ? -0.521 -32.125 -32.594 1 98.38 31 GLN B C 1
ATOM 5362 O O . GLN B 1 31 ? -1.144 -32.625 -31.656 1 98.38 31 GLN B O 1
ATOM 5367 N N . VAL B 1 32 ? 0.243 -31.047 -32.406 1 98.81 32 VAL B N 1
ATOM 5368 C CA . VAL B 1 32 ? 0.245 -30.266 -31.172 1 98.81 32 VAL B CA 1
ATOM 5369 C C . VAL B 1 32 ? 0.175 -28.781 -31.516 1 98.81 32 VAL B C 1
ATOM 5371 O O . VAL B 1 32 ? 0.917 -28.297 -32.375 1 98.81 32 VAL B O 1
ATOM 5374 N N . ALA B 1 33 ? -0.781 -28.062 -30.984 1 98.75 33 ALA B N 1
ATOM 5375 C CA . ALA B 1 33 ? -0.817 -26.609 -30.953 1 98.75 33 ALA B CA 1
ATOM 5376 C C . ALA B 1 33 ? -0.29 -26.078 -29.609 1 98.75 33 ALA B C 1
ATOM 5378 O O . ALA B 1 33 ? -0.533 -26.672 -28.562 1 98.75 33 ALA B O 1
ATOM 5379 N N . PHE B 1 34 ? 0.438 -25.047 -29.578 1 98.75 34 PHE B N 1
ATOM 5380 C CA . PHE B 1 34 ? 0.958 -24.453 -28.359 1 98.75 34 PHE B CA 1
ATOM 5381 C C . PHE B 1 34 ? 1.163 -22.953 -28.516 1 98.75 34 PHE B C 1
ATOM 5383 O O . PHE B 1 34 ? 0.956 -22.406 -29.609 1 98.75 34 PHE B O 1
ATOM 5390 N N . VAL B 1 35 ? 1.404 -22.266 -27.453 1 97.69 35 VAL B N 1
ATOM 5391 C CA . VAL B 1 35 ? 1.647 -20.828 -27.438 1 97.69 35 VAL B CA 1
ATOM 5392 C C . VAL B 1 35 ? 3.146 -20.562 -27.344 1 97.69 35 VAL B C 1
ATOM 5394 O O . VAL B 1 35 ? 3.857 -21.234 -26.594 1 97.69 35 VAL B O 1
ATOM 5397 N N . LEU B 1 36 ? 3.623 -19.719 -28.094 1 96.81 36 LEU B N 1
ATOM 5398 C CA . LEU B 1 36 ? 5 -19.25 -27.984 1 96.81 36 LEU B CA 1
ATOM 5399 C C . LEU B 1 36 ? 5.051 -17.734 -27.734 1 96.81 36 LEU B C 1
ATOM 5401 O O . LEU B 1 36 ? 4.559 -16.953 -28.562 1 96.81 36 LEU B O 1
ATOM 5405 N N . ALA B 1 37 ? 5.566 -17.328 -26.594 1 95.94 37 ALA B N 1
ATOM 5406 C CA . ALA B 1 37 ? 5.746 -15.922 -26.25 1 95.94 37 ALA B CA 1
ATOM 5407 C C . ALA B 1 37 ? 7.168 -15.461 -26.562 1 95.94 37 ALA B C 1
ATOM 5409 O O . ALA B 1 37 ? 8.133 -16.125 -26.172 1 95.94 37 ALA B O 1
ATOM 5410 N N . GLN B 1 38 ? 7.324 -14.438 -27.25 1 94.81 38 GLN B N 1
ATOM 5411 C CA . GLN B 1 38 ? 8.602 -13.797 -27.547 1 94.81 38 GLN B CA 1
ATOM 5412 C C . GLN B 1 38 ? 8.617 -12.352 -27.047 1 94.81 38 GLN B C 1
ATOM 5414 O O . GLN B 1 38 ? 7.57 -11.797 -26.688 1 94.81 38 GLN B O 1
ATOM 5419 N N . ILE B 1 39 ? 9.766 -11.797 -26.891 1 94.38 39 ILE B N 1
ATOM 5420 C CA . ILE B 1 39 ? 9.898 -10.445 -26.359 1 94.38 39 ILE B CA 1
ATOM 5421 C C . ILE B 1 39 ? 10.219 -9.477 -27.5 1 94.38 39 ILE B C 1
ATOM 5423 O O . ILE B 1 39 ? 11.109 -9.734 -28.312 1 94.38 39 ILE B O 1
ATOM 5427 N N . SER B 1 40 ? 9.5 -8.469 -27.641 1 91.56 40 SER B N 1
ATOM 5428 C CA . SER B 1 40 ? 9.742 -7.414 -28.609 1 91.56 40 SER B CA 1
ATOM 5429 C C . SER B 1 40 ? 9.352 -6.047 -28.062 1 91.56 40 SER B C 1
ATOM 5431 O O . SER B 1 40 ? 8.68 -5.965 -27.016 1 91.56 40 SER B O 1
ATOM 5433 N N . GLU B 1 41 ? 9.82 -5.047 -28.703 1 91.44 41 GLU B N 1
ATOM 5434 C CA . GLU B 1 41 ? 9.484 -3.689 -28.281 1 91.44 41 GLU B CA 1
ATOM 5435 C C . GLU B 1 41 ? 7.98 -3.453 -28.312 1 91.44 41 GLU B C 1
ATOM 5437 O O . GLU B 1 41 ? 7.293 -3.922 -29.219 1 91.44 41 GLU B O 1
ATOM 5442 N N . GLU B 1 42 ? 7.477 -2.74 -27.328 1 87.5 42 GLU B N 1
ATOM 5443 C CA . GLU B 1 42 ? 6.047 -2.479 -27.203 1 87.5 42 GLU B CA 1
ATOM 5444 C C . GLU B 1 42 ? 5.465 -1.928 -28.5 1 87.5 42 GLU B C 1
ATOM 5446 O O . GLU B 1 42 ? 4.406 -2.369 -28.938 1 87.5 42 GLU B O 1
ATOM 5451 N N . ASP B 1 43 ? 6.113 -0.93 -29.031 1 85.31 43 ASP B N 1
ATOM 5452 C CA . ASP B 1 43 ? 5.785 -0.391 -30.344 1 85.31 43 ASP B CA 1
ATOM 5453 C C . ASP B 1 43 ? 6.977 -0.495 -31.297 1 85.31 43 ASP B C 1
ATOM 5455 O O . ASP B 1 43 ? 7.754 0.451 -31.438 1 85.31 43 ASP B O 1
ATOM 5459 N N . PRO B 1 44 ? 7.031 -1.589 -31.953 1 82.19 44 PRO B N 1
ATOM 5460 C CA . PRO B 1 44 ? 8.188 -1.806 -32.812 1 82.19 44 PRO B CA 1
ATOM 5461 C C . PRO B 1 44 ? 8.297 -0.767 -33.938 1 82.19 44 PRO B C 1
ATOM 5463 O O . PRO B 1 44 ? 9.383 -0.539 -34.469 1 82.19 44 PRO B O 1
ATOM 5466 N N . ALA B 1 45 ? 7.176 -0.167 -34.219 1 82 45 ALA B N 1
ATOM 5467 C CA . ALA B 1 45 ? 7.18 0.832 -35.281 1 82 45 ALA B CA 1
ATOM 5468 C C . ALA B 1 45 ? 7.676 2.18 -34.781 1 82 45 ALA B C 1
ATOM 5470 O O . ALA B 1 45 ? 8.172 3.004 -35.562 1 82 45 ALA B O 1
ATOM 5471 N N . LYS B 1 46 ? 7.523 2.5 -33.438 1 84.31 46 LYS B N 1
ATOM 5472 C CA . LYS B 1 46 ? 7.945 3.754 -32.812 1 84.31 46 LYS B CA 1
ATOM 5473 C C . LYS B 1 46 ? 8.648 3.5 -31.484 1 84.31 46 LYS B C 1
ATOM 5475 O O . LYS B 1 46 ? 8.164 3.916 -30.422 1 84.31 46 LYS B O 1
ATOM 5480 N N . PRO B 1 47 ? 9.758 2.789 -31.594 1 83.75 47 PRO B N 1
ATOM 5481 C CA . PRO B 1 47 ? 10.469 2.525 -30.344 1 83.75 47 PRO B CA 1
ATOM 5482 C C . PRO B 1 47 ? 10.938 3.803 -29.656 1 83.75 47 PRO B C 1
ATOM 5484 O O . PRO B 1 47 ? 11.281 4.781 -30.328 1 83.75 47 PRO B O 1
ATOM 5487 N N . ASP B 1 48 ? 10.688 3.928 -28.375 1 81.62 48 ASP B N 1
ATOM 5488 C CA . ASP B 1 48 ? 11.297 5.016 -27.625 1 81.62 48 ASP B CA 1
ATOM 5489 C C . ASP B 1 48 ? 12.812 4.824 -27.5 1 81.62 48 ASP B C 1
ATOM 5491 O O . ASP B 1 48 ? 13.273 3.918 -26.812 1 81.62 48 ASP B O 1
ATOM 5495 N N . LYS B 1 49 ? 13.625 5.637 -28.141 1 77.94 49 LYS B N 1
ATOM 5496 C CA . LYS B 1 49 ? 15.078 5.48 -28.203 1 77.94 49 LYS B CA 1
ATOM 5497 C C . LYS B 1 49 ? 15.703 5.625 -26.812 1 77.94 49 LYS B C 1
ATOM 5499 O O . LYS B 1 49 ? 16.766 5.059 -26.547 1 77.94 49 LYS B O 1
ATOM 5504 N N . ASP B 1 50 ? 14.938 6.387 -25.953 1 82.38 50 ASP B N 1
ATOM 5505 C CA . ASP B 1 50 ? 15.531 6.695 -24.656 1 82.38 50 ASP B CA 1
ATOM 5506 C C . ASP B 1 50 ? 15.062 5.703 -23.594 1 82.38 50 ASP B C 1
ATOM 5508 O O . ASP B 1 50 ? 15.688 5.586 -22.531 1 82.38 50 ASP B O 1
ATOM 5512 N N . PHE B 1 51 ? 14.023 4.977 -23.906 1 88.5 51 PHE B N 1
ATOM 5513 C CA . PHE B 1 51 ? 13.484 4.066 -22.906 1 88.5 51 PHE B CA 1
ATOM 5514 C C . PHE B 1 51 ? 12.828 2.859 -23.562 1 88.5 51 PHE B C 1
ATOM 5516 O O . PHE B 1 51 ? 11.617 2.865 -23.812 1 88.5 51 PHE B O 1
ATOM 5523 N N . ALA B 1 52 ? 13.625 1.815 -23.703 1 90.5 52 ALA B N 1
ATOM 5524 C CA . ALA B 1 52 ? 13.109 0.588 -24.297 1 90.5 52 ALA B CA 1
ATOM 5525 C C . ALA B 1 52 ? 12.023 -0.034 -23.438 1 90.5 52 ALA B C 1
ATOM 5527 O O . ALA B 1 52 ? 12.125 -0.046 -22.203 1 90.5 52 ALA B O 1
ATOM 5528 N N . ARG B 1 53 ? 10.992 -0.526 -24.109 1 90.94 53 ARG B N 1
ATOM 5529 C CA . ARG B 1 53 ? 9.875 -1.16 -23.422 1 90.94 53 ARG B CA 1
ATOM 5530 C C . ARG B 1 53 ? 9.602 -2.551 -23.984 1 90.94 53 ARG B C 1
ATOM 5532 O O . ARG B 1 53 ? 8.57 -2.777 -24.625 1 90.94 53 ARG B O 1
ATOM 5539 N N . PRO B 1 54 ? 10.547 -3.461 -23.75 1 94.25 54 PRO B N 1
ATOM 5540 C CA . PRO B 1 54 ? 10.273 -4.824 -24.203 1 94.25 54 PRO B CA 1
ATOM 5541 C C . PRO B 1 54 ? 9.055 -5.441 -23.531 1 94.25 54 PRO B C 1
ATOM 5543 O O . PRO B 1 54 ? 8.875 -5.289 -22.312 1 94.25 54 PRO B O 1
ATOM 5546 N N . ARG B 1 55 ? 8.195 -6.121 -24.344 1 93.44 55 ARG B N 1
ATOM 5547 C CA . ARG B 1 55 ? 6.984 -6.793 -23.875 1 93.44 55 ARG B CA 1
ATOM 5548 C C . ARG B 1 55 ? 6.91 -8.219 -24.422 1 93.44 55 ARG B C 1
ATOM 5550 O O . ARG B 1 55 ? 7.504 -8.523 -25.453 1 93.44 55 ARG B O 1
ATOM 5557 N N . TYR B 1 56 ? 6.211 -9.094 -23.672 1 94.12 56 TYR B N 1
ATOM 5558 C CA . TYR B 1 56 ? 5.879 -10.406 -24.203 1 94.12 56 TYR B CA 1
ATOM 5559 C C . TYR B 1 56 ? 4.82 -10.305 -25.297 1 94.12 56 TYR B C 1
ATOM 5561 O O . TYR B 1 56 ? 3.854 -9.547 -25.172 1 94.12 56 TYR B O 1
ATOM 5569 N N . ARG B 1 57 ? 5.023 -11 -26.391 1 93 57 ARG B N 1
ATOM 5570 C CA . ARG B 1 57 ? 4.035 -11.195 -27.438 1 93 57 ARG B CA 1
ATOM 5571 C C . ARG B 1 57 ? 3.896 -12.672 -27.797 1 93 57 ARG B C 1
ATOM 5573 O O . ARG B 1 57 ? 4.887 -13.336 -28.109 1 93 57 ARG B O 1
ATOM 5580 N N . SER B 1 58 ? 2.65 -13.125 -27.719 1 94.38 58 SER B N 1
ATOM 5581 C CA . SER B 1 58 ? 2.465 -14.555 -27.922 1 94.38 58 SER B CA 1
ATOM 5582 C C . SER B 1 58 ? 1.713 -14.852 -29.203 1 94.38 58 SER B C 1
ATOM 5584 O O . SER B 1 58 ? 0.9 -14.039 -29.656 1 94.38 58 SER B O 1
ATOM 5586 N N . GLY B 1 59 ? 2.01 -15.961 -29.844 1 95.19 59 GLY B N 1
ATOM 5587 C CA . GLY B 1 59 ? 1.301 -16.547 -30.984 1 95.19 59 GLY B CA 1
ATOM 5588 C C . GLY B 1 59 ? 1.115 -18.047 -30.859 1 95.19 59 GLY B C 1
ATOM 5589 O O . GLY B 1 59 ? 1.776 -18.688 -30.047 1 95.19 59 GLY B O 1
ATOM 5590 N N . LEU B 1 60 ? 0.167 -18.5 -31.688 1 96.88 60 LEU B N 1
ATOM 5591 C CA . LEU B 1 60 ? -0.046 -19.953 -31.734 1 96.88 60 LEU B CA 1
ATOM 5592 C C . LEU B 1 60 ? 0.89 -20.594 -32.75 1 96.88 60 LEU B C 1
ATOM 5594 O O . LEU B 1 60 ? 1.15 -20.031 -33.812 1 96.88 60 LEU B O 1
ATOM 5598 N N . TRP B 1 61 ? 1.376 -21.688 -32.406 1 97.81 61 TRP B N 1
ATOM 5599 C CA . TRP B 1 61 ? 2.213 -22.516 -33.25 1 97.81 61 TRP B CA 1
ATOM 5600 C C . TRP B 1 61 ? 1.629 -23.922 -33.406 1 97.81 61 TRP B C 1
ATOM 5602 O O . TRP B 1 61 ? 0.858 -24.359 -32.531 1 97.81 61 TRP B O 1
ATOM 5612 N N . LEU B 1 62 ? 1.957 -24.594 -34.5 1 98 62 LEU B N 1
ATOM 5613 C CA . LEU B 1 62 ? 1.406 -25.906 -34.812 1 98 62 LEU B CA 1
ATOM 5614 C C . LEU B 1 62 ? 2.492 -26.844 -35.344 1 98 62 LEU B C 1
ATOM 5616 O O . LEU B 1 62 ? 3.332 -26.438 -36.156 1 98 62 LEU B O 1
ATOM 5620 N N . SER B 1 63 ? 2.516 -28.031 -34.844 1 98.38 63 SER B N 1
ATOM 5621 C CA . SER B 1 63 ? 3.344 -29.094 -35.375 1 98.38 63 SER B CA 1
ATOM 5622 C C . SER B 1 63 ? 2.502 -30.312 -35.75 1 98.38 63 SER B C 1
ATOM 5624 O O . SER B 1 63 ? 1.578 -30.688 -35 1 98.38 63 SER B O 1
ATOM 5626 N N . GLU B 1 64 ? 2.805 -30.984 -36.844 1 95.62 64 GLU B N 1
ATOM 5627 C CA . GLU B 1 64 ? 2.195 -32.25 -37.25 1 95.62 64 GLU B CA 1
ATOM 5628 C C . GLU B 1 64 ? 3.16 -33.406 -37.094 1 95.62 64 GLU B C 1
ATOM 5630 O O . GLU B 1 64 ? 3.117 -34.375 -37.844 1 95.62 64 GLU B O 1
ATOM 5635 N N . GLY B 1 65 ? 4.008 -33.219 -36.156 1 92.75 65 GLY B N 1
ATOM 5636 C CA . GLY B 1 65 ? 4.992 -34.281 -35.875 1 92.75 65 GLY B CA 1
ATOM 5637 C C . GLY B 1 65 ? 6.402 -33.875 -36.281 1 92.75 65 GLY B C 1
ATOM 5638 O O . GLY B 1 65 ? 7.375 -34.5 -35.844 1 92.75 65 GLY B O 1
ATOM 5639 N N . GLY B 1 66 ? 6.531 -32.812 -37.031 1 94.5 66 GLY B N 1
ATOM 5640 C CA . GLY B 1 66 ? 7.809 -32.219 -37.406 1 94.5 66 GLY B CA 1
ATOM 5641 C C . GLY B 1 66 ? 8.031 -30.875 -36.75 1 94.5 66 GLY B C 1
ATOM 5642 O O . GLY B 1 66 ? 7.434 -30.562 -35.719 1 94.5 66 GLY B O 1
ATOM 5643 N N . ALA B 1 67 ? 8.883 -30.203 -37.344 1 95.94 67 ALA B N 1
ATOM 5644 C CA . ALA B 1 67 ? 9.188 -28.875 -36.812 1 95.94 67 ALA B CA 1
ATOM 5645 C C . ALA B 1 67 ? 7.934 -28 -36.781 1 95.94 67 ALA B C 1
ATOM 5647 O O . ALA B 1 67 ? 7.148 -27.984 -37.719 1 95.94 67 ALA B O 1
ATOM 5648 N N . ALA B 1 68 ? 7.742 -27.375 -35.688 1 97.62 68 ALA B N 1
ATOM 5649 C CA . ALA B 1 68 ? 6.566 -26.531 -35.5 1 97.62 68 ALA B CA 1
ATOM 5650 C C . ALA B 1 68 ? 6.637 -25.297 -36.406 1 97.62 68 ALA B C 1
ATOM 5652 O O . ALA B 1 68 ? 7.73 -24.828 -36.75 1 97.62 68 ALA B O 1
ATOM 5653 N N . ARG B 1 69 ? 5.523 -24.781 -36.812 1 95.62 69 ARG B N 1
ATOM 5654 C CA . ARG B 1 69 ? 5.395 -23.562 -37.594 1 95.62 69 ARG B CA 1
ATOM 5655 C C . ARG B 1 69 ? 4.41 -22.594 -36.938 1 95.62 69 ARG B C 1
ATOM 5657 O O . ARG B 1 69 ? 3.494 -23.016 -36.25 1 95.62 69 ARG B O 1
ATOM 5664 N N . PRO B 1 70 ? 4.59 -21.328 -37.25 1 94.81 70 PRO B N 1
ATOM 5665 C CA . PRO B 1 70 ? 3.611 -20.359 -36.719 1 94.81 70 PRO B CA 1
ATOM 5666 C C . PRO B 1 70 ? 2.225 -20.547 -37.344 1 94.81 70 PRO B C 1
ATOM 5668 O O . PRO B 1 70 ? 2.104 -20.812 -38.531 1 94.81 70 PRO B O 1
ATOM 5671 N N . LEU B 1 71 ? 1.301 -20.5 -36.5 1 95.19 71 LEU B N 1
ATOM 5672 C CA . LEU B 1 71 ? -0.078 -20.625 -36.969 1 95.19 71 LEU B CA 1
ATOM 5673 C C . LEU B 1 71 ? -0.766 -19.266 -37 1 95.19 71 LEU B C 1
ATOM 5675 O O . LEU B 1 71 ? -1.616 -19.031 -37.875 1 95.19 71 LEU B O 1
ATOM 5679 N N . THR B 1 72 ? -0.454 -18.469 -35.969 1 92.69 72 THR B N 1
ATOM 5680 C CA . THR B 1 72 ? -1.023 -17.125 -35.938 1 92.69 72 THR B CA 1
ATOM 5681 C C . THR B 1 72 ? 0.075 -16.078 -35.781 1 92.69 72 THR B C 1
ATOM 5683 O O . THR B 1 72 ? 1.228 -16.406 -35.5 1 92.69 72 THR B O 1
ATOM 5686 N N . HIS B 1 73 ? -0.205 -14.852 -36.156 1 78.94 73 HIS B N 1
ATOM 5687 C CA . HIS B 1 73 ? 0.716 -13.727 -36.062 1 78.94 73 HIS B CA 1
ATOM 5688 C C . HIS B 1 73 ? 0.088 -12.57 -35.312 1 78.94 73 HIS B C 1
ATOM 5690 O O . HIS B 1 73 ? -0.974 -12.07 -35.688 1 78.94 73 HIS B O 1
ATOM 5696 N N . ALA B 1 74 ? 0.328 -12.5 -34.031 1 63.69 74 ALA B N 1
ATOM 5697 C CA . ALA B 1 74 ? -0.288 -11.375 -33.312 1 63.69 74 ALA B CA 1
ATOM 5698 C C . ALA B 1 74 ? 0.512 -10.094 -33.531 1 63.69 74 ALA B C 1
ATOM 5700 O O . ALA B 1 74 ? 1.744 -10.109 -33.5 1 63.69 74 ALA B O 1
ATOM 5701 N N . GLU B 1 75 ? -0.139 -9.047 -34.031 1 61.12 75 GLU B N 1
ATOM 5702 C CA . GLU B 1 75 ? 0.525 -7.773 -34.281 1 61.12 75 GLU B CA 1
ATOM 5703 C C . GLU B 1 75 ? 0.791 -7.012 -33 1 61.12 75 GLU B C 1
ATOM 5705 O O . GLU B 1 75 ? 1.909 -6.551 -32.75 1 61.12 75 GLU B O 1
ATOM 5710 N N . THR B 1 76 ? -0.359 -6.742 -32.156 1 64.06 76 THR B N 1
ATOM 5711 C CA . THR B 1 76 ? -0.239 -5.848 -31 1 64.06 76 THR B CA 1
ATOM 5712 C C . THR B 1 76 ? -0.834 -6.488 -29.75 1 64.06 76 THR B C 1
ATOM 5714 O O . THR B 1 76 ? -1.553 -7.484 -29.844 1 64.06 76 THR B O 1
ATOM 5717 N N . GLY B 1 77 ? -0.37 -6.102 -28.469 1 69 77 GLY B N 1
ATOM 5718 C CA . GLY B 1 77 ? -0.908 -6.559 -27.188 1 69 77 GLY B CA 1
ATOM 5719 C C . GLY B 1 77 ? -0.195 -7.781 -26.641 1 69 77 GLY B C 1
ATOM 5720 O O . GLY B 1 77 ? 1.021 -7.918 -26.797 1 69 77 GLY B O 1
ATOM 5721 N N . ARG B 1 78 ? -0.906 -8.664 -25.875 1 79.69 78 ARG B N 1
ATOM 5722 C CA . ARG B 1 78 ? -0.341 -9.898 -25.328 1 79.69 78 ARG B CA 1
ATOM 5723 C C . ARG B 1 78 ? -0.306 -10.992 -26.391 1 79.69 78 ARG B C 1
ATOM 5725 O O . ARG B 1 78 ? 0.47 -11.945 -26.281 1 79.69 78 ARG B O 1
ATOM 5732 N N . GLY B 1 79 ? -1.191 -10.844 -27.359 1 90.94 79 GLY B N 1
ATOM 5733 C CA . GLY B 1 79 ? -1.218 -11.789 -28.469 1 90.94 79 GLY B CA 1
ATOM 5734 C C . GLY B 1 79 ? -2.244 -12.891 -28.281 1 90.94 79 GLY B C 1
ATOM 5735 O O . GLY B 1 79 ? -3.357 -12.641 -27.812 1 90.94 79 GLY B O 1
ATOM 5736 N N . ASP B 1 80 ? -2.031 -14.016 -28.891 1 95.44 80 ASP B N 1
ATOM 5737 C CA . ASP B 1 80 ? -2.924 -15.172 -28.953 1 95.44 80 ASP B CA 1
ATOM 5738 C C . ASP B 1 80 ? -2.551 -16.203 -27.906 1 95.44 80 ASP B C 1
ATOM 5740 O O . ASP B 1 80 ? -1.368 -16.453 -27.656 1 95.44 80 ASP B O 1
ATOM 5744 N N . SER B 1 81 ? -3.553 -16.766 -27.25 1 96.06 81 SER B N 1
ATOM 5745 C CA . SER B 1 81 ? -3.324 -17.766 -26.219 1 96.06 81 SER B CA 1
ATOM 5746 C C . SER B 1 81 ? -4.496 -18.734 -26.125 1 96.06 81 SER B C 1
ATOM 5748 O O . SER B 1 81 ? -5.461 -18.625 -26.891 1 96.06 81 SER B O 1
ATOM 5750 N N . ALA B 1 82 ? -4.387 -19.75 -25.359 1 97.75 82 ALA B N 1
ATOM 5751 C CA . ALA B 1 82 ? -5.41 -20.719 -24.969 1 97.75 82 ALA B CA 1
ATOM 5752 C C . ALA B 1 82 ? -5.957 -21.469 -26.172 1 97.75 82 ALA B C 1
ATOM 5754 O O . ALA B 1 82 ? -7.176 -21.531 -26.375 1 97.75 82 ALA B O 1
ATOM 5755 N N . PRO B 1 83 ? -5.109 -22.016 -26.984 1 98.31 83 PRO B N 1
ATOM 5756 C CA . PRO B 1 83 ? -5.625 -22.859 -28.062 1 98.31 83 PRO B CA 1
ATOM 5757 C C . PRO B 1 83 ? -6.371 -24.078 -27.562 1 98.31 83 PRO B C 1
ATOM 5759 O O . PRO B 1 83 ? -5.93 -24.719 -26.594 1 98.31 83 PRO B O 1
ATOM 5762 N N . ARG B 1 84 ? -7.523 -24.359 -28.172 1 98.75 84 ARG B N 1
ATOM 5763 C CA . ARG B 1 84 ? -8.328 -25.531 -27.844 1 98.75 84 ARG B CA 1
ATOM 5764 C C . ARG B 1 84 ? -8.859 -26.188 -29.109 1 98.75 84 ARG B C 1
ATOM 5766 O O . ARG B 1 84 ? -9.539 -25.547 -29.922 1 98.75 84 ARG B O 1
ATOM 5773 N N . TRP B 1 85 ? -8.594 -27.484 -29.266 1 98.62 85 TRP B N 1
ATOM 5774 C CA . TRP B 1 85 ? -9.047 -28.234 -30.438 1 98.62 85 TRP B CA 1
ATOM 5775 C C . TRP B 1 85 ? -10.539 -28.531 -30.344 1 98.62 85 TRP B C 1
ATOM 5777 O O . TRP B 1 85 ? -11.039 -28.922 -29.297 1 98.62 85 TRP B O 1
ATOM 5787 N N . SER B 1 86 ? -11.172 -28.328 -31.531 1 98.38 86 SER B N 1
ATOM 5788 C CA . SER B 1 86 ? -12.484 -28.969 -31.609 1 98.38 86 SER B CA 1
ATOM 5789 C C . SER B 1 86 ? -12.352 -30.484 -31.578 1 98.38 86 SER B C 1
ATOM 5791 O O . SER B 1 86 ? -11.336 -31.031 -32.031 1 98.38 86 SER B O 1
ATOM 5793 N N . PRO B 1 87 ? -13.383 -31.156 -31.125 1 97.62 87 PRO B N 1
ATOM 5794 C CA . PRO B 1 87 ? -13.281 -32.594 -30.984 1 97.62 87 PRO B CA 1
ATOM 5795 C C . PRO B 1 87 ? -13.008 -33.312 -32.312 1 97.62 87 PRO B C 1
ATOM 5797 O O . PRO B 1 87 ? -12.383 -34.375 -32.344 1 97.62 87 PRO B O 1
ATOM 5800 N N . ASP B 1 88 ? -13.422 -32.719 -33.438 1 96.81 88 ASP B N 1
ATOM 5801 C CA . ASP B 1 88 ? -13.211 -33.344 -34.75 1 96.81 88 ASP B CA 1
ATOM 5802 C C . ASP B 1 88 ? -11.859 -32.938 -35.312 1 96.81 88 ASP B C 1
ATOM 5804 O O . ASP B 1 88 ? -11.484 -33.375 -36.406 1 96.81 88 ASP B O 1
ATOM 5808 N N . GLY B 1 89 ? -11.133 -32.062 -34.656 1 97.25 89 GLY B N 1
ATOM 5809 C CA . GLY B 1 89 ? -9.789 -31.656 -35.062 1 97.25 89 GLY B CA 1
ATOM 5810 C C . GLY B 1 89 ? -9.789 -30.672 -36.219 1 97.25 89 GLY B C 1
ATOM 5811 O O . GLY B 1 89 ? -8.734 -30.328 -36.75 1 97.25 89 GLY B O 1
ATOM 5812 N N . GLN B 1 90 ? -10.938 -30.094 -36.562 1 96 90 GLN B N 1
ATOM 5813 C CA . GLN B 1 90 ? -11.031 -29.297 -37.75 1 96 90 GLN B CA 1
ATOM 5814 C C . GLN B 1 90 ? -10.891 -27.812 -37.438 1 96 90 GLN B C 1
ATOM 5816 O O . GLN B 1 90 ? -10.609 -27 -38.344 1 96 90 GLN B O 1
ATOM 5821 N N . ASN B 1 91 ? -11.195 -27.469 -36.219 1 96.75 91 ASN B N 1
ATOM 5822 C CA . ASN B 1 91 ? -11.133 -26.078 -35.781 1 96.75 91 ASN B CA 1
ATOM 5823 C C . ASN B 1 91 ? -10.305 -25.922 -34.5 1 96.75 91 ASN B C 1
ATOM 5825 O O . ASN B 1 91 ? -10.164 -26.875 -33.75 1 96.75 91 ASN B O 1
ATOM 5829 N N . LEU B 1 92 ? -9.766 -24.781 -34.375 1 97.75 92 LEU B N 1
ATOM 5830 C CA . LEU B 1 92 ? -9.078 -24.375 -33.156 1 97.75 92 LEU B CA 1
ATOM 5831 C C . LEU B 1 92 ? -9.711 -23.125 -32.562 1 97.75 92 LEU B C 1
ATOM 5833 O O . LEU B 1 92 ? -9.82 -22.094 -33.25 1 97.75 92 LEU B O 1
ATOM 5837 N N . ALA B 1 93 ? -10.273 -23.188 -31.344 1 98.31 93 ALA B N 1
ATOM 5838 C CA . ALA B 1 93 ? -10.641 -21.984 -30.594 1 98.31 93 ALA B CA 1
ATOM 5839 C C . ALA B 1 93 ? -9.438 -21.406 -29.859 1 98.31 93 ALA B C 1
ATOM 5841 O O . ALA B 1 93 ? -8.539 -22.141 -29.438 1 98.31 93 ALA B O 1
ATOM 5842 N N . PHE B 1 94 ? -9.336 -20.156 -29.719 1 97 94 PHE B N 1
ATOM 5843 C CA . PHE B 1 94 ? -8.289 -19.484 -28.953 1 97 94 PHE B CA 1
ATOM 5844 C C . PHE B 1 94 ? -8.734 -18.094 -28.531 1 97 94 PHE B C 1
ATOM 5846 O O . PHE B 1 94 ? -9.852 -17.672 -28.812 1 97 94 PHE B O 1
ATOM 5853 N N . VAL B 1 95 ? -7.961 -17.469 -27.719 1 96.38 95 VAL B N 1
ATOM 5854 C CA . VAL B 1 95 ? -8.25 -16.125 -27.203 1 96.38 95 VAL B CA 1
ATOM 5855 C C . VAL B 1 95 ? -7.254 -15.125 -27.781 1 96.38 95 VAL B C 1
ATOM 5857 O O . VAL B 1 95 ? -6.047 -15.383 -27.812 1 96.38 95 VAL B O 1
ATOM 5860 N N . ARG B 1 96 ? -7.719 -13.984 -28.328 1 94.44 96 ARG B N 1
ATOM 5861 C CA . ARG B 1 96 ? -6.879 -12.969 -28.953 1 94.44 96 ARG B CA 1
ATOM 5862 C C . ARG B 1 96 ? -7.02 -11.625 -28.234 1 94.44 96 ARG B C 1
ATOM 5864 O O . ARG B 1 96 ? -8.133 -11.133 -28.062 1 94.44 96 ARG B O 1
ATOM 5871 N N . SER B 1 97 ? -5.926 -11.164 -27.734 1 88.75 97 SER B N 1
ATOM 5872 C CA . SER B 1 97 ? -5.832 -9.797 -27.219 1 88.75 97 SER B CA 1
ATOM 5873 C C . SER B 1 97 ? -5.16 -8.875 -28.234 1 88.75 97 SER B C 1
ATOM 5875 O O . SER B 1 97 ? -3.969 -9.008 -28.5 1 88.75 97 SER B O 1
ATOM 5877 N N . ALA B 1 98 ? -5.961 -7.898 -28.797 1 77.31 98 ALA B N 1
ATOM 5878 C CA . ALA B 1 98 ? -5.418 -6.988 -29.797 1 77.31 98 ALA B CA 1
ATOM 5879 C C . ALA B 1 98 ? -5.988 -5.582 -29.625 1 77.31 98 ALA B C 1
ATOM 5881 O O . ALA B 1 98 ? -7.203 -5.391 -29.656 1 77.31 98 ALA B O 1
ATOM 5882 N N . GLY B 1 99 ? -5.105 -4.672 -29.438 1 72 99 GLY B N 1
ATOM 5883 C CA . GLY B 1 99 ? -5.531 -3.289 -29.297 1 72 99 GLY B CA 1
ATOM 5884 C C . GLY B 1 99 ? -6.41 -3.062 -28.078 1 72 99 GLY B C 1
ATOM 5885 O O . GLY B 1 99 ? -6.027 -3.408 -26.953 1 72 99 GLY B O 1
ATOM 5886 N N . GLU B 1 100 ? -7.637 -2.586 -28.359 1 73.81 100 GLU B N 1
ATOM 5887 C CA . GLU B 1 100 ? -8.609 -2.277 -27.328 1 73.81 100 GLU B CA 1
ATOM 5888 C C . GLU B 1 100 ? -9.367 -3.527 -26.875 1 73.81 100 GLU B C 1
ATOM 5890 O O . GLU B 1 100 ? -10.047 -3.516 -25.859 1 73.81 100 GLU B O 1
ATOM 5895 N N . VAL B 1 101 ? -9.156 -4.578 -27.734 1 77.56 101 VAL B N 1
ATOM 5896 C CA . VAL B 1 101 ? -9.82 -5.828 -27.406 1 77.56 101 VAL B CA 1
ATOM 5897 C C . VAL B 1 101 ? -9.031 -6.566 -26.328 1 77.56 101 VAL B C 1
ATOM 5899 O O . VAL B 1 101 ? -7.895 -6.984 -26.562 1 77.56 101 VAL B O 1
ATOM 5902 N N . LYS B 1 102 ? -9.555 -6.703 -25.188 1 81.06 102 LYS B N 1
ATOM 5903 C CA . LYS B 1 102 ? -8.836 -7.281 -24.062 1 81.06 102 LYS B CA 1
ATOM 5904 C C . LYS B 1 102 ? -8.586 -8.773 -24.266 1 81.06 102 LYS B C 1
ATOM 5906 O O . LYS B 1 102 ? -7.473 -9.258 -24.062 1 81.06 102 LYS B O 1
ATOM 5911 N N . ALA B 1 103 ? -9.602 -9.633 -24.688 1 92.19 103 ALA B N 1
ATOM 5912 C CA . ALA B 1 103 ? -9.516 -11.086 -24.875 1 92.19 103 ALA B CA 1
ATOM 5913 C C . ALA B 1 103 ? -10.758 -11.617 -25.578 1 92.19 103 ALA B C 1
ATOM 5915 O O . ALA B 1 103 ? -11.742 -11.984 -24.922 1 92.19 103 ALA B O 1
ATOM 5916 N N . ALA B 1 104 ? -10.695 -11.711 -26.906 1 95.06 104 ALA B N 1
ATOM 5917 C CA . ALA B 1 104 ? -11.844 -12.195 -27.656 1 95.06 104 ALA B CA 1
ATOM 5918 C C . ALA B 1 104 ? -11.695 -13.688 -27.969 1 95.06 104 ALA B C 1
ATOM 5920 O O . ALA B 1 104 ? -10.602 -14.164 -28.266 1 95.06 104 ALA B O 1
ATOM 5921 N N . LEU B 1 105 ? -12.773 -14.352 -27.906 1 97.56 105 LEU B N 1
ATOM 5922 C CA . LEU B 1 105 ? -12.797 -15.734 -28.375 1 97.56 105 LEU B CA 1
ATOM 5923 C C . LEU B 1 105 ? -12.758 -15.797 -29.891 1 97.56 105 LEU B C 1
ATOM 5925 O O . LEU B 1 105 ? -13.562 -15.148 -30.562 1 97.56 105 LEU B O 1
ATOM 5929 N N . MET B 1 106 ? -11.82 -16.531 -30.453 1 96.25 106 MET B N 1
ATOM 5930 C CA . MET B 1 106 ? -11.633 -16.719 -31.891 1 96.25 106 MET B CA 1
ATOM 5931 C C . MET B 1 106 ? -11.82 -18.172 -32.281 1 96.25 106 MET B C 1
ATOM 5933 O O . MET B 1 106 ? -11.555 -19.078 -31.484 1 96.25 106 MET B O 1
ATOM 5937 N N . LEU B 1 107 ? -12.289 -18.375 -33.469 1 97.06 107 LEU B N 1
ATOM 5938 C CA . LEU B 1 107 ? -12.367 -19.703 -34.094 1 97.06 107 LEU B CA 1
ATOM 5939 C C . LEU B 1 107 ? -11.57 -19.75 -35.406 1 97.06 107 LEU B C 1
ATOM 5941 O O . LEU B 1 107 ? -11.805 -18.922 -36.281 1 97.06 107 LEU B O 1
ATOM 5945 N N . LEU B 1 108 ? -10.656 -20.656 -35.469 1 96.88 108 LEU B N 1
ATOM 5946 C CA . LEU B 1 108 ? -9.773 -20.781 -36.625 1 96.88 108 LEU B CA 1
ATOM 5947 C C . LEU B 1 108 ? -9.969 -22.125 -37.312 1 96.88 108 LEU B C 1
ATOM 5949 O O . LEU B 1 108 ? -9.664 -23.172 -36.75 1 96.88 108 LEU B O 1
ATOM 5953 N N . PRO B 1 109 ? -10.453 -22.125 -38.562 1 95.69 109 PRO B N 1
ATOM 5954 C CA . PRO B 1 109 ? -10.438 -23.375 -39.344 1 95.69 109 PRO B CA 1
ATOM 5955 C C . PRO B 1 109 ? -9.031 -23.828 -39.719 1 95.69 109 PRO B C 1
ATOM 5957 O O . PRO B 1 109 ? -8.227 -23 -40.156 1 95.69 109 PRO B O 1
ATOM 5960 N N . LEU B 1 110 ? -8.703 -25.094 -39.594 1 94.81 110 LEU B N 1
ATOM 5961 C CA . LEU B 1 110 ? -7.336 -25.562 -39.75 1 94.81 110 LEU B CA 1
ATOM 5962 C C . LEU B 1 110 ? -7.102 -26.047 -41.188 1 94.81 110 LEU B C 1
ATOM 5964 O O . LEU B 1 110 ? -5.957 -26.266 -41.594 1 94.81 110 LEU B O 1
ATOM 5968 N N . LYS B 1 111 ? -8.055 -26.234 -42 1 90.12 111 LYS B N 1
ATOM 5969 C CA . LYS B 1 111 ? -7.898 -26.625 -43.375 1 90.12 111 LYS B CA 1
ATOM 5970 C C . LYS B 1 111 ? -7.891 -25.391 -44.281 1 90.12 111 LYS B C 1
ATOM 5972 O O . LYS B 1 111 ? -8.117 -25.516 -45.5 1 90.12 111 LYS B O 1
ATOM 5977 N N . GLY B 1 112 ? -7.734 -24.312 -43.75 1 86.56 112 GLY B N 1
ATOM 5978 C CA . GLY B 1 112 ? -7.672 -23.094 -44.5 1 86.56 112 GLY B CA 1
ATOM 5979 C C . GLY B 1 112 ? -8.734 -22.078 -44.125 1 86.56 112 GLY B C 1
ATOM 5980 O O . GLY B 1 112 ? -9.812 -22.453 -43.656 1 86.56 112 GLY B O 1
ATOM 5981 N N . GLY B 1 113 ? -8.352 -20.766 -44.188 1 86.94 113 GLY B N 1
ATOM 5982 C CA . GLY B 1 113 ? -9.242 -19.672 -43.812 1 86.94 113 GLY B CA 1
ATOM 5983 C C . GLY B 1 113 ? -8.695 -18.812 -42.719 1 86.94 113 GLY B C 1
ATOM 5984 O O . GLY B 1 113 ? -7.629 -19.094 -42.156 1 86.94 113 GLY B O 1
ATOM 5985 N N . GLU B 1 114 ? -9.461 -17.766 -42.438 1 90.31 114 GLU B N 1
ATOM 5986 C CA . GLU B 1 114 ? -9.062 -16.812 -41.406 1 90.31 114 GLU B CA 1
ATOM 5987 C C . GLU B 1 114 ? -9.828 -17.047 -40.094 1 90.31 114 GLU B C 1
ATOM 5989 O O . GLU B 1 114 ? -10.945 -17.562 -40.125 1 90.31 114 GLU B O 1
ATOM 5994 N N . ALA B 1 115 ? -9.164 -16.734 -39 1 92.81 115 ALA B N 1
ATOM 5995 C CA . ALA B 1 115 ? -9.852 -16.797 -37.688 1 92.81 115 ALA B CA 1
ATOM 5996 C C . ALA B 1 115 ? -11.023 -15.82 -37.656 1 92.81 115 ALA B C 1
ATOM 5998 O O . ALA B 1 115 ? -10.938 -14.703 -38.188 1 92.81 115 ALA B O 1
ATOM 5999 N N . ARG B 1 116 ? -12.086 -16.188 -37.125 1 94.19 116 ARG B N 1
ATOM 6000 C CA . ARG B 1 116 ? -13.25 -15.32 -36.938 1 94.19 116 ARG B CA 1
ATOM 6001 C C . ARG B 1 116 ? -13.5 -15.023 -35.469 1 94.19 116 ARG B C 1
ATOM 6003 O O . ARG B 1 116 ? -13.383 -15.914 -34.625 1 94.19 116 ARG B O 1
ATOM 6010 N N . ARG B 1 117 ? -13.844 -13.797 -35.156 1 94.31 117 ARG B N 1
ATOM 6011 C CA . ARG B 1 117 ? -14.141 -13.375 -33.812 1 94.31 117 ARG B CA 1
ATOM 6012 C C . ARG B 1 117 ? -15.547 -13.797 -33.406 1 94.31 117 ARG B C 1
ATOM 6014 O O . ARG B 1 117 ? -16.516 -13.562 -34.125 1 94.31 117 ARG B O 1
ATOM 6021 N N . VAL B 1 118 ? -15.656 -14.359 -32.25 1 96.5 118 VAL B N 1
ATOM 6022 C CA . VAL B 1 118 ? -16.922 -14.898 -31.75 1 96.5 118 VAL B CA 1
ATOM 6023 C C . VAL B 1 118 ? -17.516 -13.953 -30.703 1 96.5 118 VAL B C 1
ATOM 6025 O O . VAL B 1 118 ? -18.734 -13.75 -30.672 1 96.5 118 VAL B O 1
ATOM 6028 N N . THR B 1 119 ? -16.672 -13.461 -29.828 1 96.62 119 THR B N 1
ATOM 6029 C CA . THR B 1 119 ? -17.172 -12.625 -28.75 1 96.62 119 THR B CA 1
ATOM 6030 C C . THR B 1 119 ? -16.703 -11.18 -28.906 1 96.62 119 THR B C 1
ATOM 6032 O O . THR B 1 119 ? -15.672 -10.93 -29.531 1 96.62 119 THR B O 1
ATOM 6035 N N . HIS B 1 120 ? -17.453 -10.219 -28.344 1 94.69 120 HIS B N 1
ATOM 6036 C CA . HIS B 1 120 ? -17.141 -8.797 -28.406 1 94.69 120 HIS B CA 1
ATOM 6037 C C . HIS B 1 120 ? -17.344 -8.133 -27.047 1 94.69 120 HIS B C 1
ATOM 6039 O O . HIS B 1 120 ? -17.641 -6.945 -26.969 1 94.69 120 HIS B O 1
ATOM 6045 N N . PHE B 1 121 ? -17.219 -8.93 -26.031 1 95 121 PHE B N 1
ATOM 6046 C CA . PHE B 1 121 ? -17.359 -8.398 -24.672 1 95 121 PHE B CA 1
ATOM 6047 C C . PHE B 1 121 ? -16.281 -7.383 -24.375 1 95 121 PHE B C 1
ATOM 6049 O O . PHE B 1 121 ? -15.125 -7.555 -24.781 1 95 121 PHE B O 1
ATOM 6056 N N . LYS B 1 122 ? -16.531 -6.406 -23.547 1 92.12 122 LYS B N 1
ATOM 6057 C CA . LYS B 1 122 ? -15.57 -5.395 -23.125 1 92.12 122 LYS B CA 1
ATOM 6058 C C . LYS B 1 122 ? -14.461 -6.016 -22.281 1 92.12 122 LYS B C 1
ATOM 6060 O O . LYS B 1 122 ? -13.297 -5.613 -22.391 1 92.12 122 LYS B O 1
ATOM 6065 N N . ASN B 1 123 ? -14.781 -6.992 -21.406 1 91.88 123 ASN B N 1
ATOM 6066 C CA . ASN B 1 123 ? -13.82 -7.52 -20.453 1 91.88 123 ASN B CA 1
ATOM 6067 C C . ASN B 1 123 ? -13.18 -8.812 -20.938 1 91.88 123 ASN B C 1
ATOM 6069 O O . ASN B 1 123 ? -12.375 -9.422 -20.25 1 91.88 123 ASN B O 1
ATOM 6073 N N . GLY B 1 124 ? -13.43 -9.195 -22.109 1 93.69 124 GLY B N 1
ATOM 6074 C CA . GLY B 1 124 ? -12.812 -10.383 -22.688 1 93.69 124 GLY B CA 1
ATOM 6075 C C . GLY B 1 124 ? -13.297 -11.672 -22.062 1 93.69 124 GLY B C 1
ATOM 6076 O O . GLY B 1 124 ? -14.164 -11.664 -21.188 1 93.69 124 GLY B O 1
ATOM 6077 N N . VAL B 1 125 ? -12.75 -12.828 -22.531 1 96.69 125 VAL B N 1
ATOM 6078 C CA . VAL B 1 125 ? -13.164 -14.148 -22.062 1 96.69 125 VAL B CA 1
ATOM 6079 C C . VAL B 1 125 ? -11.961 -14.914 -21.516 1 96.69 125 VAL B C 1
ATOM 6081 O O . VAL B 1 125 ? -10.812 -14.555 -21.797 1 96.69 125 VAL B O 1
ATOM 6084 N N . SER B 1 126 ? -12.234 -15.93 -20.719 1 95.81 126 SER B N 1
ATOM 6085 C CA . SER B 1 126 ? -11.188 -16.781 -20.156 1 95.81 126 SER B CA 1
ATOM 6086 C C . SER B 1 126 ? -11.625 -18.25 -20.125 1 95.81 126 SER B C 1
ATOM 6088 O O . SER B 1 126 ? -12.805 -18.547 -19.953 1 95.81 126 SER B O 1
ATOM 6090 N N . GLY B 1 127 ? -10.68 -19.141 -20.297 1 96.5 127 GLY B N 1
ATOM 6091 C CA . GLY B 1 127 ? -10.836 -20.578 -20.078 1 96.5 127 GLY B CA 1
ATOM 6092 C C . GLY B 1 127 ? -11.781 -21.234 -21.062 1 96.5 127 GLY B C 1
ATOM 6093 O O . GLY B 1 127 ? -12.688 -21.969 -20.656 1 96.5 127 GLY B O 1
ATOM 6094 N N . PRO B 1 128 ? -11.641 -20.953 -22.312 1 98.19 128 PRO B N 1
ATOM 6095 C CA . PRO B 1 128 ? -12.516 -21.625 -23.266 1 98.19 128 PRO B CA 1
ATOM 6096 C C . PRO B 1 128 ? -12.312 -23.141 -23.266 1 98.19 128 PRO B C 1
ATOM 6098 O O . PRO B 1 128 ? -11.188 -23.625 -23.125 1 98.19 128 PRO B O 1
ATOM 6101 N N . GLN B 1 129 ? -13.445 -23.906 -23.406 1 98 129 GLN B N 1
ATOM 6102 C CA . GLN B 1 129 ? -13.422 -25.359 -23.5 1 98 129 GLN B CA 1
ATOM 6103 C C . GLN B 1 129 ? -14.523 -25.875 -24.422 1 98 129 GLN B C 1
ATOM 6105 O O . GLN B 1 129 ? -15.695 -25.531 -24.25 1 98 129 GLN B O 1
ATOM 6110 N N . TRP B 1 130 ? -14.164 -26.703 -25.391 1 98.5 130 TRP B N 1
ATOM 6111 C CA . TRP B 1 130 ? -15.141 -27.359 -26.266 1 98.5 130 TRP B CA 1
ATOM 6112 C C . TRP B 1 130 ? -15.906 -28.438 -25.516 1 98.5 130 TRP B C 1
ATOM 6114 O O . TRP B 1 130 ? -15.336 -29.172 -24.719 1 98.5 130 TRP B O 1
ATOM 6124 N N . SER B 1 131 ? -17.234 -28.453 -25.828 1 98.44 131 SER B N 1
ATOM 6125 C CA . SER B 1 131 ? -17.953 -29.672 -25.438 1 98.44 131 SER B CA 1
ATOM 6126 C C . SER B 1 131 ? -17.469 -30.875 -26.25 1 98.44 131 SER B C 1
ATOM 6128 O O . SER B 1 131 ? -17.078 -30.734 -27.406 1 98.44 131 SER B O 1
ATOM 6130 N N . PRO B 1 132 ? -17.547 -32.031 -25.641 1 97.75 132 PRO B N 1
ATOM 6131 C CA . PRO B 1 132 ? -17.031 -33.219 -26.312 1 97.75 132 PRO B CA 1
ATOM 6132 C C . PRO B 1 132 ? -17.734 -33.5 -27.656 1 97.75 132 PRO B C 1
ATOM 6134 O O . PRO B 1 132 ? -17.125 -34.062 -28.562 1 97.75 132 PRO B O 1
ATOM 6137 N N . ASP B 1 133 ? -18.969 -33.094 -27.828 1 97.5 133 ASP B N 1
ATOM 6138 C CA . ASP B 1 133 ? -19.688 -33.344 -29.062 1 97.5 133 ASP B CA 1
ATOM 6139 C C . ASP B 1 133 ? -19.375 -32.281 -30.109 1 97.5 133 ASP B C 1
ATOM 6141 O O . ASP B 1 133 ? -19.859 -32.344 -31.25 1 97.5 133 ASP B O 1
ATOM 6145 N N . GLY B 1 134 ? -18.641 -31.234 -29.734 1 97.88 134 GLY B N 1
ATOM 6146 C CA . GLY B 1 134 ? -18.188 -30.203 -30.656 1 97.88 134 GLY B CA 1
ATOM 6147 C C . GLY B 1 134 ? -19.234 -29.125 -30.891 1 97.88 134 GLY B C 1
ATOM 6148 O O . GLY B 1 134 ? -19.016 -28.203 -31.672 1 97.88 134 GLY B O 1
ATOM 6149 N N . ARG B 1 135 ? -20.281 -29.156 -30.156 1 97.5 135 ARG B N 1
ATOM 6150 C CA . ARG B 1 135 ? -21.391 -28.234 -30.406 1 97.5 135 ARG B CA 1
ATOM 6151 C C . ARG B 1 135 ? -21.172 -26.906 -29.656 1 97.5 135 ARG B C 1
ATOM 6153 O O . ARG B 1 135 ? -21.531 -25.844 -30.156 1 97.5 135 ARG B O 1
ATOM 6160 N N . PHE B 1 136 ? -20.641 -27.016 -28.469 1 97.94 136 PHE B N 1
ATOM 6161 C CA . PHE B 1 136 ? -20.594 -25.844 -27.609 1 97.94 136 PHE B CA 1
ATOM 6162 C C . PHE B 1 136 ? -19.156 -25.5 -27.234 1 97.94 136 PHE B C 1
ATOM 6164 O O . PHE B 1 136 ? -18.281 -26.375 -27.25 1 97.94 136 PHE B O 1
ATOM 6171 N N . ILE B 1 137 ? -18.891 -24.25 -26.906 1 98.62 137 ILE B N 1
ATOM 6172 C CA . ILE B 1 137 ? -17.688 -23.766 -26.219 1 98.62 137 ILE B CA 1
ATOM 6173 C C . ILE B 1 137 ? -18.094 -23.016 -24.953 1 98.62 137 ILE B C 1
ATOM 6175 O O . ILE B 1 137 ? -18.875 -22.062 -25.016 1 98.62 137 ILE B O 1
ATOM 6179 N N . ALA B 1 138 ? -17.641 -23.469 -23.812 1 98.38 138 ALA B N 1
ATOM 6180 C CA . ALA B 1 138 ? -17.859 -22.781 -22.547 1 98.38 138 ALA B CA 1
ATOM 6181 C C . ALA B 1 138 ? -16.688 -21.859 -22.219 1 98.38 138 ALA B C 1
ATOM 6183 O O . ALA B 1 138 ? -15.547 -22.141 -22.562 1 98.38 138 ALA B O 1
ATOM 6184 N N . PHE B 1 139 ? -16.875 -20.719 -21.609 1 98.06 139 PHE B N 1
ATOM 6185 C CA . PHE B 1 139 ? -15.859 -19.797 -21.141 1 98.06 139 PHE B CA 1
ATOM 6186 C C . PHE B 1 139 ? -16.406 -18.891 -20.047 1 98.06 139 PHE B C 1
ATOM 6188 O O . PHE B 1 139 ? -17.625 -18.859 -19.812 1 98.06 139 PHE B O 1
ATOM 6195 N N . THR B 1 140 ? -15.594 -18.172 -19.312 1 97.56 140 THR B N 1
ATOM 6196 C CA . THR B 1 140 ? -16.031 -17.234 -18.281 1 97.56 140 THR B CA 1
ATOM 6197 C C . THR B 1 140 ? -15.727 -15.797 -18.688 1 97.56 140 THR B C 1
ATOM 6199 O O . THR B 1 140 ? -14.766 -15.539 -19.406 1 97.56 140 THR B O 1
ATOM 6202 N N . THR B 1 141 ? -16.547 -14.875 -18.266 1 97.06 141 THR B N 1
ATOM 6203 C CA . THR B 1 141 ? -16.359 -13.453 -18.531 1 97.06 141 THR B CA 1
ATOM 6204 C C . THR B 1 141 ? -17.25 -12.617 -17.609 1 97.06 141 THR B C 1
ATOM 6206 O O . THR B 1 141 ? -18.281 -13.094 -17.125 1 97.06 141 THR B O 1
ATOM 6209 N N . THR B 1 142 ? -16.75 -11.461 -17.281 1 95.44 142 THR B N 1
ATOM 6210 C CA . THR B 1 142 ? -17.609 -10.477 -16.641 1 95.44 142 THR B CA 1
ATOM 6211 C C . THR B 1 142 ? -18.359 -9.648 -17.688 1 95.44 142 THR B C 1
ATOM 6213 O O . THR B 1 142 ? -19 -8.648 -17.344 1 95.44 142 THR B O 1
ATOM 6216 N N . ALA B 1 143 ? -18.156 -10.016 -18.922 1 95.38 143 ALA B N 1
ATOM 6217 C CA . ALA B 1 143 ? -18.891 -9.445 -20.047 1 95.38 143 ALA B CA 1
ATOM 6218 C C . ALA B 1 143 ? -18.641 -7.938 -20.156 1 95.38 143 ALA B C 1
ATOM 6220 O O . ALA B 1 143 ? -17.5 -7.488 -20.234 1 95.38 143 ALA B O 1
ATOM 6221 N N . ASP B 1 144 ? -19.719 -7.191 -20.078 1 94.06 144 ASP B N 1
ATOM 6222 C CA . ASP B 1 144 ? -19.594 -5.758 -20.312 1 94.06 144 ASP B CA 1
ATOM 6223 C C . ASP B 1 144 ? -19.719 -4.969 -19.016 1 94.06 144 ASP B C 1
ATOM 6225 O O . ASP B 1 144 ? -19.953 -3.758 -19.031 1 94.06 144 ASP B O 1
ATOM 6229 N N . THR B 1 145 ? -19.609 -5.758 -17.953 1 91.06 145 THR B N 1
ATOM 6230 C CA . THR B 1 145 ? -19.688 -5.059 -16.672 1 91.06 145 THR B CA 1
ATOM 6231 C C . THR B 1 145 ? -18.578 -4.016 -16.562 1 91.06 145 THR B C 1
ATOM 6233 O O . THR B 1 145 ? -17.406 -4.305 -16.859 1 91.06 145 THR B O 1
ATOM 6236 N N . GLU B 1 146 ? -18.922 -2.771 -16.219 1 88 146 GLU B N 1
ATOM 6237 C CA . GLU B 1 146 ? -17.953 -1.69 -16.047 1 88 146 GLU B CA 1
ATOM 6238 C C . GLU B 1 146 ? -17.891 -1.229 -14.602 1 88 146 GLU B C 1
ATOM 6240 O O . GLU B 1 146 ? -18.906 -1.126 -13.922 1 88 146 GLU B O 1
ATOM 6245 N N . ASP B 1 147 ? -16.75 -1.206 -14.062 1 87.31 147 ASP B N 1
ATOM 6246 C CA . ASP B 1 147 ? -16.469 -0.564 -12.781 1 87.31 147 ASP B CA 1
ATOM 6247 C C . ASP B 1 147 ? -15.695 0.736 -12.984 1 87.31 147 ASP B C 1
ATOM 6249 O O . ASP B 1 147 ? -14.484 0.714 -13.234 1 87.31 147 ASP B O 1
ATOM 6253 N N . LYS B 1 148 ? -16.281 1.846 -12.945 1 88.25 148 LYS B N 1
ATOM 6254 C CA . LYS B 1 148 ? -15.688 3.141 -13.266 1 88.25 148 LYS B CA 1
ATOM 6255 C C . LYS B 1 148 ? -15.172 3.83 -12.008 1 88.25 148 LYS B C 1
ATOM 6257 O O . LYS B 1 148 ? -14.781 5 -12.047 1 88.25 148 LYS B O 1
ATOM 6262 N N . ARG B 1 149 ? -15.172 3.143 -10.898 1 89.31 149 ARG B N 1
ATOM 6263 C CA . ARG B 1 149 ? -14.812 3.754 -9.625 1 89.31 149 ARG B CA 1
ATOM 6264 C C . ARG B 1 149 ? -13.383 4.301 -9.664 1 89.31 149 ARG B C 1
ATOM 6266 O O . ARG B 1 149 ? -13.125 5.402 -9.172 1 89.31 149 ARG B O 1
ATOM 6273 N N . ASP B 1 150 ? -12.508 3.582 -10.148 1 85.5 150 ASP B N 1
ATOM 6274 C CA . ASP B 1 150 ? -11.117 4.023 -10.211 1 85.5 150 ASP B CA 1
ATOM 6275 C C . ASP B 1 150 ? -10.969 5.254 -11.102 1 85.5 150 ASP B C 1
ATOM 6277 O O . ASP B 1 150 ? -10.273 6.207 -10.734 1 85.5 150 ASP B O 1
ATOM 6281 N N . GLU B 1 151 ? -11.664 5.207 -12.242 1 86.12 151 GLU B N 1
ATOM 6282 C CA . GLU B 1 151 ? -11.641 6.34 -13.156 1 86.12 151 GLU B CA 1
ATOM 6283 C C . GLU B 1 151 ? -12.242 7.586 -12.516 1 86.12 151 GLU B C 1
ATOM 6285 O O . GLU B 1 151 ? -11.766 8.703 -12.742 1 86.12 151 GLU B O 1
ATOM 6290 N N . ARG B 1 152 ? -13.211 7.32 -11.703 1 89 152 ARG B N 1
ATOM 6291 C CA . ARG B 1 152 ? -13.93 8.43 -11.094 1 89 152 ARG B CA 1
ATOM 6292 C C . ARG B 1 152 ? -13.289 8.828 -9.766 1 89 152 ARG B C 1
ATOM 6294 O O . ARG B 1 152 ? -13.648 9.852 -9.172 1 89 152 ARG B O 1
ATOM 6301 N N . GLY B 1 153 ? -12.359 8.031 -9.367 1 90.62 153 GLY B N 1
ATOM 6302 C CA . GLY B 1 153 ? -11.727 8.312 -8.086 1 90.62 153 GLY B CA 1
ATOM 6303 C C . GLY B 1 153 ? -12.656 8.102 -6.906 1 90.62 153 GLY B C 1
ATOM 6304 O O . GLY B 1 153 ? -12.555 8.805 -5.898 1 90.62 153 GLY B O 1
ATOM 6305 N N . GLU B 1 154 ? -13.578 7.219 -6.977 1 93.19 154 GLU B N 1
ATOM 6306 C CA . GLU B 1 154 ? -14.539 6.926 -5.914 1 93.19 154 GLU B CA 1
ATOM 6307 C C . GLU B 1 154 ? -13.93 6.02 -4.852 1 93.19 154 GLU B C 1
ATOM 6309 O O . GLU B 1 154 ? -12.992 5.27 -5.129 1 93.19 154 GLU B O 1
ATOM 6314 N N . ALA B 1 155 ? -14.469 6.121 -3.678 1 96.19 155 ALA B N 1
ATOM 6315 C CA . ALA B 1 155 ? -14.078 5.219 -2.6 1 96.19 155 ALA B CA 1
ATOM 6316 C C . ALA B 1 155 ? -14.461 3.777 -2.928 1 96.19 155 ALA B C 1
ATOM 6318 O O . ALA B 1 155 ? -15.461 3.533 -3.611 1 96.19 155 ALA B O 1
ATOM 6319 N N . ARG B 1 156 ? -13.648 2.877 -2.518 1 96.06 156 ARG B N 1
ATOM 6320 C CA . ARG B 1 156 ? -14.008 1.462 -2.566 1 96.06 156 ARG B CA 1
ATOM 6321 C C . ARG B 1 156 ? -14.578 0.996 -1.23 1 96.06 156 ARG B C 1
ATOM 6323 O O . ARG B 1 156 ? -13.969 1.206 -0.182 1 96.06 156 ARG B O 1
ATOM 6330 N N . VAL B 1 157 ? -15.727 0.359 -1.247 1 97.19 157 VAL B N 1
ATOM 6331 C CA . VAL B 1 157 ? -16.391 -0.153 -0.049 1 97.19 157 VAL B CA 1
ATOM 6332 C C . VAL B 1 157 ? -16.25 -1.673 0.002 1 97.19 157 VAL B C 1
ATOM 6334 O O . VAL B 1 157 ? -16.719 -2.373 -0.903 1 97.19 157 VAL B O 1
ATOM 6337 N N . LEU B 1 158 ? -15.641 -2.209 0.992 1 97.31 158 LEU B N 1
ATOM 6338 C CA . LEU B 1 158 ? -15.359 -3.633 1.125 1 97.31 158 LEU B CA 1
ATOM 6339 C C . LEU B 1 158 ? -16.188 -4.25 2.252 1 97.31 158 LEU B C 1
ATOM 6341 O O . LEU B 1 158 ? -16.25 -3.691 3.35 1 97.31 158 LEU B O 1
ATOM 6345 N N . THR B 1 159 ? -16.797 -5.41 2.006 1 96.44 159 THR B N 1
ATOM 6346 C CA . THR B 1 159 ? -17.547 -6.133 3.023 1 96.44 159 THR B CA 1
ATOM 6347 C C . THR B 1 159 ? -17.172 -7.609 3.033 1 96.44 159 THR B C 1
ATOM 6349 O O . THR B 1 159 ? -17.516 -8.336 3.969 1 96.44 159 THR B O 1
ATOM 6352 N N . ARG B 1 160 ? -16.391 -8.094 2.041 1 95.56 160 ARG B N 1
ATOM 6353 C CA . ARG B 1 160 ? -16.031 -9.5 1.915 1 95.56 160 ARG B CA 1
ATOM 6354 C C . ARG B 1 160 ? -14.672 -9.773 2.562 1 95.56 160 ARG B C 1
ATOM 6356 O O . ARG B 1 160 ? -13.789 -8.914 2.553 1 95.56 160 ARG B O 1
ATOM 6363 N N . PRO B 1 161 ? -14.484 -11.016 3.029 1 96.19 161 PRO B N 1
ATOM 6364 C CA . PRO B 1 161 ? -13.203 -11.32 3.668 1 96.19 161 PRO B CA 1
ATOM 6365 C C . PRO B 1 161 ? -12.023 -11.227 2.699 1 96.19 161 PRO B C 1
ATOM 6367 O O . PRO B 1 161 ? -10.953 -10.742 3.068 1 96.19 161 PRO B O 1
ATOM 6370 N N . VAL B 1 162 ? -12.242 -11.727 1.508 1 94.62 162 VAL B N 1
ATOM 6371 C CA . VAL B 1 162 ? -11.211 -11.617 0.48 1 94.62 162 VAL B CA 1
ATOM 6372 C C . VAL B 1 162 ? -11.656 -10.625 -0.59 1 94.62 162 VAL B C 1
ATOM 6374 O O . VAL B 1 162 ? -12.695 -10.812 -1.233 1 94.62 162 VAL B O 1
ATOM 6377 N N . TYR B 1 163 ? -10.898 -9.578 -0.763 1 95.44 163 TYR B N 1
ATOM 6378 C CA . TYR B 1 163 ? -11.305 -8.5 -1.663 1 95.44 163 TYR B CA 1
ATOM 6379 C C . TYR B 1 163 ? -10.227 -8.242 -2.711 1 95.44 163 TYR B C 1
ATOM 6381 O O . TYR B 1 163 ? -10.461 -7.523 -3.686 1 95.44 163 TYR B O 1
ATOM 6389 N N . ARG B 1 164 ? -9.023 -8.773 -2.523 1 95.81 164 ARG B N 1
ATOM 6390 C CA . ARG B 1 164 ? -7.91 -8.688 -3.463 1 95.81 164 ARG B CA 1
ATOM 6391 C C . ARG B 1 164 ? -7.195 -10.023 -3.592 1 95.81 164 ARG B C 1
ATOM 6393 O O . ARG B 1 164 ? -7.266 -10.859 -2.688 1 95.81 164 ARG B O 1
ATOM 6400 N N . ALA B 1 165 ? -6.57 -10.18 -4.668 1 95.56 165 ALA B N 1
ATOM 6401 C CA . ALA B 1 165 ? -5.773 -11.383 -4.91 1 95.56 165 ALA B CA 1
ATOM 6402 C C . ALA B 1 165 ? -4.57 -11.07 -5.793 1 95.56 165 ALA B C 1
ATOM 6404 O O . ALA B 1 165 ? -4.66 -10.258 -6.715 1 95.56 165 ALA B O 1
ATOM 6405 N N . ASN B 1 166 ? -3.453 -11.727 -5.488 1 96.31 166 ASN B N 1
ATOM 6406 C CA . ASN B 1 166 ? -2.273 -11.57 -6.332 1 96.31 166 ASN B CA 1
ATOM 6407 C C . ASN B 1 166 ? -2.592 -11.859 -7.797 1 96.31 166 ASN B C 1
ATOM 6409 O O . ASN B 1 166 ? -3.209 -12.875 -8.109 1 96.31 166 ASN B O 1
ATOM 6413 N N . GLY B 1 167 ? -2.217 -10.969 -8.711 1 92.75 167 GLY B N 1
ATOM 6414 C CA . GLY B 1 167 ? -2.471 -11.117 -10.133 1 92.75 167 GLY B CA 1
ATOM 6415 C C . GLY B 1 167 ? -3.748 -10.445 -10.586 1 92.75 167 GLY B C 1
ATOM 6416 O O . GLY B 1 167 ? -3.811 -9.898 -11.695 1 92.75 167 GLY B O 1
ATOM 6417 N N . ALA B 1 168 ? -4.762 -10.422 -9.703 1 91.69 168 ALA B N 1
ATOM 6418 C CA . ALA B 1 168 ? -6.055 -9.852 -10.055 1 91.69 168 ALA B CA 1
ATOM 6419 C C . ALA B 1 168 ? -6.203 -8.445 -9.477 1 91.69 168 ALA B C 1
ATOM 6421 O O . ALA B 1 168 ? -6.945 -7.617 -10.016 1 91.69 168 ALA B O 1
ATOM 6422 N N . ASP B 1 169 ? -5.402 -8.195 -8.359 1 93.94 169 ASP B N 1
ATOM 6423 C CA . ASP B 1 169 ? -5.613 -7 -7.551 1 93.94 169 ASP B CA 1
ATOM 6424 C C . ASP B 1 169 ? -7.031 -6.965 -6.988 1 93.94 169 ASP B C 1
ATOM 6426 O O . ASP B 1 169 ? -7.473 -7.914 -6.34 1 93.94 169 ASP B O 1
ATOM 6430 N N . TRP B 1 170 ? -7.887 -5.98 -7.34 1 94.06 170 TRP B N 1
ATOM 6431 C CA . TRP B 1 170 ? -9.25 -5.922 -6.82 1 94.06 170 TRP B CA 1
ATOM 6432 C C . TRP B 1 170 ? -10.117 -7.008 -7.445 1 94.06 170 TRP B C 1
ATOM 6434 O O . TRP B 1 170 ? -10.133 -7.176 -8.664 1 94.06 170 TRP B O 1
ATOM 6444 N N . LEU B 1 171 ? -10.773 -7.723 -6.621 1 93.75 171 LEU B N 1
ATOM 6445 C CA . LEU B 1 171 ? -11.758 -8.68 -7.105 1 93.75 171 LEU B CA 1
ATOM 6446 C C . LEU B 1 171 ? -13.07 -7.988 -7.438 1 93.75 171 LEU B C 1
ATOM 6448 O O . LEU B 1 171 ? -13.484 -7.059 -6.742 1 93.75 171 LEU B O 1
ATOM 6452 N N . PRO B 1 172 ? -13.711 -8.453 -8.461 1 91.69 172 PRO B N 1
ATOM 6453 C CA . PRO B 1 172 ? -14.992 -7.836 -8.805 1 91.69 172 PRO B CA 1
ATOM 6454 C C . PRO B 1 172 ? -16.078 -8.117 -7.77 1 91.69 172 PRO B C 1
ATOM 6456 O O . PRO B 1 172 ? -15.977 -9.086 -7.016 1 91.69 172 PRO B O 1
ATOM 6459 N N . GLU B 1 173 ? -17.016 -7.242 -7.707 1 88.88 173 GLU B N 1
ATOM 6460 C CA . GLU B 1 173 ? -18.156 -7.441 -6.812 1 88.88 173 GLU B CA 1
ATOM 6461 C C . GLU B 1 173 ? -18.891 -8.734 -7.137 1 88.88 173 GLU B C 1
ATOM 6463 O O . GLU B 1 173 ? -19.328 -9.445 -6.234 1 88.88 173 GLU B O 1
ATOM 6468 N N . ARG B 1 174 ? -18.969 -8.969 -8.484 1 91.44 174 ARG B N 1
ATOM 6469 C CA . ARG B 1 174 ? -19.531 -10.227 -8.961 1 91.44 174 ARG B CA 1
ATOM 6470 C C . ARG B 1 174 ? -18.5 -11 -9.781 1 91.44 174 ARG B C 1
ATOM 6472 O O . ARG B 1 174 ? -17.844 -10.43 -10.648 1 91.44 174 ARG B O 1
ATOM 6479 N N . PRO B 1 175 ? -18.422 -12.305 -9.492 1 94.5 175 PRO B N 1
ATOM 6480 C CA . PRO B 1 175 ? -17.484 -13.102 -10.289 1 94.5 175 PRO B CA 1
ATOM 6481 C C . PRO B 1 175 ? -17.906 -13.219 -11.75 1 94.5 175 PRO B C 1
ATOM 6483 O O . PRO B 1 175 ? -19.047 -12.914 -12.094 1 94.5 175 PRO B O 1
ATOM 6486 N N . ALA B 1 176 ? -16.953 -13.633 -12.555 1 96.25 176 ALA B N 1
ATOM 6487 C CA . ALA B 1 176 ? -17.266 -13.898 -13.953 1 96.25 176 ALA B CA 1
ATOM 6488 C C . ALA B 1 176 ? -18.312 -15 -14.078 1 96.25 176 ALA B C 1
ATOM 6490 O O . ALA B 1 176 ? -18.297 -15.984 -13.336 1 96.25 176 ALA B O 1
ATOM 6491 N N . ALA B 1 177 ? -19.219 -14.797 -14.953 1 96.38 177 ALA B N 1
ATOM 6492 C CA . ALA B 1 177 ? -20.219 -15.82 -15.25 1 96.38 177 ALA B CA 1
ATOM 6493 C C . ALA B 1 177 ? -19.688 -16.828 -16.266 1 96.38 177 ALA B C 1
ATOM 6495 O O . ALA B 1 177 ? -18.766 -16.531 -17.016 1 96.38 177 ALA B O 1
ATOM 6496 N N . LEU B 1 178 ? -20.234 -17.984 -16.188 1 97.12 178 LEU B N 1
ATOM 6497 C CA . LEU B 1 178 ? -20 -18.984 -17.203 1 97.12 178 LEU B CA 1
ATOM 6498 C C . LEU B 1 178 ? -20.938 -18.781 -18.391 1 97.12 178 LEU B C 1
ATOM 6500 O O . LEU B 1 178 ? -22.141 -18.656 -18.219 1 97.12 178 LEU B O 1
ATOM 6504 N N . TRP B 1 179 ? -20.359 -18.734 -19.562 1 96.75 179 TRP B N 1
ATOM 6505 C CA . TRP B 1 179 ? -21.094 -18.531 -20.812 1 96.75 179 TRP B CA 1
ATOM 6506 C C . TRP B 1 179 ? -20.953 -19.75 -21.734 1 96.75 179 TRP B C 1
ATOM 6508 O O . TRP B 1 179 ? -20.016 -20.531 -21.578 1 96.75 179 TRP B O 1
ATOM 6518 N N . LEU B 1 180 ? -21.906 -19.844 -22.594 1 96.38 180 LEU B N 1
ATOM 6519 C CA . LEU B 1 180 ? -21.969 -20.938 -23.562 1 96.38 180 LEU B CA 1
ATOM 6520 C C . LEU B 1 180 ? -22.141 -20.391 -24.984 1 96.38 180 LEU B C 1
ATOM 6522 O O . LEU B 1 180 ? -23.062 -19.609 -25.25 1 96.38 180 LEU B O 1
ATOM 6526 N N . TYR B 1 181 ? -21.25 -20.734 -25.859 1 97.75 181 TYR B N 1
ATOM 6527 C CA . TYR B 1 181 ? -21.391 -20.438 -27.281 1 97.75 181 TYR B CA 1
ATOM 6528 C C . TYR B 1 181 ? -21.812 -21.672 -28.062 1 97.75 181 TYR B C 1
ATOM 6530 O O . TYR B 1 181 ? -21.125 -22.688 -28.062 1 97.75 181 TYR B O 1
ATOM 6538 N N . ASP B 1 182 ? -22.984 -21.609 -28.672 1 96.88 182 ASP B N 1
ATOM 6539 C CA . ASP B 1 182 ? -23.438 -22.656 -29.594 1 96.88 182 ASP B CA 1
ATOM 6540 C C . ASP B 1 182 ? -22.859 -22.453 -30.984 1 96.88 182 ASP B C 1
ATOM 6542 O O . ASP B 1 182 ? -23.328 -21.594 -31.734 1 96.88 182 ASP B O 1
ATOM 6546 N N . VAL B 1 183 ? -21.922 -23.281 -31.328 1 97.12 183 VAL B N 1
ATOM 6547 C CA . VAL B 1 183 ? -21.141 -23.094 -32.562 1 97.12 183 VAL B CA 1
ATOM 6548 C C . VAL B 1 183 ? -22.062 -23.25 -33.781 1 97.12 183 VAL B C 1
ATOM 6550 O O . VAL B 1 183 ? -21.922 -22.516 -34.75 1 97.12 183 VAL B O 1
ATOM 6553 N N . GLU B 1 184 ? -22.922 -24.188 -33.75 1 94.38 184 GLU B N 1
ATOM 6554 C CA . GLU B 1 184 ? -23.812 -24.453 -34.875 1 94.38 184 GLU B CA 1
ATOM 6555 C C . GLU B 1 184 ? -24.828 -23.312 -35.031 1 94.38 184 GLU B C 1
ATOM 6557 O O . GLU B 1 184 ? -25.062 -22.844 -36.125 1 94.38 184 GLU B O 1
ATOM 6562 N N . ALA B 1 185 ? -25.328 -22.891 -33.938 1 94.94 185 ALA B N 1
ATOM 6563 C CA . ALA B 1 185 ? -26.375 -21.859 -33.969 1 94.94 185 ALA B CA 1
ATOM 6564 C C . ALA B 1 185 ? -25.75 -20.453 -34.031 1 94.94 185 ALA B C 1
ATOM 6566 O O . ALA B 1 185 ? -26.438 -19.484 -34.312 1 94.94 185 ALA B O 1
ATOM 6567 N N . ASP B 1 186 ? -24.5 -20.406 -33.75 1 96 186 ASP B N 1
ATOM 6568 C CA . ASP B 1 186 ? -23.797 -19.125 -33.656 1 96 186 ASP B CA 1
ATOM 6569 C C . ASP B 1 186 ? -24.484 -18.203 -32.625 1 96 186 ASP B C 1
ATOM 6571 O O . ASP B 1 186 ? -24.812 -17.062 -32.969 1 96 186 ASP B O 1
ATOM 6575 N N . LYS B 1 187 ? -24.719 -18.719 -31.469 1 95 187 LYS B N 1
ATOM 6576 C CA . LYS B 1 187 ? -25.438 -17.984 -30.438 1 95 187 LYS B CA 1
ATOM 6577 C C . LYS B 1 187 ? -24.688 -18.062 -29.094 1 95 187 LYS B C 1
ATOM 6579 O O . LYS B 1 187 ? -24.203 -19.125 -28.719 1 95 187 LYS B O 1
ATOM 6584 N N . LEU B 1 188 ? -24.641 -16.953 -28.438 1 95.06 188 LEU B N 1
ATOM 6585 C CA . LEU B 1 188 ? -24.078 -16.844 -27.094 1 95.06 188 LEU B CA 1
ATOM 6586 C C . LEU B 1 188 ? -25.188 -16.797 -26.047 1 95.06 188 LEU B C 1
ATOM 6588 O O . LEU B 1 188 ? -26.219 -16.172 -26.266 1 95.06 188 LEU B O 1
ATOM 6592 N N . ARG B 1 189 ? -25 -17.422 -24.953 1 93.25 189 ARG B N 1
ATOM 6593 C CA . ARG B 1 189 ? -25.922 -17.328 -23.828 1 93.25 189 ARG B CA 1
ATOM 6594 C C . ARG B 1 189 ? -25.203 -17.453 -22.5 1 93.25 189 ARG B C 1
ATOM 6596 O O . ARG B 1 189 ? -24.234 -18.188 -22.375 1 93.25 189 ARG B O 1
ATOM 6603 N N . GLU B 1 190 ? -25.672 -16.719 -21.5 1 94.12 190 GLU B N 1
ATOM 6604 C CA . GLU B 1 190 ? -25.188 -16.906 -20.141 1 94.12 190 GLU B CA 1
ATOM 6605 C C . GLU B 1 190 ? -25.641 -18.25 -19.578 1 94.12 190 GLU B C 1
ATOM 6607 O O . GLU B 1 190 ? -26.812 -18.594 -19.656 1 94.12 190 GLU B O 1
ATOM 6612 N N . TRP B 1 191 ? -24.781 -19 -19.109 1 95.75 191 TRP B N 1
ATOM 6613 C CA . TRP B 1 191 ? -25.031 -20.344 -18.641 1 95.75 191 TRP B CA 1
ATOM 6614 C C . TRP B 1 191 ? -25.234 -20.375 -17.125 1 95.75 191 TRP B C 1
ATOM 6616 O O . TRP B 1 191 ? -26.172 -20.984 -16.625 1 95.75 191 TRP B O 1
ATOM 6626 N N . TYR B 1 192 ? -24.406 -19.719 -16.359 1 95.56 192 TYR B N 1
ATOM 6627 C CA . TYR B 1 192 ? -24.422 -19.75 -14.898 1 95.56 192 TYR B CA 1
ATOM 6628 C C . TYR B 1 192 ? -23.703 -18.531 -14.328 1 95.56 192 TYR B C 1
ATOM 6630 O O . TYR B 1 192 ? -22.531 -18.281 -14.656 1 95.56 192 TYR B O 1
ATOM 6638 N N . ALA B 1 193 ? -24.391 -17.75 -13.547 1 94.38 193 ALA B N 1
ATOM 6639 C CA . ALA B 1 193 ? -23.828 -16.609 -12.836 1 94.38 193 ALA B CA 1
ATOM 6640 C C . ALA B 1 193 ? -23.609 -16.922 -11.359 1 94.38 193 ALA B C 1
ATOM 6642 O O . ALA B 1 193 ? -24.516 -16.75 -10.539 1 94.38 193 ALA B O 1
ATOM 6643 N N . PRO B 1 194 ? -22.406 -17.328 -11.008 1 94.5 194 PRO B N 1
ATOM 6644 C CA . PRO B 1 194 ? -22.172 -17.781 -9.633 1 94.5 194 PRO B CA 1
ATOM 6645 C C . PRO B 1 194 ? -22.016 -16.609 -8.656 1 94.5 194 PRO B C 1
ATOM 6647 O O . PRO B 1 194 ? -21.641 -15.508 -9.062 1 94.5 194 PRO B O 1
ATOM 6650 N N . GLU B 1 195 ? -22.312 -16.891 -7.379 1 91.94 195 GLU B N 1
ATOM 6651 C CA . GLU B 1 195 ? -22.016 -15.93 -6.316 1 91.94 195 GLU B CA 1
ATOM 6652 C C . GLU B 1 195 ? -20.547 -15.984 -5.902 1 91.94 195 GLU B C 1
ATOM 6654 O O . GLU B 1 195 ? -20 -14.992 -5.438 1 91.94 195 GLU B O 1
ATOM 6659 N N . ILE B 1 196 ? -20.078 -17.203 -5.992 1 93.44 196 ILE B N 1
ATOM 6660 C CA . ILE B 1 196 ? -18.672 -17.453 -5.715 1 93.44 196 ILE B CA 1
ATOM 6661 C C . ILE B 1 196 ? -17.969 -17.922 -6.984 1 93.44 196 ILE B C 1
ATOM 6663 O O . ILE B 1 196 ? -18.531 -18.719 -7.746 1 93.44 196 ILE B O 1
ATOM 6667 N N . GLY B 1 197 ? -16.781 -17.5 -7.23 1 94 197 GLY B N 1
ATOM 6668 C CA . GLY B 1 197 ? -16.062 -17.828 -8.453 1 94 197 GLY B CA 1
ATOM 6669 C C . GLY B 1 197 ? -15.891 -19.312 -8.664 1 94 197 GLY B C 1
ATOM 6670 O O . GLY B 1 197 ? -15.75 -20.078 -7.703 1 94 197 GLY B O 1
ATOM 6671 N N . ILE B 1 198 ? -15.828 -19.672 -9.945 1 94.94 198 ILE B N 1
ATOM 6672 C CA . ILE B 1 198 ? -15.602 -21.062 -10.344 1 94.94 198 ILE B CA 1
ATOM 6673 C C . ILE B 1 198 ? -14.102 -21.359 -10.344 1 94.94 198 ILE B C 1
ATOM 6675 O O . ILE B 1 198 ? -13.328 -20.656 -11 1 94.94 198 ILE B O 1
ATOM 6679 N N . GLY B 1 199 ? -13.734 -22.406 -9.641 1 93.25 199 GLY B N 1
ATOM 6680 C CA . GLY B 1 199 ? -12.328 -22.734 -9.531 1 93.25 199 GLY B CA 1
ATOM 6681 C C . GLY B 1 199 ? -11.828 -23.641 -10.633 1 93.25 199 GLY B C 1
ATOM 6682 O O . GLY B 1 199 ? -10.664 -23.578 -11.031 1 93.25 199 GLY B O 1
ATOM 6683 N N . ALA B 1 200 ? -12.633 -24.562 -11.062 1 94.81 200 ALA B N 1
ATOM 6684 C CA . ALA B 1 200 ? -12.32 -25.516 -12.133 1 94.81 200 ALA B CA 1
ATOM 6685 C C . ALA B 1 200 ? -13.594 -25.953 -12.859 1 94.81 200 ALA B C 1
ATOM 6687 O O . ALA B 1 200 ? -14.688 -25.891 -12.297 1 94.81 200 ALA B O 1
ATOM 6688 N N . LEU B 1 201 ? -13.375 -26.312 -14.078 1 95.94 201 LEU B N 1
ATOM 6689 C CA . LEU B 1 201 ? -14.477 -26.719 -14.945 1 95.94 201 LEU B CA 1
ATOM 6690 C C . LEU B 1 201 ? -14.055 -27.844 -15.875 1 95.94 201 LEU B C 1
ATOM 6692 O O . LEU B 1 201 ? -12.945 -27.844 -16.406 1 95.94 201 LEU B O 1
ATOM 6696 N N . SER B 1 202 ? -14.922 -28.891 -16.016 1 97.56 202 SER B N 1
ATOM 6697 C CA . SER B 1 202 ? -14.68 -29.938 -17 1 97.56 202 SER B CA 1
ATOM 6698 C C . SER B 1 202 ? -15.992 -30.5 -17.547 1 97.56 202 SER B C 1
ATOM 6700 O O . SER B 1 202 ? -16.938 -30.734 -16.797 1 97.56 202 SER B O 1
ATOM 6702 N N . TRP B 1 203 ? -16.094 -30.766 -18.859 1 98.19 203 TRP B N 1
ATOM 6703 C CA . TRP B 1 203 ? -17.281 -31.312 -19.5 1 98.19 203 TRP B CA 1
ATOM 6704 C C . TRP B 1 203 ? -17.422 -32.812 -19.203 1 98.19 203 TRP B C 1
ATOM 6706 O O . TRP B 1 203 ? -16.438 -33.531 -19.188 1 98.19 203 TRP B O 1
ATOM 6716 N N . TRP B 1 204 ? -18.703 -33.188 -19 1 98.19 204 TRP B N 1
ATOM 6717 C CA . TRP B 1 204 ? -18.984 -34.625 -19.078 1 98.19 204 TRP B CA 1
ATOM 6718 C C . TRP B 1 204 ? -18.812 -35.125 -20.516 1 98.19 204 TRP B C 1
ATOM 6720 O O . TRP B 1 204 ? -19.062 -34.406 -21.469 1 98.19 204 TRP B O 1
ATOM 6730 N N . PRO B 1 205 ? -18.422 -36.406 -20.656 1 97.38 205 PRO B N 1
ATOM 6731 C CA . PRO B 1 205 ? -18.109 -36.906 -22 1 97.38 205 PRO B CA 1
ATOM 6732 C C . PRO B 1 205 ? -19.328 -36.875 -22.922 1 97.38 205 PRO B C 1
ATOM 6734 O O . PRO B 1 205 ? -19.172 -36.844 -24.141 1 97.38 205 PRO B O 1
ATOM 6737 N N . ASP B 1 206 ? -20.547 -36.938 -22.375 1 97.5 206 ASP B N 1
ATOM 6738 C CA . ASP B 1 206 ? -21.75 -36.938 -23.203 1 97.5 206 ASP B CA 1
ATOM 6739 C C . ASP B 1 206 ? -22.281 -35.5 -23.438 1 97.5 206 ASP B C 1
ATOM 6741 O O . ASP B 1 206 ? -23.359 -35.344 -23.984 1 97.5 206 ASP B O 1
ATOM 6745 N N . SER B 1 207 ? -21.578 -34.531 -22.984 1 97.81 207 SER B N 1
ATOM 6746 C CA . SER B 1 207 ? -21.844 -33.125 -23.219 1 97.81 207 SER B CA 1
ATOM 6747 C C . SER B 1 207 ? -23.125 -32.688 -22.516 1 97.81 207 SER B C 1
ATOM 6749 O O . SER B 1 207 ? -23.719 -31.672 -22.891 1 97.81 207 SER B O 1
ATOM 6751 N N . ARG B 1 208 ? -23.578 -33.406 -21.484 1 96.44 208 ARG B N 1
ATOM 6752 C CA . ARG B 1 208 ? -24.828 -33.094 -20.797 1 96.44 208 ARG B CA 1
ATOM 6753 C C . ARG B 1 208 ? -24.641 -31.875 -19.891 1 96.44 208 ARG B C 1
ATOM 6755 O O . ARG B 1 208 ? -25.625 -31.266 -19.438 1 96.44 208 ARG B O 1
ATOM 6762 N N . GLY B 1 209 ? -23.5 -31.578 -19.609 1 97 209 GLY B N 1
ATOM 6763 C CA . GLY B 1 209 ? -23.125 -30.5 -18.703 1 97 209 GLY B CA 1
ATOM 6764 C C . GLY B 1 209 ? -21.672 -30.578 -18.266 1 97 209 GLY B C 1
ATOM 6765 O O . GLY B 1 209 ? -20.844 -31.172 -18.953 1 97 209 GLY B O 1
ATOM 6766 N N . VAL B 1 210 ? -21.391 -29.766 -17.172 1 97.62 210 VAL B N 1
ATOM 6767 C CA . VAL B 1 210 ? -20 -29.688 -16.703 1 97.62 210 VAL B CA 1
ATOM 6768 C C . VAL B 1 210 ? -19.953 -29.969 -15.211 1 97.62 210 VAL B C 1
ATOM 6770 O O . VAL B 1 210 ? -20.953 -29.781 -14.5 1 97.62 210 VAL B O 1
ATOM 6773 N N . LEU B 1 211 ? -18.844 -30.5 -14.781 1 97.25 211 LEU B N 1
ATOM 6774 C CA . LEU B 1 211 ? -18.453 -30.453 -13.375 1 97.25 211 LEU B CA 1
ATOM 6775 C C . LEU B 1 211 ? -17.781 -29.125 -13.047 1 97.25 211 LEU B C 1
ATOM 6777 O O . LEU B 1 211 ? -17 -28.609 -13.836 1 97.25 211 LEU B O 1
ATOM 6781 N N . ILE B 1 212 ? -18.125 -28.547 -11.898 1 97.06 212 ILE B N 1
ATOM 6782 C CA . ILE B 1 212 ? -17.453 -27.328 -11.477 1 97.06 212 ILE B CA 1
ATOM 6783 C C . ILE B 1 212 ? -17 -27.469 -10.023 1 97.06 212 ILE B C 1
ATOM 6785 O O . ILE B 1 212 ? -17.625 -28.188 -9.242 1 97.06 212 ILE B O 1
ATOM 6789 N N . VAL B 1 213 ? -15.883 -26.891 -9.664 1 96.69 213 VAL B N 1
ATOM 6790 C CA . VAL B 1 213 ? -15.398 -26.75 -8.297 1 96.69 213 VAL B CA 1
ATOM 6791 C C . VAL B 1 213 ? -15.68 -25.344 -7.793 1 96.69 213 VAL B C 1
ATOM 6793 O O . VAL B 1 213 ? -15.336 -24.359 -8.445 1 96.69 213 VAL B O 1
ATOM 6796 N N . GLN B 1 214 ? -16.297 -25.281 -6.633 1 95.75 214 GLN B N 1
ATOM 6797 C CA . GLN B 1 214 ? -16.688 -23.984 -6.078 1 95.75 214 GLN B CA 1
ATOM 6798 C C . GLN B 1 214 ? -16.828 -24.062 -4.559 1 95.75 214 GLN B C 1
ATOM 6800 O O . GLN B 1 214 ? -17.141 -25.125 -4.012 1 95.75 214 GLN B O 1
ATOM 6805 N N . SER B 1 215 ? -16.547 -22.906 -3.918 1 96.06 215 SER B N 1
ATOM 6806 C CA . SER B 1 215 ? -16.812 -22.812 -2.486 1 96.06 215 SER B CA 1
ATOM 6807 C C . SER B 1 215 ? -18.266 -22.469 -2.219 1 96.06 215 SER B C 1
ATOM 6809 O O . SER B 1 215 ? -18.953 -21.906 -3.074 1 96.06 215 SER B O 1
ATOM 6811 N N . GLU B 1 216 ? -18.75 -22.828 -1.039 1 95.06 216 GLU B N 1
ATOM 6812 C CA . GLU B 1 216 ? -20.141 -22.609 -0.67 1 95.06 216 GLU B CA 1
ATOM 6813 C C . GLU B 1 216 ? -20.406 -21.125 -0.417 1 95.06 216 GLU B C 1
ATOM 6815 O O . GLU B 1 216 ? -21.484 -20.625 -0.75 1 95.06 216 GLU B O 1
ATOM 6820 N N . ASP B 1 217 ? -19.484 -20.484 0.191 1 94.69 217 ASP B N 1
ATOM 6821 C CA . ASP B 1 217 ? -19.625 -19.062 0.499 1 94.69 217 ASP B CA 1
ATOM 6822 C C . ASP B 1 217 ? -18.266 -18.375 0.561 1 94.69 217 ASP B C 1
ATOM 6824 O O . ASP B 1 217 ? -17.234 -19 0.304 1 94.69 217 ASP B O 1
ATOM 6828 N N . GLU B 1 218 ? -18.281 -17.125 0.857 1 94 218 GLU B N 1
ATOM 6829 C CA . GLU B 1 218 ? -17.078 -16.297 0.812 1 94 218 GLU B CA 1
ATOM 6830 C C . GLU B 1 218 ? -16.078 -16.734 1.884 1 94 218 GLU B C 1
ATOM 6832 O O . GLU B 1 218 ? -14.867 -16.672 1.671 1 94 218 GLU B O 1
ATOM 6837 N N . TRP B 1 219 ? -16.547 -17.062 3.059 1 95.25 219 TRP B N 1
ATOM 6838 C CA . TRP B 1 219 ? -15.625 -17.484 4.113 1 95.25 219 TRP B CA 1
ATOM 6839 C C . TRP B 1 219 ? -14.938 -18.797 3.752 1 95.25 219 TRP B C 1
ATOM 6841 O O . TRP B 1 219 ? -13.727 -18.938 3.908 1 95.25 219 TRP B O 1
ATOM 6851 N N . GLN B 1 220 ? -15.742 -19.781 3.229 1 94.81 220 GLN B N 1
ATOM 6852 C CA . GLN B 1 220 ? -15.148 -21.047 2.801 1 94.81 220 GLN B CA 1
ATOM 6853 C C . GLN B 1 220 ? -14.141 -20.828 1.68 1 94.81 220 GLN B C 1
ATOM 6855 O O . GLN B 1 220 ? -13.125 -21.516 1.61 1 94.81 220 GLN B O 1
ATOM 6860 N N . ALA B 1 221 ? -14.453 -19.891 0.818 1 94.56 221 ALA B N 1
ATOM 6861 C CA . ALA B 1 221 ? -13.508 -19.531 -0.238 1 94.56 221 ALA B CA 1
ATOM 6862 C C . ALA B 1 221 ? -12.195 -19.016 0.35 1 94.56 221 ALA B C 1
ATOM 6864 O O . ALA B 1 221 ? -11.117 -19.375 -0.119 1 94.56 221 ALA B O 1
ATOM 6865 N N . SER B 1 222 ? -12.297 -18.219 1.419 1 94.5 222 SER B N 1
ATOM 6866 C CA . SER B 1 222 ? -11.117 -17.672 2.07 1 94.5 222 SER B CA 1
ATOM 6867 C C . SER B 1 222 ? -10.289 -18.781 2.729 1 94.5 222 SER B C 1
ATOM 6869 O O . SER B 1 222 ? -9.086 -18.609 2.947 1 94.5 222 SER B O 1
ATOM 6871 N N . GLN B 1 223 ? -10.938 -19.906 3.006 1 93.5 223 GLN B N 1
ATOM 6872 C CA . GLN B 1 223 ? -10.289 -21.047 3.645 1 93.5 223 GLN B CA 1
ATOM 6873 C C . GLN B 1 223 ? -9.883 -22.094 2.613 1 93.5 223 GLN B C 1
ATOM 6875 O O . GLN B 1 223 ? -9.422 -23.172 2.975 1 93.5 223 GLN B O 1
ATOM 6880 N N . TRP B 1 224 ? -10.102 -21.875 1.37 1 92.69 224 TRP B N 1
ATOM 6881 C CA . TRP B 1 224 ? -9.805 -22.75 0.243 1 92.69 224 TRP B CA 1
ATOM 6882 C C . TRP B 1 224 ? -10.578 -24.062 0.353 1 92.69 224 TRP B C 1
ATOM 6884 O O . TRP B 1 224 ? -10.07 -25.125 -0.028 1 92.69 224 TRP B O 1
ATOM 6894 N N . ARG B 1 225 ? -11.703 -23.938 0.937 1 94.5 225 ARG B N 1
ATOM 6895 C CA . ARG B 1 225 ? -12.602 -25.094 1.002 1 94.5 225 ARG B CA 1
ATOM 6896 C C . ARG B 1 225 ? -13.57 -25.094 -0.177 1 94.5 225 ARG B C 1
ATOM 6898 O O . ARG B 1 225 ? -14.359 -24.156 -0.344 1 94.5 225 ARG B O 1
ATOM 6905 N N . GLN B 1 226 ? -13.484 -26.156 -0.917 1 95.69 226 GLN B N 1
ATOM 6906 C CA . GLN B 1 226 ? -14.258 -26.25 -2.152 1 95.69 226 GLN B CA 1
ATOM 6907 C C . GLN B 1 226 ? -14.984 -27.578 -2.246 1 95.69 226 GLN B C 1
ATOM 6909 O O . GLN B 1 226 ? -14.625 -28.547 -1.558 1 95.69 226 GLN B O 1
ATOM 6914 N N . ASP B 1 227 ? -16 -27.578 -3.023 1 96 227 ASP B N 1
ATOM 6915 C CA . ASP B 1 227 ? -16.812 -28.75 -3.334 1 96 227 ASP B CA 1
ATOM 6916 C C . ASP B 1 227 ? -16.969 -28.922 -4.844 1 96 227 ASP B C 1
ATOM 6918 O O . ASP B 1 227 ? -16.516 -28.078 -5.621 1 96 227 ASP B O 1
ATOM 6922 N N . VAL B 1 228 ? -17.484 -30.047 -5.219 1 96.56 228 VAL B N 1
ATOM 6923 C CA . VAL B 1 228 ? -17.703 -30.312 -6.633 1 96.56 228 VAL B CA 1
ATOM 6924 C C . VAL B 1 228 ? -19.203 -30.328 -6.93 1 96.56 228 VAL B C 1
ATOM 6926 O O . VAL B 1 228 ? -20 -30.906 -6.176 1 96.56 228 VAL B O 1
ATOM 6929 N N . TYR B 1 229 ? -19.594 -29.672 -7.949 1 96.81 229 TYR B N 1
ATOM 6930 C CA . TYR B 1 229 ? -20.984 -29.562 -8.359 1 96.81 229 TYR B CA 1
ATOM 6931 C C . TYR B 1 229 ? -21.172 -30.047 -9.797 1 96.81 229 TYR B C 1
ATOM 6933 O O . TYR B 1 229 ? -20.25 -29.969 -10.609 1 96.81 229 TYR B O 1
ATOM 6941 N N . ASP B 1 230 ? -22.328 -30.609 -10.039 1 96.75 230 ASP B N 1
ATOM 6942 C CA . ASP B 1 230 ? -22.797 -30.875 -11.391 1 96.75 230 ASP B CA 1
ATOM 6943 C C . ASP B 1 230 ? -23.641 -29.719 -11.922 1 96.75 230 ASP B C 1
ATOM 6945 O O . ASP B 1 230 ? -24.609 -29.312 -11.273 1 96.75 230 ASP B O 1
ATOM 6949 N N . LEU B 1 231 ? -23.266 -29.203 -13.039 1 97.38 231 LEU B N 1
ATOM 6950 C CA . LEU B 1 231 ? -24 -28.109 -13.688 1 97.38 231 LEU B CA 1
ATOM 6951 C C . LEU B 1 231 ? -24.516 -28.547 -15.055 1 97.38 231 LEU B C 1
ATOM 6953 O O . LEU B 1 231 ? -23.766 -28.594 -16.031 1 97.38 231 LEU B O 1
ATOM 6957 N N . PRO B 1 232 ? -25.797 -28.844 -15.188 1 96.12 232 PRO B N 1
ATOM 6958 C CA . PRO B 1 232 ? -26.344 -29.266 -16.484 1 96.12 232 PRO B CA 1
ATOM 6959 C C . PRO B 1 232 ? -26.422 -28.125 -17.484 1 96.12 232 PRO B C 1
ATOM 6961 O O . PRO B 1 232 ? -26.344 -26.953 -17.109 1 96.12 232 PRO B O 1
ATOM 6964 N N . LEU B 1 233 ? -26.5 -28.484 -18.734 1 94.88 233 LEU B N 1
ATOM 6965 C CA . LEU B 1 233 ? -26.75 -27.469 -19.766 1 94.88 233 LEU B CA 1
ATOM 6966 C C . LEU B 1 233 ? -28.031 -26.703 -19.469 1 94.88 233 LEU B C 1
ATOM 6968 O O . LEU B 1 233 ? -28.984 -27.266 -18.922 1 94.88 233 LEU B O 1
ATOM 6972 N N . PRO B 1 234 ? -27.938 -25.422 -19.734 1 90 234 PRO B N 1
ATOM 6973 C CA . PRO B 1 234 ? -29.156 -24.656 -19.516 1 90 234 PRO B CA 1
ATOM 6974 C C . PRO B 1 234 ? -30.297 -25.062 -20.453 1 90 234 PRO B C 1
ATOM 6976 O O . PRO B 1 234 ? -30.031 -25.5 -21.594 1 90 234 PRO B O 1
ATOM 6979 N N . THR B 1 235 ? -31.453 -25.016 -19.875 1 81.75 235 THR B N 1
ATOM 6980 C CA . THR B 1 235 ? -32.625 -25.234 -20.703 1 81.75 235 THR B CA 1
ATOM 6981 C C . THR B 1 235 ? -33.25 -23.906 -21.125 1 81.75 235 THR B C 1
ATOM 6983 O O . THR B 1 235 ? -32.844 -22.844 -20.625 1 81.75 235 THR B O 1
ATOM 6986 N N . ALA B 1 236 ? -34.031 -23.875 -22.219 1 72.5 236 ALA B N 1
ATOM 6987 C CA . ALA B 1 236 ? -34.656 -22.672 -22.734 1 72.5 236 ALA B CA 1
ATOM 6988 C C . ALA B 1 236 ? -35.438 -21.938 -21.625 1 72.5 236 ALA B C 1
ATOM 6990 O O . ALA B 1 236 ? -35.531 -20.703 -21.656 1 72.5 236 ALA B O 1
ATOM 6991 N N . ASP B 1 237 ? -35.906 -22.547 -20.672 1 66.62 237 ASP B N 1
ATOM 6992 C CA . ASP B 1 237 ? -36.875 -21.969 -19.766 1 66.62 237 ASP B CA 1
ATOM 6993 C C . ASP B 1 237 ? -36.219 -21.609 -18.422 1 66.62 237 ASP B C 1
ATOM 6995 O O . ASP B 1 237 ? -36.812 -20.875 -17.625 1 66.62 237 ASP B O 1
ATOM 6999 N N . ALA B 1 238 ? -35.125 -22.156 -18.078 1 66.12 238 ALA B N 1
ATOM 7000 C CA . ALA B 1 238 ? -34.625 -21.859 -16.75 1 66.12 238 ALA B CA 1
ATOM 7001 C C . ALA B 1 238 ? -33.094 -21.844 -16.734 1 66.12 238 ALA B C 1
ATOM 7003 O O . ALA B 1 238 ? -32.469 -22.562 -17.484 1 66.12 238 ALA B O 1
ATOM 7004 N N . PRO B 1 239 ? -32.594 -20.828 -15.922 1 73.06 239 PRO B N 1
ATOM 7005 C CA . PRO B 1 239 ? -31.125 -20.875 -15.734 1 73.06 239 PRO B CA 1
ATOM 7006 C C . PRO B 1 239 ? -30.672 -22.172 -15.078 1 73.06 239 PRO B C 1
ATOM 7008 O O . PRO B 1 239 ? -31.422 -22.781 -14.32 1 73.06 239 PRO B O 1
ATOM 7011 N N . ALA B 1 240 ? -29.562 -22.75 -15.508 1 83.62 240 ALA B N 1
ATOM 7012 C CA . ALA B 1 240 ? -28.984 -23.953 -14.914 1 83.62 240 ALA B CA 1
ATOM 7013 C C . ALA B 1 240 ? -28.578 -23.703 -13.469 1 83.62 240 ALA B C 1
ATOM 7015 O O . ALA B 1 240 ? -28.125 -22.609 -13.117 1 83.62 240 ALA B O 1
ATOM 7016 N N . ALA B 1 241 ? -28.938 -24.609 -12.578 1 89.44 241 ALA B N 1
ATOM 7017 C CA . ALA B 1 241 ? -28.5 -24.562 -11.188 1 89.44 241 ALA B CA 1
ATOM 7018 C C . ALA B 1 241 ? -27.562 -25.719 -10.859 1 89.44 241 ALA B C 1
ATOM 7020 O O . ALA B 1 241 ? -27.828 -26.859 -11.227 1 89.44 241 ALA B O 1
ATOM 7021 N N . PRO B 1 242 ? -26.531 -25.406 -10.281 1 95.31 242 PRO B N 1
ATOM 7022 C CA . PRO B 1 242 ? -25.594 -26.469 -9.914 1 95.31 242 PRO B CA 1
ATOM 7023 C C . PRO B 1 242 ? -26.156 -27.375 -8.812 1 95.31 242 PRO B C 1
ATOM 7025 O O . PRO B 1 242 ? -26.828 -26.906 -7.902 1 95.31 242 PRO B O 1
ATOM 7028 N N . GLN B 1 243 ? -25.875 -28.625 -8.875 1 94.94 243 GLN B N 1
ATOM 7029 C CA . GLN B 1 243 ? -26.188 -29.609 -7.844 1 94.94 243 GLN B CA 1
ATOM 7030 C C . GLN B 1 243 ? -24.906 -30.141 -7.199 1 94.94 243 GLN B C 1
ATOM 7032 O O . GLN B 1 243 ? -24.016 -30.641 -7.895 1 94.94 243 GLN B O 1
ATOM 7037 N N . LYS B 1 244 ? -24.844 -30.172 -5.883 1 94.5 244 LYS B N 1
ATOM 7038 C CA . LYS B 1 244 ? -23.641 -30.641 -5.184 1 94.5 244 LYS B CA 1
ATOM 7039 C C . LYS B 1 244 ? -23.453 -32.156 -5.359 1 94.5 244 LYS B C 1
ATOM 7041 O O . LYS B 1 244 ? -24.359 -32.938 -5.035 1 94.5 244 LYS B O 1
ATOM 7046 N N . LEU B 1 245 ? -22.328 -32.438 -5.832 1 95.12 245 LEU B N 1
ATOM 7047 C CA . LEU B 1 245 ? -22.016 -33.844 -6.09 1 95.12 245 LEU B CA 1
ATOM 7048 C C . LEU B 1 245 ? -21.094 -34.406 -5.008 1 95.12 245 LEU B C 1
ATOM 7050 O O . LEU B 1 245 ? -21.125 -35.594 -4.719 1 95.12 245 LEU B O 1
ATOM 7054 N N . LEU B 1 246 ? -20.25 -33.594 -4.504 1 94.25 246 LEU B N 1
ATOM 7055 C CA . LEU B 1 246 ? -19.234 -34.031 -3.553 1 94.25 246 LEU B CA 1
ATOM 7056 C C . LEU B 1 246 ? -18.938 -32.938 -2.539 1 94.25 246 LEU B C 1
ATOM 7058 O O . LEU B 1 246 ? -18.625 -31.797 -2.92 1 94.25 246 LEU B O 1
ATOM 7062 N N . ASP B 1 247 ? -19.094 -33.25 -1.28 1 93.69 247 ASP B N 1
ATOM 7063 C CA . ASP B 1 247 ? -18.594 -32.406 -0.2 1 93.69 247 ASP B CA 1
ATOM 7064 C C . ASP B 1 247 ? -17.125 -32.688 0.08 1 93.69 247 ASP B C 1
ATOM 7066 O O . ASP B 1 247 ? -16.797 -33.531 0.902 1 93.69 247 ASP B O 1
ATOM 7070 N N . TRP B 1 248 ? -16.266 -31.984 -0.571 1 92.62 248 TRP B N 1
ATOM 7071 C CA . TRP B 1 248 ? -14.836 -32.25 -0.473 1 92.62 248 TRP B CA 1
ATOM 7072 C C . TRP B 1 248 ? -14.211 -31.484 0.69 1 92.62 248 TRP B C 1
ATOM 7074 O O . TRP B 1 248 ? -13.391 -32.031 1.43 1 92.62 248 TRP B O 1
ATOM 7084 N N . ASN B 1 249 ? -14.516 -30.141 0.879 1 92.5 249 ASN B N 1
ATOM 7085 C CA . ASN B 1 249 ? -14.125 -29.297 2 1 92.5 249 ASN B CA 1
ATOM 7086 C C . ASN B 1 249 ? -12.609 -29.078 2.049 1 92.5 249 ASN B C 1
ATOM 7088 O O . ASN B 1 249 ? -12.008 -29.109 3.125 1 92.5 249 ASN B O 1
ATOM 7092 N N . SER B 1 250 ? -11.984 -29.078 0.93 1 93.62 250 SER B N 1
ATOM 7093 C CA . SER B 1 250 ? -10.562 -28.781 0.756 1 93.62 250 SER B CA 1
ATOM 7094 C C . SER B 1 250 ? -10.266 -28.328 -0.667 1 93.62 250 SER B C 1
ATOM 7096 O O . SER B 1 250 ? -11.164 -28.25 -1.502 1 93.62 250 SER B O 1
ATOM 7098 N N . ALA B 1 251 ? -9.086 -27.969 -0.904 1 91.62 251 ALA B N 1
ATOM 7099 C CA . ALA B 1 251 ? -8.703 -27.516 -2.236 1 91.62 251 ALA B CA 1
ATOM 7100 C C . ALA B 1 251 ? -8.797 -28.656 -3.254 1 91.62 251 ALA B C 1
ATOM 7102 O O . ALA B 1 251 ? -8.398 -29.781 -2.971 1 91.62 251 ALA B O 1
ATOM 7103 N N . ALA B 1 252 ? -9.398 -28.344 -4.355 1 91.19 252 ALA B N 1
ATOM 7104 C CA . ALA B 1 252 ? -9.484 -29.234 -5.512 1 91.19 252 ALA B CA 1
ATOM 7105 C C . ALA B 1 252 ? -9.094 -28.5 -6.793 1 91.19 252 ALA B C 1
ATOM 7107 O O . ALA B 1 252 ? -9.477 -27.344 -6.996 1 91.19 252 ALA B O 1
ATOM 7108 N N . HIS B 1 253 ? -8.172 -29.047 -7.695 1 84.88 253 HIS B N 1
ATOM 7109 C CA . HIS B 1 253 ? -7.77 -28.219 -8.828 1 84.88 253 HIS B CA 1
ATOM 7110 C C . HIS B 1 253 ? -7.719 -29.047 -10.117 1 84.88 253 HIS B C 1
ATOM 7112 O O . HIS B 1 253 ? -7.309 -28.531 -11.164 1 84.88 253 HIS B O 1
ATOM 7118 N N . GLY B 1 254 ? -8.109 -30.172 -10.156 1 90.69 254 GLY B N 1
ATOM 7119 C CA . GLY B 1 254 ? -8.141 -30.984 -11.352 1 90.69 254 GLY B CA 1
ATOM 7120 C C . GLY B 1 254 ? -9.305 -31.969 -11.383 1 90.69 254 GLY B C 1
ATOM 7121 O O . GLY B 1 254 ? -9.586 -32.625 -10.383 1 90.69 254 GLY B O 1
ATOM 7122 N N . LEU B 1 255 ? -10.023 -31.828 -12.531 1 95.62 255 LEU B N 1
ATOM 7123 C CA . LEU B 1 255 ? -11.148 -32.719 -12.758 1 95.62 255 LEU B CA 1
ATOM 7124 C C . LEU B 1 255 ? -10.953 -33.531 -14.047 1 95.62 255 LEU B C 1
ATOM 7126 O O . LEU B 1 255 ? -10.539 -32.969 -15.062 1 95.62 255 LEU B O 1
ATOM 7130 N N . ALA B 1 256 ? -11.195 -34.812 -13.953 1 97.5 256 ALA B N 1
ATOM 7131 C CA . ALA B 1 256 ? -11.156 -35.656 -15.141 1 97.5 256 ALA B CA 1
ATOM 7132 C C . ALA B 1 256 ? -12.352 -36.594 -15.172 1 97.5 256 ALA B C 1
ATOM 7134 O O . ALA B 1 256 ? -12.266 -37.719 -14.672 1 97.5 256 ALA B O 1
ATOM 7135 N N . PRO B 1 257 ? -13.43 -36.188 -15.789 1 97.62 257 PRO B N 1
ATOM 7136 C CA . PRO B 1 257 ? -14.555 -37.094 -15.938 1 97.62 257 PRO B CA 1
ATOM 7137 C C . PRO B 1 257 ? -14.172 -38.375 -16.656 1 97.62 257 PRO B C 1
ATOM 7139 O O . PRO B 1 257 ? -13.422 -38.344 -17.641 1 97.62 257 PRO B O 1
ATOM 7142 N N . HIS B 1 258 ? -14.688 -39.469 -16.156 1 97.69 258 HIS B N 1
ATOM 7143 C CA . HIS B 1 258 ? -14.43 -40.781 -16.75 1 97.69 258 HIS B CA 1
ATOM 7144 C C . HIS B 1 258 ? -15.219 -40.969 -18.031 1 97.69 258 HIS B C 1
ATOM 7146 O O . HIS B 1 258 ? -16.344 -40.469 -18.172 1 97.69 258 HIS B O 1
ATOM 7152 N N . PRO B 1 259 ? -14.648 -41.75 -18.969 1 95.25 259 PRO B N 1
ATOM 7153 C CA . PRO B 1 259 ? -15.336 -41.938 -20.25 1 95.25 259 PRO B CA 1
ATOM 7154 C C . PRO B 1 259 ? -16.719 -42.562 -20.094 1 95.25 259 PRO B C 1
ATOM 7156 O O . PRO B 1 259 ? -17.562 -42.469 -20.984 1 95.25 259 PRO B O 1
ATOM 7159 N N . ASP B 1 260 ? -16.984 -43.219 -18.984 1 95.81 260 ASP B N 1
ATOM 7160 C CA . ASP B 1 260 ? -18.266 -43.906 -18.797 1 95.81 260 ASP B CA 1
ATOM 7161 C C . ASP B 1 260 ? -19.359 -42.906 -18.422 1 95.81 260 ASP B C 1
ATOM 7163 O O . ASP B 1 260 ? -20.547 -43.25 -18.375 1 95.81 260 ASP B O 1
ATOM 7167 N N . GLY B 1 261 ? -18.984 -41.656 -18.062 1 95.75 261 GLY B N 1
ATOM 7168 C CA . GLY B 1 261 ? -19.938 -40.594 -17.797 1 95.75 261 GLY B CA 1
ATOM 7169 C C . GLY B 1 261 ? -20.562 -40.688 -16.422 1 95.75 261 GLY B C 1
ATOM 7170 O O . GLY B 1 261 ? -21.531 -40 -16.125 1 95.75 261 GLY B O 1
ATOM 7171 N N . GLN B 1 262 ? -20.047 -41.469 -15.594 1 95 262 GLN B N 1
ATOM 7172 C CA . GLN B 1 262 ? -20.625 -41.688 -14.266 1 95 262 GLN B CA 1
ATOM 7173 C C . GLN B 1 262 ? -19.625 -41.281 -13.172 1 95 262 GLN B C 1
ATOM 7175 O O . GLN B 1 262 ? -20.016 -40.688 -12.156 1 95 262 GLN B O 1
ATOM 7180 N N . ARG B 1 263 ? -18.375 -41.656 -13.344 1 95.69 263 ARG B N 1
ATOM 7181 C CA . ARG B 1 263 ? -17.312 -41.406 -12.383 1 95.69 263 ARG B CA 1
ATOM 7182 C C . ARG B 1 263 ? -16.406 -40.25 -12.852 1 95.69 263 ARG B C 1
ATOM 7184 O O . ARG B 1 263 ? -16.5 -39.812 -14.008 1 95.69 263 ARG B O 1
ATOM 7191 N N . PHE B 1 264 ? -15.625 -39.656 -11.961 1 96.81 264 PHE B N 1
ATOM 7192 C CA . PHE B 1 264 ? -14.594 -38.688 -12.328 1 96.81 264 PHE B CA 1
ATOM 7193 C C . PHE B 1 264 ? -13.406 -38.781 -11.367 1 96.81 264 PHE B C 1
ATOM 7195 O O . PHE B 1 264 ? -13.547 -39.25 -10.242 1 96.81 264 PHE B O 1
ATOM 7202 N N . ALA B 1 265 ? -12.273 -38.438 -11.859 1 97.12 265 ALA B N 1
ATOM 7203 C CA . ALA B 1 265 ? -11.086 -38.281 -11.023 1 97.12 265 ALA B CA 1
ATOM 7204 C C . ALA B 1 265 ? -10.906 -36.812 -10.586 1 97.12 265 ALA B C 1
ATOM 7206 O O . ALA B 1 265 ? -11.383 -35.906 -11.258 1 97.12 265 ALA B O 1
ATOM 7207 N N . LEU B 1 266 ? -10.305 -36.688 -9.461 1 95 266 LEU B N 1
ATOM 7208 C CA . LEU B 1 266 ? -10.07 -35.375 -8.852 1 95 266 LEU B CA 1
ATOM 7209 C C . LEU B 1 266 ? -8.672 -35.312 -8.25 1 95 266 LEU B C 1
ATOM 7211 O O . LEU B 1 266 ? -8.211 -36.25 -7.625 1 95 266 LEU B O 1
ATOM 7215 N N . ILE B 1 267 ? -7.93 -34.188 -8.555 1 96.25 267 ILE B N 1
ATOM 7216 C CA . ILE B 1 267 ? -6.73 -33.875 -7.781 1 96.25 267 ILE B CA 1
ATOM 7217 C C . ILE B 1 267 ? -7.102 -32.969 -6.59 1 96.25 267 ILE B C 1
ATOM 7219 O O . ILE B 1 267 ? -7.703 -31.922 -6.762 1 96.25 267 ILE B O 1
ATOM 7223 N N . GLY B 1 268 ? -6.789 -33.406 -5.484 1 94.56 268 GLY B N 1
ATOM 7224 C CA . GLY B 1 268 ? -7.105 -32.594 -4.316 1 94.56 268 GLY B CA 1
ATOM 7225 C C . GLY B 1 268 ? -6.301 -33 -3.09 1 94.56 268 GLY B C 1
ATOM 7226 O O . GLY B 1 268 ? -5.664 -34.062 -3.066 1 94.56 268 GLY B O 1
ATOM 7227 N N . ARG B 1 269 ? -6.238 -32 -2.191 1 93.69 269 ARG B N 1
ATOM 7228 C CA . ARG B 1 269 ? -5.746 -32.344 -0.861 1 93.69 269 ARG B CA 1
ATOM 7229 C C . ARG B 1 269 ? -6.789 -33.125 -0.073 1 93.69 269 ARG B C 1
ATOM 7231 O O . ARG B 1 269 ? -7.988 -33.031 -0.335 1 93.69 269 ARG B O 1
ATOM 7238 N N . PRO B 1 270 ? -6.277 -33.969 0.838 1 88.62 270 PRO B N 1
ATOM 7239 C CA . PRO B 1 270 ? -7.266 -34.719 1.626 1 88.62 270 PRO B CA 1
ATOM 7240 C C . PRO B 1 270 ? -8.273 -33.812 2.314 1 88.62 270 PRO B C 1
ATOM 7242 O O . PRO B 1 270 ? -7.93 -32.688 2.705 1 88.62 270 PRO B O 1
ATOM 7245 N N . ALA B 1 271 ? -9.438 -34.312 2.414 1 80.06 271 ALA B N 1
ATOM 7246 C CA . ALA B 1 271 ? -10.539 -33.562 2.992 1 80.06 271 ALA B CA 1
ATOM 7247 C C . ALA B 1 271 ? -10.156 -33 4.355 1 80.06 271 ALA B C 1
ATOM 7249 O O . ALA B 1 271 ? -9.625 -33.719 5.207 1 80.06 271 ALA B O 1
ATOM 7250 N N . GLY B 1 272 ? -10.336 -31.703 4.465 1 79.06 272 GLY B N 1
ATOM 7251 C CA . GLY B 1 272 ? -10.102 -31.016 5.727 1 79.06 272 GLY B CA 1
ATOM 7252 C C . GLY B 1 272 ? -8.648 -30.656 5.953 1 79.06 272 GLY B C 1
ATOM 7253 O O . GLY B 1 272 ? -8.305 -30.047 6.969 1 79.06 272 GLY B O 1
ATOM 7254 N N . LYS B 1 273 ? -7.785 -31.016 4.945 1 87 273 LYS B N 1
ATOM 7255 C CA . LYS B 1 273 ? -6.367 -30.734 5.133 1 87 273 LYS B CA 1
ATOM 7256 C C . LYS B 1 273 ? -5.949 -29.469 4.379 1 87 273 LYS B C 1
ATOM 7258 O O . LYS B 1 273 ? -6.684 -29 3.512 1 87 273 LYS B O 1
ATOM 7263 N N . GLY B 1 274 ? -4.816 -28.984 4.805 1 87.31 274 GLY B N 1
ATOM 7264 C CA . GLY B 1 274 ? -4.383 -27.703 4.273 1 87.31 274 GLY B CA 1
ATOM 7265 C C . GLY B 1 274 ? -3.115 -27.797 3.443 1 87.31 274 GLY B C 1
ATOM 7266 O O . GLY B 1 274 ? -2.879 -28.812 2.779 1 87.31 274 GLY B O 1
ATOM 7267 N N . ASN B 1 275 ? -2.363 -26.734 3.42 1 88.25 275 ASN B N 1
ATOM 7268 C CA . ASN B 1 275 ? -1.261 -26.5 2.494 1 88.25 275 ASN B CA 1
ATOM 7269 C C . ASN B 1 275 ? -0.121 -27.484 2.719 1 88.25 275 ASN B C 1
ATOM 7271 O O . ASN B 1 275 ? 0.668 -27.75 1.809 1 88.25 275 ASN B O 1
ATOM 7275 N N . THR B 1 276 ? -0.058 -28.141 3.865 1 91.94 276 THR B N 1
ATOM 7276 C CA . THR B 1 276 ? 1.075 -29 4.195 1 91.94 276 THR B CA 1
ATOM 7277 C C . THR B 1 276 ? 0.849 -30.406 3.676 1 91.94 276 THR B C 1
ATOM 7279 O O . THR B 1 276 ? 1.773 -31.219 3.656 1 91.94 276 THR B O 1
ATOM 7282 N N . GLU B 1 277 ? -0.342 -30.641 3.271 1 94.06 277 GLU B N 1
ATOM 7283 C CA . GLU B 1 277 ? -0.634 -31.984 2.76 1 94.06 277 GLU B CA 1
ATOM 7284 C C . GLU B 1 277 ? -0.454 -32.031 1.246 1 94.06 277 GLU B C 1
ATOM 7286 O O . GLU B 1 277 ? -0.854 -31.125 0.53 1 94.06 277 GLU B O 1
ATOM 7291 N N . HIS B 1 278 ? 0.152 -33.156 0.771 1 95.12 278 HIS B N 1
ATOM 7292 C CA . HIS B 1 278 ? 0.258 -33.375 -0.666 1 95.12 278 HIS B CA 1
ATOM 7293 C C . HIS B 1 278 ? -1.119 -33.438 -1.315 1 95.12 278 HIS B C 1
ATOM 7295 O O . HIS B 1 278 ? -2.059 -33.969 -0.73 1 95.12 278 HIS B O 1
ATOM 7301 N N . ALA B 1 279 ? -1.188 -32.906 -2.504 1 95.56 279 ALA B N 1
ATOM 7302 C CA . ALA B 1 279 ? -2.328 -33.219 -3.357 1 95.56 279 ALA B CA 1
ATOM 7303 C C . ALA B 1 279 ? -2.209 -34.625 -3.904 1 95.56 279 ALA B C 1
ATOM 7305 O O . ALA B 1 279 ? -1.115 -35.094 -4.254 1 95.56 279 ALA B O 1
ATOM 7306 N N . HIS B 1 280 ? -3.328 -35.312 -3.945 1 96.38 280 HIS B N 1
ATOM 7307 C CA . HIS B 1 280 ? -3.377 -36.688 -4.426 1 96.38 280 HIS B CA 1
ATOM 7308 C C . HIS B 1 280 ? -4.473 -36.875 -5.469 1 96.38 280 HIS B C 1
ATOM 7310 O O . HIS B 1 280 ? -5.234 -35.938 -5.742 1 96.38 280 HIS B O 1
ATOM 7316 N N . LEU B 1 281 ? -4.422 -38.031 -6.059 1 96.38 281 LEU B N 1
ATOM 7317 C CA . LEU B 1 281 ? -5.422 -38.406 -7.051 1 96.38 281 LEU B CA 1
ATOM 7318 C C . LEU B 1 281 ? -6.531 -39.25 -6.414 1 96.38 281 LEU B C 1
ATOM 7320 O O . LEU B 1 281 ? -6.258 -40.219 -5.719 1 96.38 281 LEU B O 1
ATOM 7324 N N . TYR B 1 282 ? -7.773 -38.844 -6.707 1 96.25 282 TYR B N 1
ATOM 7325 C CA . TYR B 1 282 ? -8.93 -39.562 -6.172 1 96.25 282 TYR B CA 1
ATOM 7326 C C . TYR B 1 282 ? -9.891 -39.938 -7.285 1 96.25 282 TYR B C 1
ATOM 7328 O O . TYR B 1 282 ? -10.07 -39.188 -8.25 1 96.25 282 TYR B O 1
ATOM 7336 N N . LEU B 1 283 ? -10.469 -41.094 -7.141 1 96.94 283 LEU B N 1
ATOM 7337 C CA . LEU B 1 283 ? -11.609 -41.5 -7.953 1 96.94 283 LEU B CA 1
ATOM 7338 C C . LEU B 1 283 ? -12.914 -41.281 -7.195 1 96.94 283 LEU B C 1
ATOM 7340 O O . LEU B 1 283 ? -13.047 -41.719 -6.047 1 96.94 283 LEU B O 1
ATOM 7344 N N . ILE B 1 284 ? -13.805 -40.594 -7.832 1 96.5 284 ILE B N 1
ATOM 7345 C CA . ILE B 1 284 ? -15.102 -40.312 -7.219 1 96.5 284 ILE B CA 1
ATOM 7346 C C . ILE B 1 284 ? -16.188 -41.125 -7.926 1 96.5 284 ILE B C 1
ATOM 7348 O O . ILE B 1 284 ? -16.312 -41.062 -9.148 1 96.5 284 ILE B O 1
ATOM 7352 N N . GLU B 1 285 ? -16.922 -41.875 -7.156 1 94.12 285 GLU B N 1
ATOM 7353 C CA . GLU B 1 285 ? -18.062 -42.656 -7.629 1 94.12 285 GLU B CA 1
ATOM 7354 C C . GLU B 1 285 ? -19.234 -42.562 -6.66 1 94.12 285 GLU B C 1
ATOM 7356 O O . GLU B 1 285 ? -19.125 -42.969 -5.5 1 94.12 285 GLU B O 1
ATOM 7361 N N . ASN B 1 286 ? -20.391 -42.125 -7.117 1 91.75 286 ASN B N 1
ATOM 7362 C CA . ASN B 1 286 ? -21.609 -42 -6.328 1 91.75 286 ASN B CA 1
ATOM 7363 C C . ASN B 1 286 ? -21.359 -41.312 -4.992 1 91.75 286 ASN B C 1
ATOM 7365 O O . ASN B 1 286 ? -21.734 -41.844 -3.939 1 91.75 286 ASN B O 1
ATOM 7369 N N . GLY B 1 287 ? -20.594 -40.25 -5.078 1 88.38 287 GLY B N 1
ATOM 7370 C CA . GLY B 1 287 ? -20.359 -39.438 -3.896 1 88.38 287 GLY B CA 1
ATOM 7371 C C . GLY B 1 287 ? -19.281 -40 -2.986 1 88.38 287 GLY B C 1
ATOM 7372 O O . GLY B 1 287 ? -18.922 -39.375 -1.981 1 88.38 287 GLY B O 1
ATOM 7373 N N . GLN B 1 288 ? -18.797 -41.094 -3.326 1 92.75 288 GLN B N 1
ATOM 7374 C CA . GLN B 1 288 ? -17.703 -41.719 -2.559 1 92.75 288 GLN B CA 1
ATOM 7375 C C . GLN B 1 288 ? -16.359 -41.5 -3.26 1 92.75 288 GLN B C 1
ATOM 7377 O O . GLN B 1 288 ? -16.312 -41.438 -4.488 1 92.75 288 GLN B O 1
ATOM 7382 N N . HIS B 1 289 ? -15.312 -41.375 -2.465 1 93.81 289 HIS B N 1
ATOM 7383 C CA . HIS B 1 289 ? -14 -41.156 -3.062 1 93.81 289 HIS B CA 1
ATOM 7384 C C . HIS B 1 289 ? -13.008 -42.219 -2.617 1 93.81 289 HIS B C 1
ATOM 7386 O O . HIS B 1 289 ? -13.109 -42.75 -1.504 1 93.81 289 HIS B O 1
ATOM 7392 N N . ARG B 1 290 ? -12.148 -42.594 -3.439 1 94.81 290 ARG B N 1
ATOM 7393 C CA . ARG B 1 290 ? -11.031 -43.5 -3.178 1 94.81 290 ARG B CA 1
ATOM 7394 C C . ARG B 1 290 ? -9.734 -42.969 -3.775 1 94.81 290 ARG B C 1
ATOM 7396 O O . ARG B 1 290 ? -9.719 -42.5 -4.926 1 94.81 290 ARG B O 1
ATOM 7403 N N . ARG B 1 291 ? -8.703 -43 -3.029 1 95.62 291 ARG B N 1
ATOM 7404 C CA . ARG B 1 291 ? -7.406 -42.531 -3.521 1 95.62 291 ARG B CA 1
ATOM 7405 C C . ARG B 1 291 ? -6.816 -43.5 -4.527 1 95.62 291 ARG B C 1
ATOM 7407 O O . ARG B 1 291 ? -6.867 -44.719 -4.324 1 95.62 291 ARG B O 1
ATOM 7414 N N . LEU B 1 292 ? -6.285 -42.969 -5.59 1 96.5 292 LEU B N 1
ATOM 7415 C CA . LEU B 1 292 ? -5.805 -43.812 -6.676 1 96.5 292 LEU B CA 1
ATOM 7416 C C . LEU B 1 292 ? -4.289 -43.938 -6.613 1 96.5 292 LEU B C 1
ATOM 7418 O O . LEU B 1 292 ? -3.729 -44.875 -7.211 1 96.5 292 LEU B O 1
ATOM 7422 N N . ASP B 1 293 ? -3.621 -43.094 -6.027 1 95.88 293 ASP B N 1
ATOM 7423 C CA . ASP B 1 293 ? -2.16 -43.125 -6.055 1 95.88 293 ASP B CA 1
ATOM 7424 C C . ASP B 1 293 ? -1.6 -43.594 -4.715 1 95.88 293 ASP B C 1
ATOM 7426 O O . ASP B 1 293 ? -0.579 -43.094 -4.246 1 95.88 293 ASP B O 1
ATOM 7430 N N . THR B 1 294 ? -2.346 -44.531 -4.156 1 93 294 THR B N 1
ATOM 7431 C CA . THR B 1 294 ? -1.86 -45.094 -2.908 1 93 294 THR B CA 1
ATOM 7432 C C . THR B 1 294 ? -0.476 -45.719 -3.098 1 93 294 THR B C 1
ATOM 7434 O O . THR B 1 294 ? -0.236 -46.406 -4.074 1 93 294 THR B O 1
ATOM 7437 N N . GLY B 1 295 ? 0.425 -45.469 -2.355 1 91.75 295 GLY B N 1
ATOM 7438 C CA . GLY B 1 295 ? 1.785 -46 -2.443 1 91.75 295 GLY B CA 1
ATOM 7439 C C . GLY B 1 295 ? 2.748 -45 -3.09 1 91.75 295 GLY B C 1
ATOM 7440 O O . GLY B 1 295 ? 3.961 -45.219 -3.08 1 91.75 295 GLY B O 1
ATOM 7441 N N . HIS B 1 296 ? 2.248 -44.062 -3.791 1 95.81 296 HIS B N 1
ATOM 7442 C CA . HIS B 1 296 ? 3.047 -42.969 -4.355 1 95.81 296 HIS B CA 1
ATOM 7443 C C . HIS B 1 296 ? 3.145 -41.812 -3.393 1 95.81 296 HIS B C 1
ATOM 7445 O O . HIS B 1 296 ? 2.275 -40.938 -3.387 1 95.81 296 HIS B O 1
ATOM 7451 N N . ASP B 1 297 ? 4.23 -41.688 -2.654 1 96.56 297 ASP B N 1
ATOM 7452 C CA . ASP B 1 297 ? 4.383 -40.688 -1.618 1 96.56 297 ASP B CA 1
ATOM 7453 C C . ASP B 1 297 ? 5.059 -39.438 -2.172 1 96.56 297 ASP B C 1
ATOM 7455 O O . ASP B 1 297 ? 6.066 -38.969 -1.634 1 96.56 297 ASP B O 1
ATOM 7459 N N . HIS B 1 298 ? 4.59 -38.938 -3.258 1 97.06 298 HIS B N 1
ATOM 7460 C CA . HIS B 1 298 ? 4.988 -37.688 -3.9 1 97.06 298 HIS B CA 1
ATOM 7461 C C . HIS B 1 298 ? 3.773 -36.875 -4.328 1 97.06 298 HIS B C 1
ATOM 7463 O O . HIS B 1 298 ? 2.709 -37.438 -4.602 1 97.06 298 HIS B O 1
ATOM 7469 N N . PRO B 1 299 ? 3.867 -35.594 -4.289 1 96.88 299 PRO B N 1
ATOM 7470 C CA . PRO B 1 299 ? 2.709 -34.781 -4.652 1 96.88 299 PRO B CA 1
ATOM 7471 C C . PRO B 1 299 ? 2.352 -34.875 -6.133 1 96.88 299 PRO B C 1
ATOM 7473 O O . PRO B 1 299 ? 3.242 -34.969 -6.98 1 96.88 299 PRO B O 1
ATOM 7476 N N . VAL B 1 300 ? 1.056 -34.812 -6.41 1 97.06 300 VAL B N 1
ATOM 7477 C CA . VAL B 1 300 ? 0.584 -34.656 -7.785 1 97.06 300 VAL B CA 1
ATOM 7478 C C . VAL B 1 300 ? 0.831 -33.25 -8.258 1 97.06 300 VAL B C 1
ATOM 7480 O O . VAL B 1 300 ? 0.573 -32.281 -7.527 1 97.06 300 VAL B O 1
ATOM 7483 N N . GLY B 1 301 ? 1.398 -33.125 -9.469 1 96.5 301 GLY B N 1
ATOM 7484 C CA . GLY B 1 301 ? 1.617 -31.828 -10.062 1 96.5 301 GLY B CA 1
ATOM 7485 C C . GLY B 1 301 ? 3.08 -31.422 -10.094 1 96.5 301 GLY B C 1
ATOM 7486 O O . GLY B 1 301 ? 3.936 -32.125 -9.562 1 96.5 301 GLY B O 1
ATOM 7487 N N . ASP B 1 302 ? 3.377 -30.328 -10.734 1 96.94 302 ASP B N 1
ATOM 7488 C CA . ASP B 1 302 ? 4.715 -29.766 -10.859 1 96.94 302 ASP B CA 1
ATOM 7489 C C . ASP B 1 302 ? 4.973 -28.719 -9.781 1 96.94 302 ASP B C 1
ATOM 7491 O O . ASP B 1 302 ? 4.254 -27.719 -9.695 1 96.94 302 ASP B O 1
ATOM 7495 N N . ALA B 1 303 ? 6.012 -28.922 -8.992 1 97 303 ALA B N 1
ATOM 7496 C CA . ALA B 1 303 ? 6.391 -27.953 -7.965 1 97 303 ALA B CA 1
ATOM 7497 C C . ALA B 1 303 ? 7.828 -27.484 -8.156 1 97 303 ALA B C 1
ATOM 7499 O O . ALA B 1 303 ? 8.352 -26.719 -7.344 1 97 303 ALA B O 1
ATOM 7500 N N . VAL B 1 304 ? 8.484 -27.969 -9.211 1 97.81 304 VAL B N 1
ATOM 7501 C CA . VAL B 1 304 ? 9.867 -27.578 -9.453 1 97.81 304 VAL B CA 1
ATOM 7502 C C . VAL B 1 304 ? 9.906 -26.188 -10.094 1 97.81 304 VAL B C 1
ATOM 7504 O O . VAL B 1 304 ? 9.32 -25.969 -11.156 1 97.81 304 VAL B O 1
ATOM 7507 N N . GLY B 1 305 ? 10.594 -25.344 -9.422 1 93.75 305 GLY B N 1
ATOM 7508 C CA . GLY B 1 305 ? 10.625 -23.953 -9.852 1 93.75 305 GLY B CA 1
ATOM 7509 C C . GLY B 1 305 ? 11.508 -23.719 -11.062 1 93.75 305 GLY B C 1
ATOM 7510 O O . GLY B 1 305 ? 12.414 -24.516 -11.336 1 93.75 305 GLY B O 1
ATOM 7511 N N . GLY B 1 306 ? 11.234 -22.688 -11.82 1 92.75 306 GLY B N 1
ATOM 7512 C CA . GLY B 1 306 ? 11.969 -22.078 -12.922 1 92.75 306 GLY B CA 1
ATOM 7513 C C . GLY B 1 306 ? 11.531 -20.656 -13.227 1 92.75 306 GLY B C 1
ATOM 7514 O O . GLY B 1 306 ? 10.5 -20.203 -12.719 1 92.75 306 GLY B O 1
ATOM 7515 N N . ASP B 1 307 ? 12.32 -19.969 -13.906 1 96.31 307 ASP B N 1
ATOM 7516 C CA . ASP B 1 307 ? 11.961 -18.578 -14.172 1 96.31 307 ASP B CA 1
ATOM 7517 C C . ASP B 1 307 ? 11.711 -18.344 -15.656 1 96.31 307 ASP B C 1
ATOM 7519 O O . ASP B 1 307 ? 11.82 -17.219 -16.141 1 96.31 307 ASP B O 1
ATOM 7523 N N . CYS B 1 308 ? 11.406 -19.469 -16.391 1 97.25 308 CYS B N 1
ATOM 7524 C CA . CYS B 1 308 ? 11.172 -19.375 -17.828 1 97.25 308 CYS B CA 1
ATOM 7525 C C . CYS B 1 308 ? 9.773 -19.859 -18.188 1 97.25 308 CYS B C 1
ATOM 7527 O O . CYS B 1 308 ? 9.547 -20.328 -19.312 1 97.25 308 CYS B O 1
ATOM 7529 N N . HIS B 1 309 ? 8.938 -19.828 -17.266 1 96.81 309 HIS B N 1
ATOM 7530 C CA . HIS B 1 309 ? 7.562 -20.266 -17.453 1 96.81 309 HIS B CA 1
ATOM 7531 C C . HIS B 1 309 ? 6.625 -19.094 -17.656 1 96.81 309 HIS B C 1
ATOM 7533 O O . HIS B 1 309 ? 6.023 -18.594 -16.703 1 96.81 309 HIS B O 1
ATOM 7539 N N . VAL B 1 310 ? 6.445 -18.672 -18.891 1 96.56 310 VAL B N 1
ATOM 7540 C CA . VAL B 1 310 ? 5.559 -17.578 -19.281 1 96.56 310 VAL B CA 1
ATOM 7541 C C . VAL B 1 310 ? 4.336 -18.141 -20 1 96.56 310 VAL B C 1
ATOM 7543 O O . VAL B 1 310 ? 4.461 -18.812 -21.016 1 96.56 310 VAL B O 1
ATOM 7546 N N . GLY B 1 311 ? 3.178 -17.859 -19.484 1 96.25 311 GLY B N 1
ATOM 7547 C CA . GLY B 1 311 ? 1.95 -18.375 -20.062 1 96.25 311 GLY B CA 1
ATOM 7548 C C . GLY B 1 311 ? 1.284 -19.438 -19.219 1 96.25 311 GLY B C 1
ATOM 7549 O O . GLY B 1 311 ? 1.446 -19.469 -18 1 96.25 311 GLY B O 1
ATOM 7550 N N . ALA B 1 312 ? 0.462 -20.328 -19.844 1 97.06 312 ALA B N 1
ATOM 7551 C CA . ALA B 1 312 ? -0.301 -21.359 -19.141 1 97.06 312 ALA B CA 1
ATOM 7552 C C . ALA B 1 312 ? 0.429 -22.703 -19.188 1 97.06 312 ALA B C 1
ATOM 7554 O O . ALA B 1 312 ? 1.021 -23.062 -20.203 1 97.06 312 ALA B O 1
ATOM 7555 N N . PHE B 1 313 ? 0.409 -23.422 -18.109 1 97.94 313 PHE B N 1
ATOM 7556 C CA . PHE B 1 313 ? 1.062 -24.719 -18 1 97.94 313 PHE B CA 1
ATOM 7557 C C . PHE B 1 313 ? 0.091 -25.766 -17.484 1 97.94 313 PHE B C 1
ATOM 7559 O O . PHE B 1 313 ? 0.116 -26.109 -16.297 1 97.94 313 PHE B O 1
ATOM 7566 N N . PRO B 1 314 ? -0.715 -26.328 -18.375 1 97.25 314 PRO B N 1
ATOM 7567 C CA . PRO B 1 314 ? -1.696 -27.328 -17.953 1 97.25 314 PRO B CA 1
ATOM 7568 C C . PRO B 1 314 ? -1.046 -28.609 -17.422 1 97.25 314 PRO B C 1
ATOM 7570 O O . PRO B 1 314 ? -0.012 -29.047 -17.938 1 97.25 314 PRO B O 1
ATOM 7573 N N . GLU B 1 315 ? -1.646 -29.188 -16.406 1 95.44 315 GLU B N 1
ATOM 7574 C CA . GLU B 1 315 ? -1.124 -30.391 -15.773 1 95.44 315 GLU B CA 1
ATOM 7575 C C . GLU B 1 315 ? -2.254 -31.281 -15.258 1 95.44 315 GLU B C 1
ATOM 7577 O O . GLU B 1 315 ? -2.033 -32.156 -14.414 1 95.44 315 GLU B O 1
ATOM 7582 N N . GLY B 1 316 ? -3.473 -31.062 -15.664 1 95.5 316 GLY B N 1
ATOM 7583 C CA . GLY B 1 316 ? -4.598 -31.859 -15.195 1 95.5 316 GLY B CA 1
ATOM 7584 C C . GLY B 1 316 ? -4.504 -33.312 -15.586 1 95.5 316 GLY B C 1
ATOM 7585 O O . GLY B 1 316 ? -4.004 -33.656 -16.672 1 95.5 316 GLY B O 1
ATOM 7586 N N . PRO B 1 317 ? -5.035 -34.156 -14.742 1 97.44 317 PRO B N 1
ATOM 7587 C CA . PRO B 1 317 ? -4.992 -35.594 -15.086 1 97.44 317 PRO B CA 1
ATOM 7588 C C . PRO B 1 317 ? -5.852 -35.938 -16.297 1 97.44 317 PRO B C 1
ATOM 7590 O O . PRO B 1 317 ? -6.852 -35.25 -16.562 1 97.44 317 PRO B O 1
ATOM 7593 N N . ARG B 1 318 ? -5.434 -37.031 -17.016 1 97.25 318 ARG B N 1
ATOM 7594 C CA . ARG B 1 318 ? -6.129 -37.438 -18.234 1 97.25 318 ARG B CA 1
ATOM 7595 C C . ARG B 1 318 ? -6.301 -38.969 -18.281 1 97.25 318 ARG B C 1
ATOM 7597 O O . ARG B 1 318 ? -5.355 -39.719 -18.016 1 97.25 318 ARG B O 1
ATOM 7604 N N . TRP B 1 319 ? -7.547 -39.344 -18.641 1 97.5 319 TRP B N 1
ATOM 7605 C CA . TRP B 1 319 ? -7.777 -40.75 -18.891 1 97.5 319 TRP B CA 1
ATOM 7606 C C . TRP B 1 319 ? -7.164 -41.188 -20.219 1 97.5 319 TRP B C 1
ATOM 7608 O O . TRP B 1 319 ? -7.461 -40.594 -21.266 1 97.5 319 TRP B O 1
ATOM 7618 N N . LEU B 1 320 ? -6.309 -42.156 -20.203 1 96.81 320 LEU B N 1
ATOM 7619 C CA . LEU B 1 320 ? -5.754 -42.688 -21.438 1 96.81 320 LEU B CA 1
ATOM 7620 C C . LEU B 1 320 ? -6.672 -43.781 -22.016 1 96.81 320 LEU B C 1
ATOM 7622 O O . LEU B 1 320 ? -6.656 -44.031 -23.219 1 96.81 320 LEU B O 1
ATOM 7626 N N . ASP B 1 321 ? -7.344 -44.406 -21.125 1 95.56 321 ASP B N 1
ATOM 7627 C CA . ASP B 1 321 ? -8.398 -45.375 -21.391 1 95.56 321 ASP B CA 1
ATOM 7628 C C . ASP B 1 321 ? -9.352 -45.5 -20.203 1 95.56 321 ASP B C 1
ATOM 7630 O O . ASP B 1 321 ? -9.383 -44.625 -19.344 1 95.56 321 ASP B O 1
ATOM 7634 N N . GLY B 1 322 ? -10.133 -46.5 -20.188 1 95 322 GLY B N 1
ATOM 7635 C CA . GLY B 1 322 ? -11.125 -46.625 -19.141 1 95 322 GLY B CA 1
ATOM 7636 C C . GLY B 1 322 ? -10.531 -47 -17.797 1 95 322 GLY B C 1
ATOM 7637 O O . GLY B 1 322 ? -11.195 -46.906 -16.766 1 95 322 GLY B O 1
ATOM 7638 N N . ASP B 1 323 ? -9.234 -47.344 -17.734 1 96.69 323 ASP B N 1
ATOM 7639 C CA . ASP B 1 323 ? -8.688 -47.875 -16.5 1 96.69 323 ASP B CA 1
ATOM 7640 C C . ASP B 1 323 ? -7.434 -47.094 -16.078 1 96.69 323 ASP B C 1
ATOM 7642 O O . ASP B 1 323 ? -6.969 -47.25 -14.945 1 96.69 323 ASP B O 1
ATOM 7646 N N . THR B 1 324 ? -6.918 -46.344 -16.953 1 97.5 324 THR B N 1
ATOM 7647 C CA . THR B 1 324 ? -5.598 -45.781 -16.734 1 97.5 324 THR B CA 1
ATOM 7648 C C . THR B 1 324 ? -5.664 -44.25 -16.75 1 97.5 324 THR B C 1
ATOM 7650 O O . THR B 1 324 ? -6.109 -43.656 -17.719 1 97.5 324 THR B O 1
ATOM 7653 N N . LEU B 1 325 ? -5.18 -43.656 -15.656 1 97.5 325 LEU B N 1
ATOM 7654 C CA . LEU B 1 325 ? -5.141 -42.188 -15.523 1 97.5 325 LEU B CA 1
ATOM 7655 C C . LEU B 1 325 ? -3.703 -41.688 -15.555 1 97.5 325 LEU B C 1
ATOM 7657 O O . LEU B 1 325 ? -2.852 -42.156 -14.797 1 97.5 325 LEU B O 1
ATOM 7661 N N . LEU B 1 326 ? -3.369 -40.75 -16.484 1 98.25 326 LEU B N 1
ATOM 7662 C CA . LEU B 1 326 ? -2.076 -40.062 -16.578 1 98.25 326 LEU B CA 1
ATOM 7663 C C . LEU B 1 326 ? -2.043 -38.812 -15.719 1 98.25 326 LEU B C 1
ATOM 7665 O O . LEU B 1 326 ? -3 -38.031 -15.711 1 98.25 326 LEU B O 1
ATOM 7669 N N . PHE B 1 327 ? -1.014 -38.656 -14.906 1 98.12 327 PHE B N 1
ATOM 7670 C CA . PHE B 1 327 ? -0.857 -37.469 -14.078 1 98.12 327 PHE B CA 1
ATOM 7671 C C . PHE B 1 327 ? 0.617 -37.125 -13.898 1 98.12 327 PHE B C 1
ATOM 7673 O O . PHE B 1 327 ? 1.49 -37.938 -14.172 1 98.12 327 PHE B O 1
ATOM 7680 N N . SER B 1 328 ? 0.934 -35.906 -13.625 1 98.12 328 SER B N 1
ATOM 7681 C CA . SER B 1 328 ? 2.299 -35.469 -13.32 1 98.12 328 SER B CA 1
ATOM 7682 C C . SER B 1 328 ? 2.578 -35.562 -11.82 1 98.12 328 SER B C 1
ATOM 7684 O O . SER B 1 328 ? 1.654 -35.5 -11.008 1 98.12 328 SER B O 1
ATOM 7686 N N . SER B 1 329 ? 3.771 -35.688 -11.453 1 98.56 329 SER B N 1
ATOM 7687 C CA . SER B 1 329 ? 4.188 -35.719 -10.062 1 98.56 329 SER B CA 1
ATOM 7688 C C . SER B 1 329 ? 5.617 -35.219 -9.891 1 98.56 329 SER B C 1
ATOM 7690 O O . SER B 1 329 ? 6.461 -35.406 -10.766 1 98.56 329 SER B O 1
ATOM 7692 N N . THR B 1 330 ? 5.875 -34.562 -8.805 1 98.5 330 THR B N 1
ATOM 7693 C CA . THR B 1 330 ? 7.207 -34.094 -8.43 1 98.5 330 THR B CA 1
ATOM 7694 C C . THR B 1 330 ? 7.938 -35.156 -7.609 1 98.5 330 THR B C 1
ATOM 7696 O O . THR B 1 330 ? 7.453 -35.562 -6.555 1 98.5 330 THR B O 1
ATOM 7699 N N . VAL B 1 331 ? 9.039 -35.594 -8.109 1 98.25 331 VAL B N 1
ATOM 7700 C CA . VAL B 1 331 ? 9.891 -36.562 -7.441 1 98.25 331 VAL B CA 1
ATOM 7701 C C . VAL B 1 331 ? 11.305 -36.031 -7.297 1 98.25 331 VAL B C 1
ATOM 7703 O O . VAL B 1 331 ? 12.047 -35.938 -8.281 1 98.25 331 VAL B O 1
ATOM 7706 N N . ARG B 1 332 ? 11.578 -35.688 -6.016 1 96.75 332 ARG B N 1
ATOM 7707 C CA . ARG B 1 332 ? 12.836 -35 -5.742 1 96.75 332 ARG B CA 1
ATOM 7708 C C . ARG B 1 332 ? 12.969 -33.75 -6.594 1 96.75 332 ARG B C 1
ATOM 7710 O O . ARG B 1 332 ? 12.047 -32.938 -6.648 1 96.75 332 ARG B O 1
ATOM 7717 N N . GLY B 1 333 ? 13.992 -33.5 -7.254 1 97.88 333 GLY B N 1
ATOM 7718 C CA . GLY B 1 333 ? 14.203 -32.281 -8.055 1 97.88 333 GLY B CA 1
ATOM 7719 C C . GLY B 1 333 ? 13.664 -32.406 -9.469 1 97.88 333 GLY B C 1
ATOM 7720 O O . GLY B 1 333 ? 13.953 -31.578 -10.328 1 97.88 333 GLY B O 1
ATOM 7721 N N . SER B 1 334 ? 12.805 -33.438 -9.742 1 98.44 334 SER B N 1
ATOM 7722 C CA . SER B 1 334 ? 12.305 -33.719 -11.086 1 98.44 334 SER B CA 1
ATOM 7723 C C . SER B 1 334 ? 10.781 -33.75 -11.117 1 98.44 334 SER B C 1
ATOM 7725 O O . SER B 1 334 ? 10.141 -33.781 -10.07 1 98.44 334 SER B O 1
ATOM 7727 N N . VAL B 1 335 ? 10.227 -33.656 -12.297 1 98.75 335 VAL B N 1
ATOM 7728 C CA . VAL B 1 335 ? 8.805 -33.844 -12.539 1 98.75 335 VAL B CA 1
ATOM 7729 C C . VAL B 1 335 ? 8.602 -34.844 -13.695 1 98.75 335 VAL B C 1
ATOM 7731 O O . VAL B 1 335 ? 9.195 -34.688 -14.766 1 98.75 335 VAL B O 1
ATOM 7734 N N . GLY B 1 336 ? 7.824 -35.812 -13.461 1 98.62 336 GLY B N 1
ATOM 7735 C CA . GLY B 1 336 ? 7.516 -36.812 -14.492 1 98.62 336 GLY B CA 1
ATOM 7736 C C . GLY B 1 336 ? 6.027 -37.031 -14.672 1 98.62 336 GLY B C 1
ATOM 7737 O O . GLY B 1 336 ? 5.215 -36.469 -13.938 1 98.62 336 GLY B O 1
ATOM 7738 N N . LEU B 1 337 ? 5.746 -37.812 -15.719 1 98.75 337 LEU B N 1
ATOM 7739 C CA . LEU B 1 337 ? 4.398 -38.344 -15.93 1 98.75 337 LEU B CA 1
ATOM 7740 C C . LEU B 1 337 ? 4.289 -39.781 -15.422 1 98.75 337 LEU B C 1
ATOM 7742 O O . LEU B 1 337 ? 5.191 -40.594 -15.648 1 98.75 337 LEU B O 1
ATOM 7746 N N . PHE B 1 338 ? 3.23 -40 -14.758 1 98.62 338 PHE B N 1
ATOM 7747 C CA . PHE B 1 338 ? 2.93 -41.312 -14.18 1 98.62 338 PHE B CA 1
ATOM 7748 C C . PHE B 1 338 ? 1.513 -41.75 -14.539 1 98.62 338 PHE B C 1
ATOM 7750 O O . PHE B 1 338 ? 0.683 -40.906 -14.93 1 98.62 338 PHE B O 1
ATOM 7757 N N . THR B 1 339 ? 1.244 -43.031 -14.391 1 98.25 339 THR B N 1
ATOM 7758 C CA . THR B 1 339 ? -0.106 -43.562 -14.578 1 98.25 339 THR B CA 1
ATOM 7759 C C . THR B 1 339 ? -0.611 -44.219 -13.305 1 98.25 339 THR B C 1
ATOM 7761 O O . THR B 1 339 ? 0.152 -44.875 -12.602 1 98.25 339 THR B O 1
ATOM 7764 N N . ALA B 1 340 ? -1.794 -43.938 -13 1 98.06 340 ALA B N 1
ATOM 7765 C CA . ALA B 1 340 ? -2.539 -44.656 -11.969 1 98.06 340 ALA B CA 1
ATOM 7766 C C . ALA B 1 340 ? -3.617 -45.531 -12.586 1 98.06 340 ALA B C 1
ATOM 7768 O O . ALA B 1 340 ? -4.324 -45.094 -13.508 1 98.06 340 ALA B O 1
ATOM 7769 N N . HIS B 1 341 ? -3.674 -46.75 -12.062 1 96.94 341 HIS B N 1
ATOM 7770 C CA . HIS B 1 341 ? -4.699 -47.656 -12.523 1 96.94 341 HIS B CA 1
ATOM 7771 C C . HIS B 1 341 ? -5.867 -47.719 -11.547 1 96.94 341 HIS B C 1
ATOM 7773 O O . HIS B 1 341 ? -5.672 -47.656 -10.336 1 96.94 341 HIS B O 1
ATOM 7779 N N . ILE B 1 342 ? -7.105 -47.844 -12.023 1 95.06 342 ILE B N 1
ATOM 7780 C CA . ILE B 1 342 ? -8.297 -47.875 -11.188 1 95.06 342 ILE B CA 1
ATOM 7781 C C . ILE B 1 342 ? -8.219 -49.062 -10.219 1 95.06 342 ILE B C 1
ATOM 7783 O O . ILE B 1 342 ? -8.727 -49 -9.094 1 95.06 342 ILE B O 1
ATOM 7787 N N . GLY B 1 343 ? -7.594 -50.125 -10.633 1 90.94 343 GLY B N 1
ATOM 7788 C CA . GLY B 1 343 ? -7.434 -51.281 -9.773 1 90.94 343 GLY B CA 1
ATOM 7789 C C . GLY B 1 343 ? -6.293 -51.125 -8.781 1 90.94 343 GLY B C 1
ATOM 7790 O O . GLY B 1 343 ? -6.074 -52.031 -7.945 1 90.94 343 GLY B O 1
ATOM 7791 N N . GLY B 1 344 ? -5.547 -50.125 -8.961 1 89.12 344 GLY B N 1
ATOM 7792 C CA . GLY B 1 344 ? -4.453 -49.875 -8.031 1 89.12 344 GLY B CA 1
ATOM 7793 C C . GLY B 1 344 ? -3.094 -49.875 -8.703 1 89.12 344 GLY B C 1
ATOM 7794 O O . GLY B 1 344 ? -2.887 -50.562 -9.703 1 89.12 344 GLY B O 1
ATOM 7795 N N . GLY B 1 345 ? -2.262 -49.031 -8.117 1 93 345 GLY B N 1
ATOM 7796 C CA . GLY B 1 345 ? -0.878 -49 -8.562 1 93 345 GLY B CA 1
ATOM 7797 C C . GLY B 1 345 ? -0.534 -47.75 -9.359 1 93 345 GLY B C 1
ATOM 7798 O O . GLY B 1 345 ? -1.372 -47.219 -10.094 1 93 345 GLY B O 1
ATOM 7799 N N . VAL B 1 346 ? 0.648 -47.281 -9.227 1 97.44 346 VAL B N 1
ATOM 7800 C CA . VAL B 1 346 ? 1.218 -46.156 -9.945 1 97.44 346 VAL B CA 1
ATOM 7801 C C . VAL B 1 346 ? 2.496 -46.594 -10.664 1 97.44 346 VAL B C 1
ATOM 7803 O O . VAL B 1 346 ? 3.318 -47.312 -10.094 1 97.44 346 VAL B O 1
ATOM 7806 N N . LYS B 1 347 ? 2.613 -46.25 -11.906 1 97.38 347 LYS B N 1
ATOM 7807 C CA . LYS B 1 347 ? 3.812 -46.562 -12.68 1 97.38 347 LYS B CA 1
ATOM 7808 C C . LYS B 1 347 ? 4.328 -45.312 -13.414 1 97.38 347 LYS B C 1
ATOM 7810 O O . LYS B 1 347 ? 3.543 -44.469 -13.805 1 97.38 347 LYS B O 1
ATOM 7815 N N . ALA B 1 348 ? 5.656 -45.344 -13.57 1 97.88 348 ALA B N 1
ATOM 7816 C CA . ALA B 1 348 ? 6.227 -44.281 -14.391 1 97.88 348 ALA B CA 1
ATOM 7817 C C . ALA B 1 348 ? 5.805 -44.438 -15.852 1 97.88 348 ALA B C 1
ATOM 7819 O O . ALA B 1 348 ? 5.828 -45.531 -16.406 1 97.88 348 ALA B O 1
ATOM 7820 N N . TYR B 1 349 ? 5.344 -43.438 -16.406 1 97.94 349 TYR B N 1
ATOM 7821 C CA . TYR B 1 349 ? 5.012 -43.344 -17.812 1 97.94 349 TYR B CA 1
ATOM 7822 C C . TYR B 1 349 ? 6.141 -42.688 -18.609 1 97.94 349 TYR B C 1
ATOM 7824 O O . TYR B 1 349 ? 6.621 -43.25 -19.594 1 97.94 349 TYR B O 1
ATOM 7832 N N . ASP B 1 350 ? 6.617 -41.562 -18.188 1 98.31 350 ASP B N 1
ATOM 7833 C CA . ASP B 1 350 ? 7.734 -40.781 -18.703 1 98.31 350 ASP B CA 1
ATOM 7834 C C . ASP B 1 350 ? 8.398 -39.969 -17.578 1 98.31 350 ASP B C 1
ATOM 7836 O O . ASP B 1 350 ? 7.949 -38.875 -17.266 1 98.31 350 ASP B O 1
ATOM 7840 N N . HIS B 1 351 ? 9.453 -40.5 -17.062 1 98.38 351 HIS B N 1
ATOM 7841 C CA . HIS B 1 351 ? 10.117 -39.844 -15.945 1 98.38 351 HIS B CA 1
ATOM 7842 C C . HIS B 1 351 ? 11.633 -39.906 -16.094 1 98.38 351 HIS B C 1
ATOM 7844 O O . HIS B 1 351 ? 12.227 -40.969 -16.109 1 98.38 351 HIS B O 1
ATOM 7850 N N . ASP B 1 352 ? 12.227 -38.812 -16.344 1 98.12 352 ASP B N 1
ATOM 7851 C CA . ASP B 1 352 ? 13.672 -38.594 -16.25 1 98.12 352 ASP B CA 1
ATOM 7852 C C . ASP B 1 352 ? 14.055 -37.969 -14.914 1 98.12 352 ASP B C 1
ATOM 7854 O O . ASP B 1 352 ? 13.695 -36.812 -14.633 1 98.12 352 ASP B O 1
ATOM 7858 N N . PRO B 1 353 ? 14.789 -38.688 -14.062 1 97.69 353 PRO B N 1
ATOM 7859 C CA . PRO B 1 353 ? 15.141 -38.156 -12.75 1 97.69 353 PRO B CA 1
ATOM 7860 C C . PRO B 1 353 ? 15.93 -36.844 -12.836 1 97.69 353 PRO B C 1
ATOM 7862 O O . PRO B 1 353 ? 16.125 -36.156 -11.82 1 97.69 353 PRO B O 1
ATOM 7865 N N . GLN B 1 354 ? 16.391 -36.5 -14.008 1 97.94 354 GLN B N 1
ATOM 7866 C CA . GLN B 1 354 ? 17.109 -35.25 -14.18 1 97.94 354 GLN B CA 1
ATOM 7867 C C . GLN B 1 354 ? 16.375 -34.312 -15.148 1 97.94 354 GLN B C 1
ATOM 7869 O O . GLN B 1 354 ? 17.016 -33.531 -15.844 1 97.94 354 GLN B O 1
ATOM 7874 N N . GLY B 1 355 ? 15.125 -34.5 -15.242 1 98 355 GLY B N 1
ATOM 7875 C CA . GLY B 1 355 ? 14.312 -33.688 -16.141 1 98 355 GLY B CA 1
ATOM 7876 C C . GLY B 1 355 ? 13.008 -33.219 -15.5 1 98 355 GLY B C 1
ATOM 7877 O O . GLY B 1 355 ? 12.602 -33.75 -14.461 1 98 355 GLY B O 1
ATOM 7878 N N . VAL B 1 356 ? 12.43 -32.25 -16.078 1 98.69 356 VAL B N 1
ATOM 7879 C CA . VAL B 1 356 ? 11.164 -31.688 -15.609 1 98.69 356 VAL B CA 1
ATOM 7880 C C . VAL B 1 356 ? 10.172 -31.609 -16.766 1 98.69 356 VAL B C 1
ATOM 7882 O O . VAL B 1 356 ? 10.484 -31.047 -17.812 1 98.69 356 VAL B O 1
ATOM 7885 N N . ILE B 1 357 ? 9.039 -32.219 -16.625 1 98.75 357 ILE B N 1
ATOM 7886 C CA . ILE B 1 357 ? 7.883 -31.969 -17.484 1 98.75 357 ILE B CA 1
ATOM 7887 C C . ILE B 1 357 ? 6.98 -30.906 -16.844 1 98.75 357 ILE B C 1
ATOM 7889 O O . ILE B 1 357 ? 6.262 -31.203 -15.891 1 98.75 357 ILE B O 1
ATOM 7893 N N . SER B 1 358 ? 6.996 -29.734 -17.422 1 98.12 358 SER B N 1
ATOM 7894 C CA . SER B 1 358 ? 6.371 -28.609 -16.75 1 98.12 358 SER B CA 1
ATOM 7895 C C . SER B 1 358 ? 4.914 -28.438 -17.172 1 98.12 358 SER B C 1
ATOM 7897 O O . SER B 1 358 ? 4.148 -27.719 -16.531 1 98.12 358 SER B O 1
ATOM 7899 N N . ALA B 1 359 ? 4.496 -29.078 -18.234 1 98.56 359 ALA B N 1
ATOM 7900 C CA . ALA B 1 359 ? 3.121 -29.047 -18.719 1 98.56 359 ALA B CA 1
ATOM 7901 C C . ALA B 1 359 ? 2.834 -30.25 -19.625 1 98.56 359 ALA B C 1
ATOM 7903 O O . ALA B 1 359 ? 3.738 -30.766 -20.281 1 98.56 359 ALA B O 1
ATOM 7904 N N . PHE B 1 360 ? 1.57 -30.625 -19.625 1 98.62 360 PHE B N 1
ATOM 7905 C CA . PHE B 1 360 ? 1.209 -31.656 -20.594 1 98.62 360 PHE B CA 1
ATOM 7906 C C . PHE B 1 360 ? -0.295 -31.672 -20.844 1 98.62 360 PHE B C 1
ATOM 7908 O O . PHE B 1 360 ? -1.069 -31.203 -20 1 98.62 360 PHE B O 1
ATOM 7915 N N . THR B 1 361 ? -0.704 -32.125 -21.969 1 98.62 361 THR B N 1
ATOM 7916 C CA . THR B 1 361 ? -2.033 -32.625 -22.328 1 98.62 361 THR B CA 1
ATOM 7917 C C . THR B 1 361 ? -1.948 -34 -22.984 1 98.62 361 THR B C 1
ATOM 7919 O O . THR B 1 361 ? -0.905 -34.375 -23.531 1 98.62 361 THR B O 1
ATOM 7922 N N . ALA B 1 362 ? -3.029 -34.719 -22.812 1 98.44 362 ALA B N 1
ATOM 7923 C CA . ALA B 1 362 ? -3.018 -36.094 -23.344 1 98.44 362 ALA B CA 1
ATOM 7924 C C . ALA B 1 362 ? -4.434 -36.562 -23.656 1 98.44 362 ALA B C 1
ATOM 7926 O O . ALA B 1 362 ? -5.41 -36 -23.141 1 98.44 362 ALA B O 1
ATOM 7927 N N . ASN B 1 363 ? -4.516 -37.469 -24.578 1 96.25 363 ASN B N 1
ATOM 7928 C CA . ASN B 1 363 ? -5.695 -38.312 -24.812 1 96.25 363 ASN B CA 1
ATOM 7929 C C . ASN B 1 363 ? -5.309 -39.75 -25.188 1 96.25 363 ASN B C 1
ATOM 7931 O O . ASN B 1 363 ? -4.172 -40.156 -24.969 1 96.25 363 ASN B O 1
ATOM 7935 N N . GLU B 1 364 ? -6.285 -40.531 -25.625 1 95.06 364 GLU B N 1
ATOM 7936 C CA . GLU B 1 364 ? -6.043 -41.938 -25.906 1 95.06 364 GLU B CA 1
ATOM 7937 C C . GLU B 1 364 ? -5.078 -42.125 -27.078 1 95.06 364 GLU B C 1
ATOM 7939 O O . GLU B 1 364 ? -4.516 -43.188 -27.266 1 95.06 364 GLU B O 1
ATOM 7944 N N . HIS B 1 365 ? -4.809 -41 -27.797 1 96.75 365 HIS B N 1
ATOM 7945 C CA . HIS B 1 365 ? -4.082 -41.125 -29.047 1 96.75 365 HIS B CA 1
ATOM 7946 C C . HIS B 1 365 ? -2.686 -40.531 -28.953 1 96.75 365 HIS B C 1
ATOM 7948 O O . HIS B 1 365 ? -1.825 -40.812 -29.781 1 96.75 365 HIS B O 1
ATOM 7954 N N . GLY B 1 366 ? -2.488 -39.688 -27.922 1 97.38 366 GLY B N 1
ATOM 7955 C CA . GLY B 1 366 ? -1.171 -39.094 -27.859 1 97.38 366 GLY B CA 1
ATOM 7956 C C . GLY B 1 366 ? -0.976 -38.188 -26.656 1 97.38 366 GLY B C 1
ATOM 7957 O O . GLY B 1 366 ? -1.902 -38 -25.875 1 97.38 366 GLY B O 1
ATOM 7958 N N . VAL B 1 367 ? 0.296 -37.719 -26.516 1 98.44 367 VAL B N 1
ATOM 7959 C CA . VAL B 1 367 ? 0.703 -36.812 -25.422 1 98.44 367 VAL B CA 1
ATOM 7960 C C . VAL B 1 367 ? 1.533 -35.656 -26 1 98.44 367 VAL B C 1
ATOM 7962 O O . VAL B 1 367 ? 2.434 -35.875 -26.812 1 98.44 367 VAL B O 1
ATOM 7965 N N . ALA B 1 368 ? 1.184 -34.438 -25.703 1 98.81 368 ALA B N 1
ATOM 7966 C CA . ALA B 1 368 ? 2.002 -33.25 -25.891 1 98.81 368 ALA B CA 1
ATOM 7967 C C . ALA B 1 368 ? 2.492 -32.688 -24.562 1 98.81 368 ALA B C 1
ATOM 7969 O O . ALA B 1 368 ? 1.751 -32.688 -23.578 1 98.81 368 ALA B O 1
ATOM 7970 N N . LEU B 1 369 ? 3.742 -32.312 -24.484 1 98.81 369 LEU B N 1
ATOM 7971 C CA . LEU B 1 369 ? 4.262 -31.828 -23.203 1 98.81 369 LEU B CA 1
ATOM 7972 C C . LEU B 1 369 ? 5.383 -30.812 -23.422 1 98.81 369 LEU B C 1
ATOM 7974 O O . LEU B 1 369 ? 5.812 -30.609 -24.562 1 98.81 369 LEU B O 1
ATOM 7978 N N . ILE B 1 370 ? 5.727 -30.062 -22.438 1 98.88 370 ILE B N 1
ATOM 7979 C CA . ILE B 1 370 ? 6.922 -29.234 -22.359 1 98.88 370 ILE B CA 1
ATOM 7980 C C . ILE B 1 370 ? 7.941 -29.875 -21.422 1 98.88 370 ILE B C 1
ATOM 7982 O O . ILE B 1 370 ? 7.625 -30.188 -20.266 1 98.88 370 ILE B O 1
ATOM 7986 N N . ARG B 1 371 ? 9.094 -30.125 -21.938 1 98.62 371 ARG B N 1
ATOM 7987 C CA . ARG B 1 371 ? 10.172 -30.734 -21.172 1 98.62 371 ARG B CA 1
ATOM 7988 C C . ARG B 1 371 ? 11.367 -29.797 -21.062 1 98.62 371 ARG B C 1
ATOM 7990 O O . ARG B 1 371 ? 11.688 -29.078 -22 1 98.62 371 ARG B O 1
ATOM 7997 N N . GLU B 1 372 ? 11.969 -29.781 -19.922 1 98.56 372 GLU B N 1
ATOM 7998 C CA . GLU B 1 372 ? 13.18 -29 -19.672 1 98.56 372 GLU B CA 1
ATOM 7999 C C . GLU B 1 372 ? 14.102 -29.703 -18.688 1 98.56 372 GLU B C 1
ATOM 8001 O O . GLU B 1 372 ? 13.742 -30.75 -18.125 1 98.56 372 GLU B O 1
ATOM 8006 N N . SER B 1 373 ? 15.281 -29.297 -18.609 1 98.31 373 SER B N 1
ATOM 8007 C CA . SER B 1 373 ? 16.281 -29.688 -17.609 1 98.31 373 SER B CA 1
ATOM 8008 C C . SER B 1 373 ? 17.156 -28.5 -17.219 1 98.31 373 SER B C 1
ATOM 8010 O O . SER B 1 373 ? 16.938 -27.391 -17.688 1 98.31 373 SER B O 1
ATOM 8012 N N . ALA B 1 374 ? 18.094 -28.781 -16.328 1 97.56 374 ALA B N 1
ATOM 8013 C CA . ALA B 1 374 ? 19 -27.703 -15.906 1 97.56 374 ALA B CA 1
ATOM 8014 C C . ALA B 1 374 ? 19.828 -27.203 -17.078 1 97.56 374 ALA B C 1
ATOM 8016 O O . ALA B 1 374 ? 20.312 -26.078 -17.062 1 97.56 374 ALA B O 1
ATOM 8017 N N . THR B 1 375 ? 19.984 -28.062 -18.125 1 97.62 375 THR B N 1
ATOM 8018 C CA . THR B 1 375 ? 20.875 -27.688 -19.219 1 97.62 375 THR B CA 1
ATOM 8019 C C . THR B 1 375 ? 20.109 -27.609 -20.531 1 97.62 375 THR B C 1
ATOM 8021 O O . THR B 1 375 ? 20.719 -27.484 -21.609 1 97.62 375 THR B O 1
ATOM 8024 N N . ARG B 1 376 ? 18.859 -27.781 -20.469 1 97.81 376 ARG B N 1
ATOM 8025 C CA . ARG B 1 376 ? 18.031 -27.672 -21.672 1 97.81 376 ARG B CA 1
ATOM 8026 C C . ARG B 1 376 ? 16.828 -26.766 -21.422 1 97.81 376 ARG B C 1
ATOM 8028 O O . ARG B 1 376 ? 16.016 -27.047 -20.547 1 97.81 376 ARG B O 1
ATOM 8035 N N . PHE B 1 377 ? 16.797 -25.688 -22.234 1 98.25 377 PHE B N 1
ATOM 8036 C CA . PHE B 1 377 ? 15.672 -24.766 -22.188 1 98.25 377 PHE B CA 1
ATOM 8037 C C . PHE B 1 377 ? 14.367 -25.469 -22.531 1 98.25 377 PHE B C 1
ATOM 8039 O O . PHE B 1 377 ? 14.367 -26.5 -23.219 1 98.25 377 PHE B O 1
ATOM 8046 N N . PRO B 1 378 ? 13.164 -25.031 -22 1 98.5 378 PRO B N 1
ATOM 8047 C CA . PRO B 1 378 ? 11.898 -25.719 -22.266 1 98.5 378 PRO B CA 1
ATOM 8048 C C . PRO B 1 378 ? 11.648 -25.938 -23.766 1 98.5 378 PRO B C 1
ATOM 8050 O O . PRO B 1 378 ? 11.828 -25.016 -24.562 1 98.5 378 PRO B O 1
ATOM 8053 N N . GLU B 1 379 ? 11.281 -27.156 -24.109 1 98.75 379 GLU B N 1
ATOM 8054 C CA . GLU B 1 379 ? 10.945 -27.562 -25.469 1 98.75 379 GLU B CA 1
ATOM 8055 C C . GLU B 1 379 ? 9.594 -28.25 -25.516 1 98.75 379 GLU B C 1
ATOM 8057 O O . GLU B 1 379 ? 9.203 -28.938 -24.578 1 98.75 379 GLU B O 1
ATOM 8062 N N . VAL B 1 380 ? 8.93 -28.109 -26.625 1 98.88 380 VAL B N 1
ATOM 8063 C CA . VAL B 1 380 ? 7.66 -28.797 -26.828 1 98.88 380 VAL B CA 1
ATOM 8064 C C . VAL B 1 380 ? 7.906 -30.156 -27.469 1 98.88 380 VAL B C 1
ATOM 8066 O O . VAL B 1 380 ? 8.734 -30.281 -28.375 1 98.88 380 VAL B O 1
ATOM 8069 N N . GLU B 1 381 ? 7.277 -31.156 -26.938 1 98.81 381 GLU B N 1
ATOM 8070 C CA . GLU B 1 381 ? 7.359 -32.5 -27.484 1 98.81 381 GLU B CA 1
ATOM 8071 C C . GLU B 1 381 ? 5.977 -33.062 -27.828 1 98.81 381 GLU B C 1
ATOM 8073 O O . GLU B 1 381 ? 5 -32.75 -27.141 1 98.81 381 GLU B O 1
ATOM 8078 N N . LEU B 1 382 ? 5.887 -33.781 -28.875 1 98.81 382 LEU B N 1
ATOM 8079 C CA . LEU B 1 382 ? 4.723 -34.562 -29.266 1 98.81 382 LEU B CA 1
ATOM 8080 C C . LEU B 1 382 ? 5.082 -36.062 -29.359 1 98.81 382 LEU B C 1
ATOM 8082 O O . LEU B 1 382 ? 5.918 -36.438 -30.188 1 98.81 382 LEU B O 1
ATOM 8086 N N . ASN B 1 383 ? 4.516 -36.844 -28.562 1 98.06 383 ASN B N 1
ATOM 8087 C CA . ASN B 1 383 ? 4.711 -38.281 -28.562 1 98.06 383 ASN B CA 1
ATOM 8088 C C . ASN B 1 383 ? 6.191 -38.656 -28.516 1 98.06 383 ASN B C 1
ATOM 8090 O O . ASN B 1 383 ? 6.656 -39.5 -29.281 1 98.06 383 ASN B O 1
ATOM 8094 N N . GLY B 1 384 ? 6.867 -37.938 -27.688 1 96.88 384 GLY B N 1
ATOM 8095 C CA . GLY B 1 384 ? 8.266 -38.25 -27.422 1 96.88 384 GLY B CA 1
ATOM 8096 C C . GLY B 1 384 ? 9.219 -37.562 -28.375 1 96.88 384 GLY B C 1
ATOM 8097 O O . GLY B 1 384 ? 10.438 -37.625 -28.219 1 96.88 384 GLY B O 1
ATOM 8098 N N . GLN B 1 385 ? 8.672 -36.875 -29.328 1 97.38 385 GLN B N 1
ATOM 8099 C CA . GLN B 1 385 ? 9.508 -36.188 -30.312 1 97.38 385 GLN B CA 1
ATOM 8100 C C . GLN B 1 385 ? 9.484 -34.656 -30.094 1 97.38 385 GLN B C 1
ATOM 8102 O O . GLN B 1 385 ? 8.414 -34.062 -30.016 1 97.38 385 GLN B O 1
ATOM 8107 N N . ARG B 1 386 ? 10.648 -34.125 -29.969 1 98.06 386 ARG B N 1
ATOM 8108 C CA . ARG B 1 386 ? 10.758 -32.688 -29.844 1 98.06 386 ARG B CA 1
ATOM 8109 C C . ARG B 1 386 ? 10.328 -31.984 -31.125 1 98.06 386 ARG B C 1
ATOM 8111 O O . ARG B 1 386 ? 10.789 -32.344 -32.219 1 98.06 386 ARG B O 1
ATOM 8118 N N . VAL B 1 387 ? 9.5 -30.953 -31.031 1 98.56 387 VAL B N 1
ATOM 8119 C CA . VAL B 1 387 ? 8.992 -30.297 -32.219 1 98.56 387 VAL B CA 1
ATOM 8120 C C . VAL B 1 387 ? 9.484 -28.844 -32.25 1 98.56 387 VAL B C 1
ATOM 8122 O O . VAL B 1 387 ? 9.109 -28.078 -33.156 1 98.56 387 VAL B O 1
ATOM 8125 N N . THR B 1 388 ? 10.234 -28.406 -31.281 1 98.56 388 THR B N 1
ATOM 8126 C CA . THR B 1 388 ? 10.844 -27.094 -31.234 1 98.56 388 THR B CA 1
ATOM 8127 C C . THR B 1 388 ? 12.344 -27.203 -30.969 1 98.56 388 THR B C 1
ATOM 8129 O O . THR B 1 388 ? 12.844 -28.266 -30.594 1 98.56 388 THR B O 1
ATOM 8132 N N . ASP B 1 389 ? 13.117 -26.172 -31.234 1 97.88 389 ASP B N 1
ATOM 8133 C CA . ASP B 1 389 ? 14.523 -26.016 -30.891 1 97.88 389 ASP B CA 1
ATOM 8134 C C . ASP B 1 389 ? 14.781 -24.656 -30.25 1 97.88 389 ASP B C 1
ATOM 8136 O O . ASP B 1 389 ? 15.617 -23.891 -30.734 1 97.88 389 ASP B O 1
ATOM 8140 N N . LEU B 1 390 ? 14.133 -24.469 -29.172 1 98.44 390 LEU B N 1
ATOM 8141 C CA . LEU B 1 390 ? 14.133 -23.156 -28.516 1 98.44 390 LEU B CA 1
ATOM 8142 C C . LEU B 1 390 ? 15.445 -22.938 -27.766 1 98.44 390 LEU B C 1
ATOM 8144 O O . LEU B 1 390 ? 15.883 -21.797 -27.609 1 98.44 390 LEU B O 1
ATOM 8148 N N . HIS B 1 391 ? 16.078 -23.953 -27.281 1 98.12 391 HIS B N 1
ATOM 8149 C CA . HIS B 1 391 ? 17.375 -23.844 -26.609 1 98.12 391 HIS B CA 1
ATOM 8150 C C . HIS B 1 391 ? 18.406 -23.188 -27.5 1 98.12 391 HIS B C 1
ATOM 8152 O O . HIS B 1 391 ? 19.359 -22.578 -27.016 1 98.12 391 HIS B O 1
ATOM 8158 N N . ALA B 1 392 ? 18.266 -23.359 -28.781 1 97.56 392 ALA B N 1
ATOM 8159 C CA . ALA B 1 392 ? 19.203 -22.781 -29.734 1 97.56 392 ALA B CA 1
ATOM 8160 C C . ALA B 1 392 ? 19.25 -21.25 -29.609 1 97.56 392 ALA B C 1
ATOM 8162 O O . ALA B 1 392 ? 20.219 -20.625 -30.031 1 97.56 392 ALA B O 1
ATOM 8163 N N . ARG B 1 393 ? 18.25 -20.688 -29.016 1 96.44 393 ARG B N 1
ATOM 8164 C CA . ARG B 1 393 ? 18.156 -19.234 -28.859 1 96.44 393 ARG B CA 1
ATOM 8165 C C . ARG B 1 393 ? 18.938 -18.781 -27.625 1 96.44 393 ARG B C 1
ATOM 8167 O O . ARG B 1 393 ? 19.203 -17.594 -27.453 1 96.44 393 ARG B O 1
ATOM 8174 N N . PHE B 1 394 ? 19.234 -19.688 -26.734 1 96.31 394 PHE B N 1
ATOM 8175 C CA . PHE B 1 394 ? 19.922 -19.312 -25.5 1 96.31 394 PHE B CA 1
ATOM 8176 C C . PHE B 1 394 ? 21.312 -18.766 -25.812 1 96.31 394 PHE B C 1
ATOM 8178 O O . PHE B 1 394 ? 22.125 -19.438 -26.469 1 96.31 394 PHE B O 1
ATOM 8185 N N . PRO B 1 395 ? 21.734 -17.578 -25.359 1 94.88 395 PRO B N 1
ATOM 8186 C CA . PRO B 1 395 ? 22.797 -16.812 -26 1 94.88 395 PRO B CA 1
ATOM 8187 C C . PRO B 1 395 ? 24.172 -17.047 -25.344 1 94.88 395 PRO B C 1
ATOM 8189 O O . PRO B 1 395 ? 25.141 -16.359 -25.672 1 94.88 395 PRO B O 1
ATOM 8192 N N . PHE B 1 396 ? 24.281 -17.922 -24.344 1 95.75 396 PHE B N 1
ATOM 8193 C CA . PHE B 1 396 ? 25.578 -18.219 -23.734 1 95.75 396 PHE B CA 1
ATOM 8194 C C . PHE B 1 396 ? 25.625 -19.672 -23.281 1 95.75 396 PHE B C 1
ATOM 8196 O O . PHE B 1 396 ? 24.594 -20.344 -23.203 1 95.75 396 PHE B O 1
ATOM 8203 N N . PRO B 1 397 ? 26.812 -20.234 -23.047 1 95.19 397 PRO B N 1
ATOM 8204 C CA . PRO B 1 397 ? 26.922 -21.656 -22.703 1 95.19 397 PRO B CA 1
ATOM 8205 C C . PRO B 1 397 ? 26.234 -22 -21.375 1 95.19 397 PRO B C 1
ATOM 8207 O O . PRO B 1 397 ? 26.359 -21.25 -20.406 1 95.19 397 PRO B O 1
ATOM 8210 N N . VAL B 1 398 ? 25.5 -23.078 -21.375 1 96.06 398 VAL B N 1
ATOM 8211 C CA . VAL B 1 398 ? 24.812 -23.547 -20.172 1 96.06 398 VAL B CA 1
ATOM 8212 C C . VAL B 1 398 ? 25.766 -24.406 -19.344 1 96.06 398 VAL B C 1
ATOM 8214 O O . VAL B 1 398 ? 26.656 -25.062 -19.891 1 96.06 398 VAL B O 1
ATOM 8217 N N . ARG B 1 399 ? 25.547 -24.391 -18.062 1 96.06 399 ARG B N 1
ATOM 8218 C CA . ARG B 1 399 ? 26.344 -25.172 -17.109 1 96.06 399 ARG B CA 1
ATOM 8219 C C . ARG B 1 399 ? 25.5 -26.266 -16.453 1 96.06 399 ARG B C 1
ATOM 8221 O O . ARG B 1 399 ? 24.297 -26.094 -16.266 1 96.06 399 ARG B O 1
ATOM 8228 N N . GLU B 1 400 ? 26.156 -27.344 -16.188 1 96.38 400 GLU B N 1
ATOM 8229 C CA . GLU B 1 400 ? 25.5 -28.453 -15.492 1 96.38 400 GLU B CA 1
ATOM 8230 C C . GLU B 1 400 ? 25.703 -28.359 -13.984 1 96.38 400 GLU B C 1
ATOM 8232 O O . GLU B 1 400 ? 26.828 -28.203 -13.508 1 96.38 400 GLU B O 1
ATOM 8237 N N . PRO B 1 401 ? 24.672 -28.438 -13.258 1 97.5 401 PRO B N 1
ATOM 8238 C CA . PRO B 1 401 ? 24.828 -28.406 -11.805 1 97.5 401 PRO B CA 1
ATOM 8239 C C . PRO B 1 401 ? 25.391 -29.719 -11.242 1 97.5 401 PRO B C 1
ATOM 8241 O O . PRO B 1 401 ? 25.125 -30.797 -11.789 1 97.5 401 PRO B O 1
ATOM 8244 N N . GLN B 1 402 ? 26.109 -29.562 -10.164 1 97.19 402 GLN B N 1
ATOM 8245 C CA . GLN B 1 402 ? 26.625 -30.688 -9.406 1 97.19 402 GLN B CA 1
ATOM 8246 C C . GLN B 1 402 ? 25.766 -30.984 -8.18 1 97.19 402 GLN B C 1
ATOM 8248 O O . GLN B 1 402 ? 25.469 -30.078 -7.398 1 97.19 402 GLN B O 1
ATOM 8253 N N . ARG B 1 403 ? 25.375 -32.25 -8.07 1 98 403 ARG B N 1
ATOM 8254 C CA . ARG B 1 403 ? 24.578 -32.625 -6.918 1 98 403 ARG B CA 1
ATOM 8255 C C . ARG B 1 403 ? 25.422 -32.656 -5.648 1 98 403 ARG B C 1
ATOM 8257 O O . ARG B 1 403 ? 26.562 -33.125 -5.664 1 98 403 ARG B O 1
ATOM 8264 N N . VAL B 1 404 ? 24.938 -32.062 -4.609 1 98.44 404 VAL B N 1
ATOM 8265 C CA . VAL B 1 404 ? 25.531 -32.125 -3.273 1 98.44 404 VAL B CA 1
ATOM 8266 C C . VAL B 1 404 ? 24.469 -32.594 -2.268 1 98.44 404 VAL B C 1
ATOM 8268 O O . VAL B 1 404 ? 23.328 -32.125 -2.303 1 98.44 404 VAL B O 1
ATOM 8271 N N . THR B 1 405 ? 24.828 -33.5 -1.395 1 98.12 405 THR B N 1
ATOM 8272 C CA . THR B 1 405 ? 23.875 -34.031 -0.424 1 98.12 405 THR B CA 1
ATOM 8273 C C . THR B 1 405 ? 24.219 -33.562 0.985 1 98.12 405 THR B C 1
ATOM 8275 O O . THR B 1 405 ? 25.328 -33.094 1.234 1 98.12 405 THR B O 1
ATOM 8278 N N . PHE B 1 406 ? 23.266 -33.594 1.831 1 97.75 406 PHE B N 1
ATOM 8279 C CA . PHE B 1 406 ? 23.422 -33.344 3.258 1 97.75 406 PHE B CA 1
ATOM 8280 C C . PHE B 1 406 ? 22.547 -34.281 4.074 1 97.75 406 PHE B C 1
ATOM 8282 O O . PHE B 1 406 ? 21.578 -34.844 3.557 1 97.75 406 PHE B O 1
ATOM 8289 N N . GLU B 1 407 ? 22.859 -34.5 5.32 1 96.56 407 GLU B N 1
ATOM 8290 C CA . GLU B 1 407 ? 22.156 -35.469 6.16 1 96.56 407 GLU B CA 1
ATOM 8291 C C . GLU B 1 407 ? 21.219 -34.75 7.137 1 96.56 407 GLU B C 1
ATOM 8293 O O . GLU B 1 407 ? 21.531 -33.688 7.656 1 96.56 407 GLU B O 1
ATOM 8298 N N . THR B 1 408 ? 20.078 -35.344 7.273 1 95.75 408 THR B N 1
ATOM 8299 C CA . THR B 1 408 ? 19.109 -34.938 8.281 1 95.75 408 THR B CA 1
ATOM 8300 C C . THR B 1 408 ? 18.625 -36.125 9.094 1 95.75 408 THR B C 1
ATOM 8302 O O . THR B 1 408 ? 18.984 -37.25 8.812 1 95.75 408 THR B O 1
ATOM 8305 N N . GLU B 1 409 ? 17.719 -35.812 10.07 1 93.06 409 GLU B N 1
ATOM 8306 C CA . GLU B 1 409 ? 17.109 -36.875 10.867 1 93.06 409 GLU B CA 1
ATOM 8307 C C . GLU B 1 409 ? 16.172 -37.75 10.016 1 93.06 409 GLU B C 1
ATOM 8309 O O . GLU B 1 409 ? 15.914 -38.906 10.352 1 93.06 409 GLU B O 1
ATOM 8314 N N . LEU B 1 410 ? 15.742 -37.281 8.898 1 94.94 410 LEU B N 1
ATOM 8315 C CA . LEU B 1 410 ? 14.805 -38.031 8.047 1 94.94 410 LEU B CA 1
ATOM 8316 C C . LEU B 1 410 ? 15.531 -38.719 6.895 1 94.94 410 LEU B C 1
ATOM 8318 O O . LEU B 1 410 ? 14.906 -39.375 6.062 1 94.94 410 LEU B O 1
ATOM 8322 N N . GLY B 1 411 ? 16.844 -38.469 6.863 1 94.25 411 GLY B N 1
ATOM 8323 C CA . GLY B 1 411 ? 17.609 -39.062 5.773 1 94.25 411 GLY B CA 1
ATOM 8324 C C . GLY B 1 411 ? 18.344 -38.031 4.938 1 94.25 411 GLY B C 1
ATOM 8325 O O . GLY B 1 411 ? 18.594 -36.906 5.398 1 94.25 411 GLY B O 1
ATOM 8326 N N . GLU B 1 412 ? 18.672 -38.5 3.775 1 95.5 412 GLU B N 1
ATOM 8327 C CA . GLU B 1 412 ? 19.516 -37.688 2.898 1 95.5 412 GLU B CA 1
ATOM 8328 C C . GLU B 1 412 ? 18.703 -36.625 2.15 1 95.5 412 GLU B C 1
ATOM 8330 O O . GLU B 1 412 ? 17.688 -36.969 1.531 1 95.5 412 GLU B O 1
ATOM 8335 N N . GLY B 1 413 ? 19.062 -35.406 2.359 1 96.62 413 GLY B N 1
ATOM 8336 C CA . GLY B 1 413 ? 18.625 -34.344 1.486 1 96.62 413 GLY B CA 1
ATOM 8337 C C . GLY B 1 413 ? 19.609 -34.031 0.376 1 96.62 413 GLY B C 1
ATOM 8338 O O . GLY B 1 413 ? 20.719 -34.562 0.362 1 96.62 413 GLY B O 1
ATOM 8339 N N . GLU B 1 414 ? 19.156 -33.188 -0.565 1 97.06 414 GLU B N 1
ATOM 8340 C CA . GLU B 1 414 ? 20.078 -32.844 -1.649 1 97.06 414 GLU B CA 1
ATOM 8341 C C . GLU B 1 414 ? 19.875 -31.422 -2.129 1 97.06 414 GLU B C 1
ATOM 8343 O O . GLU B 1 414 ? 18.891 -30.766 -1.757 1 97.06 414 GLU B O 1
ATOM 8348 N N . GLY B 1 415 ? 20.859 -30.953 -2.836 1 98.44 415 GLY B N 1
ATOM 8349 C CA . GLY B 1 415 ? 20.891 -29.719 -3.609 1 98.44 415 GLY B CA 1
ATOM 8350 C C . GLY B 1 415 ? 21.891 -29.766 -4.75 1 98.44 415 GLY B C 1
ATOM 8351 O O . GLY B 1 415 ? 22.266 -30.844 -5.219 1 98.44 415 GLY B O 1
ATOM 8352 N N . TRP B 1 416 ? 22.141 -28.562 -5.195 1 98.69 416 TRP B N 1
ATOM 8353 C CA . TRP B 1 416 ? 23 -28.469 -6.371 1 98.69 416 TRP B CA 1
ATOM 8354 C C . TRP B 1 416 ? 23.891 -27.234 -6.297 1 98.69 416 TRP B C 1
ATOM 8356 O O . TRP B 1 416 ? 23.547 -26.25 -5.625 1 98.69 416 TRP B O 1
ATOM 8366 N N . VAL B 1 417 ? 24.984 -27.312 -6.992 1 98.69 417 VAL B N 1
ATOM 8367 C CA . VAL B 1 417 ? 25.891 -26.188 -7.172 1 98.69 417 VAL B CA 1
ATOM 8368 C C . VAL B 1 417 ? 26.125 -25.938 -8.664 1 98.69 417 VAL B C 1
ATOM 8370 O O . VAL B 1 417 ? 26.453 -26.859 -9.406 1 98.69 417 VAL B O 1
ATOM 8373 N N . LEU B 1 418 ? 25.875 -24.781 -9.078 1 98.38 418 LEU B N 1
ATOM 8374 C CA . LEU B 1 418 ? 26.188 -24.344 -10.43 1 98.38 418 LEU B CA 1
ATOM 8375 C C . LEU B 1 418 ? 27.406 -23.438 -10.445 1 98.38 418 LEU B C 1
ATOM 8377 O O . LEU B 1 418 ? 27.422 -22.391 -9.773 1 98.38 418 LEU B O 1
ATOM 8381 N N . LEU B 1 419 ? 28.469 -23.797 -11.227 1 97.44 419 LEU B N 1
ATOM 8382 C CA . LEU B 1 419 ? 29.734 -23.062 -11.234 1 97.44 419 LEU B CA 1
ATOM 8383 C C . LEU B 1 419 ? 30 -22.453 -12.602 1 97.44 419 LEU B C 1
ATOM 8385 O O . LEU B 1 419 ? 29.578 -23 -13.625 1 97.44 419 LEU B O 1
ATOM 8389 N N . PRO B 1 420 ? 30.703 -21.297 -12.555 1 95.56 420 PRO B N 1
ATOM 8390 C CA . PRO B 1 420 ? 31.219 -20.812 -13.836 1 95.56 420 PRO B CA 1
ATOM 8391 C C . PRO B 1 420 ? 32.312 -21.703 -14.398 1 95.56 420 PRO B C 1
ATOM 8393 O O . PRO B 1 420 ? 32.812 -22.578 -13.703 1 95.56 420 PRO B O 1
ATOM 8396 N N . GLU B 1 421 ? 32.625 -21.438 -15.602 1 90 421 GLU B N 1
ATOM 8397 C CA . GLU B 1 421 ? 33.781 -22.094 -16.172 1 90 421 GLU B CA 1
ATOM 8398 C C . GLU B 1 421 ? 35.094 -21.609 -15.531 1 90 421 GLU B C 1
ATOM 8400 O O . GLU B 1 421 ? 35.156 -20.469 -15.039 1 90 421 GLU B O 1
ATOM 8405 N N . GLY B 1 422 ? 36.062 -22.578 -15.492 1 91.38 422 GLY B N 1
ATOM 8406 C CA . GLY B 1 422 ? 37.375 -22.188 -15 1 91.38 422 GLY B CA 1
ATOM 8407 C C . GLY B 1 422 ? 37.75 -22.875 -13.703 1 91.38 422 GLY B C 1
ATOM 8408 O O . GLY B 1 422 ? 37.094 -23.844 -13.297 1 91.38 422 GLY B O 1
ATOM 8409 N N . GLU B 1 423 ? 38.844 -22.406 -13.148 1 93.31 423 GLU B N 1
ATOM 8410 C CA . GLU B 1 423 ? 39.406 -23.078 -11.969 1 93.31 423 GLU B CA 1
ATOM 8411 C C . GLU B 1 423 ? 39.531 -22.109 -10.789 1 93.31 423 GLU B C 1
ATOM 8413 O O . GLU B 1 423 ? 39.812 -22.531 -9.672 1 93.31 423 GLU B O 1
ATOM 8418 N N . GLN B 1 424 ? 39.219 -20.922 -11.062 1 94.56 424 GLN B N 1
ATOM 8419 C CA . GLN B 1 424 ? 39.375 -19.922 -10.023 1 94.56 424 GLN B CA 1
ATOM 8420 C C . GLN B 1 424 ? 38.281 -20.031 -8.961 1 94.56 424 GLN B C 1
ATOM 8422 O O . GLN B 1 424 ? 37.188 -20.516 -9.234 1 94.56 424 GLN B O 1
ATOM 8427 N N . LYS B 1 425 ? 38.688 -19.578 -7.766 1 97.25 425 LYS B N 1
ATOM 8428 C CA . LYS B 1 425 ? 37.688 -19.453 -6.715 1 97.25 425 LYS B CA 1
ATOM 8429 C C . LYS B 1 425 ? 36.656 -18.391 -7.066 1 97.25 425 LYS B C 1
ATOM 8431 O O . LYS B 1 425 ? 37 -17.344 -7.633 1 97.25 425 LYS B O 1
ATOM 8436 N N . VAL B 1 426 ? 35.5 -18.656 -6.715 1 98.31 426 VAL B N 1
ATOM 8437 C CA . VAL B 1 426 ? 34.406 -17.734 -7.047 1 98.31 426 VAL B CA 1
ATOM 8438 C C . VAL B 1 426 ? 33.531 -17.516 -5.816 1 98.31 426 VAL B C 1
ATOM 8440 O O . VAL B 1 426 ? 33.438 -18.375 -4.945 1 98.31 426 VAL B O 1
ATOM 8443 N N . PRO B 1 427 ? 32.906 -16.297 -5.648 1 98.75 427 PRO B N 1
ATOM 8444 C CA . PRO B 1 427 ? 31.953 -16.094 -4.566 1 98.75 427 PRO B CA 1
ATOM 8445 C C . PRO B 1 427 ? 30.828 -17.125 -4.574 1 98.75 427 PRO B C 1
ATOM 8447 O O . PRO B 1 427 ? 30.391 -17.562 -5.641 1 98.75 427 PRO B O 1
ATOM 8450 N N . ALA B 1 428 ? 30.344 -17.516 -3.395 1 98.88 428 ALA B N 1
ATOM 8451 C CA . ALA B 1 428 ? 29.312 -18.547 -3.244 1 98.88 428 ALA B CA 1
ATOM 8452 C C . ALA B 1 428 ? 27.984 -17.938 -2.818 1 98.88 428 ALA B C 1
ATOM 8454 O O . ALA B 1 428 ? 27.922 -17.188 -1.838 1 98.88 428 ALA B O 1
ATOM 8455 N N . LEU B 1 429 ? 26.984 -18.203 -3.566 1 98.94 429 LEU B N 1
ATOM 8456 C CA . LEU B 1 429 ? 25.641 -17.688 -3.285 1 98.94 429 LEU B CA 1
ATOM 8457 C C . LEU B 1 429 ? 24.734 -18.812 -2.809 1 98.94 429 LEU B C 1
ATOM 8459 O O . LEU B 1 429 ? 24.578 -19.828 -3.496 1 98.94 429 LEU B O 1
ATOM 8463 N N . LEU B 1 430 ? 24.141 -18.703 -1.653 1 98.94 430 LEU B N 1
ATOM 8464 C CA . LEU B 1 430 ? 23.047 -19.562 -1.239 1 98.94 430 LEU B CA 1
ATOM 8465 C C . LEU B 1 430 ? 21.703 -19 -1.699 1 98.94 430 LEU B C 1
ATOM 8467 O O . LEU B 1 430 ? 21.234 -17.984 -1.179 1 98.94 430 LEU B O 1
ATOM 8471 N N . ASN B 1 431 ? 21.125 -19.656 -2.668 1 98.75 431 ASN B N 1
ATOM 8472 C CA . ASN B 1 431 ? 19.812 -19.266 -3.174 1 98.75 431 ASN B CA 1
ATOM 8473 C C . ASN B 1 431 ? 18.703 -20.156 -2.6 1 98.75 431 ASN B C 1
ATOM 8475 O O . ASN B 1 431 ? 18.75 -21.375 -2.721 1 98.75 431 ASN B O 1
ATOM 8479 N N . ILE B 1 432 ? 17.703 -19.516 -2.008 1 98.75 432 ILE B N 1
ATOM 8480 C CA . ILE B 1 432 ? 16.656 -20.234 -1.295 1 98.75 432 ILE B CA 1
ATOM 8481 C C . ILE B 1 432 ? 15.328 -20.094 -2.035 1 98.75 432 ILE B C 1
ATOM 8483 O O . ILE B 1 432 ? 14.922 -18.969 -2.373 1 98.75 432 ILE B O 1
ATOM 8487 N N . HIS B 1 433 ? 14.648 -21.172 -2.355 1 98.06 433 HIS B N 1
ATOM 8488 C CA . HIS B 1 433 ? 13.422 -21.109 -3.135 1 98.06 433 HIS B CA 1
ATOM 8489 C C . HIS B 1 433 ? 12.258 -20.609 -2.291 1 98.06 433 HIS B C 1
ATOM 8491 O O . HIS B 1 433 ? 12.344 -20.562 -1.062 1 98.06 433 HIS B O 1
ATOM 8497 N N . GLY B 1 434 ? 11.156 -20.188 -2.98 1 96.69 434 GLY B N 1
ATOM 8498 C CA . GLY B 1 434 ? 9.906 -19.859 -2.309 1 96.69 434 GLY B CA 1
ATOM 8499 C C . GLY B 1 434 ? 9.203 -21.062 -1.73 1 96.69 434 GLY B C 1
ATOM 8500 O O . GLY B 1 434 ? 9.633 -22.203 -1.952 1 96.69 434 GLY B O 1
ATOM 8501 N N . GLY B 1 435 ? 8.109 -20.844 -1 1 92.88 435 GLY B N 1
ATOM 8502 C CA . GLY B 1 435 ? 7.438 -22.016 -0.474 1 92.88 435 GLY B CA 1
ATOM 8503 C C . GLY B 1 435 ? 6.852 -21.797 0.909 1 92.88 435 GLY B C 1
ATOM 8504 O O . GLY B 1 435 ? 6.145 -20.828 1.144 1 92.88 435 GLY B O 1
ATOM 8505 N N . PRO B 1 436 ? 6.945 -22.75 1.683 1 94.94 436 PRO B N 1
ATOM 8506 C CA . PRO B 1 436 ? 8.047 -23.719 1.735 1 94.94 436 PRO B CA 1
ATOM 8507 C C . PRO B 1 436 ? 7.781 -24.953 0.881 1 94.94 436 PRO B C 1
ATOM 8509 O O . PRO B 1 436 ? 8.695 -25.75 0.631 1 94.94 436 PRO B O 1
ATOM 8512 N N . HIS B 1 437 ? 6.559 -25.141 0.511 1 96.88 437 HIS B N 1
ATOM 8513 C CA . HIS B 1 437 ? 6.215 -26.406 -0.143 1 96.88 437 HIS B CA 1
ATOM 8514 C C . HIS B 1 437 ? 6.355 -26.281 -1.658 1 96.88 437 HIS B C 1
ATOM 8516 O O . HIS B 1 437 ? 5.387 -26.516 -2.393 1 96.88 437 HIS B O 1
ATOM 8522 N N . THR B 1 438 ? 7.516 -25.953 -2.07 1 96.75 438 THR B N 1
ATOM 8523 C CA . THR B 1 438 ? 7.973 -25.953 -3.455 1 96.75 438 THR B CA 1
ATOM 8524 C C . THR B 1 438 ? 9.289 -26.703 -3.59 1 96.75 438 THR B C 1
ATOM 8526 O O . THR B 1 438 ? 9.672 -27.469 -2.693 1 96.75 438 THR B O 1
ATOM 8529 N N . ASP B 1 439 ? 9.891 -26.547 -4.746 1 97.38 439 ASP B N 1
ATOM 8530 C CA . ASP B 1 439 ? 11.078 -27.359 -5.035 1 97.38 439 ASP B CA 1
ATOM 8531 C C . ASP B 1 439 ? 12 -26.641 -6.016 1 97.38 439 ASP B C 1
ATOM 8533 O O . ASP B 1 439 ? 11.539 -25.969 -6.938 1 97.38 439 ASP B O 1
ATOM 8537 N N . TYR B 1 440 ? 13.32 -26.688 -5.703 1 97.94 440 TYR B N 1
ATOM 8538 C CA . TYR B 1 440 ? 14.32 -26.5 -6.75 1 97.94 440 TYR B CA 1
ATOM 8539 C C . TYR B 1 440 ? 14.742 -27.844 -7.336 1 97.94 440 TYR B C 1
ATOM 8541 O O . TYR B 1 440 ? 14.57 -28.891 -6.703 1 97.94 440 TYR B O 1
ATOM 8549 N N . GLY B 1 441 ? 15.258 -27.766 -8.484 1 98 441 GLY B N 1
ATOM 8550 C CA . GLY B 1 441 ? 15.742 -28.984 -9.117 1 98 441 GLY B CA 1
ATOM 8551 C C . GLY B 1 441 ? 16.266 -28.766 -10.523 1 98 441 GLY B C 1
ATOM 8552 O O . GLY B 1 441 ? 17.109 -27.891 -10.742 1 98 441 GLY B O 1
ATOM 8553 N N . HIS B 1 442 ? 15.695 -29.594 -11.359 1 98.12 442 HIS B N 1
ATOM 8554 C CA . HIS B 1 442 ? 16.266 -29.656 -12.695 1 98.12 442 HIS B CA 1
ATOM 8555 C C . HIS B 1 442 ? 15.523 -28.75 -13.672 1 98.12 442 HIS B C 1
ATOM 8557 O O . HIS B 1 442 ? 15.773 -28.797 -14.875 1 98.12 442 HIS B O 1
ATOM 8563 N N . GLY B 1 443 ? 14.602 -27.953 -13.141 1 97.69 443 GLY B N 1
ATOM 8564 C CA . GLY B 1 443 ? 13.992 -26.938 -13.984 1 97.69 443 GLY B CA 1
ATOM 8565 C C . GLY B 1 443 ? 14.984 -25.891 -14.461 1 97.69 443 GLY B C 1
ATOM 8566 O O . GLY B 1 443 ? 15.867 -25.469 -13.711 1 97.69 443 GLY B O 1
ATOM 8567 N N . PHE B 1 444 ? 14.867 -25.484 -15.711 1 98.25 444 PHE B N 1
ATOM 8568 C CA . PHE B 1 444 ? 15.773 -24.5 -16.281 1 98.25 444 PHE B CA 1
ATOM 8569 C C . PHE B 1 444 ? 15.578 -23.141 -15.602 1 98.25 444 PHE B C 1
ATOM 8571 O O . PHE B 1 444 ? 14.453 -22.641 -15.516 1 98.25 444 PHE B O 1
ATOM 8578 N N . THR B 1 445 ? 16.625 -22.562 -15.117 1 98.06 445 THR B N 1
ATOM 8579 C CA . THR B 1 445 ? 16.594 -21.266 -14.461 1 98.06 445 THR B CA 1
ATOM 8580 C C . THR B 1 445 ? 17.594 -20.312 -15.102 1 98.06 445 THR B C 1
ATOM 8582 O O . THR B 1 445 ? 18.781 -20.375 -14.82 1 98.06 445 THR B O 1
ATOM 8585 N N . HIS B 1 446 ? 17.062 -19.328 -15.859 1 98.25 446 HIS B N 1
ATOM 8586 C CA . HIS B 1 446 ? 17.891 -18.328 -16.531 1 98.25 446 HIS B CA 1
ATOM 8587 C C . HIS B 1 446 ? 18.75 -17.562 -15.531 1 98.25 446 HIS B C 1
ATOM 8589 O O . HIS B 1 446 ? 19.938 -17.344 -15.766 1 98.25 446 HIS B O 1
ATOM 8595 N N . GLU B 1 447 ? 18.234 -17.172 -14.461 1 98 447 GLU B N 1
ATOM 8596 C CA . GLU B 1 447 ? 18.906 -16.391 -13.43 1 98 447 GLU B CA 1
ATOM 8597 C C . GLU B 1 447 ? 20.141 -17.125 -12.898 1 98 447 GLU B C 1
ATOM 8599 O O . GLU B 1 447 ? 21.203 -16.531 -12.742 1 98 447 GLU B O 1
ATOM 8604 N N . PHE B 1 448 ? 20.016 -18.438 -12.609 1 98.25 448 PHE B N 1
ATOM 8605 C CA . PHE B 1 448 ? 21.141 -19.219 -12.078 1 98.25 448 PHE B CA 1
ATOM 8606 C C . PHE B 1 448 ? 22.234 -19.359 -13.117 1 98.25 448 PHE B C 1
ATOM 8608 O O . PHE B 1 448 ? 23.422 -19.219 -12.797 1 98.25 448 PHE B O 1
ATOM 8615 N N . GLN B 1 449 ? 21.828 -19.672 -14.352 1 97.94 449 GLN B N 1
ATOM 8616 C CA . GLN B 1 449 ? 22.812 -19.781 -15.43 1 97.94 449 GLN B CA 1
ATOM 8617 C C . GLN B 1 449 ? 23.547 -18.469 -15.648 1 97.94 449 GLN B C 1
ATOM 8619 O O . GLN B 1 449 ? 24.75 -18.453 -15.867 1 97.94 449 GLN B O 1
ATOM 8624 N N . LEU B 1 450 ? 22.766 -17.359 -15.57 1 98 450 LEU B N 1
ATOM 8625 C CA . LEU B 1 450 ? 23.359 -16.047 -15.742 1 98 450 LEU B CA 1
ATOM 8626 C C . LEU B 1 450 ? 24.312 -15.727 -14.602 1 98 450 LEU B C 1
ATOM 8628 O O . LEU B 1 450 ? 25.406 -15.195 -14.836 1 98 450 LEU B O 1
ATOM 8632 N N . MET B 1 451 ? 23.953 -15.984 -13.367 1 98.25 451 MET B N 1
ATOM 8633 C CA . MET B 1 451 ? 24.828 -15.75 -12.219 1 98.25 451 MET B CA 1
ATOM 8634 C C . MET B 1 451 ? 26.125 -16.547 -12.359 1 98.25 451 MET B C 1
ATOM 8636 O O . MET B 1 451 ? 27.203 -16.016 -12.117 1 98.25 451 MET B O 1
ATOM 8640 N N . ALA B 1 452 ? 26.016 -17.797 -12.758 1 97.75 452 ALA B N 1
ATOM 8641 C CA . ALA B 1 452 ? 27.219 -18.609 -12.984 1 97.75 452 ALA B CA 1
ATOM 8642 C C . ALA B 1 452 ? 28.078 -18 -14.086 1 97.75 452 ALA B C 1
ATOM 8644 O O . ALA B 1 452 ? 29.297 -17.875 -13.93 1 97.75 452 ALA B O 1
ATOM 8645 N N . ALA B 1 453 ? 27.406 -17.641 -15.156 1 96.69 453 ALA B N 1
ATOM 8646 C CA . ALA B 1 453 ? 28.125 -17.062 -16.281 1 96.69 453 ALA B CA 1
ATOM 8647 C C . ALA B 1 453 ? 28.844 -15.773 -15.867 1 96.69 453 ALA B C 1
ATOM 8649 O O . ALA B 1 453 ? 29.875 -15.414 -16.453 1 96.69 453 ALA B O 1
ATOM 8650 N N . ARG B 1 454 ? 28.344 -15.133 -14.859 1 96.5 454 ARG B N 1
ATOM 8651 C CA . ARG B 1 454 ? 28.906 -13.875 -14.383 1 96.5 454 ARG B CA 1
ATOM 8652 C C . ARG B 1 454 ? 29.906 -14.109 -13.266 1 96.5 454 ARG B C 1
ATOM 8654 O O . ARG B 1 454 ? 30.344 -13.164 -12.602 1 96.5 454 ARG B O 1
ATOM 8661 N N . GLY B 1 455 ? 30.203 -15.289 -12.953 1 96.81 455 GLY B N 1
ATOM 8662 C CA . GLY B 1 455 ? 31.344 -15.586 -12.094 1 96.81 455 GLY B CA 1
ATOM 8663 C C . GLY B 1 455 ? 30.938 -15.93 -10.672 1 96.81 455 GLY B C 1
ATOM 8664 O O . GLY B 1 455 ? 31.734 -15.805 -9.742 1 96.81 455 GLY B O 1
ATOM 8665 N N . TYR B 1 456 ? 29.766 -16.359 -10.453 1 98.31 456 TYR B N 1
ATOM 8666 C CA . TYR B 1 456 ? 29.312 -16.734 -9.117 1 98.31 456 TYR B CA 1
ATOM 8667 C C . TYR B 1 456 ? 29.031 -18.234 -9.047 1 98.31 456 TYR B C 1
ATOM 8669 O O . TYR B 1 456 ? 28.609 -18.828 -10.039 1 98.31 456 TYR B O 1
ATOM 8677 N N . GLY B 1 457 ? 29.328 -18.844 -7.961 1 98.69 457 GLY B N 1
ATOM 8678 C CA . GLY B 1 457 ? 28.828 -20.172 -7.656 1 98.69 457 GLY B CA 1
ATOM 8679 C C . GLY B 1 457 ? 27.453 -20.172 -6.996 1 98.69 457 GLY B C 1
ATOM 8680 O O . GLY B 1 457 ? 27.297 -19.594 -5.918 1 98.69 457 GLY B O 1
ATOM 8681 N N . VAL B 1 458 ? 26.5 -20.828 -7.621 1 98.81 458 VAL B N 1
ATOM 8682 C CA . VAL B 1 458 ? 25.125 -20.797 -7.129 1 98.81 458 VAL B CA 1
ATOM 8683 C C . VAL B 1 458 ? 24.797 -22.109 -6.434 1 98.81 458 VAL B C 1
ATOM 8685 O O . VAL B 1 458 ? 24.812 -23.172 -7.059 1 98.81 458 VAL B O 1
ATOM 8688 N N . CYS B 1 459 ? 24.484 -22.016 -5.156 1 98.94 459 CYS B N 1
ATOM 8689 C CA . CYS B 1 459 ? 24.062 -23.172 -4.359 1 98.94 459 CYS B CA 1
ATOM 8690 C C . CYS B 1 459 ? 22.578 -23.109 -4.055 1 98.94 459 CYS B C 1
ATOM 8692 O O . CYS B 1 459 ? 22.078 -22.125 -3.518 1 98.94 459 CYS B O 1
ATOM 8694 N N . TYR B 1 460 ? 21.828 -24.125 -4.406 1 98.81 460 TYR B N 1
ATOM 8695 C CA . TYR B 1 460 ? 20.406 -24.188 -4.16 1 98.81 460 TYR B CA 1
ATOM 8696 C C . TYR B 1 460 ? 19.969 -25.594 -3.777 1 98.81 460 TYR B C 1
ATOM 8698 O O . TYR B 1 460 ? 20.562 -26.578 -4.223 1 98.81 460 TYR B O 1
ATOM 8706 N N . SER B 1 461 ? 18.984 -25.734 -2.883 1 98.62 461 SER B N 1
ATOM 8707 C CA . SER B 1 461 ? 18.641 -27.031 -2.311 1 98.62 461 SER B CA 1
ATOM 8708 C C . SER B 1 461 ? 17.156 -27.109 -1.961 1 98.62 461 SER B C 1
ATOM 8710 O O . SER B 1 461 ? 16.391 -26.172 -2.252 1 98.62 461 SER B O 1
ATOM 8712 N N . ASN B 1 462 ? 16.75 -28.234 -1.478 1 98.56 462 ASN B N 1
ATOM 8713 C CA . ASN B 1 462 ? 15.398 -28.5 -0.977 1 98.56 462 ASN B CA 1
ATOM 8714 C C . ASN B 1 462 ? 15.422 -28.922 0.49 1 98.56 462 ASN B C 1
ATOM 8716 O O . ASN B 1 462 ? 15.398 -30.109 0.8 1 98.56 462 ASN B O 1
ATOM 8720 N N . PRO B 1 463 ? 15.398 -27.922 1.374 1 98.44 463 PRO B N 1
ATOM 8721 C CA . PRO B 1 463 ? 15.344 -28.25 2.797 1 98.44 463 PRO B CA 1
ATOM 8722 C C . PRO B 1 463 ? 14.047 -28.953 3.189 1 98.44 463 PRO B C 1
ATOM 8724 O O . PRO B 1 463 ? 13.109 -29.016 2.393 1 98.44 463 PRO B O 1
ATOM 8727 N N . ARG B 1 464 ? 14.055 -29.703 4.438 1 97.06 464 ARG B N 1
ATOM 8728 C CA . ARG B 1 464 ? 12.781 -30.188 4.953 1 97.06 464 ARG B CA 1
ATOM 8729 C C . ARG B 1 464 ? 11.703 -29.125 4.859 1 97.06 464 ARG B C 1
ATOM 8731 O O . ARG B 1 464 ? 11.961 -27.953 5.152 1 97.06 464 ARG B O 1
ATOM 8738 N N . GLY B 1 465 ? 10.484 -29.453 4.453 1 97.62 465 GLY B N 1
ATOM 8739 C CA . GLY B 1 465 ? 9.406 -28.562 4.078 1 97.62 465 GLY B CA 1
ATOM 8740 C C . GLY B 1 465 ? 9.164 -28.5 2.582 1 97.62 465 GLY B C 1
ATOM 8741 O O . GLY B 1 465 ? 8.047 -28.234 2.133 1 97.62 465 GLY B O 1
ATOM 8742 N N . SER B 1 466 ? 10.219 -28.703 1.784 1 98.06 466 SER B N 1
ATOM 8743 C CA . SER B 1 466 ? 10.078 -28.781 0.334 1 98.06 466 SER B CA 1
ATOM 8744 C C . SER B 1 466 ? 9.305 -30.031 -0.077 1 98.06 466 SER B C 1
ATOM 8746 O O . SER B 1 466 ? 9.164 -30.969 0.708 1 98.06 466 SER B O 1
ATOM 8748 N N . VAL B 1 467 ? 8.781 -30.031 -1.231 1 97.12 467 VAL B N 1
ATOM 8749 C CA . VAL B 1 467 ? 8.07 -31.203 -1.726 1 97.12 467 VAL B CA 1
ATOM 8750 C C . VAL B 1 467 ? 9.023 -32.062 -2.543 1 97.12 467 VAL B C 1
ATOM 8752 O O . VAL B 1 467 ? 10.164 -31.688 -2.797 1 97.12 467 VAL B O 1
ATOM 8755 N N . GLY B 1 468 ? 8.594 -33.281 -2.887 1 96.38 468 GLY B N 1
ATOM 8756 C CA . GLY B 1 468 ? 9.352 -34.188 -3.736 1 96.38 468 GLY B CA 1
ATOM 8757 C C . GLY B 1 468 ? 10.102 -35.25 -2.957 1 96.38 468 GLY B C 1
ATOM 8758 O O . GLY B 1 468 ? 10.664 -36.188 -3.543 1 96.38 468 GLY B O 1
ATOM 8759 N N . TYR B 1 469 ? 10.07 -35.25 -1.669 1 97.12 469 TYR B N 1
ATOM 8760 C CA . TYR B 1 469 ? 10.836 -36.156 -0.841 1 97.12 469 TYR B CA 1
ATOM 8761 C C . TYR B 1 469 ? 9.93 -36.938 0.112 1 97.12 469 TYR B C 1
ATOM 8763 O O . TYR B 1 469 ? 10.398 -37.5 1.09 1 97.12 469 TYR B O 1
ATOM 8771 N N . GLY B 1 470 ? 8.633 -36.844 -0.165 1 96.62 470 GLY B N 1
ATOM 8772 C CA . GLY B 1 470 ? 7.652 -37.531 0.657 1 96.62 470 GLY B CA 1
ATOM 8773 C C . GLY B 1 470 ? 6.953 -36.625 1.641 1 96.62 470 GLY B C 1
ATOM 8774 O O . GLY B 1 470 ? 7.438 -35.531 1.927 1 96.62 470 GLY B O 1
ATOM 8775 N N . GLN B 1 471 ? 5.793 -37.094 2.135 1 96.94 471 GLN B N 1
ATOM 8776 C CA . GLN B 1 471 ? 4.961 -36.312 3.035 1 96.94 471 GLN B CA 1
ATOM 8777 C C . GLN B 1 471 ? 5.695 -36 4.336 1 96.94 471 GLN B C 1
ATOM 8779 O O . GLN B 1 471 ? 5.543 -34.938 4.902 1 96.94 471 GLN B O 1
ATOM 8784 N N . ALA B 1 472 ? 6.48 -36.938 4.828 1 97.44 472 ALA B N 1
ATOM 8785 C CA . ALA B 1 472 ? 7.203 -36.75 6.082 1 97.44 472 ALA B CA 1
ATOM 8786 C C . ALA B 1 472 ? 8.156 -35.562 5.992 1 97.44 472 ALA B C 1
ATOM 8788 O O . ALA B 1 472 ? 8.336 -34.812 6.965 1 97.44 472 ALA B O 1
ATOM 8789 N N . TRP B 1 473 ? 8.852 -35.438 4.828 1 97.5 473 TRP B N 1
ATOM 8790 C CA . TRP B 1 473 ? 9.766 -34.312 4.59 1 97.5 473 TRP B CA 1
ATOM 8791 C C . TRP B 1 473 ? 9.031 -32.969 4.664 1 97.5 473 TRP B C 1
ATOM 8793 O O . TRP B 1 473 ? 9.555 -32 5.215 1 97.5 473 TRP B O 1
ATOM 8803 N N . VAL B 1 474 ? 7.801 -32.938 4.145 1 97.19 474 VAL B N 1
ATOM 8804 C CA . VAL B 1 474 ? 6.969 -31.734 4.152 1 97.19 474 VAL B CA 1
ATOM 8805 C C . VAL B 1 474 ? 6.48 -31.453 5.57 1 97.19 474 VAL B C 1
ATOM 8807 O O . VAL B 1 474 ? 6.551 -30.312 6.043 1 97.19 474 VAL B O 1
ATOM 8810 N N . ASP B 1 475 ? 6.078 -32.438 6.312 1 96.44 475 ASP B N 1
ATOM 8811 C CA . ASP B 1 475 ? 5.484 -32.312 7.641 1 96.44 475 ASP B CA 1
ATOM 8812 C C . ASP B 1 475 ? 6.512 -31.828 8.656 1 96.44 475 ASP B C 1
ATOM 8814 O O . ASP B 1 475 ? 6.148 -31.234 9.68 1 96.44 475 ASP B O 1
ATOM 8818 N N . ALA B 1 476 ? 7.707 -32.031 8.305 1 97.12 476 ALA B N 1
ATOM 8819 C CA . ALA B 1 476 ? 8.773 -31.812 9.281 1 97.12 476 ALA B CA 1
ATOM 8820 C C . ALA B 1 476 ? 8.867 -30.328 9.656 1 97.12 476 ALA B C 1
ATOM 8822 O O . ALA B 1 476 ? 9.383 -29.984 10.727 1 97.12 476 ALA B O 1
ATOM 8823 N N . ILE B 1 477 ? 8.367 -29.5 8.844 1 96.69 477 ILE B N 1
ATOM 8824 C CA . ILE B 1 477 ? 8.57 -28.078 9.094 1 96.69 477 ILE B CA 1
ATOM 8825 C C . ILE B 1 477 ? 7.324 -27.484 9.758 1 96.69 477 ILE B C 1
ATOM 8827 O O . ILE B 1 477 ? 7.34 -26.344 10.219 1 96.69 477 ILE B O 1
ATOM 8831 N N . TYR B 1 478 ? 6.195 -28.234 9.797 1 96.69 478 TYR B N 1
ATOM 8832 C CA . TYR B 1 478 ? 4.953 -27.703 10.352 1 96.69 478 TYR B CA 1
ATOM 8833 C C . TYR B 1 478 ? 5.176 -27.156 11.766 1 96.69 478 TYR B C 1
ATOM 8835 O O . TYR B 1 478 ? 5.637 -27.891 12.648 1 96.69 478 TYR B O 1
ATOM 8843 N N . GLY B 1 479 ? 4.875 -25.891 11.938 1 96.56 479 GLY B N 1
ATOM 8844 C CA . GLY B 1 479 ? 5.012 -25.25 13.242 1 96.56 479 GLY B CA 1
ATOM 8845 C C . GLY B 1 479 ? 6.453 -24.938 13.602 1 96.56 479 GLY B C 1
ATOM 8846 O O . GLY B 1 479 ? 6.734 -24.484 14.711 1 96.56 479 GLY B O 1
ATOM 8847 N N . ARG B 1 480 ? 7.379 -25.141 12.586 1 96.31 480 ARG B N 1
ATOM 8848 C CA . ARG B 1 480 ? 8.789 -25.094 12.953 1 96.31 480 ARG B CA 1
ATOM 8849 C C . ARG B 1 480 ? 9.586 -24.25 11.969 1 96.31 480 ARG B C 1
ATOM 8851 O O . ARG B 1 480 ? 10.742 -24.562 11.664 1 96.31 480 ARG B O 1
ATOM 8858 N N . TRP B 1 481 ? 8.969 -23.266 11.383 1 97.31 481 TRP B N 1
ATOM 8859 C CA . TRP B 1 481 ? 9.703 -22.391 10.469 1 97.31 481 TRP B CA 1
ATOM 8860 C C . TRP B 1 481 ? 10.938 -21.812 11.148 1 97.31 481 TRP B C 1
ATOM 8862 O O . TRP B 1 481 ? 10.891 -21.406 12.312 1 97.31 481 TRP B O 1
ATOM 8872 N N . GLY B 1 482 ? 12.039 -21.719 10.438 1 97.56 482 GLY B N 1
ATOM 8873 C CA . GLY B 1 482 ? 13.258 -21.078 10.93 1 97.56 482 GLY B CA 1
ATOM 8874 C C . GLY B 1 482 ? 14.109 -22.016 11.766 1 97.56 482 GLY B C 1
ATOM 8875 O O . GLY B 1 482 ? 15.172 -21.625 12.258 1 97.56 482 GLY B O 1
ATOM 8876 N N . THR B 1 483 ? 13.719 -23.266 11.93 1 97.56 483 THR B N 1
ATOM 8877 C CA . THR B 1 483 ? 14.484 -24.234 12.727 1 97.56 483 THR B CA 1
ATOM 8878 C C . THR B 1 483 ? 15.102 -25.297 11.836 1 97.56 483 THR B C 1
ATOM 8880 O O . THR B 1 483 ? 16.172 -25.094 11.258 1 97.56 483 THR B O 1
ATOM 8883 N N . VAL B 1 484 ? 14.281 -26.359 11.469 1 97.75 484 VAL B N 1
ATOM 8884 C CA . VAL B 1 484 ? 14.812 -27.469 10.695 1 97.75 484 VAL B CA 1
ATOM 8885 C C . VAL B 1 484 ? 15.164 -27.016 9.281 1 97.75 484 VAL B C 1
ATOM 8887 O O . VAL B 1 484 ? 16.094 -27.531 8.672 1 97.75 484 VAL B O 1
ATOM 8890 N N . ASP B 1 485 ? 14.375 -26.172 8.766 1 97.94 485 ASP B N 1
ATOM 8891 C CA . ASP B 1 485 ? 14.617 -25.641 7.43 1 97.94 485 ASP B CA 1
ATOM 8892 C C . ASP B 1 485 ? 15.891 -24.797 7.391 1 97.94 485 ASP B C 1
ATOM 8894 O O . ASP B 1 485 ? 16.75 -24.984 6.527 1 97.94 485 ASP B O 1
ATOM 8898 N N . ALA B 1 486 ? 16.078 -23.859 8.344 1 98.56 486 ALA B N 1
ATOM 8899 C CA . ALA B 1 486 ? 17.297 -23.062 8.422 1 98.56 486 ALA B CA 1
ATOM 8900 C C . ALA B 1 486 ? 18.531 -23.938 8.625 1 98.56 486 ALA B C 1
ATOM 8902 O O . ALA B 1 486 ? 19.562 -23.734 7.984 1 98.56 486 ALA B O 1
ATOM 8903 N N . ASP B 1 487 ? 18.406 -24.906 9.508 1 98.31 487 ASP B N 1
ATOM 8904 C CA . ASP B 1 487 ? 19.5 -25.844 9.758 1 98.31 487 ASP B CA 1
ATOM 8905 C C . ASP B 1 487 ? 19.875 -26.594 8.484 1 98.31 487 ASP B C 1
ATOM 8907 O O . ASP B 1 487 ? 21.062 -26.766 8.188 1 98.31 487 ASP B O 1
ATOM 8911 N N . ASP B 1 488 ? 18.859 -27.047 7.793 1 98.75 488 ASP B N 1
ATOM 8912 C CA . ASP B 1 488 ? 19.094 -27.797 6.559 1 98.75 488 ASP B CA 1
ATOM 8913 C C . ASP B 1 488 ? 19.812 -26.922 5.527 1 98.75 488 ASP B C 1
ATOM 8915 O O . ASP B 1 488 ? 20.734 -27.391 4.859 1 98.75 488 ASP B O 1
ATOM 8919 N N . LEU B 1 489 ? 19.438 -25.688 5.363 1 98.81 489 LEU B N 1
ATOM 8920 C CA . LEU B 1 489 ? 20.016 -24.781 4.387 1 98.81 489 LEU B CA 1
ATOM 8921 C C . LEU B 1 489 ? 21.484 -24.484 4.723 1 98.81 489 LEU B C 1
ATOM 8923 O O . LEU B 1 489 ? 22.344 -24.516 3.84 1 98.81 489 LEU B O 1
ATOM 8927 N N . LEU B 1 490 ? 21.75 -24.203 5.969 1 98.69 490 LEU B N 1
ATOM 8928 C CA . LEU B 1 490 ? 23.109 -23.891 6.383 1 98.69 490 LEU B CA 1
ATOM 8929 C C . LEU B 1 490 ? 24 -25.125 6.316 1 98.69 490 LEU B C 1
ATOM 8931 O O . LEU B 1 490 ? 25.156 -25.047 5.914 1 98.69 490 LEU B O 1
ATOM 8935 N N . ASN B 1 491 ? 23.422 -26.25 6.766 1 98.5 491 ASN B N 1
ATOM 8936 C CA . ASN B 1 491 ? 24.141 -27.516 6.625 1 98.5 491 ASN B CA 1
ATOM 8937 C C . ASN B 1 491 ? 24.484 -27.812 5.168 1 98.5 491 ASN B C 1
ATOM 8939 O O . ASN B 1 491 ? 25.625 -28.156 4.852 1 98.5 491 ASN B O 1
ATOM 8943 N N . PHE B 1 492 ? 23.547 -27.688 4.297 1 98.75 492 PHE B N 1
ATOM 8944 C CA . PHE B 1 492 ? 23.766 -27.891 2.869 1 98.75 492 PHE B CA 1
ATOM 8945 C C . PHE B 1 492 ? 24.859 -26.953 2.357 1 98.75 492 PHE B C 1
ATOM 8947 O O . PHE B 1 492 ? 25.75 -27.391 1.623 1 98.75 492 PHE B O 1
ATOM 8954 N N . PHE B 1 493 ? 24.766 -25.688 2.725 1 98.88 493 PHE B N 1
ATOM 8955 C CA . PHE B 1 493 ? 25.734 -24.703 2.248 1 98.88 493 PHE B CA 1
ATOM 8956 C C . PHE B 1 493 ? 27.141 -25.047 2.711 1 98.88 493 PHE B C 1
ATOM 8958 O O . PHE B 1 493 ? 28.094 -24.953 1.941 1 98.88 493 PHE B O 1
ATOM 8965 N N . ASP B 1 494 ? 27.281 -25.516 3.936 1 98.69 494 ASP B N 1
ATOM 8966 C CA . ASP B 1 494 ? 28.578 -25.953 4.441 1 98.69 494 ASP B CA 1
ATOM 8967 C C . ASP B 1 494 ? 29.094 -27.156 3.646 1 98.69 494 ASP B C 1
ATOM 8969 O O . ASP B 1 494 ? 30.281 -27.234 3.334 1 98.69 494 ASP B O 1
ATOM 8973 N N . ARG B 1 495 ? 28.203 -28.047 3.328 1 98.69 495 ARG B N 1
ATOM 8974 C CA . ARG B 1 495 ? 28.594 -29.203 2.516 1 98.69 495 ARG B CA 1
ATOM 8975 C C . ARG B 1 495 ? 29.062 -28.75 1.137 1 98.69 495 ARG B C 1
ATOM 8977 O O . ARG B 1 495 ? 29.984 -29.344 0.577 1 98.69 495 ARG B O 1
ATOM 8984 N N . CYS B 1 496 ? 28.391 -27.797 0.556 1 98.75 496 CYS B N 1
ATOM 8985 C CA . CYS B 1 496 ? 28.844 -27.25 -0.725 1 98.75 496 CYS B CA 1
ATOM 8986 C C . CYS B 1 496 ? 30.266 -26.719 -0.629 1 98.75 496 CYS B C 1
ATOM 8988 O O . CYS B 1 496 ? 31.109 -27.031 -1.476 1 98.75 496 CYS B O 1
ATOM 8990 N N . LEU B 1 497 ? 30.516 -25.906 0.409 1 98.5 497 LEU B N 1
ATOM 8991 C CA . LEU B 1 497 ? 31.828 -25.297 0.584 1 98.5 497 LEU B CA 1
ATOM 8992 C C . LEU B 1 497 ? 32.906 -26.344 0.788 1 98.5 497 LEU B C 1
ATOM 8994 O O . LEU B 1 497 ? 34.031 -26.172 0.377 1 98.5 497 LEU B O 1
ATOM 8998 N N . GLU B 1 498 ? 32.531 -27.469 1.363 1 98.19 498 GLU B N 1
ATOM 8999 C CA . GLU B 1 498 ? 33.438 -28.562 1.588 1 98.19 498 GLU B CA 1
ATOM 9000 C C . GLU B 1 498 ? 33.688 -29.359 0.308 1 98.19 498 GLU B C 1
ATOM 9002 O O . GLU B 1 498 ? 34.812 -29.703 -0.019 1 98.19 498 GLU B O 1
ATOM 9007 N N . ALA B 1 499 ? 32.625 -29.625 -0.392 1 97.62 499 ALA B N 1
ATOM 9008 C CA . ALA B 1 499 ? 32.656 -30.531 -1.536 1 97.62 499 ALA B CA 1
ATOM 9009 C C . ALA B 1 499 ? 33.219 -29.812 -2.779 1 97.62 499 ALA B C 1
ATOM 9011 O O . ALA B 1 499 ? 33.719 -30.453 -3.693 1 97.62 499 ALA B O 1
ATOM 9012 N N . VAL B 1 500 ? 33.094 -28.5 -2.83 1 97.75 500 VAL B N 1
ATOM 9013 C CA . VAL B 1 500 ? 33.469 -27.719 -4 1 97.75 500 VAL B CA 1
ATOM 9014 C C . VAL B 1 500 ? 34.469 -26.641 -3.594 1 97.75 500 VAL B C 1
ATOM 9016 O O . VAL B 1 500 ? 34.094 -25.484 -3.383 1 97.75 500 VAL B O 1
ATOM 9019 N N . PRO B 1 501 ? 35.719 -26.953 -3.672 1 96.31 501 PRO B N 1
ATOM 9020 C CA . PRO B 1 501 ? 36.75 -26.031 -3.154 1 96.31 501 PRO B CA 1
ATOM 9021 C C . PRO B 1 501 ? 36.812 -24.719 -3.928 1 96.31 501 PRO B C 1
ATOM 9023 O O . PRO B 1 501 ? 37.375 -23.734 -3.434 1 96.31 501 PRO B O 1
ATOM 9026 N N . ARG B 1 502 ? 36.219 -24.672 -5.09 1 97.31 502 ARG B N 1
ATOM 9027 C CA . ARG B 1 502 ? 36.219 -23.438 -5.887 1 97.31 502 ARG B CA 1
ATOM 9028 C C . ARG B 1 502 ? 35.281 -22.391 -5.27 1 97.31 502 ARG B C 1
ATOM 9030 O O . ARG B 1 502 ? 35.344 -21.219 -5.633 1 97.31 502 ARG B O 1
ATOM 9037 N N . LEU B 1 503 ? 34.438 -22.781 -4.449 1 98.56 503 LEU B N 1
ATOM 9038 C CA . LEU B 1 503 ? 33.625 -21.828 -3.74 1 98.56 503 LEU B CA 1
ATOM 9039 C C . LEU B 1 503 ? 34.406 -21.094 -2.662 1 98.56 503 LEU B C 1
ATOM 9041 O O . LEU B 1 503 ? 35.062 -21.734 -1.84 1 98.56 503 LEU B O 1
ATOM 9045 N N . ASP B 1 504 ? 34.375 -19.75 -2.678 1 98.38 504 ASP B N 1
ATOM 9046 C CA . ASP B 1 504 ? 35.125 -18.938 -1.717 1 98.38 504 ASP B CA 1
ATOM 9047 C C . ASP B 1 504 ? 34.312 -18.719 -0.444 1 98.38 504 ASP B C 1
ATOM 9049 O O . ASP B 1 504 ? 33.375 -17.891 -0.424 1 98.38 504 ASP B O 1
ATOM 9053 N N . ALA B 1 505 ? 34.688 -19.312 0.601 1 97.75 505 ALA B N 1
ATOM 9054 C CA . ALA B 1 505 ? 33.938 -19.25 1.864 1 97.75 505 ALA B CA 1
ATOM 9055 C C . ALA B 1 505 ? 34 -17.859 2.467 1 97.75 505 ALA B C 1
ATOM 9057 O O . ALA B 1 505 ? 33.219 -17.531 3.363 1 97.75 505 ALA B O 1
ATOM 9058 N N . ALA B 1 506 ? 34.906 -17 2.008 1 97.81 506 ALA B N 1
ATOM 9059 C CA . ALA B 1 506 ? 35.062 -15.641 2.541 1 97.81 506 ALA B CA 1
ATOM 9060 C C . ALA 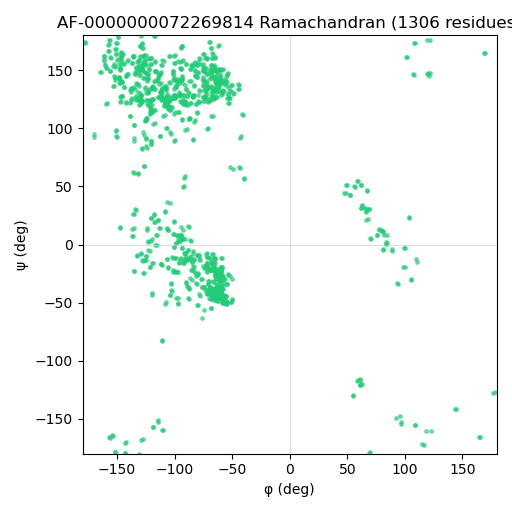B 1 506 ? 34.188 -14.648 1.775 1 97.81 506 ALA B C 1
ATOM 9062 O O . ALA B 1 506 ? 34 -13.516 2.209 1 97.81 506 ALA B O 1
ATOM 9063 N N . LYS B 1 507 ? 33.656 -15.039 0.645 1 98.62 507 LYS B N 1
ATOM 9064 C CA . LYS B 1 507 ? 32.781 -14.219 -0.19 1 98.62 507 LYS B CA 1
ATOM 9065 C C . LYS B 1 507 ? 31.438 -14.922 -0.449 1 98.62 507 LYS B C 1
ATOM 9067 O O . LYS B 1 507 ? 31.25 -15.516 -1.511 1 98.62 507 LYS B O 1
ATOM 9072 N N . THR B 1 508 ? 30.562 -14.781 0.478 1 98.88 508 THR B N 1
ATOM 9073 C CA . THR B 1 508 ? 29.297 -15.508 0.395 1 98.88 508 THR B CA 1
ATOM 9074 C C . THR B 1 508 ? 28.125 -14.547 0.515 1 98.88 508 THR B C 1
ATOM 9076 O O . THR B 1 508 ? 28.234 -13.492 1.137 1 98.88 508 THR B O 1
ATOM 9079 N N . ALA B 1 509 ? 27.062 -14.852 -0.116 1 98.94 509 ALA B N 1
ATOM 9080 C CA . ALA B 1 509 ? 25.797 -14.125 -0.007 1 98.94 509 ALA B CA 1
ATOM 9081 C C . ALA B 1 509 ? 24.625 -15.094 0.163 1 98.94 509 ALA B C 1
ATOM 9083 O O . ALA B 1 509 ? 24.719 -16.266 -0.217 1 98.94 509 ALA B O 1
ATOM 9084 N N . VAL B 1 510 ? 23.594 -14.68 0.79 1 98.94 510 VAL B N 1
ATOM 9085 C CA . VAL B 1 510 ? 22.344 -15.406 0.926 1 98.94 510 VAL B CA 1
ATOM 9086 C C . VAL B 1 510 ? 21.219 -14.625 0.25 1 98.94 510 VAL B C 1
ATOM 9088 O O . VAL B 1 510 ? 21.156 -13.391 0.352 1 98.94 510 VAL B O 1
ATOM 9091 N N . MET B 1 511 ? 20.422 -15.32 -0.519 1 98.75 511 MET B N 1
ATOM 9092 C CA . MET B 1 511 ? 19.359 -14.648 -1.257 1 98.75 511 MET B CA 1
ATOM 9093 C C . MET B 1 511 ? 18.172 -15.578 -1.46 1 98.75 511 MET B C 1
ATOM 9095 O O . MET B 1 511 ? 18.312 -16.797 -1.376 1 98.75 511 MET B O 1
ATOM 9099 N N . GLY B 1 512 ? 17 -15.016 -1.72 1 98.25 512 GLY B N 1
ATOM 9100 C CA . GLY B 1 512 ? 15.789 -15.758 -1.993 1 98.25 512 GLY B CA 1
ATOM 9101 C C . GLY B 1 512 ? 14.547 -14.891 -2.006 1 98.25 512 GLY B C 1
ATOM 9102 O O . GLY B 1 512 ? 14.586 -13.734 -1.578 1 98.25 512 GLY B O 1
ATOM 9103 N N . GLY B 1 513 ? 13.469 -15.406 -2.529 1 97.94 513 GLY B N 1
ATOM 9104 C CA . GLY B 1 513 ? 12.203 -14.688 -2.619 1 97.94 513 GLY B CA 1
ATOM 9105 C C . GLY B 1 513 ? 11.062 -15.406 -1.928 1 97.94 513 GLY B C 1
ATOM 9106 O O . GLY B 1 513 ? 11.039 -16.641 -1.876 1 97.94 513 GLY B O 1
ATOM 9107 N N . SER B 1 514 ? 10.062 -14.609 -1.433 1 98.25 514 SER B N 1
ATOM 9108 C CA . SER B 1 514 ? 8.906 -15.172 -0.733 1 98.25 514 SER B CA 1
ATOM 9109 C C . SER B 1 514 ? 9.336 -15.922 0.524 1 98.25 514 SER B C 1
ATOM 9111 O O . SER B 1 514 ? 10.016 -15.359 1.389 1 98.25 514 SER B O 1
ATOM 9113 N N . TYR B 1 515 ? 9.117 -17.25 0.624 1 98.06 515 TYR B N 1
ATOM 9114 C CA . TYR B 1 515 ? 9.68 -18.031 1.72 1 98.06 515 TYR B CA 1
ATOM 9115 C C . TYR B 1 515 ? 11.195 -17.906 1.752 1 98.06 515 TYR B C 1
ATOM 9117 O O . TYR B 1 515 ? 11.797 -17.828 2.826 1 98.06 515 TYR B O 1
ATOM 9125 N N . GLY B 1 516 ? 11.82 -17.875 0.572 1 98.56 516 GLY B N 1
ATOM 9126 C CA . GLY B 1 516 ? 13.25 -17.625 0.503 1 98.56 516 GLY B CA 1
ATOM 9127 C C . GLY B 1 516 ? 13.641 -16.25 1.038 1 98.56 516 GLY B C 1
ATOM 9128 O O . GLY B 1 516 ? 14.727 -16.094 1.595 1 98.56 516 GLY B O 1
ATOM 9129 N N . GLY B 1 517 ? 12.75 -15.242 0.76 1 98.75 517 GLY B N 1
ATOM 9130 C CA . GLY B 1 517 ? 12.961 -13.938 1.359 1 98.75 517 GLY B CA 1
ATOM 9131 C C . GLY B 1 517 ? 12.812 -13.938 2.869 1 98.75 517 GLY B C 1
ATOM 9132 O O . GLY B 1 517 ? 13.594 -13.305 3.576 1 98.75 517 GLY B O 1
ATOM 9133 N N . PHE B 1 518 ? 11.812 -14.656 3.416 1 98.75 518 PHE B N 1
ATOM 9134 C CA . PHE B 1 518 ? 11.672 -14.875 4.852 1 98.75 518 PHE B CA 1
ATOM 9135 C C . PHE B 1 518 ? 12.945 -15.484 5.43 1 98.75 518 PHE B C 1
ATOM 9137 O O . PHE B 1 518 ? 13.469 -14.992 6.434 1 98.75 518 PHE B O 1
ATOM 9144 N N . MET B 1 519 ? 13.406 -16.516 4.77 1 98.88 519 MET B N 1
ATOM 9145 C CA . MET B 1 519 ? 14.57 -17.266 5.25 1 98.88 519 MET B CA 1
ATOM 9146 C C . MET B 1 519 ? 15.828 -16.391 5.184 1 98.88 519 MET B C 1
ATOM 9148 O O . MET B 1 519 ? 16.688 -16.484 6.062 1 98.88 519 MET B O 1
ATOM 9152 N N . THR B 1 520 ? 15.953 -15.57 4.113 1 98.94 520 THR B N 1
ATOM 9153 C CA . THR B 1 520 ? 17.078 -14.641 4.023 1 98.94 520 THR B CA 1
ATOM 9154 C C . THR B 1 520 ? 17.094 -13.703 5.227 1 98.94 520 THR B C 1
ATOM 9156 O O . THR B 1 520 ? 18.141 -13.547 5.879 1 98.94 520 THR B O 1
ATOM 9159 N N . ASN B 1 521 ? 15.93 -13.109 5.527 1 98.88 521 ASN B N 1
ATOM 9160 C CA . ASN B 1 521 ? 15.828 -12.227 6.684 1 98.88 521 ASN B CA 1
ATOM 9161 C C . ASN B 1 521 ? 16.094 -12.969 7.984 1 98.88 521 ASN B C 1
ATOM 9163 O O . ASN B 1 521 ? 16.812 -12.469 8.859 1 98.88 521 ASN B O 1
ATOM 9167 N N . TRP B 1 522 ? 15.562 -14.203 8.086 1 98.88 522 TRP B N 1
ATOM 9168 C CA . TRP B 1 522 ? 15.727 -15.023 9.281 1 98.88 522 TRP B CA 1
ATOM 9169 C C . TRP B 1 522 ? 17.203 -15.359 9.508 1 98.88 522 TRP B C 1
ATOM 9171 O O . TRP B 1 522 ? 17.719 -15.164 10.609 1 98.88 522 TRP B O 1
ATOM 9181 N N . ILE B 1 523 ? 17.875 -15.805 8.484 1 98.88 523 ILE B N 1
ATOM 9182 C CA . ILE B 1 523 ? 19.25 -16.25 8.586 1 98.88 523 ILE B CA 1
ATOM 9183 C C . ILE B 1 523 ? 20.156 -15.078 8.961 1 98.88 523 ILE B C 1
ATOM 9185 O O . ILE B 1 523 ? 21.016 -15.203 9.836 1 98.88 523 ILE B O 1
ATOM 9189 N N . THR B 1 524 ? 19.953 -13.898 8.383 1 98.81 524 THR B N 1
ATOM 9190 C CA . THR B 1 524 ? 20.812 -12.758 8.68 1 98.81 524 THR B CA 1
ATOM 9191 C C . THR B 1 524 ? 20.547 -12.227 10.086 1 98.81 524 THR B C 1
ATOM 9193 O O . THR B 1 524 ? 21.375 -11.523 10.656 1 98.81 524 THR B O 1
ATOM 9196 N N . GLY B 1 525 ? 19.375 -12.547 10.648 1 98.62 525 GLY B N 1
ATOM 9197 C CA . GLY B 1 525 ? 19.094 -12.219 12.039 1 98.62 525 GLY B CA 1
ATOM 9198 C C . GLY B 1 525 ? 19.734 -13.18 13.016 1 98.62 525 GLY B C 1
ATOM 9199 O O . GLY B 1 525 ? 19.781 -12.906 14.219 1 98.62 525 GLY B O 1
ATOM 9200 N N . HIS B 1 526 ? 20.297 -14.297 12.508 1 98.62 526 HIS B N 1
ATOM 9201 C CA . HIS B 1 526 ? 20.781 -15.336 13.414 1 98.62 526 HIS B CA 1
ATOM 9202 C C . HIS B 1 526 ? 22.25 -15.664 13.148 1 98.62 526 HIS B C 1
ATOM 9204 O O . HIS B 1 526 ? 22.844 -16.453 13.875 1 98.62 526 HIS B O 1
ATOM 9210 N N . THR B 1 527 ? 22.797 -15.156 12.07 1 98.12 527 THR B N 1
ATOM 9211 C CA . THR B 1 527 ? 24.219 -15.297 11.781 1 98.12 527 THR B CA 1
ATOM 9212 C C . THR B 1 527 ? 24.75 -14.07 11.055 1 98.12 527 THR B C 1
ATOM 9214 O O . THR B 1 527 ? 23.984 -13.305 10.469 1 98.12 527 THR B O 1
ATOM 9217 N N . THR B 1 528 ? 26.047 -13.812 11.055 1 97.56 528 THR B N 1
ATOM 9218 C CA . THR B 1 528 ? 26.703 -12.727 10.328 1 97.56 528 THR B CA 1
ATOM 9219 C C . THR B 1 528 ? 27.688 -13.281 9.297 1 97.56 528 THR B C 1
ATOM 9221 O O . THR B 1 528 ? 28.578 -12.57 8.852 1 97.56 528 THR B O 1
ATOM 9224 N N . ARG B 1 529 ? 27.531 -14.508 8.945 1 97.69 529 ARG B N 1
ATOM 9225 C CA . ARG B 1 529 ? 28.547 -15.18 8.148 1 97.69 529 ARG B CA 1
ATOM 9226 C C . ARG B 1 529 ? 28.516 -14.703 6.699 1 97.69 529 ARG B C 1
ATOM 9228 O O . ARG B 1 529 ? 29.484 -14.859 5.965 1 97.69 529 ARG B O 1
ATOM 9235 N N . PHE B 1 530 ? 27.453 -14.141 6.258 1 98.88 530 PHE B N 1
ATOM 9236 C CA . PHE B 1 530 ? 27.312 -13.734 4.863 1 98.88 530 PHE B CA 1
ATOM 9237 C C . PHE B 1 530 ? 27.703 -12.273 4.68 1 98.88 530 PHE B C 1
ATOM 9239 O O . PHE B 1 530 ? 27.375 -11.422 5.512 1 98.88 530 PHE B O 1
ATOM 9246 N N . GLN B 1 531 ? 28.359 -11.914 3.619 1 98.75 531 GLN B N 1
ATOM 9247 C CA . GLN B 1 531 ? 28.828 -10.562 3.346 1 98.75 531 GLN B CA 1
ATOM 9248 C C . GLN B 1 531 ? 27.734 -9.727 2.688 1 98.75 531 GLN B C 1
ATOM 9250 O O . GLN B 1 531 ? 27.781 -8.492 2.73 1 98.75 531 GLN B O 1
ATOM 9255 N N . ALA B 1 532 ? 26.75 -10.383 2.066 1 98.88 532 ALA B N 1
ATOM 9256 C CA . ALA B 1 532 ? 25.641 -9.688 1.396 1 98.88 532 ALA B CA 1
ATOM 9257 C C . ALA B 1 532 ? 24.359 -10.5 1.482 1 98.88 532 ALA B C 1
ATOM 9259 O O . ALA B 1 532 ? 24.391 -11.734 1.569 1 98.88 532 ALA B O 1
ATOM 9260 N N . ALA B 1 533 ? 23.234 -9.82 1.48 1 98.94 533 ALA B N 1
ATOM 9261 C CA . ALA B 1 533 ? 21.922 -10.453 1.455 1 98.94 533 ALA B CA 1
ATOM 9262 C C . ALA B 1 533 ? 21.016 -9.797 0.414 1 98.94 533 ALA B C 1
ATOM 9264 O O . ALA B 1 533 ? 21.078 -8.578 0.205 1 98.94 533 ALA B O 1
ATOM 9265 N N . ILE B 1 534 ? 20.266 -10.539 -0.298 1 98.94 534 ILE B N 1
ATOM 9266 C CA . ILE B 1 534 ? 19.219 -10.062 -1.204 1 98.94 534 ILE B CA 1
ATOM 9267 C C . ILE B 1 534 ? 17.891 -10.719 -0.847 1 98.94 534 ILE B C 1
ATOM 9269 O O . ILE B 1 534 ? 17.734 -11.938 -0.99 1 98.94 534 ILE B O 1
ATOM 9273 N N . THR B 1 535 ? 16.984 -9.977 -0.306 1 98.81 535 THR B N 1
ATOM 9274 C CA . THR B 1 535 ? 15.664 -10.484 0.034 1 98.81 535 THR B CA 1
ATOM 9275 C C . THR B 1 535 ? 14.617 -9.969 -0.954 1 98.81 535 THR B C 1
ATOM 9277 O O . THR B 1 535 ? 14.398 -8.758 -1.056 1 98.81 535 THR B O 1
ATOM 9280 N N . ASP B 1 536 ? 13.984 -10.875 -1.692 1 97.88 536 ASP B N 1
ATOM 9281 C CA . ASP B 1 536 ? 12.961 -10.625 -2.701 1 97.88 536 ASP B CA 1
ATOM 9282 C C . ASP B 1 536 ? 11.586 -11.055 -2.205 1 97.88 536 ASP B C 1
ATOM 9284 O O . ASP B 1 536 ? 11.43 -12.148 -1.649 1 97.88 536 ASP B O 1
ATOM 9288 N N . ARG B 1 537 ? 10.508 -10.148 -2.393 1 98.06 537 ARG B N 1
ATOM 9289 C CA . ARG B 1 537 ? 9.195 -10.508 -1.87 1 98.06 537 ARG B CA 1
ATOM 9290 C C . ARG B 1 537 ? 9.289 -10.953 -0.416 1 98.06 537 ARG B C 1
ATOM 9292 O O . ARG B 1 537 ? 8.828 -12.047 -0.066 1 98.06 537 ARG B O 1
ATOM 9299 N N . CYS B 1 538 ? 9.906 -10.211 0.464 1 96.88 538 CYS B N 1
ATOM 9300 C CA . CYS B 1 538 ? 10.328 -10.695 1.772 1 96.88 538 CYS B CA 1
ATOM 9301 C C . CYS B 1 538 ? 9.148 -10.758 2.738 1 96.88 538 CYS B C 1
ATOM 9303 O O . CYS B 1 538 ? 8.094 -10.172 2.475 1 96.88 538 CYS B O 1
ATOM 9305 N N . ILE B 1 539 ? 9.227 -11.469 3.729 1 98.62 539 ILE B N 1
ATOM 9306 C CA . ILE B 1 539 ? 8.383 -11.555 4.914 1 98.62 539 ILE B CA 1
ATOM 9307 C C . ILE B 1 539 ? 9.203 -11.234 6.16 1 98.62 539 ILE B C 1
ATOM 9309 O O . ILE B 1 539 ? 10.273 -11.812 6.371 1 98.62 539 ILE B O 1
ATOM 9313 N N . SER B 1 540 ? 8.742 -10.25 6.938 1 98.75 540 SER B N 1
ATOM 9314 C CA . SER B 1 540 ? 9.531 -9.852 8.094 1 98.75 540 SER B CA 1
ATOM 9315 C C . SER B 1 540 ? 8.703 -9.883 9.375 1 98.75 540 SER B C 1
ATOM 9317 O O . SER B 1 540 ? 9.242 -9.977 10.477 1 98.75 540 SER B O 1
ATOM 9319 N N . ASN B 1 541 ? 7.398 -9.75 9.266 1 98.75 541 ASN B N 1
ATOM 9320 C CA . ASN B 1 541 ? 6.445 -9.68 10.367 1 98.75 541 ASN B CA 1
ATOM 9321 C C . ASN B 1 541 ? 5.223 -10.555 10.109 1 98.75 541 ASN B C 1
ATOM 9323 O O . ASN B 1 541 ? 4.285 -10.133 9.43 1 98.75 541 ASN B O 1
ATOM 9327 N N . LEU B 1 542 ? 5.215 -11.734 10.805 1 98.69 542 LEU B N 1
ATOM 9328 C CA . LEU B 1 542 ? 4.191 -12.727 10.516 1 98.69 542 LEU B CA 1
ATOM 9329 C C . LEU B 1 542 ? 2.83 -12.273 11.031 1 98.69 542 LEU B C 1
ATOM 9331 O O . LEU B 1 542 ? 1.794 -12.711 10.523 1 98.69 542 LEU B O 1
ATOM 9335 N N . ILE B 1 543 ? 2.791 -11.367 12.031 1 98.44 543 ILE B N 1
ATOM 9336 C CA . ILE B 1 543 ? 1.52 -10.867 12.547 1 98.44 543 ILE B CA 1
ATOM 9337 C C . ILE B 1 543 ? 0.837 -10.008 11.492 1 98.44 543 ILE B C 1
ATOM 9339 O O . ILE B 1 543 ? -0.297 -10.281 11.094 1 98.44 543 ILE B O 1
ATOM 9343 N N . SER B 1 544 ? 1.573 -8.984 11 1 98.5 544 SER B N 1
ATOM 9344 C CA . SER B 1 544 ? 0.956 -8.102 10.016 1 98.5 544 SER B CA 1
ATOM 9345 C C . SER B 1 544 ? 0.679 -8.844 8.711 1 98.5 544 SER B C 1
ATOM 9347 O O . SER B 1 544 ? -0.306 -8.555 8.023 1 98.5 544 SER B O 1
ATOM 9349 N N . PHE B 1 545 ? 1.537 -9.859 8.336 1 98.62 545 PHE B N 1
ATOM 9350 C CA . PHE B 1 545 ? 1.299 -10.688 7.164 1 98.62 545 PHE B CA 1
ATOM 9351 C C . PHE B 1 545 ? -0.078 -11.336 7.227 1 98.62 545 PHE B C 1
ATOM 9353 O O . PHE B 1 545 ? -0.813 -11.344 6.238 1 98.62 545 PHE B O 1
ATOM 9360 N N . GLY B 1 546 ? -0.416 -11.852 8.375 1 98 546 GLY B N 1
ATOM 9361 C CA . GLY B 1 546 ? -1.698 -12.516 8.555 1 98 546 GLY B CA 1
ATOM 9362 C C . GLY B 1 546 ? -2.881 -11.625 8.234 1 98 546 GLY B C 1
ATOM 9363 O O . GLY B 1 546 ? -3.914 -12.102 7.758 1 98 546 GLY B O 1
ATOM 9364 N N . GLY B 1 547 ? -2.734 -10.328 8.406 1 98 547 GLY B N 1
ATOM 9365 C CA . GLY B 1 547 ? -3.85 -9.414 8.242 1 98 547 GLY B CA 1
ATOM 9366 C C . GLY B 1 547 ? -3.824 -8.672 6.918 1 98 547 GLY B C 1
ATOM 9367 O O . GLY B 1 547 ? -4.797 -8.008 6.551 1 98 547 GLY B O 1
ATOM 9368 N N . THR B 1 548 ? -2.682 -8.773 6.168 1 98.31 548 THR B N 1
ATOM 9369 C CA . THR B 1 548 ? -2.559 -7.93 4.984 1 98.31 548 THR B CA 1
ATOM 9370 C C . THR B 1 548 ? -2.404 -8.781 3.727 1 98.31 548 THR B C 1
ATOM 9372 O O . THR B 1 548 ? -2.586 -8.289 2.611 1 98.31 548 THR B O 1
ATOM 9375 N N . SER B 1 549 ? -2.088 -10.039 3.818 1 98.5 549 SER B N 1
ATOM 9376 C CA . SER B 1 549 ? -1.877 -10.922 2.68 1 98.5 549 SER B CA 1
ATOM 9377 C C . SER B 1 549 ? -3.199 -11.461 2.145 1 98.5 549 SER B C 1
ATOM 9379 O O . SER B 1 549 ? -4.137 -11.695 2.912 1 98.5 549 SER B O 1
ATOM 9381 N N . ASP B 1 550 ? -3.252 -11.727 0.88 1 97.5 550 ASP B N 1
ATOM 9382 C CA . ASP B 1 550 ? -4.461 -12.289 0.28 1 97.5 550 ASP B CA 1
ATOM 9383 C C . ASP B 1 550 ? -4.684 -13.727 0.737 1 97.5 550 ASP B C 1
ATOM 9385 O O . ASP B 1 550 ? -5.773 -14.273 0.574 1 97.5 550 ASP B O 1
ATOM 9389 N N . ILE B 1 551 ? -3.646 -14.336 1.389 1 96.75 551 ILE B N 1
ATOM 9390 C CA . ILE B 1 551 ? -3.811 -15.695 1.884 1 96.75 551 ILE B CA 1
ATOM 9391 C C . ILE B 1 551 ? -3.723 -15.703 3.408 1 96.75 551 ILE B C 1
ATOM 9393 O O . ILE B 1 551 ? -3.639 -16.766 4.023 1 96.75 551 ILE B O 1
ATOM 9397 N N . GLY B 1 552 ? -3.686 -14.625 3.967 1 96.81 552 GLY B N 1
ATOM 9398 C CA . GLY B 1 552 ? -3.377 -14.453 5.379 1 96.81 552 GLY B CA 1
ATOM 9399 C C . GLY B 1 552 ? -4.418 -15.07 6.293 1 96.81 552 GLY B C 1
ATOM 9400 O O . GLY B 1 552 ? -4.105 -15.461 7.422 1 96.81 552 GLY B O 1
ATOM 9401 N N . LEU B 1 553 ? -5.664 -15.195 5.867 1 96.81 553 LEU B N 1
ATOM 9402 C CA . LEU B 1 553 ? -6.754 -15.672 6.707 1 96.81 553 LEU B CA 1
ATOM 9403 C C . LEU B 1 553 ? -6.617 -17.172 6.969 1 96.81 553 LEU B C 1
ATOM 9405 O O . LEU B 1 553 ? -7.266 -17.703 7.867 1 96.81 553 LEU B O 1
ATOM 9409 N N . ARG B 1 554 ? -5.676 -17.812 6.215 1 95.25 554 ARG B N 1
ATOM 9410 C CA . ARG B 1 554 ? -5.594 -19.266 6.371 1 95.25 554 ARG B CA 1
ATOM 9411 C C . ARG B 1 554 ? -4.145 -19.734 6.48 1 95.25 554 ARG B C 1
ATOM 9413 O O . ARG B 1 554 ? -3.861 -20.781 7.059 1 95.25 554 ARG B O 1
ATOM 9420 N N . PHE B 1 555 ? -3.238 -19.016 6.012 1 95.56 555 PHE B N 1
ATOM 9421 C CA . PHE B 1 555 ? -1.893 -19.5 5.727 1 95.56 555 PHE B CA 1
ATOM 9422 C C . PHE B 1 555 ? -1.187 -19.938 7.008 1 95.56 555 PHE B C 1
ATOM 9424 O O . PHE B 1 555 ? -0.613 -21.016 7.074 1 95.56 555 PHE B O 1
ATOM 9431 N N . TRP B 1 556 ? -1.217 -19.156 8.055 1 97.06 556 TRP B N 1
ATOM 9432 C CA . TRP B 1 556 ? -0.512 -19.5 9.289 1 97.06 556 TRP B CA 1
ATOM 9433 C C . TRP B 1 556 ? -1.18 -20.672 10 1 97.06 556 TRP B C 1
ATOM 9435 O O . TRP B 1 556 ? -0.506 -21.484 10.633 1 97.06 556 TRP B O 1
ATOM 9445 N N . ASP B 1 557 ? -2.518 -20.781 9.852 1 95.38 557 ASP B N 1
ATOM 9446 C CA . ASP B 1 557 ? -3.199 -21.953 10.375 1 95.38 557 ASP B CA 1
ATOM 9447 C C . ASP B 1 557 ? -2.658 -23.234 9.727 1 95.38 557 ASP B C 1
ATOM 9449 O O . ASP B 1 557 ? -2.318 -24.188 10.422 1 95.38 557 ASP B O 1
ATOM 9453 N N . ASP B 1 558 ? -2.479 -23.141 8.484 1 95.25 558 ASP B N 1
ATOM 9454 C CA . ASP B 1 558 ? -2.039 -24.312 7.719 1 95.25 558 ASP B CA 1
ATOM 9455 C C . ASP B 1 558 ? -0.581 -24.641 8.016 1 95.25 558 ASP B C 1
ATOM 9457 O O . ASP B 1 558 ? -0.224 -25.812 8.148 1 95.25 558 ASP B O 1
ATOM 9461 N N . GLU B 1 559 ? 0.274 -23.688 8.109 1 96.69 559 GLU B N 1
ATOM 9462 C CA . GLU B 1 559 ? 1.719 -23.891 8.133 1 96.69 559 GLU B CA 1
ATOM 9463 C C . GLU B 1 559 ? 2.227 -24.062 9.555 1 96.69 559 GLU B C 1
ATOM 9465 O O . GLU B 1 559 ? 3.213 -24.781 9.789 1 96.69 559 GLU B O 1
ATOM 9470 N N . LEU B 1 560 ? 1.489 -23.328 10.5 1 97.5 560 LEU B N 1
ATOM 9471 C CA . LEU B 1 560 ? 2.074 -23.219 11.828 1 97.5 560 LEU B CA 1
ATOM 9472 C C . LEU B 1 560 ? 1.064 -23.609 12.906 1 97.5 560 LEU B C 1
ATOM 9474 O O . LEU B 1 560 ? 1.424 -23.75 14.078 1 97.5 560 LEU B O 1
ATOM 9478 N N . GLY B 1 561 ? -0.206 -23.828 12.555 1 96.62 561 GLY B N 1
ATOM 9479 C CA . GLY B 1 561 ? -1.253 -24.031 13.539 1 96.62 561 GLY B CA 1
ATOM 9480 C C . GLY B 1 561 ? -1.532 -22.797 14.383 1 96.62 561 GLY B C 1
ATOM 9481 O O . GLY B 1 561 ? -1.899 -22.906 15.555 1 96.62 561 GLY B O 1
ATOM 9482 N N . LEU B 1 562 ? -1.268 -21.625 13.758 1 97.69 562 LEU B N 1
ATOM 9483 C CA . LEU B 1 562 ? -1.379 -20.375 14.516 1 97.69 562 LEU B CA 1
ATOM 9484 C C . LEU B 1 562 ? -2.309 -19.391 13.805 1 97.69 562 LEU B C 1
ATOM 9486 O O . LEU B 1 562 ? -2.574 -19.531 12.609 1 97.69 562 LEU B O 1
ATOM 9490 N N . ASP B 1 563 ? -2.844 -18.5 14.555 1 97.5 563 ASP B N 1
ATOM 9491 C CA . ASP B 1 563 ? -3.748 -17.453 14.086 1 97.5 563 ASP B CA 1
ATOM 9492 C C . ASP B 1 563 ? -3.314 -16.094 14.602 1 97.5 563 ASP B C 1
ATOM 9494 O O . ASP B 1 563 ? -3.242 -15.867 15.812 1 97.5 563 ASP B O 1
ATOM 9498 N N . PHE B 1 564 ? -3.098 -15.086 13.711 1 97.69 564 PHE B N 1
ATOM 9499 C CA . PHE B 1 564 ? -2.527 -13.789 14.07 1 97.69 564 PHE B CA 1
ATOM 9500 C C . PHE B 1 564 ? -3.496 -12.992 14.938 1 97.69 564 PHE B C 1
ATOM 9502 O O . PHE B 1 564 ? -3.102 -12.023 15.586 1 97.69 564 PHE B O 1
ATOM 9509 N N . SER B 1 565 ? -4.832 -13.344 14.859 1 97.31 565 SER B N 1
ATOM 9510 C CA . SER B 1 565 ? -5.859 -12.586 15.562 1 97.31 565 SER B CA 1
ATOM 9511 C C . SER B 1 565 ? -6.168 -13.195 16.922 1 97.31 565 SER B C 1
ATOM 9513 O O . SER B 1 565 ? -7.113 -12.773 17.594 1 97.31 565 SER B O 1
ATOM 9515 N N . ARG B 1 566 ? -5.402 -14.25 17.359 1 97.25 566 ARG B N 1
ATOM 9516 C CA . ARG B 1 566 ? -5.461 -14.82 18.703 1 97.25 566 ARG B CA 1
ATOM 9517 C C . ARG B 1 566 ? -4.234 -14.422 19.516 1 97.25 566 ARG B C 1
ATOM 9519 O O . ARG B 1 566 ? -3.102 -14.633 19.094 1 97.25 566 ARG B O 1
ATOM 9526 N N . ARG B 1 567 ? -4.426 -13.93 20.656 1 96 567 ARG B N 1
ATOM 9527 C CA . ARG B 1 567 ? -3.381 -13.312 21.469 1 96 567 ARG B CA 1
ATOM 9528 C C . ARG B 1 567 ? -2.215 -14.273 21.688 1 96 567 ARG B C 1
ATOM 9530 O O . ARG B 1 567 ? -1.063 -13.93 21.406 1 96 567 ARG B O 1
ATOM 9537 N N . ALA B 1 568 ? -2.496 -15.477 22.141 1 95.62 568 ALA B N 1
ATOM 9538 C CA . ALA B 1 568 ? -1.454 -16.453 22.422 1 95.62 568 ALA B CA 1
ATOM 9539 C C . ALA B 1 568 ? -0.69 -16.828 21.156 1 95.62 568 ALA B C 1
ATOM 9541 O O . ALA B 1 568 ? 0.529 -17.016 21.203 1 95.62 568 ALA B O 1
ATOM 9542 N N . ASP B 1 569 ? -1.356 -16.938 20.062 1 97.5 569 ASP B N 1
ATOM 9543 C CA . ASP B 1 569 ? -0.76 -17.328 18.781 1 97.5 569 ASP B CA 1
ATOM 9544 C C . ASP B 1 569 ? 0.055 -16.188 18.188 1 97.5 569 ASP B C 1
ATOM 9546 O O . ASP B 1 569 ? 1.079 -16.422 17.547 1 97.5 569 ASP B O 1
ATOM 9550 N N . ALA B 1 570 ? -0.458 -14.977 18.391 1 96.38 570 ALA B N 1
ATOM 9551 C CA . ALA B 1 570 ? 0.251 -13.812 17.859 1 96.38 570 ALA B CA 1
ATOM 9552 C C . ALA B 1 570 ? 1.651 -13.703 18.469 1 96.38 570 ALA B C 1
ATOM 9554 O O . ALA B 1 570 ? 2.604 -13.344 17.766 1 96.38 570 ALA B O 1
ATOM 9555 N N . LEU B 1 571 ? 1.802 -13.961 19.719 1 95.94 571 LEU B N 1
ATOM 9556 C CA . LEU B 1 571 ? 3.107 -13.914 20.375 1 95.94 571 LEU B CA 1
ATOM 9557 C C . LEU B 1 571 ? 4.039 -14.977 19.797 1 95.94 571 LEU B C 1
ATOM 9559 O O . LEU B 1 571 ? 5.234 -14.734 19.625 1 95.94 571 LEU B O 1
ATOM 9563 N N . LYS B 1 572 ? 3.477 -16.125 19.5 1 97.44 572 LYS B N 1
ATOM 9564 C CA . LYS B 1 572 ? 4.27 -17.172 18.859 1 97.44 572 LYS B CA 1
ATOM 9565 C C . LYS B 1 572 ? 4.668 -16.781 17.438 1 97.44 572 LYS B C 1
ATOM 9567 O O . LYS B 1 572 ? 5.777 -17.078 17 1 97.44 572 LYS B O 1
ATOM 9572 N N . LEU B 1 573 ? 3.75 -16.172 16.75 1 98.06 573 LEU B N 1
ATOM 9573 C CA . LEU B 1 573 ? 4.07 -15.672 15.414 1 98.06 573 LEU B CA 1
ATOM 9574 C C . LEU B 1 573 ? 5.188 -14.633 15.477 1 98.06 573 LEU B C 1
ATOM 9576 O O . LEU B 1 573 ? 6.027 -14.562 14.578 1 98.06 573 LEU B O 1
ATOM 9580 N N . TRP B 1 574 ? 5.184 -13.812 16.531 1 97.44 574 TRP B N 1
ATOM 9581 C CA . TRP B 1 574 ? 6.254 -12.836 16.688 1 97.44 574 TRP B CA 1
ATOM 9582 C C . TRP B 1 574 ? 7.598 -13.523 16.891 1 97.44 574 TRP B C 1
ATOM 9584 O O . TRP B 1 574 ? 8.617 -13.094 16.344 1 97.44 574 TRP B O 1
ATOM 9594 N N . ASP B 1 575 ? 7.594 -14.617 17.625 1 97.19 575 ASP B N 1
ATOM 9595 C CA . ASP B 1 575 ? 8.812 -15.383 17.844 1 97.19 575 ASP B CA 1
ATOM 9596 C C . ASP B 1 575 ? 9.391 -15.891 16.516 1 97.19 575 ASP B C 1
ATOM 9598 O O . ASP B 1 575 ? 10.602 -16.062 16.391 1 97.19 575 ASP B O 1
ATOM 9602 N N . LEU B 1 576 ? 8.508 -16.078 15.602 1 97.94 576 LEU B N 1
ATOM 9603 C CA . LEU B 1 576 ? 8.906 -16.625 14.305 1 97.94 576 LEU B CA 1
ATOM 9604 C C . LEU B 1 576 ? 9.125 -15.508 13.289 1 97.94 576 LEU B C 1
ATOM 9606 O O . LEU B 1 576 ? 9.438 -15.781 12.125 1 97.94 576 LEU B O 1
ATOM 9610 N N . SER B 1 577 ? 9.008 -14.266 13.68 1 98.44 577 SER B N 1
ATOM 9611 C CA . SER B 1 577 ? 9.172 -13.133 12.773 1 98.44 577 SER B CA 1
ATOM 9612 C C . SER B 1 577 ? 10.625 -12.68 12.703 1 98.44 577 SER B C 1
ATOM 9614 O O . SER B 1 577 ? 11.219 -12.328 13.727 1 98.44 577 SER B O 1
ATOM 9616 N N . PRO B 1 578 ? 11.211 -12.555 11.477 1 98.75 578 PRO B N 1
ATOM 9617 C CA . PRO B 1 578 ? 12.57 -12.031 11.352 1 98.75 578 PRO B CA 1
ATOM 9618 C C . PRO B 1 578 ? 12.75 -10.672 12.023 1 98.75 578 PRO B C 1
ATOM 9620 O O . PRO B 1 578 ? 13.82 -10.391 12.57 1 98.75 578 PRO B O 1
ATOM 9623 N N . LEU B 1 579 ? 11.734 -9.844 12.016 1 98.69 579 LEU B N 1
ATOM 9624 C CA . LEU B 1 579 ? 11.805 -8.492 12.547 1 98.69 579 LEU B CA 1
ATOM 9625 C C . LEU B 1 579 ? 12.164 -8.508 14.023 1 98.69 579 LEU B C 1
ATOM 9627 O O . LEU B 1 579 ? 12.805 -7.574 14.523 1 98.69 579 LEU B O 1
ATOM 9631 N N . GLN B 1 580 ? 11.781 -9.531 14.75 1 98.25 580 GLN B N 1
ATOM 9632 C CA . GLN B 1 580 ? 12.117 -9.664 16.172 1 98.25 580 GLN B CA 1
ATOM 9633 C C . GLN B 1 580 ? 13.633 -9.664 16.375 1 98.25 580 GLN B C 1
ATOM 9635 O O . GLN B 1 580 ? 14.125 -9.25 17.422 1 98.25 580 GLN B O 1
ATOM 9640 N N . TYR B 1 581 ? 14.398 -10.07 15.398 1 98.44 581 TYR B N 1
ATOM 9641 C CA . TYR B 1 581 ? 15.836 -10.305 15.539 1 98.44 581 TYR B CA 1
ATOM 9642 C C . TYR B 1 581 ? 16.625 -9.297 14.719 1 98.44 581 TYR B C 1
ATOM 9644 O O . TYR B 1 581 ? 17.828 -9.477 14.508 1 98.44 581 TYR B O 1
ATOM 9652 N N . VAL B 1 582 ? 16.031 -8.258 14.273 1 98.56 582 VAL B N 1
ATOM 9653 C CA . VAL B 1 582 ? 16.641 -7.324 13.336 1 98.56 582 VAL B CA 1
ATOM 9654 C C . VAL B 1 582 ? 17.828 -6.629 14 1 98.56 582 VAL B C 1
ATOM 9656 O O . VAL B 1 582 ? 18.781 -6.227 13.328 1 98.56 582 VAL B O 1
ATOM 9659 N N . GLU B 1 583 ? 17.859 -6.523 15.336 1 97.44 583 GLU B N 1
ATOM 9660 C CA . GLU B 1 583 ? 18.969 -5.918 16.078 1 97.44 583 GLU B CA 1
ATOM 9661 C C . GLU B 1 583 ? 20.281 -6.652 15.812 1 97.44 583 GLU B C 1
ATOM 9663 O O . GLU B 1 583 ? 21.359 -6.07 15.938 1 97.44 583 GLU B O 1
ATOM 9668 N N . ASN B 1 584 ? 20.141 -7.883 15.406 1 98.31 584 ASN B N 1
ATOM 9669 C CA . ASN B 1 584 ? 21.328 -8.719 15.227 1 98.31 584 ASN B CA 1
ATOM 9670 C C . ASN B 1 584 ? 21.891 -8.602 13.805 1 98.31 584 ASN B C 1
ATOM 9672 O O . ASN B 1 584 ? 23 -9.031 13.539 1 98.31 584 ASN B O 1
ATOM 9676 N N . VAL B 1 585 ? 21.172 -8.016 12.922 1 98.81 585 VAL B N 1
ATOM 9677 C CA . VAL B 1 585 ? 21.531 -8.008 11.508 1 98.81 585 VAL B CA 1
ATOM 9678 C C . VAL B 1 585 ? 22.672 -7.02 11.273 1 98.81 585 VAL B C 1
ATOM 9680 O O . VAL B 1 585 ? 22.578 -5.855 11.672 1 98.81 585 VAL B O 1
ATOM 9683 N N . LYS B 1 586 ? 23.688 -7.461 10.68 1 98.69 586 LYS B N 1
ATOM 9684 C CA . LYS B 1 586 ? 24.828 -6.633 10.281 1 98.69 586 LYS B CA 1
ATOM 9685 C C . LYS B 1 586 ? 25.062 -6.707 8.773 1 98.69 586 LYS B C 1
ATOM 9687 O O . LYS B 1 586 ? 25.734 -5.852 8.203 1 98.69 586 LYS B O 1
ATOM 9692 N N . THR B 1 587 ? 24.547 -7.703 8.102 1 98.88 587 THR B N 1
ATOM 9693 C CA . THR B 1 587 ? 24.781 -7.984 6.688 1 98.88 587 THR B CA 1
ATOM 9694 C C . THR B 1 587 ? 24.094 -6.945 5.805 1 98.88 587 THR B C 1
ATOM 9696 O O . THR B 1 587 ? 22.875 -6.781 5.863 1 98.88 587 THR B O 1
ATOM 9699 N N . PRO B 1 588 ? 24.891 -6.219 4.891 1 98.88 588 PRO B N 1
ATOM 9700 C CA . PRO B 1 588 ? 24.25 -5.336 3.918 1 98.88 588 PRO B CA 1
ATOM 9701 C C . PRO B 1 588 ? 23.125 -6.027 3.141 1 98.88 588 PRO B C 1
ATOM 9703 O O . PRO B 1 588 ? 23.297 -7.172 2.707 1 98.88 588 PRO B O 1
ATOM 9706 N N . THR B 1 589 ? 21.984 -5.332 2.951 1 98.94 589 THR B N 1
ATOM 9707 C CA . THR B 1 589 ? 20.797 -6.016 2.453 1 98.94 589 THR B CA 1
ATOM 9708 C C . THR B 1 589 ? 20.172 -5.238 1.297 1 98.94 589 THR B C 1
ATOM 9710 O O . THR B 1 589 ? 19.891 -4.043 1.422 1 98.94 589 THR B O 1
ATOM 9713 N N . LEU B 1 590 ? 19.969 -5.887 0.126 1 98.94 590 LEU B N 1
ATOM 9714 C CA . LEU B 1 590 ? 19.141 -5.406 -0.968 1 98.94 590 LEU B CA 1
ATOM 9715 C C . LEU B 1 590 ? 17.719 -5.957 -0.849 1 98.94 590 LEU B C 1
ATOM 9717 O O . LEU B 1 590 ? 17.531 -7.168 -0.73 1 98.94 590 LEU B O 1
ATOM 9721 N N . ILE B 1 591 ? 16.766 -5.105 -0.78 1 98.94 591 ILE B N 1
ATOM 9722 C CA . ILE B 1 591 ? 15.367 -5.492 -0.765 1 98.94 591 ILE B CA 1
ATOM 9723 C C . ILE B 1 591 ? 14.742 -5.234 -2.137 1 98.94 591 ILE B C 1
ATOM 9725 O O . ILE B 1 591 ? 14.852 -4.133 -2.678 1 98.94 591 ILE B O 1
ATOM 9729 N N . VAL B 1 592 ? 14.148 -6.23 -2.744 1 98.88 592 VAL B N 1
ATOM 9730 C CA . VAL B 1 592 ? 13.406 -6.125 -4 1 98.88 592 VAL B CA 1
ATOM 9731 C C . VAL B 1 592 ? 11.953 -6.52 -3.779 1 98.88 592 VAL B C 1
ATOM 9733 O O . VAL B 1 592 ? 11.664 -7.602 -3.266 1 98.88 592 VAL B O 1
ATOM 9736 N N . HIS B 1 593 ? 11.039 -5.668 -4.125 1 98.75 593 HIS B N 1
ATOM 9737 C CA . HIS B 1 593 ? 9.648 -5.965 -3.83 1 98.75 593 HIS B CA 1
ATOM 9738 C C . HIS B 1 593 ? 8.719 -5.301 -4.844 1 98.75 593 HIS B C 1
ATOM 9740 O O . HIS B 1 593 ? 9 -4.203 -5.324 1 98.75 593 HIS B O 1
ATOM 9746 N N . SER B 1 594 ? 7.609 -5.961 -5.23 1 98.44 594 SER B N 1
ATOM 9747 C CA . SER B 1 594 ? 6.59 -5.445 -6.137 1 98.44 594 SER B CA 1
ATOM 9748 C C . SER B 1 594 ? 5.434 -4.82 -5.367 1 98.44 594 SER B C 1
ATOM 9750 O O . SER B 1 594 ? 4.996 -5.355 -4.348 1 98.44 594 SER B O 1
ATOM 9752 N N . VAL B 1 595 ? 4.902 -3.76 -5.848 1 97 595 VAL B N 1
ATOM 9753 C CA . VAL B 1 595 ? 3.908 -2.959 -5.141 1 97 595 VAL B CA 1
ATOM 9754 C C . VAL B 1 595 ? 2.582 -3.717 -5.086 1 97 595 VAL B C 1
ATOM 9756 O O . VAL B 1 595 ? 1.859 -3.643 -4.09 1 97 595 VAL B O 1
ATOM 9759 N N . LEU B 1 596 ? 2.25 -4.48 -6.094 1 97.25 596 LEU B N 1
ATOM 9760 C CA . LEU B 1 596 ? 0.973 -5.18 -6.145 1 97.25 596 LEU B CA 1
ATOM 9761 C C . LEU B 1 596 ? 1.139 -6.645 -5.75 1 97.25 596 LEU B C 1
ATOM 9763 O O . LEU B 1 596 ? 0.341 -7.496 -6.148 1 97.25 596 LEU B O 1
ATOM 9767 N N . ASP B 1 597 ? 2.223 -6.945 -5.066 1 98.31 597 ASP B N 1
ATOM 9768 C CA . ASP B 1 597 ? 2.357 -8.266 -4.453 1 98.31 597 ASP B CA 1
ATOM 9769 C C . ASP B 1 597 ? 1.412 -8.414 -3.266 1 98.31 597 ASP B C 1
ATOM 9771 O O . ASP B 1 597 ? 1.729 -7.984 -2.154 1 98.31 597 ASP B O 1
ATOM 9775 N N . HIS B 1 598 ? 0.288 -9.078 -3.494 1 98 598 HIS B N 1
ATOM 9776 C CA . HIS B 1 598 ? -0.689 -9.258 -2.428 1 98 598 HIS B CA 1
ATOM 9777 C C . HIS B 1 598 ? -0.438 -10.562 -1.671 1 98 598 HIS B C 1
ATOM 9779 O O . HIS B 1 598 ? -1.061 -10.812 -0.637 1 98 598 HIS B O 1
ATOM 9785 N N . ARG B 1 599 ? 0.509 -11.367 -2.188 1 98.19 599 ARG B N 1
ATOM 9786 C CA . ARG B 1 599 ? 0.898 -12.609 -1.533 1 98.19 599 ARG B CA 1
ATOM 9787 C C . ARG B 1 599 ? 1.859 -12.344 -0.379 1 98.19 599 ARG B C 1
ATOM 9789 O O . ARG B 1 599 ? 1.658 -12.844 0.73 1 98.19 599 ARG B O 1
ATOM 9796 N N . CYS B 1 600 ? 2.889 -11.648 -0.625 1 98.44 600 CYS B N 1
ATOM 9797 C CA . CYS B 1 600 ? 3.785 -11.031 0.344 1 98.44 600 CYS B CA 1
ATOM 9798 C C . CYS B 1 600 ? 3.684 -9.516 0.29 1 98.44 600 CYS B C 1
ATOM 9800 O O . CYS B 1 600 ? 4.41 -8.867 -0.467 1 98.44 600 CYS B O 1
ATOM 9802 N N . PRO B 1 601 ? 2.807 -8.945 1.152 1 98.31 601 PRO B N 1
ATOM 9803 C CA . PRO B 1 601 ? 2.506 -7.523 1.017 1 98.31 601 PRO B CA 1
ATOM 9804 C C . PRO B 1 601 ? 3.74 -6.641 1.181 1 98.31 601 PRO B C 1
ATOM 9806 O O . PRO B 1 601 ? 4.613 -6.941 2 1 98.31 601 PRO B O 1
ATOM 9809 N N . VAL B 1 602 ? 3.805 -5.531 0.469 1 98.19 602 VAL B N 1
ATOM 9810 C CA . VAL B 1 602 ? 4.969 -4.66 0.367 1 98.19 602 VAL B CA 1
ATOM 9811 C C . VAL B 1 602 ? 5.312 -4.09 1.742 1 98.19 602 VAL B C 1
ATOM 9813 O O . VAL B 1 602 ? 6.461 -3.736 2.006 1 98.19 602 VAL B O 1
ATOM 9816 N N . GLU B 1 603 ? 4.289 -3.969 2.662 1 98.5 603 GLU B N 1
ATOM 9817 C CA . GLU B 1 603 ? 4.543 -3.438 3.998 1 98.5 603 GLU B CA 1
ATOM 9818 C C . GLU B 1 603 ? 5.562 -4.293 4.746 1 98.5 603 GLU B C 1
ATOM 9820 O O . GLU B 1 603 ? 6.242 -3.809 5.652 1 98.5 603 GLU B O 1
ATOM 9825 N N . GLN B 1 604 ? 5.77 -5.617 4.395 1 98.81 604 GLN B N 1
ATOM 9826 C CA . GLN B 1 604 ? 6.805 -6.473 4.957 1 98.81 604 GLN B CA 1
ATOM 9827 C C . GLN B 1 604 ? 8.195 -5.91 4.684 1 98.81 604 GLN B C 1
ATOM 9829 O O . GLN B 1 604 ? 9.047 -5.883 5.574 1 98.81 604 GLN B O 1
ATOM 9834 N N . ALA B 1 605 ? 8.375 -5.469 3.459 1 98.81 605 ALA B N 1
ATOM 9835 C CA . ALA B 1 605 ? 9.641 -4.871 3.049 1 98.81 605 ALA B CA 1
ATOM 9836 C C . ALA B 1 605 ? 9.852 -3.512 3.711 1 98.81 605 ALA B C 1
ATOM 9838 O O . ALA B 1 605 ? 10.969 -3.174 4.117 1 98.81 605 ALA B O 1
ATOM 9839 N N . GLU B 1 606 ? 8.773 -2.74 3.85 1 98.69 606 GLU B N 1
ATOM 9840 C CA . GLU B 1 606 ? 8.867 -1.411 4.445 1 98.69 606 GLU B CA 1
ATOM 9841 C C . GLU B 1 606 ? 9.312 -1.488 5.902 1 98.69 606 GLU B C 1
ATOM 9843 O O . GLU B 1 606 ? 10.148 -0.7 6.344 1 98.69 606 GLU B O 1
ATOM 9848 N N . GLN B 1 607 ? 8.727 -2.439 6.656 1 98.81 607 GLN B N 1
ATOM 9849 C CA . GLN B 1 607 ? 9.109 -2.623 8.047 1 98.81 607 GLN B CA 1
ATOM 9850 C C . GLN B 1 607 ? 10.578 -3.01 8.172 1 98.81 607 GLN B C 1
ATOM 9852 O O . GLN B 1 607 ? 11.305 -2.471 9.008 1 98.81 607 GLN B O 1
ATOM 9857 N N . TRP B 1 608 ? 11.008 -3.932 7.316 1 98.94 608 TRP B N 1
ATOM 9858 C CA . TRP B 1 608 ? 12.398 -4.391 7.336 1 98.94 608 TRP B CA 1
ATOM 9859 C C . TRP B 1 608 ? 13.352 -3.26 6.973 1 98.94 608 TRP B C 1
ATOM 9861 O O . TRP B 1 608 ? 14.367 -3.061 7.637 1 98.94 608 TRP B O 1
ATOM 9871 N N . TYR B 1 609 ? 12.992 -2.488 5.941 1 98.81 609 TYR B N 1
ATOM 9872 C CA . TYR B 1 609 ? 13.789 -1.353 5.48 1 98.81 609 TYR B CA 1
ATOM 9873 C C . TYR B 1 609 ? 13.977 -0.334 6.602 1 98.81 609 TYR B C 1
ATOM 9875 O O . TYR B 1 609 ? 15.102 0.084 6.883 1 98.81 609 TYR B O 1
ATOM 9883 N N . ALA B 1 610 ? 12.914 0.04 7.219 1 98.69 610 ALA B N 1
ATOM 9884 C CA . ALA B 1 610 ? 12.961 1.013 8.305 1 98.69 610 ALA B CA 1
ATOM 9885 C C . ALA B 1 610 ? 13.82 0.509 9.461 1 98.69 610 ALA B C 1
ATOM 9887 O O . ALA B 1 610 ? 14.641 1.253 10 1 98.69 610 ALA B O 1
ATOM 9888 N N . ALA B 1 611 ? 13.633 -0.732 9.844 1 98.81 611 ALA B N 1
ATOM 9889 C CA . ALA B 1 611 ? 14.367 -1.312 10.969 1 98.81 611 ALA B CA 1
ATOM 9890 C C . ALA B 1 611 ? 15.867 -1.367 10.68 1 98.81 611 ALA B C 1
ATOM 9892 O O . ALA B 1 611 ? 16.688 -1.112 11.562 1 98.81 611 ALA B O 1
ATOM 9893 N N . LEU B 1 612 ? 16.219 -1.731 9.43 1 98.81 612 LEU B N 1
ATOM 9894 C CA . LEU B 1 612 ? 17.625 -1.787 9.062 1 98.81 612 LEU B CA 1
ATOM 9895 C C . LEU B 1 612 ? 18.266 -0.401 9.117 1 98.81 612 LEU B C 1
ATOM 9897 O O . LEU B 1 612 ? 19.406 -0.257 9.547 1 98.81 612 LEU B O 1
ATOM 9901 N N . HIS B 1 613 ? 17.531 0.663 8.727 1 98 613 HIS B N 1
ATOM 9902 C CA . HIS B 1 613 ? 18.016 2.027 8.891 1 98 613 HIS B CA 1
ATOM 9903 C C . HIS B 1 613 ? 18.266 2.354 10.359 1 98 613 HIS B C 1
ATOM 9905 O O . HIS B 1 613 ? 19.281 2.959 10.711 1 98 613 HIS B O 1
ATOM 9911 N N . LYS B 1 614 ? 17.328 1.964 11.211 1 97.5 614 LYS B N 1
ATOM 9912 C CA . LYS B 1 614 ? 17.438 2.229 12.641 1 97.5 614 LYS B CA 1
ATOM 9913 C C . LYS B 1 614 ? 18.719 1.634 13.211 1 97.5 614 LYS B C 1
ATOM 9915 O O . LYS B 1 614 ? 19.328 2.207 14.117 1 97.5 614 LYS B O 1
ATOM 9920 N N . HIS B 1 615 ? 19.109 0.555 12.68 1 97.94 615 HIS B N 1
ATOM 9921 C CA . HIS B 1 615 ? 20.281 -0.141 13.211 1 97.94 615 HIS B CA 1
ATOM 9922 C C . HIS B 1 615 ? 21.516 0.125 12.352 1 97.94 615 HIS B C 1
ATOM 9924 O O . HIS B 1 615 ? 22.516 -0.57 12.477 1 97.94 615 HIS B O 1
ATOM 9930 N N . GLN B 1 616 ? 21.453 1.028 11.414 1 97.19 616 GLN B N 1
ATOM 9931 C CA . GLN B 1 616 ? 22.547 1.532 10.602 1 97.19 616 GLN B CA 1
ATOM 9932 C C . GLN B 1 616 ? 23.156 0.422 9.75 1 97.19 616 GLN B C 1
ATOM 9934 O O . GLN B 1 616 ? 24.375 0.343 9.594 1 97.19 616 GLN B O 1
ATOM 9939 N N . VAL B 1 617 ? 22.328 -0.516 9.312 1 98.56 617 VAL B N 1
ATOM 9940 C CA . VAL B 1 617 ? 22.734 -1.531 8.352 1 98.56 617 VAL B CA 1
ATOM 9941 C C . VAL B 1 617 ? 22.594 -0.979 6.93 1 98.56 617 VAL B C 1
ATOM 9943 O O . VAL B 1 617 ? 21.547 -0.43 6.57 1 98.56 617 VAL B O 1
ATOM 9946 N N . PRO B 1 618 ? 23.688 -1.071 6.07 1 98.5 618 PRO B N 1
ATOM 9947 C CA . PRO B 1 618 ? 23.5 -0.64 4.684 1 98.5 618 PRO B CA 1
ATOM 9948 C C . PRO B 1 618 ? 22.328 -1.335 4 1 98.5 618 PRO B C 1
ATOM 9950 O O . PRO B 1 618 ? 22.219 -2.562 4.055 1 98.5 618 PRO B O 1
ATOM 9953 N N . VAL B 1 619 ? 21.438 -0.58 3.453 1 98.69 619 VAL B N 1
ATOM 9954 C CA . VAL B 1 619 ? 20.234 -1.151 2.875 1 98.69 619 VAL B CA 1
ATOM 9955 C C . VAL B 1 619 ? 19.812 -0.35 1.642 1 98.69 619 VAL B C 1
ATOM 9957 O O . VAL B 1 619 ? 20.062 0.856 1.566 1 98.69 619 VAL B O 1
ATOM 9960 N N . ARG B 1 620 ? 19.391 -0.988 0.634 1 98.5 620 ARG B N 1
ATOM 9961 C CA . ARG B 1 620 ? 18.828 -0.495 -0.617 1 98.5 620 ARG B CA 1
ATOM 9962 C C . ARG B 1 620 ? 17.5 -1.183 -0.927 1 98.5 620 ARG B C 1
ATOM 9964 O O . ARG B 1 620 ? 17.375 -2.398 -0.77 1 98.5 620 ARG B O 1
ATOM 9971 N N . PHE B 1 621 ? 16.391 -0.426 -1.232 1 98.62 621 PHE B N 1
ATOM 9972 C CA . PHE B 1 621 ? 15.055 -0.957 -1.46 1 98.62 621 PHE B CA 1
ATOM 9973 C C . PHE B 1 621 ? 14.57 -0.622 -2.865 1 98.62 621 PHE B C 1
ATOM 9975 O O . PHE B 1 621 ? 14.375 0.549 -3.199 1 98.62 621 PHE B O 1
ATOM 9982 N N . VAL B 1 622 ? 14.375 -1.621 -3.746 1 98.75 622 VAL B N 1
ATOM 9983 C CA . VAL B 1 622 ? 13.898 -1.475 -5.121 1 98.75 622 VAL B CA 1
ATOM 9984 C C . VAL B 1 622 ? 12.438 -1.895 -5.211 1 98.75 622 VAL B C 1
ATOM 9986 O O . VAL B 1 622 ? 12.102 -3.062 -4.996 1 98.75 622 VAL B O 1
ATOM 9989 N N . ARG B 1 623 ? 11.555 -0.958 -5.547 1 97.75 623 ARG B N 1
ATOM 9990 C CA . ARG B 1 623 ? 10.117 -1.178 -5.613 1 97.75 623 ARG B CA 1
ATOM 9991 C C . ARG B 1 623 ? 9.617 -1.138 -7.055 1 97.75 623 ARG B C 1
ATOM 9993 O O . ARG B 1 623 ? 9.875 -0.17 -7.773 1 97.75 623 ARG B O 1
ATOM 10000 N N . PHE B 1 624 ? 8.93 -2.125 -7.449 1 98.19 624 PHE B N 1
ATOM 10001 C CA . PHE B 1 624 ? 8.445 -2.199 -8.82 1 98.19 624 PHE B CA 1
ATOM 10002 C C . PHE B 1 624 ? 6.945 -1.909 -8.875 1 98.19 624 PHE B C 1
ATOM 10004 O O . PHE B 1 624 ? 6.141 -2.668 -8.336 1 98.19 624 PHE B O 1
ATOM 10011 N N . PRO B 1 625 ? 6.566 -0.872 -9.578 1 96.44 625 PRO B N 1
ATOM 10012 C CA . PRO B 1 625 ? 5.137 -0.57 -9.719 1 96.44 625 PRO B CA 1
ATOM 10013 C C . PRO B 1 625 ? 4.414 -1.555 -10.633 1 96.44 625 PRO B C 1
ATOM 10015 O O . PRO B 1 625 ? 5.027 -2.125 -11.539 1 96.44 625 PRO B O 1
ATOM 10018 N N . GLU B 1 626 ? 3.217 -1.832 -10.383 1 94.62 626 GLU B N 1
ATOM 10019 C CA . GLU B 1 626 ? 2.287 -2.551 -11.25 1 94.62 626 GLU B CA 1
ATOM 10020 C C . GLU B 1 626 ? 2.676 -4.02 -11.375 1 94.62 626 GLU B C 1
ATOM 10022 O O . GLU B 1 626 ? 2.115 -4.746 -12.203 1 94.62 626 GLU B O 1
ATOM 10027 N N . GLU B 1 627 ? 3.676 -4.461 -10.633 1 97.62 627 GLU B N 1
ATOM 10028 C CA . GLU B 1 627 ? 4.07 -5.867 -10.625 1 97.62 627 GLU B CA 1
ATOM 10029 C C . GLU B 1 627 ? 3.52 -6.586 -9.398 1 97.62 627 GLU B C 1
ATOM 10031 O O . GLU B 1 627 ? 3.152 -5.949 -8.414 1 97.62 627 GLU B O 1
ATOM 10036 N N . ASN B 1 628 ? 3.393 -7.836 -9.516 1 97.88 628 ASN B N 1
ATOM 10037 C CA . ASN B 1 628 ? 2.891 -8.656 -8.422 1 97.88 628 ASN B CA 1
ATOM 10038 C C . ASN B 1 628 ? 3.92 -9.688 -7.98 1 97.88 628 ASN B C 1
ATOM 10040 O O . ASN B 1 628 ? 5.125 -9.461 -8.094 1 97.88 628 ASN B O 1
ATOM 10044 N N . HIS B 1 629 ? 3.49 -10.766 -7.355 1 98 629 HIS B N 1
ATOM 10045 C CA . HIS B 1 629 ? 4.348 -11.773 -6.738 1 98 629 HIS B CA 1
ATOM 10046 C C . HIS B 1 629 ? 5.156 -12.531 -7.785 1 98 629 HIS B C 1
ATOM 10048 O O . HIS B 1 629 ? 6.09 -13.266 -7.449 1 98 629 HIS B O 1
ATOM 10054 N N . GLU B 1 630 ? 4.883 -12.32 -9.125 1 96.94 630 GLU B N 1
ATOM 10055 C CA . GLU B 1 630 ? 5.441 -13.148 -10.188 1 96.94 630 GLU B CA 1
ATOM 10056 C C . GLU B 1 630 ? 6.539 -12.406 -10.945 1 96.94 630 GLU B C 1
ATOM 10058 O O . GLU B 1 630 ? 6.98 -12.852 -12.008 1 96.94 630 GLU B O 1
ATOM 10063 N N . LEU B 1 631 ? 6.996 -11.289 -10.414 1 97.25 631 LEU B N 1
ATOM 10064 C CA . LEU B 1 631 ? 7.957 -10.461 -11.125 1 97.25 631 LEU B CA 1
ATOM 10065 C C . LEU B 1 631 ? 9.133 -11.289 -11.633 1 97.25 631 LEU B C 1
ATOM 10067 O O . LEU B 1 631 ? 9.477 -11.219 -12.812 1 97.25 631 LEU B O 1
ATOM 10071 N N . SER B 1 632 ? 9.703 -12.133 -10.812 1 95.44 632 SER B N 1
ATOM 10072 C CA . SER B 1 632 ? 10.93 -12.859 -11.148 1 95.44 632 SER B CA 1
ATOM 10073 C C . SER B 1 632 ? 10.656 -13.945 -12.188 1 95.44 632 SER B C 1
ATOM 10075 O O . SER B 1 632 ? 11.586 -14.438 -12.828 1 95.44 632 SER B O 1
ATOM 10077 N N . ARG B 1 633 ? 9.422 -14.297 -12.383 1 93.06 633 ARG B N 1
ATOM 10078 C CA . ARG B 1 633 ? 9.102 -15.438 -13.234 1 93.06 633 ARG B CA 1
ATOM 10079 C C . ARG B 1 633 ? 8.508 -14.984 -14.562 1 93.06 633 ARG B C 1
ATOM 10081 O O . ARG B 1 633 ? 8.938 -15.43 -15.625 1 93.06 633 ARG B O 1
ATOM 10088 N N . SER B 1 634 ? 7.547 -14.141 -14.438 1 93.62 634 SER B N 1
ATOM 10089 C CA . SER B 1 634 ? 6.816 -13.773 -15.648 1 93.62 634 SER B CA 1
ATOM 10090 C C . SER B 1 634 ? 6.547 -12.273 -15.695 1 93.62 634 SER B C 1
ATOM 10092 O O . SER B 1 634 ? 5.691 -11.812 -16.453 1 93.62 634 SER B O 1
ATOM 10094 N N . GLY B 1 635 ? 7.188 -11.492 -14.875 1 96 635 GLY B N 1
ATOM 10095 C CA . GLY B 1 635 ? 7 -10.055 -14.898 1 96 635 GLY B CA 1
ATOM 10096 C C . GLY B 1 635 ? 7.406 -9.422 -16.219 1 96 635 GLY B C 1
ATOM 10097 O O . GLY B 1 635 ? 7.961 -10.094 -17.094 1 96 635 GLY B O 1
ATOM 10098 N N . ARG B 1 636 ? 7.09 -8.133 -16.359 1 95.94 636 ARG B N 1
ATOM 10099 C CA . ARG B 1 636 ? 7.496 -7.395 -17.562 1 95.94 636 ARG B CA 1
ATOM 10100 C C . ARG B 1 636 ? 9 -7.508 -17.781 1 95.94 636 ARG B C 1
ATOM 10102 O O . ARG B 1 636 ? 9.789 -7.359 -16.844 1 95.94 636 ARG B O 1
ATOM 10109 N N . PRO B 1 637 ? 9.422 -7.746 -19.031 1 96.94 637 PRO B N 1
ATOM 10110 C CA . PRO B 1 637 ? 10.836 -8.023 -19.297 1 96.94 637 PRO B CA 1
ATOM 10111 C C . PRO B 1 637 ? 11.758 -6.898 -18.828 1 96.94 637 PRO B C 1
ATOM 10113 O O . PRO B 1 637 ? 12.812 -7.164 -18.25 1 96.94 637 PRO B O 1
ATOM 10116 N N . ASP B 1 638 ? 11.391 -5.621 -19.094 1 96.25 638 ASP B N 1
ATOM 10117 C CA . ASP B 1 638 ? 12.242 -4.516 -18.672 1 96.25 638 ASP B CA 1
ATOM 10118 C C . ASP B 1 638 ? 12.438 -4.512 -17.156 1 96.25 638 ASP B C 1
ATOM 10120 O O . ASP B 1 638 ? 13.508 -4.168 -16.656 1 96.25 638 ASP B O 1
ATOM 10124 N N . ARG B 1 639 ? 11.43 -4.887 -16.438 1 97.56 639 ARG B N 1
ATOM 10125 C CA . ARG B 1 639 ? 11.5 -4.902 -14.977 1 97.56 639 ARG B CA 1
ATOM 10126 C C . ARG B 1 639 ? 12.297 -6.105 -14.484 1 97.56 639 ARG B C 1
ATOM 10128 O O . ARG B 1 639 ? 13.016 -6.012 -13.484 1 97.56 639 ARG B O 1
ATOM 10135 N N . ARG B 1 640 ? 12.18 -7.234 -15.148 1 98.12 640 ARG B N 1
ATOM 10136 C CA . ARG B 1 640 ? 13.039 -8.375 -14.828 1 98.12 640 ARG B CA 1
ATOM 10137 C C . ARG B 1 640 ? 14.508 -8.023 -15.031 1 98.12 640 ARG B C 1
ATOM 10139 O O . ARG B 1 640 ? 15.367 -8.438 -14.242 1 98.12 640 ARG B O 1
ATOM 10146 N N . LEU B 1 641 ? 14.797 -7.277 -16.125 1 97.69 641 LEU B N 1
ATOM 10147 C CA . LEU B 1 641 ? 16.156 -6.832 -16.375 1 97.69 641 LEU B CA 1
ATOM 10148 C C . LEU B 1 641 ? 16.656 -5.934 -15.242 1 97.69 641 LEU B C 1
ATOM 10150 O O . LEU B 1 641 ? 17.766 -6.105 -14.742 1 97.69 641 LEU B O 1
ATOM 10154 N N . THR B 1 642 ? 15.773 -4.992 -14.859 1 97.81 642 THR B N 1
ATOM 10155 C CA . THR B 1 642 ? 16.141 -4.078 -13.781 1 97.81 642 THR B CA 1
ATOM 10156 C C . THR B 1 642 ? 16.438 -4.848 -12.492 1 97.81 642 THR B C 1
ATOM 10158 O O . THR B 1 642 ? 17.422 -4.578 -11.805 1 97.81 642 THR B O 1
ATOM 10161 N N . ARG B 1 643 ? 15.602 -5.777 -12.148 1 98.5 643 ARG B N 1
ATOM 10162 C CA . ARG B 1 643 ? 15.773 -6.617 -10.969 1 98.5 643 ARG B CA 1
ATOM 10163 C C . ARG B 1 643 ? 17.141 -7.309 -10.984 1 98.5 643 ARG B C 1
ATOM 10165 O O . ARG B 1 643 ? 17.875 -7.262 -10 1 98.5 643 ARG B O 1
ATOM 10172 N N . LEU B 1 644 ? 17.516 -7.934 -12.078 1 98.44 644 LEU B N 1
ATOM 10173 C CA . LEU B 1 644 ? 18.766 -8.672 -12.188 1 98.44 644 LEU B CA 1
ATOM 10174 C C . LEU B 1 644 ? 19.969 -7.727 -12.156 1 98.44 644 LEU B C 1
ATOM 10176 O O . LEU B 1 644 ? 21 -8.047 -11.57 1 98.44 644 LEU B O 1
ATOM 10180 N N . ASN B 1 645 ? 19.797 -6.578 -12.805 1 98.44 645 ASN B N 1
ATOM 10181 C CA . ASN B 1 645 ? 20.875 -5.594 -12.742 1 98.44 645 ASN B CA 1
ATOM 10182 C C . ASN B 1 645 ? 21.141 -5.133 -11.312 1 98.44 645 ASN B C 1
ATOM 10184 O O . ASN B 1 645 ? 22.281 -4.926 -10.914 1 98.44 645 ASN B O 1
ATOM 10188 N N . GLU B 1 646 ? 20.109 -4.938 -10.57 1 98.62 646 GLU B N 1
ATOM 10189 C CA . GLU B 1 646 ? 20.25 -4.559 -9.172 1 98.62 646 GLU B CA 1
ATOM 10190 C C . GLU B 1 646 ? 20.938 -5.668 -8.367 1 98.62 646 GLU B C 1
ATOM 10192 O O . GLU B 1 646 ? 21.75 -5.391 -7.496 1 98.62 646 GLU B O 1
ATOM 10197 N N . TYR B 1 647 ? 20.594 -6.965 -8.641 1 98.69 647 TYR B N 1
ATOM 10198 C CA . TYR B 1 647 ? 21.266 -8.094 -8 1 98.69 647 TYR B CA 1
ATOM 10199 C C . TYR B 1 647 ? 22.781 -8.031 -8.234 1 98.69 647 TYR B C 1
ATOM 10201 O O . TYR B 1 647 ? 23.562 -8.062 -7.277 1 98.69 647 TYR B O 1
ATOM 10209 N N . PHE B 1 648 ? 23.156 -7.855 -9.445 1 98.62 648 PHE B N 1
ATOM 10210 C CA . PHE B 1 648 ? 24.562 -7.926 -9.805 1 98.62 648 PHE B CA 1
ATOM 10211 C C . PHE B 1 648 ? 25.328 -6.73 -9.25 1 98.62 648 PHE B C 1
ATOM 10213 O O . PHE B 1 648 ? 26.453 -6.879 -8.766 1 98.62 648 PHE B O 1
ATOM 10220 N N . ALA B 1 649 ? 24.703 -5.547 -9.344 1 98.69 649 ALA B N 1
ATOM 10221 C CA . ALA B 1 649 ? 25.359 -4.367 -8.789 1 98.69 649 ALA B CA 1
ATOM 10222 C C . ALA B 1 649 ? 25.609 -4.539 -7.293 1 98.69 649 ALA B C 1
ATOM 10224 O O . ALA B 1 649 ? 26.672 -4.148 -6.789 1 98.69 649 ALA B O 1
ATOM 10225 N N . TRP B 1 650 ? 24.656 -5.102 -6.59 1 98.81 650 TRP B N 1
ATOM 10226 C CA . TRP B 1 650 ? 24.781 -5.297 -5.148 1 98.81 650 TRP B CA 1
ATOM 10227 C C . TRP B 1 650 ? 25.859 -6.328 -4.832 1 98.81 650 TRP B C 1
ATOM 10229 O O . TRP B 1 650 ? 26.688 -6.113 -3.945 1 98.81 650 TRP B O 1
ATOM 10239 N N . LEU B 1 651 ? 25.859 -7.434 -5.531 1 98.75 651 LEU B N 1
ATOM 10240 C CA . LEU B 1 651 ? 26.828 -8.492 -5.32 1 98.75 651 LEU B CA 1
ATOM 10241 C C . LEU B 1 651 ? 28.234 -8.008 -5.645 1 98.75 651 LEU B C 1
ATOM 10243 O O . LEU B 1 651 ? 29.188 -8.336 -4.934 1 98.75 651 LEU B O 1
ATOM 10247 N N . GLU B 1 652 ? 28.375 -7.246 -6.703 1 98.25 652 GLU B N 1
ATOM 10248 C CA . GLU B 1 652 ? 29.672 -6.691 -7.062 1 98.25 652 GLU B CA 1
ATOM 10249 C C . GLU B 1 652 ? 30.188 -5.766 -5.969 1 98.25 652 GLU B C 1
ATOM 10251 O O . GLU B 1 652 ? 31.391 -5.777 -5.656 1 98.25 652 GLU B O 1
ATOM 10256 N N . ARG B 1 653 ? 29.328 -5.02 -5.41 1 98.38 653 ARG B N 1
ATOM 10257 C CA . ARG B 1 653 ? 29.719 -4.043 -4.398 1 98.38 653 ARG B CA 1
ATOM 10258 C C . ARG B 1 653 ? 30.172 -4.738 -3.119 1 98.38 653 ARG B C 1
ATOM 10260 O O . ARG B 1 653 ? 31.125 -4.293 -2.473 1 98.38 653 ARG B O 1
ATOM 10267 N N . TRP B 1 654 ? 29.562 -5.844 -2.736 1 98.44 654 TRP B N 1
ATOM 10268 C CA . TRP B 1 654 ? 29.734 -6.32 -1.368 1 98.44 654 TRP B CA 1
ATOM 10269 C C . TRP B 1 654 ? 30.531 -7.617 -1.34 1 98.44 654 TRP B C 1
ATOM 10271 O O . TRP B 1 654 ? 30.984 -8.047 -0.279 1 98.44 654 TRP B O 1
ATOM 10281 N N . LEU B 1 655 ? 30.609 -8.273 -2.559 1 98 655 LEU B N 1
ATOM 10282 C CA . LEU B 1 655 ? 31.422 -9.484 -2.627 1 98 655 LEU B CA 1
ATOM 10283 C C . LEU B 1 655 ? 32.719 -9.227 -3.395 1 98 655 LEU B C 1
ATOM 10285 O O . LEU B 1 655 ? 33.75 -9.758 -3.033 1 98 655 LEU B O 1
#

Secondary structure (DSSP, 8-state):
----------GGGGGG-EEEEEEEE-TTSS-EEEEEEEEEESSTTS--TTS--EEEEEEEEEESSSS-EE-----SSSEEEEEEE-TTSSEEEEEEEETTEEEEEEEEETTS---EE----TT--EEEEE-TTSSEEEEEE-TT----HHHHTPPEEE-SS--EETTTEEPPSSPPEEEEEETTTTEEEEEE--SS-EEEEEE-TTSSEEEEEE-SSHHHHHTT-EEEEEEEPPPSSS----EEEEEEEE-EEEEEE-TTSS-EEEEEPPTT--TTSPPEEEEEETTEEEES-TT--S-BS--B--S---S------EESSSSEEEEEEEETTEEEEEEEETTS-EEEEE--TT-EEEEEEE-SS-EEEEEEETTEEEEEEETTEE---GGGG--S---PPEEEEEEETTEEEEEEEE--SSSS-EEEEEEE-S-SS-B-SSS--HHHHHHHHTT-EEEEE--BTBSSS-HHHHHTTTT-TTTHHHHHHHHHHHHHHHH-TTEEEEEEEEEEETHHHHHHHHHHHH----SEEEEES----HHHHHHHSTTTTTHHHHHHS--TTSHHHHHHHHHT-GGGGGGG--S-EEEEEETT-SSS-THHHHHHHHHHHHTT--EEEEEETT--TTHHHHS-HHHHHHHHHHHHHHHHHH-/----------GGGGGG-EEEEEEEE-TTSS-EEEEEEEEEESSTTS--TTS--EEEEEEEEEESSSS-EE-----SSSEEEEEEE-TTSSEEEEEEEETTEEEEEEEEETTS---EE----TT--EEEEE-TTSSEEEEEE-TT----HHHHTPPEEE-SS--EETTTEEPPSSPPEEEEEETTTTEEEEEE--SS-EEEEEE-TTSSEEEEEE-SSHHHHHTT-EEEEEEEPPPSSS----EEEEEEEE-EEEEEE-TTSS-EEEEEPPTT--TTSPPEEEEEETTEEEES-TT--S-BS--B--S---S------EESSSSEEEEEEEETTEEEEEEEETTS-EEEEE--TT-EEEEEEE-SS-EEEEEEETTEEEEEEETTEE---GGGG--S---PPEEEEEEETTEEEEEEEE--SSSS-EEEEEEE-S-SS-B-SSS--HHHHHHHHTT-EEEEE--BTBSSS-HHHHHTTTT-TTTHHHHHHHHHHHHHHHH-TTEEEEEEEEEEETHHHHHHHHHHTT----SEEEEES----HHHHHHHSTTTTTHHHHHHS--TTSHHHHHHHHHT-GGGGGGG--S-EEEEEETT-SSS-THHHHHHHHHHHHTT--EEEEEETT--TTHHHHS-HHHHHHHHHHHHHHHHHH-

pLDDT: mean 95.1, std 7.39, range [24.89, 98.94]

InterPro domains:
  IPR001375 Peptidase S9, prolyl oligopeptidase, catalytic domain [PF00326] (444-655)
  IPR011042 Six-bladed beta-propeller, TolB-like [G3DSA:2.120.10.30] (16-174)
  IPR011042 Six-bladed beta-propeller, TolB-like [G3DSA:2.120.10.30] (175-394)
  IPR011659 WD40-like beta-propeller [PF07676] (79-97)
  IPR011659 WD40-like beta-propeller [PF07676] (116-143)
  IPR029058 Alpha/Beta hydrolase fold [G3DSA:3.40.50.1820] (403-655)
  IPR029058 Alpha/Beta hydrolase fold [SSF53474] (413-655)

Organism: Deinococcus radiodurans (strain ATCC 13939 / DSM 20539 / JCM 16871 / CCUG 27074 / LMG 4051 / NBRC 15346 / NCIMB 9279 / VKM B-1422 / R1) (NCBI:txid243230)

Foldseek 3Di:
DPPVPDPQDALCLQQLFKFKADWDAALQLQKIKTKIWHWDFQDNPDADPVDTFIFIAIFIWMDRAAAIDTDDDADHDNAKHDWDAQNVRQKIWIWGDHDQQRTFIWIGGPVDDDIDTQDDFNFYWDDWDAQLVRFKIKIWDPGNDDDCCVVVVHDDDDDFPFQQDFPGGGDDQFGTFMKMAGPVVSDIDGQGGDRWDWQDWDAQNVRQFIKTKTAPDRVLVLQQFIFIWTWGGDDPPDRTDTHTQERQGFHWHAWAHANVRAKIKTWTFHRPADDLGATFIWIDGRHDIDTFAPPDQFHWAAQADAQSHAGHAAFHWYDLHRFKIWGWTFAAQEIFIWITGNVHDIGGPGTDVQKYFHHWDDYNNWIWTWIFFQQGATFIDRRRHTNHDRSVSSDDHGWDWDKFWFADPVGIWIWTKTAADDDAAAEEEEEEEAFLAGHHHTHHYPLQRSCRSVGYIYIYTNFQLYGNHGSCSNCVCAQPPLHRRLVRSVRRSVRCVVVPVSHDQQAYEQEYEHSSLQSQLSNLLPDVSHQAYERELHAAQLLVLLVQASSNVHVCCNRNVAHSPDPVRVVSSRVSGSLVRLLRHQHAYEYEYECSARHSHCVRVVSSQVSCVVNPHHYHYHYHYPHYSSCSRHNRSVSVSVVSVVVVVRSVVRD/DPPPPDPQDALCLQQLFKFKADWDAFLQLQKIKTKIWHWDFQDNPDADPVDTFIFIAIFIWMDRAAAIDTDDDADHDNAKHDWDAQNVRQKIWIWGDHDQRRTFIWIGGPVDDDIDTQDDFNFYWADWDAQLVRFKIKIWDPGNDDDCCVVVVHDDDDDFPFQQDFPGGGDDQFGTFMKMAGPVVSDIDGQGGDRWDWQDWDAQNVRQFIKTKTDPDRVLVLQQFIFIWTWGGDDPPDRTDTHTQERQGFHWHAWAHANVRAKIKTFTFHRPADDLGATFIWIDGRHDIDTQAPPDQFHWAAQADAQSHAGHAAFHWYDLHRFKIWGWTFAAQEIFIWITGNVHDIGGPGTDVQKYFRHWDDYNNWIWTWIFFQQGATFIDRRRHTNHDRSVSSDDHGWDWDKFWFADPVGIWIWTKTAADDDAAAEEEQEEEAFLAGHHHTHHYPLQRSCRSVGYIYIYTNFQLYGNHGSCSNCVCAQPPLHRRLVRSVRRSVRCVVVPVSHDQQAYEYEYEHSSLQSQLSNLLPDVSHQAYERELHAAQLLVLLVQASSNVHVCCNRNVAHSPDPVRVVSSRVSGSLVRLLRHQHAYEYEYECSARHSHCVRVVSSQVSCVVNPHHYHYHYHYPHYSSCSRHNRSVSVSVVSVVVVVRSVVRD

Solvent-accessible surface area (backbone atoms only — not comparable to full-atom values): 65158 Å² total; per-residue (Å²): 131,83,78,75,72,74,76,67,73,56,57,69,56,62,56,59,41,62,23,61,22,40,42,32,43,35,64,76,31,54,32,35,38,28,26,40,32,32,52,41,52,72,42,73,89,65,62,49,91,89,56,75,48,43,31,62,36,16,19,34,30,38,21,73,74,42,74,50,40,80,70,50,80,54,87,48,63,58,14,32,40,71,67,39,62,30,54,84,56,51,36,35,35,28,34,39,17,45,76,88,43,60,18,28,39,29,42,29,45,69,90,59,74,69,67,42,78,74,49,84,49,64,61,14,56,44,76,71,42,60,27,56,80,50,46,36,35,35,29,33,30,56,34,71,70,78,80,59,42,75,83,69,55,44,65,48,78,46,72,60,89,67,53,45,35,56,84,63,45,67,54,64,96,62,41,47,22,38,32,37,32,33,60,84,76,68,42,76,43,83,36,39,76,46,88,52,54,75,72,40,78,39,56,32,58,82,48,60,25,30,40,35,29,34,32,91,43,67,69,38,46,56,62,44,22,23,27,35,26,41,32,50,57,57,54,99,86,43,81,37,64,70,40,83,54,35,91,44,50,11,45,65,76,28,66,32,60,32,85,85,60,70,37,30,34,35,33,27,29,54,67,72,43,50,80,62,48,57,32,39,44,29,40,36,48,92,68,39,75,44,72,32,41,63,91,55,62,43,29,54,34,72,45,55,44,53,41,61,64,41,79,51,60,46,53,58,46,30,57,48,52,94,49,37,34,38,35,36,29,17,50,47,38,11,18,23,34,29,31,28,26,79,90,54,43,66,43,79,70,51,64,47,82,65,18,20,46,66,23,36,29,60,44,74,55,29,41,12,28,32,39,24,13,53,70,34,50,61,29,42,28,50,72,88,38,69,27,54,69,48,45,77,42,56,84,64,88,73,49,71,64,42,79,42,63,35,81,51,98,92,41,78,41,50,30,34,37,32,53,38,88,79,79,67,68,21,39,28,34,43,42,36,60,44,56,58,70,20,25,48,50,16,30,31,39,64,67,60,49,46,43,10,61,62,51,27,26,41,33,40,45,44,38,53,18,16,48,22,69,24,61,67,34,23,52,64,26,56,60,30,75,78,45,61,32,47,52,38,49,54,49,37,50,51,40,45,48,66,75,36,72,40,36,30,84,88,26,27,32,35,25,19,32,39,41,8,5,26,48,33,45,37,48,36,29,75,44,72,81,38,50,29,35,36,27,25,35,26,46,22,45,49,41,59,41,32,22,54,19,57,51,23,86,33,47,43,44,44,48,46,72,32,44,52,50,38,52,77,34,25,56,53,33,43,75,65,14,28,45,52,33,46,75,58,38,64,46,33,34,40,37,39,37,24,63,46,8,26,66,41,34,44,64,27,47,36,28,49,52,42,38,34,51,76,67,69,25,59,55,40,40,38,36,31,59,90,28,28,78,46,36,80,35,59,36,58,48,53,56,42,32,49,53,47,49,52,51,50,55,51,46,64,73,53,90,132,83,78,74,71,74,76,66,73,54,57,70,56,62,56,57,42,61,25,62,23,42,42,33,42,35,65,76,30,55,32,36,38,29,27,38,31,33,52,42,53,71,42,74,90,65,63,49,90,89,55,76,48,43,31,61,37,15,19,34,30,38,22,73,76,42,73,50,41,78,69,47,81,54,89,47,61,60,14,32,43,71,65,39,63,31,56,85,55,51,35,34,35,28,34,39,17,44,76,86,42,59,17,28,41,31,42,28,44,70,89,59,76,70,67,42,78,76,50,83,46,64,61,14,57,45,76,70,42,58,27,56,80,49,46,36,36,36,30,32,29,57,32,70,69,78,81,58,42,74,84,67,54,44,64,47,77,45,72,59,88,68,53,45,35,58,84,64,45,70,55,65,96,62,39,48,23,36,32,37,35,33,62,84,76,68,42,76,44,82,38,39,78,46,89,50,53,74,71,40,77,39,55,33,58,80,48,61,25,30,40,36,29,34,32,90,44,68,68,38,46,55,62,44,21,22,25,35,25,42,32,49,60,57,53,97,85,43,80,36,64,70,42,82,52,35,90,44,50,10,45,66,75,27,65,31,61,32,83,84,59,72,37,31,35,35,35,26,29,53,67,73,42,50,81,61,47,56,33,38,44,28,41,37,47,92,68,38,74,44,72,33,42,63,89,54,62,43,31,54,32,75,45,58,43,52,40,60,65,42,80,52,59,47,54,60,46,30,57,48,53,95,49,36,33,37,35,35,27,17,51,47,38,12,18,25,35,29,32,28,26,80,91,54,44,66,43,80,71,52,65,48,82,68,19,22,45,67,23,36,31,61,44,72,54,28,40,11,30,32,40,25,12,54,70,35,50,62,29,43,27,48,72,87,37,68,27,54,70,50,46,76,43,56,84,65,88,74,51,73,63,43,80,43,62,35,82,53,97,91,40,79,40,49,32,34,37,32,54,37,89,80,80,66,68,22,39,29,33,43,44,37,58,43,57,57,70,21,26,48,50,16,30,30,36,62,68,61,49,46,42,11,60,62,50,26,26,41,32,39,46,45,35,53,20,15,47,22,69,24,61,66,34,23,50,64,26,57,59,31,75,77,44,60,33,47,49,38,48,54,50,37,50,52,40,44,48,67,76,36,72,40,37,32,84,89,28,27,31,36,27,19,33,40,41,7,4,26,46,33,43,37,48,36,30,74,45,70,81,38,47,30,35,36,26,26,35,26,47,23,44,50,42,60,41,30,22,54,19,56,51,23,84,33,47,44,43,45,48,46,72,32,44,53,50,38,52,76,35,24,56,53,32,42,73,65,14,28,45,54,32,46,73,57,38,63,45,34,34,40,37,38,37,25,62,46,7,26,65,42,33,46,64,28,45,37,29,48,53,42,38,33,51,75,66,70,26,58,54,41,41,39,37,29,58,91,28,29,77,46,36,79,36,60,36,58,50,52,57,41,33,50,54,47,50,52,52,50,53,50,48,63,72,54,91

Sequence (1310 aa):
MNNSETPAPGPDSLLALAFPSDPQVSPDGKQVAFVLAQISEEDPAKPDKDFARPRYRSGLWLSEGGAARPLTHAETGRGDSAPRWSPDGQNLAFVRSAGEVKAALMLLPLKGGEARRVTHFKNGVSGPQWSPDGRFIAFTTTADTEDKRDERGEARVLTRPVYRANGADWLPERPAALWLYDVEADKLREWYAPEIGIGALSWWPDSRGVLIVQSEDEWQASQWRQDVYDLPLPTADAPAAPQKLLDWNSAAHGLAPHPDGQRFALIGRPAGKGNTEHAHLYLIENGQHRRLDTGHDHPVGDAVGGDCHVGAFPEGPRWLDGDTLLFSSTVRGSVGLFTAHIGGGVKAYDHDPQGVISAFTANEHGVALIRESATRFPEVELNGQRVTDLHARFPFPVREPQRVTFETELGEGEGWVLLPEGEQKVPALLNIHGGPHTDYGHGFTHEFQLMAARGYGVCYSNPRGSVGYGQAWVDAIYGRWGTVDADDLLNFFDRCLEAVPRLDAAKTAVMGGSYGGFMTNWITGHTTRFQAAITDRCISNLISFGGTSDIGLRFWDDELGLDFSRRADALKLWDLSPLQYVENVKTPTLIVHSVLDHRCPVEQAEQWYAALHKHQVPVRFVRFPEENHELSRSGRPDRRLTRLNEYFAWLERWLMNNSETPAPGPDSLLALAFPSDPQVSPDGKQVAFVLAQISEEDPAKPDKDFARPRYRSGLWLSEGGAARPLTHAETGRGDSAPRWSPDGQNLAFVRSAGEVKAALMLLPLKGGEARRVTHFKNGVSGPQWSPDGRFIAFTTTADTEDKRDERGEARVLTRPVYRANGADWLPERPAALWLYDVEADKLREWYAPEIGIGALSWWPDSRGVLIVQSEDEWQASQWRQDVYDLPLPTADAPAAPQKLLDWNSAAHGLAPHPDGQRFALIGRPAGKGNTEHAHLYLIENGQHRRLDTGHDHPVGDAVGGDCHVGAFPEGPRWLDGDTLLFSSTVRGSVGLFTAHIGGGVKAYDHDPQGVISAFTANEHGVALIRESATRFPEVELNGQRVTDLHARFPFPVREPQRVTFETELGEGEGWVLLPEGEQKVPALLNIHGGPHTDYGHGFTHEFQLMAARGYGVCYSNPRGSVGYGQAWVDAIYGRWGTVDADDLLNFFDRCLEAVPRLDAAKTAVMGGSYGGFMTNWITGHTTRFQAAITDRCISNLISFGGTSDIGLRFWDDELGLDFSRRADALKLWDLSPLQYVENVKTPTLIVHSVLDHRCPVEQAEQWYAALHKHQVPVRFVRFPEENHELSRSGRPDRRLTRLNEYFAWLERWL

Nearest PDB structures (foldseek):
  5yzo-assembly1_A  TM=9.979E-01  e=0.000E+00  Deinococcus radiodurans R1 = ATCC 13939 = DSM 20539
  5yzn-assembly1_A  TM=9.980E-01  e=0.000E+00  Deinococcus radiodurans R1 = ATCC 13939 = DSM 20539
  5yzn-assembly1_C  TM=9.982E-01  e=0.000E+00  Deinococcus radiodurans R1 = ATCC 13939 = DSM 20539
  6ikg-assembly1_B  TM=9.978E-01  e=0.000E+00  Deinococcus radiodurans R1 = ATCC 13939 = DSM 20539
  6ikg-assembly1_A  TM=9.958E-01  e=0.000E+00  Deinococcus radiodurans R1 = ATCC 13939 = DSM 20539